Protein AF-A0A6F8XYY3-F1 (afdb_monomer_lite)

InterPro domains:
  IPR001867 OmpR/PhoB-type DNA-binding domain [PF00486] (24-93)
  IPR001867 OmpR/PhoB-type DNA-binding domain [PS51755] (1-95)
  IPR001867 OmpR/PhoB-type DNA-binding domain [SM00862] (15-93)
  IPR005158 Bacterial transcriptional activator domain [PF03704] (100-241)
  IPR005158 Bacterial transcriptional activator domain [SM01043] (100-243)
  IPR006336 Glutamate--cysteine ligase, GCS2 [PF04107] (348-759)
  IPR011990 Tetratricopeptide-like helical domain superfamily [G3DSA:1.25.40.10] (98-277)
  IPR011990 Tetratricopeptide-like helical domain superfamily [SSF48452] (96-259)
  IPR014746 Glutamine synthetase/guanido kinase, catalytic domain [SSF55931] (345-753)
  IPR016032 Signal transduction response regulator, C-terminal effector [SSF46894] (2-93)
  IPR035434 Glutamate--cysteine ligase, bacteria and plant [PTHR34378] (341-755)
  IPR036388 Winged helix-like DNA-binding domain superfamily [G3DSA:1.10.10.10] (1-95)

pLDDT: mean 85.47, std 20.53, range [20.81, 98.88]

Organism: NCBI:txid1076124

Foldseek 3Di:
DAQAQLEAGWADAPNDIGDDPDLLLSQLLVQQLVQAPHFDFLVNSQCSRPNPDGDPCSSVVSVVSVQSSLVRCVVRVHDSCQFPDDPPGGTHRHDDSCSYLLSLLVVLLVVLVVCVVVVNLVSSLVSLVVSLVSRPDQGNPSHDDDNSVVVSVVVVVVSVVSLLVSLVSCLVVLVLVVQLVSLLVVLVVPLDLSSLLSNLSSCLSQQVLVCLVVSQVVSQVVCCVPQVDGHDPVSVVSSVVSSPPDRDDGDDDDDDDDDDDDDDDDDDDDDDDDDDDDDDDDDDDDDDDDDDDDDDYDDDDDDDDDDDDDDDDDDDSPPPPLVPVDDFDDDPRLVQLLVQQDFDQDKWKKKKWWWAWAQLFQLAGAACDDCLHLQVLQVQCCVVQVWAFDDFPRGGFWTAGPQGWIWGAFQLGITMIIDDIHLALVVNLVVVLVVQQVSQQSNVVSSIFTFAFFWSFAYDLVRRNGDPHQCPVLLVVVQVVSPQLAVLQSRLRHIGIFMKMWIGARDQLLVLLLLLLLLLCLLLLQLLFQTHQHHNLDGPLWSHPNLVNQSRRHVLQEEGLQVSPDNPDGSSSVCRSLQSDWASWFDDPSHIDGTDPGGNSVQQVVNRVPPHGDHNVRSVVSLVVGYYCWGDGNIIMHTRHGGHFPLLNSQNNLLSQLCSVAVVLSVVSSVLSPPQGSVLRRVSSNQCRHQRQCGDRVNHGSLVSNVSSLVSSLVSQCVCCVVVSYPNCSSCSNVSSVCCSVVVQHNSNVLVCCCVPVQVSGSSSSSVVRGSDYD

Structure (mmCIF, N/CA/C/O backbone):
data_AF-A0A6F8XYY3-F1
#
_entry.id   AF-A0A6F8XYY3-F1
#
loop_
_atom_site.group_PDB
_atom_site.id
_atom_site.type_symbol
_atom_site.label_atom_id
_atom_site.label_alt_id
_atom_site.label_comp_id
_atom_site.label_asym_id
_atom_site.label_entity_id
_atom_site.label_seq_id
_atom_site.pdbx_PDB_ins_code
_atom_site.Cartn_x
_atom_site.Cartn_y
_atom_site.Cartn_z
_atom_site.occupancy
_atom_site.B_iso_or_equiv
_atom_site.auth_seq_id
_atom_site.auth_comp_id
_atom_site.auth_asym_id
_atom_site.auth_atom_id
_atom_site.pdbx_PDB_model_num
ATOM 1 N N . MET A 1 1 ? -15.218 -10.734 39.902 1.00 89.94 1 MET A N 1
ATOM 2 C CA . MET A 1 1 ? -14.178 -11.631 39.368 1.00 89.94 1 MET A CA 1
ATOM 3 C C . MET A 1 1 ? -13.628 -10.942 38.143 1.00 89.94 1 MET A C 1
ATOM 5 O O . MET A 1 1 ? -14.428 -10.544 37.315 1.00 89.94 1 MET A O 1
ATOM 9 N N . ASP A 1 2 ? -12.316 -10.818 38.031 1.00 93.00 2 ASP A N 1
ATOM 10 C CA . ASP A 1 2 ? -11.651 -10.040 36.997 1.00 93.00 2 ASP A CA 1
ATOM 11 C C . ASP A 1 2 ? -10.581 -10.895 36.322 1.00 93.00 2 ASP A C 1
ATOM 13 O O . ASP A 1 2 ? -9.633 -11.331 36.973 1.00 93.00 2 ASP A O 1
ATOM 17 N N . ILE A 1 3 ? -10.718 -11.120 35.017 1.00 96.31 3 ILE A N 1
ATOM 18 C CA . ILE A 1 3 ? -9.674 -11.719 34.185 1.00 96.31 3 ILE A CA 1
ATOM 19 C C . ILE A 1 3 ? -8.711 -10.604 33.789 1.00 96.31 3 ILE A C 1
ATOM 21 O O . ILE A 1 3 ? -9.086 -9.635 33.124 1.00 96.31 3 ILE A O 1
ATOM 25 N N . ARG A 1 4 ? -7.468 -10.739 34.235 1.00 96.88 4 ARG A N 1
ATOM 26 C CA . ARG A 1 4 ? -6.448 -9.700 34.178 1.00 96.88 4 ARG A CA 1
ATOM 27 C C . ARG A 1 4 ? -5.430 -10.018 33.092 1.00 96.88 4 ARG A C 1
ATOM 29 O O . ARG A 1 4 ? -4.810 -11.073 33.130 1.00 96.88 4 ARG A O 1
ATOM 36 N N . LEU A 1 5 ? -5.284 -9.118 32.123 1.00 97.31 5 LEU A N 1
ATOM 37 C CA . LEU A 1 5 ? -4.364 -9.201 30.983 1.00 97.31 5 LEU A CA 1
ATOM 38 C C . LEU A 1 5 ? -3.424 -7.986 30.910 1.00 97.31 5 LEU A C 1
ATOM 40 O O . LEU A 1 5 ? -2.368 -8.065 30.284 1.00 97.31 5 LEU A O 1
ATOM 44 N N . LEU A 1 6 ? -3.791 -6.863 31.539 1.00 96.81 6 LEU A N 1
ATOM 45 C CA . LEU A 1 6 ? -3.018 -5.612 31.570 1.00 96.81 6 LEU A CA 1
ATOM 46 C C . LEU A 1 6 ? -1.967 -5.624 32.695 1.00 96.81 6 LEU A C 1
ATOM 48 O O . LEU A 1 6 ? -1.901 -4.737 33.546 1.00 96.81 6 LEU A O 1
ATOM 52 N N . GLY A 1 7 ? -1.189 -6.696 32.730 1.00 95.81 7 GLY A N 1
ATOM 53 C CA . GLY A 1 7 ? -0.179 -7.030 33.724 1.00 95.81 7 GLY A CA 1
ATOM 54 C C . GLY A 1 7 ? 0.162 -8.510 33.575 1.00 95.81 7 GLY A C 1
ATOM 55 O O . GLY A 1 7 ? 0.076 -9.067 32.478 1.00 95.81 7 GLY A O 1
ATOM 56 N N . ASP A 1 8 ? 0.437 -9.179 34.687 1.00 96.38 8 ASP A N 1
ATOM 57 C CA . ASP A 1 8 ? 0.423 -10.640 34.719 1.00 96.38 8 ASP A CA 1
ATOM 58 C C . ASP A 1 8 ? -0.946 -11.200 34.309 1.00 96.38 8 ASP A C 1
ATOM 60 O O . ASP A 1 8 ? -1.993 -10.627 34.624 1.00 96.38 8 ASP A O 1
ATOM 64 N N . VAL A 1 9 ? -0.931 -12.335 33.600 1.00 97.19 9 VAL A N 1
ATOM 65 C CA . VAL A 1 9 ? -2.151 -13.070 33.257 1.00 97.19 9 VAL A CA 1
ATOM 66 C C . VAL A 1 9 ? -2.613 -13.877 34.460 1.00 97.19 9 VAL A C 1
ATOM 68 O O . VAL A 1 9 ? -2.010 -14.895 34.813 1.00 97.19 9 VAL A O 1
ATOM 71 N N . GLU A 1 10 ? -3.695 -13.409 35.071 1.00 96.62 10 GLU A N 1
ATOM 72 C CA . GLU A 1 10 ? -4.243 -13.914 36.329 1.00 96.62 10 GLU A CA 1
ATOM 73 C C . GLU A 1 10 ? -5.770 -13.705 36.392 1.00 96.62 10 GLU A C 1
ATOM 75 O O . GLU A 1 10 ? -6.364 -13.046 35.535 1.00 96.62 10 GLU A O 1
ATOM 80 N N . ILE A 1 11 ? -6.426 -14.276 37.403 1.00 96.69 11 ILE A N 1
ATOM 81 C CA . ILE A 1 11 ? -7.829 -13.987 37.725 1.00 96.69 11 ILE A CA 1
ATOM 82 C C . ILE A 1 11 ? -7.880 -13.493 39.163 1.00 96.69 11 ILE A C 1
ATOM 84 O O . ILE A 1 11 ? -7.338 -14.146 40.047 1.00 96.69 11 ILE A O 1
ATOM 88 N N . GLU A 1 12 ? -8.552 -12.377 39.421 1.00 94.75 12 GLU A N 1
ATOM 89 C CA . GLU A 1 12 ? -8.802 -11.905 40.782 1.00 94.75 12 GLU A CA 1
ATOM 90 C C . GLU A 1 12 ? -10.279 -12.013 41.145 1.00 94.75 12 GLU A C 1
ATOM 92 O O . GLU A 1 12 ? -11.165 -11.624 40.384 1.00 94.75 12 GLU A O 1
ATOM 97 N N . ALA A 1 13 ? -10.561 -12.559 42.321 1.00 94.25 13 ALA A N 1
ATOM 98 C CA . ALA A 1 13 ? -11.909 -12.623 42.855 1.00 94.25 13 ALA A CA 1
ATOM 99 C C . ALA A 1 13 ? -11.888 -12.461 44.372 1.00 94.25 13 ALA A C 1
ATOM 101 O O . ALA A 1 13 ? -11.218 -13.213 45.077 1.00 94.25 13 ALA A O 1
ATOM 102 N N . GLY A 1 14 ? -12.647 -11.484 44.873 1.00 88.94 14 GLY A N 1
ATOM 103 C CA . GLY A 1 14 ? -12.784 -11.248 46.309 1.00 88.94 14 GLY A CA 1
ATOM 104 C C . GLY A 1 14 ? -11.463 -10.880 46.990 1.00 88.94 14 GLY A C 1
ATOM 105 O O . GLY A 1 14 ? -11.254 -11.267 48.136 1.00 88.94 14 GLY A O 1
ATOM 106 N N . GLY A 1 15 ? -10.555 -10.188 46.290 1.00 89.38 15 GLY A N 1
ATOM 107 C CA . GLY A 1 15 ? -9.231 -9.833 46.806 1.00 89.38 15 GLY A CA 1
ATOM 108 C C . GLY A 1 15 ? -8.203 -10.970 46.776 1.00 89.38 15 GLY A C 1
ATOM 109 O O . GLY A 1 15 ? -7.076 -10.773 47.226 1.00 89.38 15 GLY A O 1
ATOM 110 N N . VAL A 1 16 ? -8.559 -12.144 46.244 1.00 93.50 16 VAL A N 1
ATOM 111 C CA . VAL A 1 16 ? -7.647 -13.279 46.055 1.00 93.50 16 VAL A CA 1
ATOM 112 C C . VAL A 1 16 ? -7.249 -13.378 44.587 1.00 93.50 16 VAL A C 1
ATOM 114 O O . VAL A 1 16 ? -8.110 -13.428 43.707 1.00 93.50 16 VAL A O 1
ATOM 117 N N . THR A 1 17 ? -5.944 -13.446 44.330 1.00 94.50 17 THR A N 1
ATOM 118 C CA . THR A 1 17 ? -5.381 -13.662 42.995 1.00 94.50 17 THR A CA 1
ATOM 119 C C . THR A 1 17 ? -5.121 -15.146 42.755 1.00 94.50 17 THR A C 1
ATOM 121 O O . THR A 1 17 ? -4.430 -15.809 43.528 1.00 94.50 17 THR A O 1
ATOM 124 N N . TYR A 1 18 ? -5.632 -15.649 41.639 1.00 95.31 18 TYR A N 1
ATOM 125 C CA . TYR A 1 18 ? -5.382 -16.977 41.102 1.00 95.31 18 TYR A CA 1
ATOM 126 C C . TYR A 1 18 ? -4.457 -16.831 39.894 1.00 95.31 18 TYR A C 1
ATOM 128 O O . TYR A 1 18 ? -4.686 -15.967 39.050 1.00 95.31 18 TYR A O 1
ATOM 136 N N . ALA A 1 19 ? -3.444 -17.688 39.770 1.00 91.69 19 ALA A N 1
ATOM 137 C CA . ALA A 1 19 ? -2.520 -17.705 38.635 1.00 91.69 19 ALA A CA 1
ATOM 138 C C . ALA A 1 19 ? -2.327 -19.139 38.119 1.00 91.69 19 ALA A C 1
ATOM 140 O O . ALA A 1 19 ? -2.390 -20.095 38.890 1.00 91.69 19 ALA A O 1
ATOM 141 N N . LEU A 1 20 ? -2.106 -19.289 36.810 1.00 92.75 20 LEU A N 1
ATOM 142 C CA . LEU A 1 20 ? -1.725 -20.572 36.207 1.00 92.75 20 LEU A CA 1
ATOM 143 C C . LEU A 1 20 ? -0.208 -20.734 36.271 1.00 92.75 20 LEU A C 1
ATOM 145 O O . LEU A 1 20 ? 0.521 -19.768 36.038 1.00 92.75 20 LEU A O 1
ATOM 149 N N . ASP A 1 21 ? 0.267 -21.954 36.514 1.00 89.12 21 ASP A N 1
ATOM 150 C CA . ASP A 1 21 ? 1.691 -22.229 36.730 1.00 89.12 21 ASP A CA 1
ATOM 151 C C . ASP A 1 21 ? 2.508 -22.080 35.439 1.00 89.12 21 ASP A C 1
ATOM 153 O O . ASP A 1 21 ? 3.606 -21.509 35.436 1.00 89.12 21 ASP A O 1
ATOM 157 N N . ARG A 1 22 ? 1.979 -22.557 34.304 1.00 92.50 22 ARG A N 1
ATOM 158 C CA . ARG A 1 22 ? 2.728 -22.593 33.038 1.00 92.50 22 ARG A CA 1
ATOM 159 C C . ARG A 1 22 ? 2.419 -21.396 32.142 1.00 92.50 22 ARG A C 1
ATOM 161 O O . ARG A 1 22 ? 1.262 -21.044 31.935 1.00 92.50 22 ARG A O 1
ATOM 168 N N . ALA A 1 23 ? 3.451 -20.853 31.489 1.00 89.62 23 ALA A N 1
ATOM 169 C CA . ALA A 1 23 ? 3.304 -19.771 30.504 1.00 89.62 23 ALA A CA 1
ATOM 170 C C . ALA A 1 23 ? 2.340 -20.136 29.361 1.00 89.62 23 ALA A C 1
ATOM 172 O O . ALA A 1 23 ? 1.536 -19.310 28.942 1.00 89.62 23 ALA A O 1
ATOM 173 N N . ALA A 1 24 ? 2.357 -21.396 28.920 1.00 89.56 24 ALA A N 1
ATOM 174 C CA . ALA A 1 24 ? 1.439 -21.911 27.907 1.00 89.56 24 ALA A CA 1
ATOM 175 C C . ALA A 1 24 ? -0.033 -21.932 28.369 1.00 89.56 24 ALA A C 1
ATOM 177 O O . ALA A 1 24 ? -0.933 -21.636 27.588 1.00 89.56 24 ALA A O 1
ATOM 178 N N . GLU A 1 25 ? -0.289 -22.230 29.646 1.00 95.81 25 GLU A N 1
ATOM 179 C CA . GLU A 1 25 ? -1.642 -22.207 30.223 1.00 95.81 25 GLU A CA 1
ATOM 180 C C . GLU A 1 25 ? -2.169 -20.769 30.293 1.00 95.81 25 GLU A C 1
ATOM 182 O O . GLU A 1 25 ? -3.303 -20.498 29.895 1.00 95.81 25 GLU A O 1
ATOM 187 N N . ARG A 1 26 ? -1.308 -19.831 30.704 1.00 96.56 26 ARG A N 1
ATOM 188 C CA . ARG A 1 26 ? -1.596 -18.391 30.694 1.00 96.56 26 ARG A CA 1
ATOM 189 C C . ARG A 1 26 ? -1.840 -17.857 29.282 1.00 96.56 26 ARG A C 1
ATOM 191 O O . ARG A 1 26 ? -2.785 -17.103 29.079 1.00 96.56 26 ARG A O 1
ATOM 198 N N . CYS A 1 27 ? -1.062 -18.298 28.294 1.00 93.44 27 CYS A N 1
ATOM 199 C CA . CYS A 1 27 ? -1.267 -17.958 26.884 1.00 93.44 27 CYS A CA 1
ATOM 200 C C . CYS A 1 27 ? -2.657 -18.391 26.382 1.00 93.44 27 CYS A C 1
ATOM 202 O O . CYS A 1 27 ? -3.356 -17.608 25.736 1.00 93.44 27 CYS A O 1
ATOM 204 N N . VAL A 1 28 ? -3.099 -19.606 26.730 1.00 94.88 28 VAL A N 1
ATOM 205 C CA . VAL A 1 28 ? -4.441 -20.106 26.385 1.00 94.88 28 VAL A CA 1
ATOM 206 C C . VAL A 1 28 ? -5.538 -19.276 27.054 1.00 94.88 28 VAL A C 1
ATOM 208 O O . VAL A 1 28 ? -6.490 -18.880 26.380 1.00 94.88 28 VAL A O 1
ATOM 211 N N . LEU A 1 29 ? -5.400 -18.963 28.348 1.00 95.62 29 LEU A N 1
ATOM 212 C CA . LEU A 1 29 ? -6.354 -18.103 29.055 1.00 95.62 29 LEU A CA 1
ATOM 213 C C . LEU A 1 29 ? -6.420 -16.700 28.436 1.00 95.62 29 LEU A C 1
ATOM 215 O O . LEU A 1 29 ? -7.511 -16.211 28.155 1.00 95.62 29 LEU A O 1
ATOM 219 N N . ALA A 1 30 ? -5.272 -16.078 28.165 1.00 95.38 30 ALA A N 1
ATOM 220 C CA . ALA A 1 30 ? -5.203 -14.764 27.534 1.00 95.38 30 ALA A CA 1
ATOM 221 C C . ALA A 1 30 ? -5.832 -14.774 26.135 1.00 95.38 30 ALA A C 1
ATOM 223 O O . ALA A 1 30 ? -6.603 -13.879 25.794 1.00 95.38 30 ALA A O 1
ATOM 224 N N . THR A 1 31 ? -5.563 -15.816 25.343 1.00 92.38 31 THR A N 1
ATOM 225 C CA . THR A 1 31 ? -6.157 -15.992 24.012 1.00 92.38 31 THR A CA 1
ATOM 226 C C . THR A 1 31 ? -7.683 -16.069 24.090 1.00 92.38 31 THR A C 1
ATOM 228 O O . THR A 1 31 ? -8.368 -15.410 23.308 1.00 92.38 31 THR A O 1
ATOM 231 N N . LEU A 1 32 ? -8.225 -16.832 25.044 1.00 93.50 32 LEU A N 1
ATOM 232 C CA . LEU A 1 32 ? -9.666 -16.907 25.296 1.00 93.50 32 LEU A CA 1
ATOM 233 C C . LEU A 1 32 ? -10.240 -15.557 25.736 1.00 93.50 32 LEU A C 1
ATOM 235 O O . LEU A 1 32 ? -11.281 -15.147 25.234 1.00 93.50 32 LEU A O 1
ATOM 239 N N . ALA A 1 33 ? -9.560 -14.863 26.646 1.00 93.94 33 ALA A N 1
ATOM 240 C CA . ALA A 1 33 ? -10.024 -13.609 27.225 1.00 93.94 33 ALA A CA 1
ATOM 241 C C . ALA A 1 33 ? -10.047 -12.451 26.212 1.00 93.94 33 ALA A C 1
ATOM 243 O O . ALA A 1 33 ? -11.028 -11.714 26.156 1.00 93.94 33 ALA A O 1
ATOM 244 N N . PHE A 1 34 ? -9.039 -12.328 25.338 1.00 87.00 34 PHE A N 1
ATOM 245 C CA . PHE A 1 34 ? -9.084 -11.359 24.229 1.00 87.00 34 PHE A CA 1
ATOM 246 C C . PHE A 1 34 ? -10.210 -11.643 23.228 1.00 87.00 34 PHE A C 1
ATOM 248 O O . PHE A 1 34 ? -10.662 -10.730 22.541 1.00 87.00 34 PHE A O 1
ATOM 255 N N . ASN A 1 35 ? -10.662 -12.896 23.151 1.00 85.31 35 ASN A N 1
ATOM 256 C CA . ASN A 1 35 ? -11.725 -13.355 22.263 1.00 85.31 35 ASN A CA 1
ATOM 257 C C . ASN A 1 35 ? -13.004 -13.719 23.035 1.00 85.31 35 ASN A C 1
ATOM 259 O O . ASN A 1 35 ? -13.764 -14.579 22.587 1.00 85.31 35 ASN A O 1
ATOM 263 N N . ALA A 1 36 ? -13.255 -13.091 24.190 1.00 87.38 36 ALA A N 1
ATOM 264 C CA . ALA A 1 36 ? -14.467 -13.333 24.970 1.00 87.38 36 ALA A CA 1
ATOM 265 C C . ALA A 1 36 ? -15.726 -13.179 24.090 1.00 87.38 36 ALA A C 1
ATOM 267 O O . ALA A 1 36 ? -15.837 -12.261 23.275 1.00 87.38 36 ALA A O 1
ATOM 268 N N . GLY A 1 37 ? -16.648 -14.137 24.196 1.00 83.88 37 GLY A N 1
ATOM 269 C CA . GLY A 1 37 ? -17.844 -14.243 23.356 1.00 83.88 37 GLY A CA 1
ATOM 270 C C . GLY A 1 37 ? -17.625 -14.847 21.959 1.00 83.88 37 GLY A C 1
ATOM 271 O O . GLY A 1 37 ? -18.605 -15.172 21.284 1.00 83.88 37 GLY A O 1
ATOM 272 N N . ARG A 1 38 ? -16.380 -15.076 21.517 1.00 82.81 38 ARG A N 1
ATOM 273 C CA . ARG A 1 38 ? -16.041 -15.638 20.194 1.00 82.81 38 ARG A CA 1
ATOM 274 C C . ARG A 1 38 ? -15.403 -17.024 20.303 1.00 82.81 38 ARG A C 1
ATOM 276 O O . ARG A 1 38 ? -14.743 -17.353 21.286 1.00 82.81 38 ARG A O 1
ATOM 283 N N . VAL A 1 39 ? -15.624 -17.863 19.290 1.00 85.12 39 VAL A N 1
ATOM 284 C CA . VAL A 1 39 ? -14.970 -19.178 19.198 1.00 85.12 39 VAL A CA 1
ATOM 285 C C . VAL A 1 39 ? -13.530 -18.979 18.735 1.00 85.12 39 VAL A C 1
ATOM 287 O O . VAL A 1 39 ? -13.293 -18.352 17.708 1.00 85.12 39 VAL A O 1
ATOM 290 N N . VAL A 1 40 ? -12.581 -19.526 19.490 1.00 83.31 40 VAL A N 1
ATOM 291 C CA . VAL A 1 40 ? -11.162 -19.585 19.144 1.00 83.31 40 VAL A CA 1
ATOM 292 C C . VAL A 1 40 ? -10.842 -20.990 18.623 1.00 83.31 40 VAL A C 1
ATOM 294 O O . VAL A 1 40 ? -10.964 -21.955 19.390 1.00 83.31 40 VAL A O 1
ATOM 297 N N . PRO A 1 41 ? -10.416 -21.135 17.355 1.00 85.00 41 PRO A N 1
ATOM 298 C CA . PRO A 1 41 ? -10.032 -22.424 16.791 1.00 85.00 41 PRO A CA 1
ATOM 299 C C . PRO A 1 41 ? -8.848 -23.063 17.519 1.00 85.00 41 PRO A C 1
ATOM 301 O O . PRO A 1 41 ? -7.957 -22.382 18.030 1.00 85.00 41 PRO A O 1
ATOM 304 N N . LEU A 1 42 ? -8.784 -24.395 17.500 1.00 83.69 42 LEU A N 1
ATOM 305 C CA . LEU A 1 42 ? -7.695 -25.140 18.138 1.00 83.69 42 LEU A CA 1
ATOM 306 C C . LEU A 1 42 ? -6.315 -24.752 17.582 1.00 83.69 42 LEU A C 1
ATOM 308 O O . LEU A 1 42 ? -5.383 -24.522 18.351 1.00 83.69 42 LEU A O 1
ATOM 312 N N . GLY A 1 43 ? -6.216 -24.586 16.259 1.00 81.38 43 GLY A N 1
ATOM 313 C CA . GLY A 1 43 ? -4.991 -24.149 15.584 1.00 81.38 43 GLY A CA 1
ATOM 314 C C . GLY A 1 43 ? -4.488 -22.774 16.039 1.00 81.38 43 GLY A C 1
ATOM 315 O O . GLY A 1 43 ? -3.283 -22.547 16.047 1.00 81.38 43 GLY A O 1
ATOM 316 N N . THR A 1 44 ? -5.376 -21.882 16.487 1.00 80.62 44 THR A N 1
ATOM 317 C CA . THR A 1 44 ? -4.995 -20.565 17.022 1.00 80.62 44 THR A CA 1
ATOM 318 C C . THR A 1 44 ? -4.274 -20.699 18.359 1.00 80.62 44 THR A C 1
ATOM 320 O O . THR A 1 44 ? -3.220 -20.100 18.546 1.00 80.62 44 THR A O 1
ATOM 323 N N . PHE A 1 45 ? -4.774 -21.543 19.269 1.00 87.94 45 PHE A N 1
ATOM 324 C CA . PHE A 1 45 ? -4.063 -21.834 20.519 1.00 87.94 45 PHE A CA 1
ATOM 325 C C . PHE A 1 45 ? -2.698 -22.461 20.256 1.00 87.94 45 PHE A C 1
ATOM 327 O O . PHE A 1 45 ? -1.723 -22.105 20.911 1.00 87.94 45 PHE A O 1
ATOM 334 N N . ILE A 1 46 ? -2.629 -23.376 19.286 1.00 84.31 46 ILE A N 1
ATOM 335 C CA . ILE A 1 46 ? -1.380 -24.041 18.920 1.00 84.31 46 ILE A CA 1
ATOM 336 C C . ILE A 1 46 ? -0.355 -23.017 18.419 1.00 84.31 46 ILE A C 1
ATOM 338 O O . ILE A 1 46 ? 0.763 -22.973 18.932 1.00 84.31 46 ILE A O 1
ATOM 342 N N . ALA A 1 47 ? -0.757 -22.156 17.485 1.00 77.81 47 ALA A N 1
ATOM 343 C CA . ALA A 1 47 ? 0.100 -21.110 16.940 1.00 77.81 47 ALA A CA 1
ATOM 344 C C . ALA A 1 47 ? 0.548 -20.104 18.013 1.00 77.81 47 ALA A C 1
ATOM 346 O O . ALA A 1 47 ? 1.717 -19.739 18.061 1.00 77.81 47 ALA A O 1
ATOM 347 N N . HIS A 1 48 ? -0.342 -19.681 18.916 1.00 83.25 48 HIS A N 1
ATOM 348 C CA . HIS A 1 48 ? 0.022 -18.720 19.964 1.00 83.25 48 HIS A CA 1
ATOM 349 C C . HIS A 1 48 ? 1.006 -19.299 20.987 1.00 83.25 48 HIS A C 1
ATOM 351 O O . HIS A 1 48 ? 1.899 -18.585 21.442 1.00 83.25 48 HIS A O 1
ATOM 357 N N . VAL A 1 49 ? 0.847 -20.577 21.351 1.00 87.00 49 VAL A N 1
ATOM 358 C CA . VAL A 1 49 ? 1.677 -21.227 22.376 1.00 87.00 49 VAL A CA 1
ATOM 359 C C . VAL A 1 49 ? 3.027 -21.685 21.819 1.00 87.00 49 VAL A C 1
ATOM 361 O O . VAL A 1 49 ? 4.038 -21.536 22.504 1.00 87.00 49 VAL A O 1
ATOM 364 N N . TRP A 1 50 ? 3.059 -22.261 20.613 1.00 86.25 50 TRP A N 1
ATOM 365 C CA . TRP A 1 50 ? 4.256 -22.921 20.068 1.00 86.25 50 TRP A CA 1
ATOM 366 C C . TRP A 1 50 ? 4.786 -22.324 18.758 1.00 86.25 50 TRP A C 1
ATOM 368 O O . TRP A 1 50 ? 5.860 -22.732 18.314 1.00 86.25 50 TRP A O 1
ATOM 378 N N . GLY A 1 51 ? 4.080 -21.377 18.137 1.00 77.38 51 GLY A N 1
ATOM 379 C CA . GLY A 1 51 ? 4.463 -20.827 16.835 1.00 77.38 51 GLY A CA 1
ATOM 380 C C . GLY A 1 51 ? 4.579 -21.917 15.765 1.00 77.38 51 GLY A C 1
ATOM 381 O O . GLY A 1 51 ? 3.706 -22.777 15.642 1.00 77.38 51 GLY A O 1
ATOM 382 N N . GLU A 1 52 ? 5.687 -21.899 15.026 1.00 64.19 52 GLU A N 1
ATOM 383 C CA . GLU A 1 52 ? 5.996 -22.830 13.929 1.00 64.19 52 GLU A CA 1
ATOM 384 C C . GLU A 1 52 ? 6.417 -24.239 14.389 1.00 64.19 52 GLU A C 1
ATOM 386 O O . GLU A 1 52 ? 6.598 -25.140 13.566 1.00 64.19 52 GLU A O 1
ATOM 391 N N . HIS A 1 53 ? 6.594 -24.466 15.695 1.00 77.88 53 HIS A N 1
ATOM 392 C CA . HIS A 1 53 ? 7.139 -25.722 16.226 1.00 77.88 53 HIS A CA 1
ATOM 393 C C . HIS A 1 53 ? 6.199 -26.415 17.227 1.00 77.88 53 HIS A C 1
ATOM 395 O O . HIS A 1 53 ? 6.578 -26.645 18.382 1.00 77.88 53 HIS A O 1
ATOM 401 N N . PRO A 1 54 ? 4.966 -26.775 16.823 1.00 85.69 54 PRO A N 1
ATOM 402 C CA . PRO A 1 54 ? 4.036 -27.453 17.711 1.00 85.69 54 PRO A CA 1
ATOM 403 C C . PRO A 1 54 ? 4.467 -28.902 18.000 1.00 85.69 54 PRO A C 1
ATOM 405 O O . PRO A 1 54 ? 4.961 -29.602 17.111 1.00 85.69 54 PRO A O 1
ATOM 408 N N . PRO A 1 55 ? 4.252 -29.412 19.226 1.00 86.25 55 PRO A N 1
ATOM 409 C CA . PRO A 1 55 ? 4.490 -30.819 19.529 1.00 86.25 55 PRO A CA 1
ATOM 410 C C . PRO A 1 55 ? 3.482 -31.720 18.797 1.00 86.25 55 PRO A C 1
ATOM 412 O O . PRO A 1 55 ? 2.343 -31.328 18.556 1.00 86.25 55 PRO A O 1
ATOM 415 N N . ALA A 1 56 ? 3.846 -32.981 18.538 1.00 82.56 56 ALA A N 1
ATOM 416 C CA . ALA A 1 56 ? 2.988 -33.946 17.828 1.00 82.56 56 ALA A CA 1
ATOM 417 C C . ALA A 1 56 ? 1.592 -34.152 18.459 1.00 82.56 56 ALA A C 1
ATOM 419 O O . ALA A 1 56 ? 0.657 -34.565 17.784 1.00 82.56 56 ALA A O 1
ATOM 420 N N . LYS A 1 57 ? 1.447 -33.855 19.758 1.00 91.00 57 LYS A N 1
ATOM 421 C CA . LYS A 1 57 ? 0.192 -33.931 20.523 1.00 91.00 57 LYS A CA 1
ATOM 422 C C . LYS A 1 57 ? -0.307 -32.553 20.974 1.00 91.00 57 LYS A C 1
ATOM 424 O O . LYS A 1 57 ? -0.848 -32.412 22.074 1.00 91.00 57 LYS A O 1
ATOM 429 N N . ALA A 1 58 ? -0.076 -31.514 20.170 1.00 87.44 58 ALA A N 1
ATOM 430 C CA . ALA A 1 58 ? -0.432 -30.136 20.512 1.00 87.44 58 ALA A CA 1
ATOM 431 C C . ALA A 1 58 ? -1.922 -29.982 20.846 1.00 87.44 58 ALA A C 1
ATOM 433 O O . ALA A 1 58 ? -2.256 -29.378 21.860 1.00 87.44 58 ALA A O 1
ATOM 434 N N . GLU A 1 59 ? -2.810 -30.612 20.077 1.00 86.31 59 GLU A N 1
ATOM 435 C CA . GLU A 1 59 ? -4.260 -30.598 20.308 1.00 86.31 59 GLU A CA 1
ATOM 436 C C . GLU A 1 59 ? -4.659 -31.140 21.694 1.00 86.31 59 GLU A C 1
ATOM 438 O O . GLU A 1 59 ? -5.340 -30.462 22.470 1.00 86.31 59 GLU A O 1
ATOM 443 N N . GLU A 1 60 ? -4.173 -32.336 22.048 1.00 89.31 60 GLU A N 1
ATOM 444 C CA . GLU A 1 60 ? -4.381 -32.954 23.370 1.00 89.31 60 GLU A CA 1
ATOM 445 C C . GLU A 1 60 ? -3.809 -32.075 24.499 1.00 89.31 60 GLU A C 1
ATOM 447 O O . GLU A 1 60 ? -4.357 -31.992 25.608 1.00 89.31 60 GLU A O 1
ATOM 452 N N . THR A 1 61 ? -2.701 -31.390 24.210 1.00 92.88 61 THR A N 1
ATOM 453 C CA . THR A 1 61 ? -2.012 -30.511 25.155 1.00 92.88 61 THR A CA 1
ATOM 454 C C . THR A 1 61 ? -2.801 -29.219 25.389 1.00 92.88 61 THR A C 1
ATOM 456 O O . THR A 1 61 ? -3.012 -28.846 26.544 1.00 92.88 61 THR A O 1
ATOM 459 N N . VAL A 1 62 ? -3.352 -28.591 24.342 1.00 92.19 62 VAL A N 1
ATOM 460 C CA . VAL A 1 62 ? -4.256 -27.433 24.479 1.00 92.19 62 VAL A CA 1
ATOM 461 C C . VAL A 1 62 ? -5.489 -27.805 25.293 1.00 92.19 62 VAL A C 1
ATOM 463 O O . VAL A 1 62 ? -5.859 -27.065 26.202 1.00 92.19 62 VAL A O 1
ATOM 466 N N . ALA A 1 63 ? -6.097 -28.970 25.051 1.00 91.06 63 ALA A N 1
ATOM 467 C CA . ALA A 1 63 ? -7.233 -29.424 25.853 1.00 91.06 63 ALA A CA 1
ATOM 468 C C . ALA A 1 63 ? -6.881 -29.532 27.351 1.00 91.06 63 ALA A C 1
ATOM 470 O O . ALA A 1 63 ? -7.720 -29.269 28.216 1.00 91.06 63 ALA A O 1
ATOM 471 N N . THR A 1 64 ? -5.630 -29.876 27.675 1.00 94.00 64 THR A N 1
ATOM 472 C CA . THR A 1 64 ? -5.116 -29.882 29.052 1.00 94.00 64 THR A CA 1
ATOM 473 C C . THR A 1 64 ? -4.982 -28.473 29.624 1.00 94.00 64 THR A C 1
ATOM 475 O O . THR A 1 64 ? -5.431 -28.240 30.745 1.00 94.00 64 THR A O 1
ATOM 478 N N . TYR A 1 65 ? -4.459 -27.522 28.853 1.00 95.00 65 TYR A N 1
ATOM 479 C CA . TYR A 1 65 ? -4.366 -26.120 29.269 1.00 95.00 65 TYR A CA 1
ATOM 480 C C . TYR A 1 65 ? -5.739 -25.467 29.445 1.00 95.00 65 TYR A C 1
ATOM 482 O O . TYR A 1 65 ? -5.967 -24.761 30.423 1.00 95.00 65 TYR A O 1
ATOM 490 N N . VAL A 1 66 ? -6.705 -25.788 28.582 1.00 94.06 66 VAL A N 1
ATOM 491 C CA . VAL A 1 66 ? -8.095 -25.346 28.746 1.00 94.06 66 VAL A CA 1
ATOM 492 C C . VAL A 1 66 ? -8.723 -25.928 30.013 1.00 94.06 66 VAL A C 1
ATOM 494 O O . VAL A 1 66 ? -9.453 -25.229 30.714 1.00 94.06 66 VAL A O 1
ATOM 497 N N . ARG A 1 67 ? -8.440 -27.192 30.359 1.00 93.88 67 ARG A N 1
ATOM 498 C CA . ARG A 1 67 ? -8.891 -27.768 31.639 1.00 93.88 67 ARG A CA 1
ATOM 499 C C . ARG A 1 67 ? -8.310 -27.015 32.838 1.00 93.88 67 ARG A C 1
ATOM 501 O O . ARG A 1 67 ? -9.039 -26.808 33.806 1.00 93.88 67 ARG A O 1
ATOM 508 N N . ALA A 1 68 ? -7.046 -26.597 32.769 1.00 94.56 68 ALA A N 1
ATOM 509 C CA . ALA A 1 68 ? -6.425 -25.778 33.807 1.00 94.56 68 ALA A CA 1
ATOM 510 C C . ALA A 1 68 ? -7.103 -24.399 33.912 1.00 94.56 68 ALA A C 1
ATOM 512 O O . ALA A 1 68 ? -7.516 -24.012 35.003 1.00 94.56 68 ALA A O 1
ATOM 513 N N . ALA A 1 69 ? -7.336 -23.722 32.781 1.00 94.12 69 ALA A N 1
ATOM 514 C CA . ALA A 1 69 ? -8.058 -22.448 32.737 1.00 94.12 69 ALA A CA 1
ATOM 515 C C . ALA A 1 69 ? -9.490 -22.559 33.301 1.00 94.12 69 ALA A C 1
ATOM 517 O O . ALA A 1 69 ? -9.903 -21.725 34.100 1.00 94.12 69 ALA A O 1
ATOM 518 N N . ARG A 1 70 ? -10.233 -23.627 32.968 1.00 94.62 70 ARG A N 1
ATOM 519 C CA . ARG A 1 70 ? -11.564 -23.898 33.550 1.00 94.62 70 ARG A CA 1
ATOM 520 C C . ARG A 1 70 ? -11.513 -24.043 35.066 1.00 94.62 70 ARG A C 1
ATOM 522 O O . ARG A 1 70 ? -12.330 -23.451 35.758 1.00 94.62 70 ARG A O 1
ATOM 529 N N . ARG A 1 71 ? -10.561 -24.834 35.573 1.00 93.62 71 ARG A N 1
ATOM 530 C CA . ARG A 1 71 ? -10.391 -25.047 37.016 1.00 93.62 71 ARG A CA 1
ATOM 531 C C . ARG A 1 71 ? -10.086 -23.734 37.733 1.00 93.62 71 ARG A C 1
ATOM 533 O O . ARG A 1 71 ? -10.617 -23.504 38.809 1.00 93.62 71 ARG A O 1
ATOM 540 N N . MET A 1 72 ? -9.252 -22.893 37.134 1.00 93.31 72 MET A N 1
ATOM 541 C CA . MET A 1 72 ? -8.907 -21.585 37.679 1.00 93.31 72 MET A CA 1
ATOM 542 C C . MET A 1 72 ? -10.123 -20.645 37.733 1.00 93.31 72 MET A C 1
ATOM 544 O O . MET A 1 72 ? -10.351 -20.019 38.762 1.00 93.31 72 MET A O 1
ATOM 548 N N . ILE A 1 73 ? -10.934 -20.589 36.668 1.00 93.44 73 ILE A N 1
ATOM 549 C CA . ILE A 1 73 ? -12.188 -19.813 36.648 1.00 93.44 73 ILE A CA 1
ATOM 550 C C . ILE A 1 73 ? -13.148 -20.306 37.738 1.00 93.44 73 ILE A C 1
ATOM 552 O O . ILE A 1 73 ? -13.697 -19.501 38.482 1.00 93.44 73 ILE A O 1
ATOM 556 N N . GLU A 1 74 ? -13.310 -21.623 37.870 1.00 93.00 74 GLU A N 1
ATOM 557 C CA . GLU A 1 74 ? -14.169 -22.244 38.886 1.00 93.00 74 GLU A CA 1
ATOM 558 C C . GLU A 1 74 ? -13.695 -21.925 40.314 1.00 93.00 74 GLU A C 1
ATOM 560 O O . GLU A 1 74 ? -14.497 -21.558 41.170 1.00 93.00 74 GLU A O 1
ATOM 565 N N . GLN A 1 75 ? -12.384 -21.981 40.570 1.00 91.94 75 GLN A N 1
ATOM 566 C CA . GLN A 1 75 ? -11.792 -21.589 41.856 1.00 91.94 75 GLN A CA 1
ATOM 567 C C . GLN A 1 75 ? -12.023 -20.110 42.186 1.00 91.94 75 GLN A C 1
ATOM 569 O O . GLN A 1 75 ? -12.213 -19.770 43.351 1.00 91.94 75 GLN A O 1
ATOM 574 N N . ALA A 1 76 ? -12.055 -19.249 41.170 1.00 92.00 76 ALA A N 1
ATOM 575 C CA . ALA A 1 76 ? -12.354 -17.829 41.309 1.00 92.00 76 ALA A CA 1
ATOM 576 C C . ALA A 1 76 ? -13.866 -17.518 41.407 1.00 92.00 76 ALA A C 1
ATOM 578 O O . ALA A 1 76 ? -14.251 -16.348 41.440 1.00 92.00 76 ALA A O 1
ATOM 579 N N . GLY A 1 77 ? -14.729 -18.541 41.465 1.00 88.88 77 GLY A N 1
ATOM 580 C CA . GLY A 1 77 ? -16.182 -18.394 41.594 1.00 88.88 77 GLY A CA 1
ATOM 581 C C . GLY A 1 77 ? -16.930 -18.173 40.274 1.00 88.88 77 GLY A C 1
ATOM 582 O O . GLY A 1 77 ? -18.105 -17.813 40.302 1.00 88.88 77 GLY A O 1
ATOM 583 N N . GLY A 1 78 ? -16.272 -18.366 39.126 1.00 88.06 78 GLY A N 1
ATOM 584 C CA . GLY A 1 78 ? -16.905 -18.361 37.806 1.00 88.06 78 GLY A CA 1
ATOM 585 C C . GLY A 1 78 ? -17.526 -19.714 37.435 1.00 88.06 78 GLY A C 1
ATOM 586 O O . GLY A 1 78 ? -17.222 -20.750 38.029 1.00 88.06 78 GLY A O 1
ATOM 587 N N . GLY A 1 79 ? -18.391 -19.719 36.421 1.00 84.88 79 GLY A N 1
ATOM 588 C CA . GLY A 1 79 ? -19.032 -20.938 35.927 1.00 84.88 79 GLY A CA 1
ATOM 589 C C . GLY A 1 79 ? -18.054 -21.836 35.170 1.00 84.88 79 GLY A C 1
ATOM 590 O O . GLY A 1 79 ? -17.361 -21.411 34.243 1.00 84.88 79 GLY A O 1
ATOM 591 N N . ARG A 1 80 ? -18.001 -23.120 35.530 1.00 73.81 80 ARG A N 1
ATOM 592 C CA . ARG A 1 80 ? -17.150 -24.115 34.851 1.00 73.81 80 ARG A CA 1
ATOM 593 C C . ARG A 1 80 ? -17.541 -24.291 33.376 1.00 73.81 80 ARG A C 1
ATOM 595 O O . ARG A 1 80 ? -16.710 -24.648 32.537 1.00 73.81 80 ARG A O 1
ATOM 602 N N . GLU A 1 81 ? -18.808 -24.040 33.070 1.00 81.75 81 GLU A N 1
ATOM 603 C CA . GLU A 1 81 ? -19.421 -24.049 31.746 1.00 81.75 81 GLU A CA 1
ATOM 604 C C . GLU A 1 81 ? -19.036 -22.851 30.870 1.00 81.75 81 GLU A C 1
ATOM 606 O O . GLU A 1 81 ? -19.255 -22.914 29.663 1.00 81.75 81 GLU A O 1
ATOM 611 N N . TRP A 1 82 ? -18.410 -21.806 31.428 1.00 89.56 82 TRP A N 1
ATOM 612 C CA . TRP A 1 82 ? -18.068 -20.597 30.672 1.00 89.56 82 TRP A CA 1
ATOM 613 C C . TRP A 1 82 ? -17.095 -20.884 29.537 1.00 89.56 82 TRP A C 1
ATOM 615 O O . TRP A 1 82 ? -17.233 -20.325 28.457 1.00 89.56 82 TRP A O 1
ATOM 625 N N . ILE A 1 83 ? -16.128 -21.790 29.713 1.00 88.81 83 ILE A N 1
ATOM 626 C CA . ILE A 1 83 ? -15.325 -22.226 28.566 1.00 88.81 83 ILE A CA 1
ATOM 627 C C . ILE A 1 83 ? -16.067 -23.354 27.859 1.00 88.81 83 ILE A C 1
ATOM 629 O O . ILE A 1 83 ? -15.940 -24.523 28.233 1.00 88.81 83 ILE A O 1
ATOM 633 N N . VAL A 1 84 ? -16.799 -23.020 26.805 1.00 85.31 84 VAL A N 1
ATOM 634 C CA . VAL A 1 84 ? -17.572 -23.971 26.006 1.00 85.31 84 VAL A CA 1
ATOM 635 C C . VAL A 1 84 ? -16.658 -24.616 24.967 1.00 85.31 84 VAL A C 1
ATOM 637 O O . VAL A 1 84 ? -15.987 -23.932 24.196 1.00 85.31 84 VAL A O 1
ATOM 640 N N . ASN A 1 85 ? -16.634 -25.950 24.938 1.00 81.75 85 ASN A N 1
ATOM 641 C CA . ASN A 1 85 ? -16.056 -26.698 23.823 1.00 81.75 85 ASN A CA 1
ATOM 642 C C . ASN A 1 85 ? -17.187 -26.994 22.837 1.00 81.75 85 ASN A C 1
ATOM 644 O O . ASN A 1 85 ? -18.139 -27.692 23.196 1.00 81.75 85 ASN A O 1
ATOM 648 N N . ARG A 1 86 ? -17.092 -26.470 21.615 1.00 70.31 86 ARG A N 1
ATOM 649 C CA . ARG A 1 86 ? -17.938 -26.942 20.520 1.00 70.31 86 ARG A CA 1
ATOM 650 C C . ARG A 1 86 ? -17.167 -28.055 19.827 1.00 70.31 86 ARG A C 1
ATOM 652 O O . ARG A 1 86 ? -16.084 -27.812 19.302 1.00 70.31 86 ARG A O 1
ATOM 659 N N . ARG A 1 87 ? -17.676 -29.288 19.939 1.00 52.41 87 ARG A N 1
ATOM 660 C CA . ARG A 1 87 ? -16.986 -30.493 19.458 1.00 52.41 87 ARG A CA 1
ATOM 661 C C . ARG A 1 87 ? -16.538 -30.269 18.005 1.00 52.41 87 ARG A C 1
ATOM 663 O O . ARG A 1 87 ? -17.395 -30.038 17.166 1.00 52.41 87 ARG A O 1
ATOM 670 N N . LEU A 1 88 ? -15.222 -30.381 17.784 1.00 50.56 88 LEU A N 1
ATOM 671 C CA . LEU A 1 88 ? -14.455 -30.250 16.528 1.00 50.56 88 LEU A CA 1
ATOM 672 C C . LEU A 1 88 ? -14.002 -28.837 16.081 1.00 50.56 88 LEU A C 1
ATOM 674 O O . LEU A 1 88 ? -13.091 -28.781 15.263 1.00 50.56 88 LEU A O 1
ATOM 678 N N . ASP A 1 89 ? -14.464 -27.731 16.688 1.00 68.44 89 ASP A N 1
ATOM 679 C CA . ASP A 1 89 ? -14.225 -26.374 16.128 1.00 68.44 89 ASP A CA 1
ATOM 680 C C . ASP A 1 89 ? -13.467 -25.382 17.045 1.00 68.44 89 ASP A C 1
ATOM 682 O O . ASP A 1 89 ? -13.176 -24.255 16.645 1.00 68.44 89 ASP A O 1
ATOM 686 N N . GLY A 1 90 ? -13.116 -25.772 18.278 1.00 85.31 90 GLY A N 1
ATOM 687 C CA . GLY A 1 90 ? -12.330 -24.945 19.210 1.00 85.31 90 GLY A CA 1
ATOM 688 C C . GLY A 1 90 ? -13.031 -24.618 20.534 1.00 85.31 90 GLY A C 1
ATOM 689 O O . GLY A 1 90 ? -13.888 -25.368 21.014 1.00 85.31 90 GLY A O 1
ATOM 690 N N . TYR A 1 91 ? -12.631 -23.510 21.164 1.00 91.38 91 TYR A N 1
ATOM 691 C CA . TYR A 1 91 ? -13.091 -23.106 22.497 1.00 91.38 91 TYR A CA 1
ATOM 692 C C . TYR A 1 91 ? -13.568 -21.656 22.519 1.00 91.38 91 TYR A C 1
ATOM 694 O O . TYR A 1 91 ? -12.933 -20.785 21.939 1.00 91.38 91 TYR A O 1
ATOM 702 N N . ARG A 1 92 ? -14.659 -21.382 23.235 1.00 90.19 92 ARG A N 1
ATOM 703 C CA . ARG A 1 92 ? -15.170 -20.026 23.479 1.00 90.19 92 ARG A CA 1
ATOM 704 C C . ARG A 1 92 ? -15.210 -19.752 24.971 1.00 90.19 92 ARG A C 1
ATOM 706 O O . ARG A 1 92 ? -15.686 -20.607 25.710 1.00 90.19 92 ARG A O 1
ATOM 713 N N . LEU A 1 93 ? -14.785 -18.562 25.387 1.00 92.00 93 LEU A N 1
ATOM 714 C CA . LEU A 1 93 ? -15.079 -18.037 26.718 1.00 92.00 93 LEU A CA 1
ATOM 715 C C . LEU A 1 93 ? -16.416 -17.288 26.677 1.00 92.00 93 LEU A C 1
ATOM 717 O O . LEU A 1 93 ? -16.508 -16.201 26.117 1.00 92.00 93 LEU A O 1
ATOM 721 N N . ASP A 1 94 ? -17.447 -17.911 27.225 1.00 90.44 94 ASP A N 1
ATOM 722 C CA . ASP A 1 94 ? -18.818 -17.424 27.359 1.00 90.44 94 ASP A CA 1
ATOM 723 C C . ASP A 1 94 ? -18.996 -16.787 28.741 1.00 90.44 94 ASP A C 1
ATOM 725 O O . ASP A 1 94 ? -19.624 -17.336 29.643 1.00 90.44 94 ASP A O 1
ATOM 729 N N . ALA A 1 95 ? -18.316 -15.661 28.924 1.00 87.94 95 ALA A N 1
ATOM 730 C CA . ALA A 1 95 ? -18.356 -14.844 30.125 1.00 87.94 95 ALA A CA 1
ATOM 731 C C . ALA A 1 95 ? -18.670 -13.403 29.716 1.00 87.94 95 ALA A C 1
ATOM 733 O O . ALA A 1 95 ? -18.436 -13.027 28.563 1.00 87.94 95 ALA A O 1
ATOM 734 N N . ASP A 1 96 ? -19.174 -12.601 30.653 1.00 86.75 96 ASP A N 1
ATOM 735 C CA . ASP A 1 96 ? -19.362 -11.170 30.423 1.00 86.75 96 ASP A CA 1
ATOM 736 C C . ASP A 1 96 ? -18.013 -10.535 30.009 1.00 86.75 96 ASP A C 1
ATOM 738 O O . ASP A 1 96 ? -17.034 -10.657 30.758 1.00 86.75 96 ASP A O 1
ATOM 742 N N . PRO A 1 97 ? -17.914 -9.909 28.816 1.00 81.94 97 PRO A N 1
ATOM 743 C CA . PRO A 1 97 ? -16.685 -9.272 28.353 1.00 81.94 97 PRO A CA 1
ATOM 744 C C . PRO A 1 97 ? -16.130 -8.229 29.327 1.00 81.94 97 PRO A C 1
ATOM 746 O O . PRO A 1 97 ? -14.912 -8.043 29.366 1.00 81.94 97 PRO A O 1
ATOM 749 N N . ASP A 1 98 ? -16.979 -7.607 30.150 1.00 86.62 98 ASP A N 1
ATOM 750 C CA . ASP A 1 98 ? -16.564 -6.627 31.158 1.00 86.62 98 ASP A CA 1
ATOM 751 C C . ASP A 1 98 ? -15.775 -7.258 32.313 1.00 86.62 98 ASP A C 1
ATOM 753 O O . ASP A 1 98 ? -15.123 -6.555 33.080 1.00 86.62 98 ASP A O 1
ATOM 757 N N . LEU A 1 99 ? -15.733 -8.587 32.428 1.00 92.38 99 LEU A N 1
ATOM 758 C CA . LEU A 1 99 ? -14.834 -9.262 33.368 1.00 92.38 99 LEU A CA 1
ATOM 759 C C . LEU A 1 99 ? -13.371 -9.194 32.903 1.00 92.38 99 LEU A C 1
ATOM 761 O O . LEU A 1 99 ? -12.468 -9.404 33.710 1.00 92.38 99 LEU A O 1
ATOM 765 N N . VAL A 1 100 ? -13.106 -8.888 31.628 1.00 95.62 100 VAL A N 1
ATOM 766 C CA . VAL A 1 100 ? -11.750 -8.776 31.073 1.00 95.62 100 VAL A CA 1
ATOM 767 C C . VAL A 1 100 ? -11.257 -7.334 31.203 1.00 95.62 100 VAL A C 1
ATOM 769 O O . VAL A 1 100 ? -11.842 -6.401 30.652 1.00 95.62 100 VAL A O 1
ATOM 772 N N . ASP A 1 101 ? -10.158 -7.118 31.926 1.00 95.81 101 ASP A N 1
ATOM 773 C CA . ASP A 1 101 ? -9.612 -5.772 32.172 1.00 95.81 101 ASP A CA 1
ATOM 774 C C . ASP A 1 101 ? -9.229 -5.008 30.893 1.00 95.81 101 ASP A C 1
ATOM 776 O O . ASP A 1 101 ? -9.481 -3.809 30.806 1.00 95.81 101 ASP A O 1
ATOM 780 N N . HIS A 1 102 ? -8.712 -5.692 29.871 1.00 93.19 102 HIS A N 1
ATOM 781 C CA . HIS A 1 102 ? -8.448 -5.105 28.559 1.00 93.19 102 HIS A CA 1
ATOM 782 C C . HIS A 1 102 ? -9.723 -4.537 27.928 1.00 93.19 102 HIS A C 1
ATOM 784 O O . HIS A 1 102 ? -9.708 -3.413 27.433 1.00 93.19 102 HIS A O 1
ATOM 790 N N . ARG A 1 103 ? -10.838 -5.280 27.982 1.00 92.06 103 ARG A N 1
ATOM 791 C CA . ARG A 1 103 ? -12.110 -4.820 27.417 1.00 92.06 103 ARG A CA 1
ATOM 792 C C . ARG A 1 103 ? -12.617 -3.580 28.149 1.00 92.06 103 ARG A C 1
ATOM 794 O O . ARG A 1 103 ? -12.913 -2.575 27.508 1.00 92.06 103 ARG A O 1
ATOM 801 N N . ARG A 1 104 ? -12.603 -3.618 29.486 1.00 95.38 104 ARG A N 1
ATOM 802 C CA . ARG A 1 104 ? -12.947 -2.462 30.327 1.00 95.38 104 ARG A CA 1
ATOM 803 C C . ARG A 1 104 ? -12.065 -1.253 30.041 1.00 95.38 104 ARG A C 1
ATOM 805 O O . ARG A 1 104 ? -12.573 -0.139 29.981 1.00 95.38 104 ARG A O 1
ATOM 812 N N . PHE A 1 105 ? -10.760 -1.445 29.850 1.00 96.50 105 PHE A N 1
ATOM 813 C CA . PHE A 1 105 ? -9.852 -0.365 29.471 1.00 96.50 105 PHE A CA 1
ATOM 814 C C . PHE A 1 105 ? -10.261 0.267 28.138 1.00 96.50 105 PHE A C 1
ATOM 816 O O . PHE A 1 105 ? -10.378 1.492 28.066 1.00 96.50 105 PHE A O 1
ATOM 823 N N . THR A 1 106 ? -10.521 -0.544 27.108 1.00 88.44 106 THR A N 1
ATOM 824 C CA . THR A 1 106 ? -10.956 -0.055 25.793 1.00 88.44 106 THR A CA 1
ATOM 825 C C . THR A 1 106 ? -12.255 0.749 25.899 1.00 88.44 106 THR A C 1
ATOM 827 O O . THR A 1 106 ? -12.333 1.860 25.366 1.00 88.44 106 THR A O 1
ATOM 830 N N . ASP A 1 107 ? -13.243 0.238 26.635 1.00 93.00 107 ASP A N 1
ATOM 831 C CA . ASP A 1 107 ? -14.558 0.870 26.779 1.00 93.00 107 ASP A CA 1
ATOM 832 C C . ASP A 1 107 ? -14.493 2.155 27.629 1.00 93.00 107 ASP A C 1
ATOM 834 O O . ASP A 1 107 ? -15.083 3.180 27.265 1.00 93.00 107 ASP A O 1
ATOM 838 N N . LEU A 1 108 ? -13.700 2.169 28.707 1.00 97.56 108 LEU A N 1
ATOM 839 C CA . LEU A 1 108 ? -13.441 3.376 29.500 1.00 97.56 108 LEU A CA 1
ATOM 840 C C . LEU A 1 108 ? -12.691 4.433 28.683 1.00 97.56 108 LEU A C 1
ATOM 842 O O . LEU A 1 108 ? -13.081 5.598 28.695 1.00 97.56 108 LEU A O 1
ATOM 846 N N . ALA A 1 109 ? -11.660 4.054 27.924 1.00 89.12 109 ALA A N 1
ATOM 847 C CA . ALA A 1 109 ? -10.925 4.990 27.077 1.00 89.12 109 ALA A CA 1
ATOM 848 C C . ALA A 1 109 ? -11.815 5.579 25.966 1.00 89.12 109 ALA A C 1
ATOM 850 O O . ALA A 1 109 ? -11.715 6.765 25.649 1.00 89.12 109 ALA A O 1
ATOM 851 N N . ALA A 1 110 ? -12.713 4.783 25.375 1.00 86.75 110 ALA A N 1
ATOM 852 C CA . ALA A 1 110 ? -13.701 5.272 24.413 1.00 86.75 110 ALA A CA 1
ATOM 853 C C . ALA A 1 110 ? -14.701 6.246 25.062 1.00 86.75 110 ALA A C 1
ATOM 855 O O . ALA A 1 110 ? -14.988 7.308 24.501 1.00 86.75 110 ALA A O 1
ATOM 856 N N . THR A 1 111 ? -15.174 5.920 26.265 1.00 95.19 111 THR A N 1
ATOM 857 C CA . THR A 1 111 ? -16.0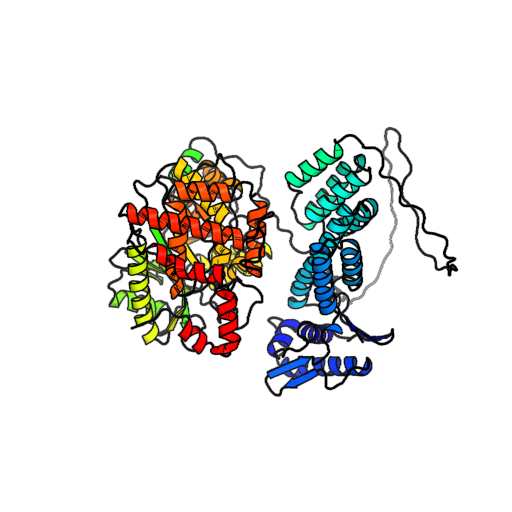88 6.760 27.051 1.00 95.19 111 THR A CA 1
ATOM 858 C C . THR A 1 111 ? -15.438 8.088 27.443 1.00 95.19 111 THR A C 1
ATOM 860 O O . THR A 1 111 ? -16.033 9.147 27.249 1.00 95.19 111 THR A O 1
ATOM 863 N N . ALA A 1 112 ? -14.184 8.062 27.897 1.00 94.00 112 ALA A N 1
ATOM 864 C CA . ALA A 1 112 ? -13.411 9.256 28.226 1.00 94.00 112 ALA A CA 1
ATOM 865 C C . ALA A 1 112 ? -13.270 10.193 27.015 1.00 94.00 112 ALA A C 1
ATOM 867 O O . ALA A 1 112 ? -13.546 11.389 27.109 1.00 94.00 112 ALA A O 1
ATOM 868 N N . ARG A 1 113 ? -12.947 9.644 25.835 1.00 90.94 113 ARG A N 1
ATOM 869 C CA . ARG A 1 113 ? -12.912 10.416 24.579 1.00 90.94 113 ARG A CA 1
ATOM 870 C C . ARG A 1 113 ? -14.280 10.986 24.206 1.00 90.94 113 ARG A C 1
ATOM 872 O O . ARG A 1 113 ? -14.355 12.079 23.649 1.00 90.94 113 ARG A O 1
ATOM 879 N N . ALA A 1 114 ? -15.366 10.271 24.494 1.00 88.12 114 ALA A N 1
ATOM 880 C CA . ALA A 1 114 ? -16.716 10.775 24.264 1.00 88.12 114 ALA A CA 1
ATOM 881 C C . ALA A 1 114 ? -17.063 11.955 25.188 1.00 88.12 114 ALA A C 1
ATOM 883 O O . ALA A 1 114 ? -17.676 12.909 24.711 1.00 88.12 114 ALA A O 1
ATOM 884 N N . PHE A 1 115 ? -16.638 11.933 26.457 1.00 95.94 115 PHE A N 1
ATOM 885 C CA . PHE A 1 115 ? -16.756 13.088 27.354 1.00 95.94 115 PHE A CA 1
ATOM 886 C C . PHE A 1 115 ? -15.922 14.277 26.864 1.00 95.94 115 PHE A C 1
ATOM 888 O O . PHE A 1 115 ? -16.462 15.374 26.736 1.00 95.94 115 PHE A O 1
ATOM 895 N N . ALA A 1 116 ? -14.669 14.040 26.462 1.00 90.69 116 ALA A N 1
ATOM 896 C CA . ALA A 1 116 ? -13.790 15.078 25.921 1.00 90.69 116 ALA A CA 1
ATOM 897 C C . ALA A 1 116 ? -14.392 15.772 24.685 1.00 90.69 116 ALA A C 1
ATOM 899 O O . ALA A 1 116 ? -14.380 16.994 24.586 1.00 90.69 116 ALA A O 1
ATOM 900 N N . ARG A 1 117 ? -14.995 15.010 23.758 1.00 91.44 117 ARG A N 1
ATOM 901 C CA . ARG A 1 117 ? -15.681 15.573 22.576 1.00 91.44 117 ARG A CA 1
ATOM 902 C C . ARG A 1 117 ? -16.897 16.433 22.923 1.00 91.44 117 ARG A C 1
ATOM 904 O O . ARG A 1 117 ? -17.260 17.302 22.140 1.00 91.44 117 ARG A O 1
ATOM 911 N N . LYS A 1 118 ? -17.535 16.185 24.068 1.00 92.81 118 LYS A N 1
ATOM 912 C CA . LYS A 1 118 ? -18.661 16.983 24.576 1.00 92.81 118 LYS A CA 1
ATOM 913 C C . LYS A 1 118 ? -18.206 18.183 25.418 1.00 92.81 118 LYS A C 1
ATOM 915 O O . LYS A 1 118 ? -19.058 18.894 25.938 1.00 92.81 118 LYS A O 1
ATOM 920 N N . GLY A 1 119 ? -16.895 18.399 25.558 1.00 91.62 119 GLY A N 1
ATOM 921 C CA . GLY A 1 119 ? -16.313 19.463 26.379 1.00 91.62 119 GLY A CA 1
ATOM 922 C C . GLY A 1 119 ? -16.324 19.181 27.885 1.00 91.62 119 GLY A C 1
ATOM 923 O O . GLY A 1 119 ? -16.006 20.073 28.665 1.00 91.62 119 GLY A O 1
ATOM 924 N N . ASP A 1 120 ? -16.681 17.965 28.313 1.00 94.44 120 ASP A N 1
ATOM 925 C CA . ASP A 1 120 ? -16.673 17.566 29.727 1.00 94.44 120 ASP A CA 1
ATOM 926 C C . ASP A 1 120 ? -15.297 16.993 30.100 1.00 94.44 120 ASP A C 1
ATOM 928 O O . ASP A 1 120 ? -15.115 15.788 30.304 1.00 94.44 120 ASP A O 1
ATOM 932 N N . ASP A 1 121 ? -14.292 17.872 30.109 1.00 93.25 121 ASP A N 1
ATOM 933 C CA . ASP A 1 121 ? -12.890 17.489 30.293 1.00 93.25 121 ASP A CA 1
ATOM 934 C C . ASP A 1 121 ? -12.636 16.873 31.682 1.00 93.25 121 ASP A C 1
ATOM 936 O O . ASP A 1 121 ? -11.845 15.939 31.804 1.00 93.25 121 ASP A O 1
ATOM 940 N N . SER A 1 122 ? -13.349 17.326 32.721 1.00 93.75 122 SER A N 1
ATOM 941 C CA . SER A 1 122 ? -13.210 16.791 34.082 1.00 93.75 122 SER A CA 1
ATOM 942 C C . SER A 1 122 ? -13.623 15.319 34.156 1.00 93.75 122 SER A C 1
ATOM 944 O O . SER A 1 122 ? -12.839 14.485 34.617 1.00 93.75 122 SER A O 1
ATOM 946 N N . ARG A 1 123 ? -14.802 14.962 33.621 1.00 95.94 123 ARG A N 1
ATOM 947 C CA . ARG A 1 123 ? -15.222 13.552 33.561 1.00 95.94 123 ARG A CA 1
ATOM 948 C C . ARG A 1 123 ? -14.367 12.730 32.611 1.00 95.94 123 ARG A C 1
ATOM 950 O O . ARG A 1 123 ? -14.158 11.540 32.857 1.00 95.94 123 ARG A O 1
ATOM 957 N N . ALA A 1 124 ? -13.872 13.333 31.531 1.00 96.25 124 ALA A N 1
ATOM 958 C CA . ALA A 1 124 ? -12.957 12.662 30.618 1.00 96.25 124 ALA A CA 1
ATOM 959 C C . ALA A 1 124 ? -11.661 12.252 31.331 1.00 96.25 124 ALA A C 1
ATOM 961 O O . ALA A 1 124 ? -11.272 11.088 31.238 1.00 96.25 124 ALA A O 1
ATOM 962 N N . VAL A 1 125 ? -11.038 13.165 32.086 1.00 97.44 125 VAL A N 1
ATOM 963 C CA . VAL A 1 125 ? -9.837 12.876 32.884 1.00 97.44 125 VAL A CA 1
ATOM 964 C C . VAL A 1 125 ? -10.124 11.780 33.905 1.00 97.44 125 VAL A C 1
ATOM 966 O O . VAL A 1 125 ? -9.443 10.759 33.878 1.00 97.44 125 VAL A O 1
ATOM 969 N N . GLU A 1 126 ? -11.172 11.914 34.725 1.00 97.38 126 GLU A N 1
ATOM 970 C CA . GLU A 1 126 ? -11.529 10.899 35.732 1.00 97.38 126 GLU A CA 1
ATOM 971 C C . GLU A 1 126 ? -11.716 9.506 35.099 1.00 97.38 126 GLU A C 1
ATOM 973 O O . GLU A 1 126 ? -11.253 8.486 35.621 1.00 97.38 126 GLU A O 1
ATOM 978 N N . THR A 1 127 ? -12.359 9.452 33.930 1.00 97.50 127 THR A N 1
ATOM 979 C CA . THR A 1 127 ? -12.595 8.198 33.206 1.00 97.50 127 THR A CA 1
ATOM 980 C C . THR A 1 127 ? -11.299 7.620 32.627 1.00 97.50 127 THR A C 1
ATOM 982 O O . THR A 1 127 ? -11.086 6.408 32.713 1.00 97.50 127 THR A O 1
ATOM 985 N N . PHE A 1 128 ? -10.403 8.453 32.086 1.00 97.81 128 PHE A N 1
ATOM 986 C CA . PHE A 1 128 ? -9.081 8.005 31.644 1.00 97.81 128 PHE A CA 1
ATOM 987 C C . PHE A 1 128 ? -8.238 7.477 32.800 1.00 97.81 128 PHE A C 1
ATOM 989 O O . PHE A 1 128 ? -7.594 6.442 32.648 1.00 97.81 128 PHE A O 1
ATOM 996 N N . GLU A 1 129 ? -8.273 8.116 33.968 1.00 97.38 129 GLU A N 1
ATOM 997 C CA . GLU A 1 129 ? -7.552 7.613 35.133 1.00 97.38 129 GLU A CA 1
ATOM 998 C C . GLU A 1 129 ? -8.069 6.247 35.578 1.00 97.38 129 GLU A C 1
ATOM 1000 O O . GLU A 1 129 ? -7.282 5.353 35.885 1.00 97.38 129 GLU A O 1
ATOM 1005 N N . ARG A 1 130 ? -9.394 6.052 35.577 1.00 97.88 130 ARG A N 1
ATOM 1006 C CA . ARG A 1 130 ? -9.996 4.738 35.842 1.00 97.88 130 ARG A CA 1
ATOM 1007 C C . ARG A 1 130 ? -9.507 3.693 34.845 1.00 97.88 130 ARG A C 1
ATOM 1009 O O . ARG A 1 130 ? -9.206 2.581 35.264 1.00 97.88 130 ARG A O 1
ATOM 1016 N N . ALA A 1 131 ? -9.400 4.051 33.565 1.00 97.62 131 ALA A N 1
ATOM 1017 C CA . ALA A 1 131 ? -8.879 3.164 32.530 1.00 97.62 131 ALA A CA 1
ATOM 1018 C C . ALA A 1 131 ? -7.399 2.823 32.777 1.00 97.62 131 ALA A C 1
ATOM 1020 O O . ALA A 1 131 ? -7.022 1.655 32.789 1.00 97.62 131 ALA A O 1
ATOM 1021 N N . LEU A 1 132 ? -6.556 3.830 33.014 1.00 96.62 132 LEU A N 1
ATOM 1022 C CA . LEU A 1 132 ? -5.113 3.658 33.194 1.00 96.62 132 LEU A CA 1
ATOM 1023 C C . LEU A 1 132 ? -4.765 2.903 34.486 1.00 96.62 132 LEU A C 1
ATOM 1025 O O . LEU A 1 132 ? -3.808 2.136 34.488 1.00 96.62 132 LEU A O 1
ATOM 1029 N N . ARG A 1 133 ? -5.581 3.013 35.544 1.00 96.50 133 ARG A N 1
ATOM 1030 C CA . ARG A 1 133 ? -5.441 2.209 36.775 1.00 96.50 133 ARG A CA 1
ATOM 1031 C C . ARG A 1 133 ? -5.646 0.705 36.569 1.00 96.50 133 ARG A C 1
ATOM 1033 O O . ARG A 1 133 ? -5.267 -0.076 37.437 1.00 96.50 133 ARG A O 1
ATOM 1040 N N . LEU A 1 134 ? -6.234 0.280 35.447 1.00 96.62 134 LEU A N 1
ATOM 1041 C CA . LEU A 1 134 ? -6.339 -1.144 35.114 1.00 96.62 134 LEU A CA 1
ATOM 1042 C C . LEU A 1 134 ? -4.986 -1.755 34.730 1.00 96.62 134 LEU A C 1
ATOM 1044 O O . LEU A 1 134 ? -4.864 -2.977 34.755 1.00 96.62 134 LEU A O 1
ATOM 1048 N N . TRP A 1 135 ? -3.984 -0.938 34.403 1.00 96.62 135 TRP A N 1
ATOM 1049 C CA . TRP A 1 135 ? -2.638 -1.394 34.081 1.00 96.62 135 TRP A CA 1
ATOM 1050 C C . TRP A 1 135 ? -1.826 -1.596 35.361 1.00 96.62 135 TRP A C 1
ATOM 1052 O O . TRP A 1 135 ? -1.712 -0.693 36.186 1.00 96.62 135 TRP A O 1
ATOM 1062 N N . ARG A 1 136 ? -1.245 -2.787 35.521 1.00 94.44 136 ARG A N 1
ATOM 1063 C CA . ARG A 1 136 ? -0.439 -3.194 36.690 1.00 94.44 136 ARG A CA 1
ATOM 1064 C C . ARG A 1 136 ? 1.021 -3.490 36.328 1.00 94.44 136 ARG A C 1
ATOM 1066 O O . ARG A 1 136 ? 1.729 -4.139 37.089 1.00 94.44 136 ARG A O 1
ATOM 1073 N N . GLY A 1 137 ? 1.452 -3.048 35.150 1.00 91.19 137 GLY A N 1
ATOM 1074 C CA . GLY A 1 137 ? 2.768 -3.314 34.582 1.00 91.19 137 GLY A CA 1
ATOM 1075 C C . GLY A 1 137 ? 2.679 -3.560 33.080 1.00 91.19 137 GLY A C 1
ATOM 1076 O O . GLY A 1 137 ? 1.721 -3.142 32.424 1.00 91.19 137 GLY A O 1
ATOM 1077 N N . GLU A 1 138 ? 3.677 -4.255 32.537 1.00 91.12 138 GLU A N 1
ATOM 1078 C CA . GLU A 1 138 ? 3.650 -4.716 31.151 1.00 91.12 138 GLU A CA 1
ATOM 1079 C C . GLU A 1 138 ? 2.480 -5.696 30.947 1.00 91.12 138 GLU A C 1
ATOM 1081 O O . GLU A 1 138 ? 2.299 -6.630 31.727 1.00 91.12 138 GLU A O 1
ATOM 1086 N N . ALA A 1 139 ? 1.661 -5.482 29.914 1.00 94.75 139 ALA A N 1
ATOM 1087 C CA . ALA A 1 139 ? 0.578 -6.412 29.593 1.00 94.75 139 ALA A CA 1
ATOM 1088 C C . ALA A 1 139 ? 1.136 -7.812 29.313 1.00 94.75 139 ALA A C 1
ATOM 1090 O O . ALA A 1 139 ? 2.203 -7.932 28.740 1.00 94.75 139 ALA A O 1
ATOM 1091 N N . LEU A 1 140 ? 0.426 -8.879 29.664 1.00 95.12 140 LEU A N 1
ATOM 1092 C CA . LEU A 1 140 ? 0.878 -10.257 29.438 1.00 95.12 140 LEU A CA 1
ATOM 1093 C C . LEU A 1 140 ? 2.302 -10.570 29.959 1.00 95.12 140 LEU A C 1
ATOM 1095 O O . LEU A 1 140 ? 2.962 -11.440 29.394 1.00 95.12 140 LEU A O 1
ATOM 1099 N N . ALA A 1 141 ? 2.782 -9.894 31.011 1.00 92.75 141 ALA A N 1
ATOM 1100 C CA . ALA A 1 141 ? 4.186 -9.946 31.451 1.00 92.75 141 ALA A CA 1
ATOM 1101 C C . ALA A 1 141 ? 4.716 -11.372 31.697 1.00 92.75 141 ALA A C 1
ATOM 1103 O O . ALA A 1 141 ? 5.874 -11.682 31.418 1.00 92.75 141 ALA A O 1
ATOM 1104 N N . ASN A 1 142 ? 3.856 -12.271 32.177 1.00 94.12 142 ASN A N 1
ATOM 1105 C CA . ASN A 1 142 ? 4.193 -13.665 32.459 1.00 94.12 142 ASN A CA 1
ATOM 1106 C C . ASN A 1 142 ? 3.863 -14.644 31.310 1.00 94.12 142 ASN A C 1
ATOM 1108 O O . ASN A 1 142 ? 3.876 -15.865 31.522 1.00 94.12 142 ASN A O 1
ATOM 1112 N N . VAL A 1 143 ? 3.578 -14.151 30.102 1.00 92.62 143 VAL A N 1
ATOM 1113 C CA . VAL A 1 143 ? 3.352 -14.957 28.895 1.00 92.62 143 VAL A CA 1
ATOM 1114 C C . VAL A 1 143 ? 4.466 -14.710 27.889 1.00 92.62 143 VAL A C 1
ATOM 1116 O O . VAL A 1 143 ? 4.731 -13.585 27.481 1.00 92.62 143 VAL A O 1
ATOM 1119 N N . THR A 1 144 ? 5.101 -15.789 27.449 1.00 83.81 144 THR A N 1
ATOM 1120 C CA . THR A 1 144 ? 6.183 -15.755 26.465 1.00 83.81 144 THR A CA 1
ATOM 1121 C C . THR A 1 144 ? 5.692 -16.211 25.091 1.00 83.81 144 THR A C 1
ATOM 1123 O O . THR A 1 144 ? 4.634 -16.829 24.971 1.00 83.81 144 THR A O 1
ATOM 1126 N N . GLY A 1 145 ? 6.473 -15.919 24.050 1.00 72.44 145 GLY A N 1
ATOM 1127 C CA . GLY A 1 145 ? 6.185 -16.323 22.672 1.00 72.44 145 GLY A CA 1
ATOM 1128 C C . GLY A 1 145 ? 5.816 -15.147 21.767 1.00 72.44 145 GLY A C 1
ATOM 1129 O O . GLY A 1 145 ? 5.379 -14.094 22.229 1.00 72.44 145 GLY A O 1
ATOM 1130 N N . GLN A 1 146 ? 5.996 -15.338 20.459 1.00 69.00 146 GLN A N 1
ATOM 1131 C CA . GLN A 1 146 ? 5.878 -14.281 19.446 1.00 69.00 146 GLN A CA 1
ATOM 1132 C C . GLN A 1 146 ? 4.511 -13.584 19.459 1.00 69.00 146 GLN A C 1
ATOM 1134 O O . GLN A 1 146 ? 4.439 -12.361 19.370 1.00 69.00 146 GLN A O 1
ATOM 1139 N N . TRP A 1 147 ? 3.424 -14.344 19.625 1.00 85.19 147 TRP A N 1
ATOM 1140 C CA . TRP A 1 147 ? 2.080 -13.776 19.737 1.00 85.19 147 TRP A CA 1
ATOM 1141 C C . TRP A 1 147 ? 1.951 -12.814 20.928 1.00 85.19 147 TRP A C 1
ATOM 1143 O O . TRP A 1 147 ? 1.406 -11.719 20.785 1.00 85.19 147 TRP A O 1
ATOM 1153 N N . ALA A 1 148 ? 2.479 -13.200 22.095 1.00 80.56 148 ALA A N 1
ATOM 1154 C CA . ALA A 1 148 ? 2.406 -12.386 23.303 1.00 80.56 148 ALA A CA 1
ATOM 1155 C C . ALA A 1 148 ? 3.262 -11.117 23.189 1.00 80.56 148 ALA A C 1
ATOM 1157 O O . ALA A 1 148 ? 2.834 -10.071 23.665 1.00 80.56 148 ALA A O 1
ATOM 1158 N N . GLU A 1 149 ? 4.427 -11.182 22.531 1.00 73.31 149 GLU A N 1
ATOM 1159 C CA . GLU A 1 149 ? 5.266 -10.008 22.228 1.00 73.31 149 GLU A CA 1
ATOM 1160 C C . GLU A 1 149 ? 4.547 -9.009 21.307 1.00 73.31 149 GLU A C 1
ATOM 1162 O O . GLU A 1 149 ? 4.446 -7.821 21.619 1.00 73.31 149 GLU A O 1
ATOM 1167 N N . LEU A 1 150 ? 3.962 -9.491 20.203 1.00 64.75 150 LEU A N 1
ATOM 1168 C CA . LEU A 1 150 ? 3.203 -8.644 19.274 1.00 64.75 150 LEU A CA 1
ATOM 1169 C C . LEU A 1 150 ? 1.992 -8.002 19.959 1.00 64.75 150 LEU A C 1
ATOM 1171 O O . LEU A 1 150 ? 1.728 -6.808 19.790 1.00 64.75 150 LEU A O 1
ATOM 1175 N N . ARG A 1 151 ? 1.263 -8.780 20.768 1.00 80.62 151 ARG A N 1
ATOM 1176 C CA . ARG A 1 151 ? 0.104 -8.272 21.504 1.00 80.62 151 ARG A CA 1
ATOM 1177 C C . ARG A 1 151 ? 0.520 -7.253 22.563 1.00 80.62 151 ARG A C 1
ATOM 1179 O O . ARG A 1 151 ? -0.138 -6.223 22.682 1.00 80.62 151 ARG A O 1
ATOM 1186 N N . ARG A 1 152 ? 1.624 -7.497 23.275 1.00 85.62 152 ARG A N 1
ATOM 1187 C CA . ARG A 1 152 ? 2.225 -6.551 24.227 1.00 85.62 152 ARG A CA 1
ATOM 1188 C C . ARG A 1 152 ? 2.523 -5.207 23.596 1.00 85.62 152 ARG A C 1
ATOM 1190 O O . ARG A 1 152 ? 2.143 -4.181 24.155 1.00 85.62 152 ARG A O 1
ATOM 1197 N N . HIS A 1 153 ? 3.163 -5.219 22.431 1.00 74.06 153 HIS A N 1
ATOM 1198 C CA . HIS A 1 153 ? 3.506 -3.997 21.720 1.00 74.06 153 HIS A CA 1
ATOM 1199 C C . HIS A 1 153 ? 2.255 -3.176 21.365 1.00 74.06 153 HIS A C 1
ATOM 1201 O O . HIS A 1 153 ? 2.176 -2.001 21.719 1.00 74.06 153 HIS A O 1
ATOM 1207 N N . GLY A 1 154 ? 1.236 -3.803 20.762 1.00 71.62 154 GLY A N 1
ATOM 1208 C CA . GLY A 1 154 ? -0.022 -3.117 20.434 1.00 71.62 154 GLY A CA 1
ATOM 1209 C C . GLY A 1 154 ? -0.722 -2.530 21.667 1.00 71.62 154 GLY A C 1
ATOM 1210 O O . GLY A 1 154 ? -1.123 -1.369 21.667 1.00 71.62 154 GLY A O 1
ATOM 1211 N N . LEU A 1 155 ? -0.786 -3.299 22.755 1.00 84.12 155 LEU A N 1
ATOM 1212 C CA . LEU A 1 155 ? -1.367 -2.864 24.026 1.00 84.12 155 LEU A CA 1
ATOM 1213 C C . LEU A 1 155 ? -0.609 -1.678 24.639 1.00 84.12 155 LEU A C 1
ATOM 1215 O O . LEU A 1 155 ? -1.230 -0.711 25.082 1.00 84.12 155 LEU A O 1
ATOM 1219 N N . ARG A 1 156 ? 0.728 -1.702 24.618 1.00 85.62 156 ARG A N 1
ATOM 1220 C CA . ARG A 1 156 ? 1.557 -0.581 25.086 1.00 85.62 156 ARG A CA 1
ATOM 1221 C C . ARG A 1 156 ? 1.205 0.713 24.349 1.00 85.62 156 ARG A C 1
ATOM 1223 O O . ARG A 1 156 ? 1.017 1.742 24.998 1.00 85.62 156 ARG A O 1
ATOM 1230 N N . LEU A 1 157 ? 1.045 0.658 23.026 1.00 81.19 157 LEU A N 1
ATOM 1231 C CA . LEU A 1 157 ? 0.644 1.819 22.224 1.00 81.19 157 LEU A CA 1
ATOM 1232 C C . LEU A 1 157 ? -0.760 2.325 22.590 1.00 81.19 157 LEU A C 1
ATOM 1234 O O . LEU A 1 157 ? -0.975 3.536 22.680 1.00 81.19 157 LEU A O 1
ATOM 1238 N N . GLU A 1 158 ? -1.713 1.427 22.855 1.00 83.12 158 GLU A N 1
ATOM 1239 C CA . GLU A 1 158 ? -3.052 1.813 23.314 1.00 83.12 158 GLU A CA 1
ATOM 1240 C C . GLU A 1 158 ? -3.019 2.533 24.674 1.00 83.12 158 GLU A C 1
ATOM 1242 O O . GLU A 1 158 ? -3.693 3.559 24.837 1.00 83.12 158 GLU A O 1
ATOM 1247 N N . ARG A 1 159 ? -2.202 2.050 25.625 1.00 94.62 159 ARG A N 1
ATOM 1248 C CA . ARG A 1 159 ? -1.982 2.703 26.929 1.00 94.62 159 ARG A CA 1
ATOM 1249 C C . ARG A 1 159 ? -1.395 4.098 26.758 1.00 94.62 159 ARG A C 1
ATOM 1251 O O . ARG A 1 159 ? -1.954 5.054 27.294 1.00 94.62 159 ARG A O 1
ATOM 1258 N N . LEU A 1 160 ? -0.305 4.217 25.994 1.00 87.56 160 LEU A N 1
ATOM 1259 C CA . LEU A 1 160 ? 0.366 5.494 25.739 1.00 87.56 160 LEU A CA 1
ATOM 1260 C C . LEU A 1 160 ? -0.594 6.501 25.111 1.00 87.56 160 LEU A C 1
ATOM 1262 O O . LEU A 1 160 ? -0.669 7.642 25.554 1.00 87.56 160 LEU A O 1
ATOM 1266 N N . LYS A 1 161 ? -1.404 6.070 24.139 1.00 86.31 161 LYS A N 1
ATOM 1267 C CA . LYS A 1 161 ? -2.415 6.931 23.525 1.00 86.31 161 LYS A CA 1
ATOM 1268 C C . LYS A 1 161 ? -3.434 7.441 24.544 1.00 86.31 161 LYS A C 1
ATOM 1270 O O . LYS A 1 161 ? -3.722 8.632 24.552 1.00 86.31 161 LYS A O 1
ATOM 1275 N N . ALA A 1 162 ? -3.983 6.568 25.390 1.00 91.19 162 ALA A N 1
ATOM 1276 C CA . ALA A 1 162 ? -4.927 6.982 26.430 1.00 91.19 162 ALA A CA 1
ATOM 1277 C C . ALA A 1 162 ? -4.281 7.945 27.441 1.00 91.19 162 ALA A C 1
ATOM 1279 O O . ALA A 1 162 ? -4.904 8.929 27.836 1.00 91.19 162 ALA A O 1
ATOM 1280 N N . ALA A 1 163 ? -3.022 7.701 27.811 1.00 96.19 163 ALA A N 1
ATOM 1281 C CA . ALA A 1 163 ? -2.272 8.574 28.704 1.00 96.19 163 ALA A CA 1
ATOM 1282 C C . ALA A 1 163 ? -2.003 9.949 28.074 1.00 96.19 163 ALA A C 1
ATOM 1284 O O . ALA A 1 163 ? -2.252 10.966 28.713 1.00 96.19 163 ALA A O 1
ATOM 1285 N N . TYR A 1 164 ? -1.587 10.009 26.807 1.00 93.94 164 TYR A N 1
ATOM 1286 C CA . TYR A 1 164 ? -1.391 11.277 26.102 1.00 93.94 164 TYR A CA 1
ATOM 1287 C C . TYR A 1 164 ? -2.699 12.047 25.898 1.00 93.94 164 TYR A C 1
ATOM 1289 O O . TYR A 1 164 ? -2.722 13.250 26.136 1.00 93.94 164 TYR A O 1
ATOM 1297 N N . ASP A 1 165 ? -3.797 11.369 25.544 1.00 93.44 165 ASP A N 1
ATOM 1298 C CA . ASP A 1 165 ? -5.119 12.000 25.423 1.00 93.44 165 ASP A CA 1
ATOM 1299 C C . ASP A 1 165 ? -5.565 12.631 26.766 1.00 93.44 165 ASP A C 1
ATOM 1301 O O . ASP A 1 165 ? -6.128 13.727 26.789 1.00 93.44 165 ASP A O 1
ATOM 1305 N N . MET A 1 166 ? -5.271 11.977 27.897 1.00 97.75 166 MET A N 1
ATOM 1306 C CA . MET A 1 166 ? -5.502 12.522 29.242 1.00 97.75 166 MET A CA 1
ATOM 1307 C C . MET A 1 166 ? -4.589 13.715 29.560 1.00 97.75 166 MET A C 1
ATOM 1309 O O . MET A 1 166 ? -5.039 14.686 30.164 1.00 97.75 166 MET A O 1
ATOM 1313 N N . LEU A 1 167 ? -3.320 13.683 29.150 1.00 97.25 167 LEU A N 1
ATOM 1314 C CA . LEU A 1 167 ? -2.396 14.802 29.363 1.00 97.25 167 LEU A CA 1
ATOM 1315 C C . LEU A 1 167 ? -2.778 16.038 28.546 1.00 97.25 167 LEU A C 1
ATOM 1317 O O . LEU A 1 167 ? -2.662 17.151 29.050 1.00 97.25 167 LEU A O 1
ATOM 1321 N N . ASP A 1 168 ? -3.297 15.861 27.331 1.00 95.44 168 ASP A N 1
ATOM 1322 C CA . ASP A 1 168 ? -3.863 16.956 26.536 1.00 95.44 168 ASP A CA 1
ATOM 1323 C C . ASP A 1 168 ? -5.062 17.614 27.243 1.00 95.44 168 ASP A C 1
ATOM 1325 O O . ASP A 1 168 ? -5.223 18.836 27.208 1.00 95.44 168 ASP A O 1
ATOM 1329 N N . LEU A 1 169 ? -5.906 16.819 27.911 1.00 96.00 169 LEU A N 1
ATOM 1330 C CA . LEU A 1 169 ? -7.014 17.322 28.734 1.00 96.00 169 LEU A CA 1
ATOM 1331 C C . LEU A 1 169 ? -6.508 18.100 29.957 1.00 96.00 169 LEU A C 1
ATOM 1333 O O . LEU A 1 169 ? -6.981 19.203 30.225 1.00 96.00 169 LEU A O 1
ATOM 1337 N N . LEU A 1 170 ? -5.516 17.563 30.670 1.00 96.25 170 LEU A N 1
ATOM 1338 C CA . LEU A 1 170 ? -4.911 18.221 31.832 1.00 96.25 170 LEU A CA 1
ATOM 1339 C C . LEU A 1 170 ? -4.203 19.531 31.452 1.00 96.25 170 LEU A C 1
ATOM 1341 O O . LEU A 1 170 ? -4.317 20.522 32.174 1.00 96.25 170 LEU A O 1
ATOM 1345 N N . LEU A 1 171 ? -3.534 19.574 30.294 1.00 94.75 171 LEU A N 1
ATOM 1346 C CA . LEU A 1 171 ? -2.961 20.805 29.744 1.00 94.75 171 LEU A CA 1
ATOM 1347 C C . LEU A 1 171 ? -4.036 21.864 29.494 1.00 94.75 171 LEU A C 1
ATOM 1349 O O . LEU A 1 171 ? -3.843 23.017 29.874 1.00 94.75 171 LEU A O 1
ATOM 1353 N N . ARG A 1 172 ? -5.171 21.486 28.890 1.00 92.31 172 ARG A N 1
ATOM 1354 C CA . ARG A 1 172 ? -6.306 22.399 28.664 1.00 92.31 172 ARG A CA 1
ATOM 1355 C C . ARG A 1 172 ? -6.913 22.913 29.966 1.00 92.31 172 ARG A C 1
ATOM 1357 O O . ARG A 1 172 ? -7.285 24.080 30.037 1.00 92.31 172 ARG A O 1
ATOM 1364 N N . ALA A 1 173 ? -6.963 22.069 30.993 1.00 91.69 173 ALA A N 1
ATOM 1365 C CA . ALA A 1 173 ? -7.444 22.430 32.323 1.00 91.69 173 ALA A CA 1
ATOM 1366 C C . ALA A 1 173 ? -6.448 23.284 33.137 1.00 91.69 173 ALA A C 1
ATOM 1368 O O . ALA A 1 173 ? -6.760 23.684 34.257 1.00 91.69 173 ALA A O 1
ATOM 1369 N N . GLY A 1 174 ? -5.247 23.558 32.611 1.00 92.62 174 GLY A N 1
ATOM 1370 C CA . GLY A 1 174 ? -4.209 24.310 33.318 1.00 92.62 174 GLY A CA 1
ATOM 1371 C C . GLY A 1 174 ? -3.510 23.528 34.435 1.00 92.62 174 GLY A C 1
ATOM 1372 O O . GLY A 1 174 ? -2.783 24.116 35.235 1.00 92.62 174 GLY A O 1
ATOM 1373 N N . ALA A 1 175 ? -3.678 22.203 34.493 1.00 95.00 175 ALA A N 1
ATOM 1374 C CA . ALA A 1 175 ? -3.054 21.318 35.479 1.00 95.00 175 ALA A CA 1
ATOM 1375 C C . ALA A 1 175 ? -1.586 21.004 35.116 1.00 95.00 175 ALA A C 1
ATOM 1377 O O . ALA A 1 175 ? -1.154 19.854 35.053 1.00 95.00 175 ALA A O 1
ATOM 1378 N N . TYR A 1 176 ? -0.794 22.044 34.842 1.00 94.38 176 TYR A N 1
ATOM 1379 C CA . TYR A 1 176 ? 0.536 21.920 34.240 1.00 94.38 176 TYR A CA 1
ATOM 1380 C C . TYR A 1 176 ? 1.525 21.112 35.086 1.00 94.38 176 TYR A C 1
ATOM 1382 O O . TYR A 1 176 ? 2.298 20.336 34.533 1.00 94.38 176 TYR A O 1
ATOM 1390 N N . GLY A 1 177 ? 1.498 21.266 36.414 1.00 90.25 177 GLY A N 1
ATOM 1391 C CA . GLY A 1 177 ? 2.385 20.516 37.312 1.00 90.25 177 GLY A CA 1
ATOM 1392 C C . GLY A 1 177 ? 2.160 19.004 37.232 1.00 90.25 177 GLY A C 1
ATOM 1393 O O . GLY A 1 177 ? 3.116 18.235 37.182 1.00 90.25 177 GLY A O 1
ATOM 1394 N N . GLU A 1 178 ? 0.900 18.582 37.129 1.00 92.94 178 GLU A N 1
ATOM 1395 C CA . GLU A 1 178 ? 0.540 17.175 36.964 1.00 92.94 178 GLU A CA 1
ATOM 1396 C C . GLU A 1 178 ? 0.943 16.639 35.587 1.00 92.94 178 GLU A C 1
ATOM 1398 O O . GLU A 1 178 ? 1.453 15.522 35.482 1.00 92.94 178 GLU A O 1
ATOM 1403 N N . VAL A 1 179 ? 0.796 17.460 34.541 1.00 96.88 179 VAL A N 1
ATOM 1404 C CA . VAL A 1 179 ? 1.281 17.118 33.199 1.00 96.88 179 VAL A CA 1
ATOM 1405 C C . VAL A 1 179 ? 2.787 16.893 33.202 1.00 96.88 179 VAL A C 1
ATOM 1407 O O . VAL A 1 179 ? 3.235 15.921 32.609 1.00 96.88 179 VAL A O 1
ATOM 1410 N N . VAL A 1 180 ? 3.572 17.748 33.869 1.00 94.81 180 VAL A N 1
ATOM 1411 C CA . VAL A 1 180 ? 5.035 17.592 33.936 1.00 94.81 180 VAL A CA 1
ATOM 1412 C C . VAL A 1 180 ? 5.415 16.247 34.544 1.00 94.81 180 VAL A C 1
ATOM 1414 O O . VAL A 1 180 ? 6.219 15.535 33.950 1.00 94.81 180 VAL A O 1
ATOM 1417 N N . ILE A 1 181 ? 4.825 15.889 35.688 1.00 92.94 181 ILE A N 1
ATOM 1418 C CA . ILE A 1 181 ? 5.138 14.639 36.396 1.00 92.94 181 ILE A CA 1
ATOM 1419 C C . ILE A 1 181 ? 4.788 13.437 35.515 1.00 92.94 181 ILE A C 1
ATOM 1421 O O . ILE A 1 181 ? 5.658 12.638 35.175 1.00 92.94 181 ILE A O 1
ATOM 1425 N N . ARG A 1 182 ? 3.531 13.353 35.069 1.00 94.69 182 ARG A N 1
ATOM 1426 C CA . ARG A 1 182 ? 3.040 12.198 34.310 1.00 94.69 182 ARG A CA 1
ATOM 1427 C C . ARG A 1 182 ? 3.685 12.094 32.924 1.00 94.69 182 ARG A C 1
ATOM 1429 O O . ARG A 1 182 ? 3.964 10.996 32.459 1.00 94.69 182 ARG A O 1
ATOM 1436 N N . ALA A 1 183 ? 3.940 13.211 32.239 1.00 93.81 183 ALA A N 1
ATOM 1437 C CA . ALA A 1 183 ? 4.618 13.184 30.942 1.00 93.81 183 ALA A CA 1
ATOM 1438 C C . ALA A 1 183 ? 6.097 12.798 31.078 1.00 93.81 183 ALA A C 1
ATOM 1440 O O . ALA A 1 183 ? 6.604 12.096 30.208 1.00 93.81 183 ALA A O 1
ATOM 1441 N N . ALA A 1 184 ? 6.779 13.216 32.151 1.00 89.00 184 ALA A N 1
ATOM 1442 C CA . ALA A 1 184 ? 8.155 12.804 32.416 1.00 89.00 184 ALA A CA 1
ATOM 1443 C C . ALA A 1 184 ? 8.253 11.292 32.664 1.00 89.00 184 ALA A C 1
ATOM 1445 O O . ALA A 1 184 ? 9.100 10.656 32.049 1.00 89.00 184 ALA A O 1
ATOM 1446 N N . GLU A 1 185 ? 7.347 10.715 33.462 1.00 90.38 185 GLU A N 1
ATOM 1447 C CA . GLU A 1 185 ? 7.269 9.260 33.678 1.00 90.38 185 GLU A CA 1
ATOM 1448 C C . GLU A 1 185 ? 7.059 8.498 32.361 1.00 90.38 185 GLU A C 1
ATOM 1450 O O . GLU A 1 185 ? 7.734 7.507 32.095 1.00 90.38 185 GLU A O 1
ATOM 1455 N N . LEU A 1 186 ? 6.160 8.981 31.495 1.00 90.81 186 LEU A N 1
ATOM 1456 C CA . LEU A 1 186 ? 5.924 8.353 30.192 1.00 90.81 186 LEU A CA 1
ATOM 1457 C C . LEU A 1 186 ? 7.118 8.479 29.246 1.00 90.81 186 LEU A C 1
ATOM 1459 O O . LEU A 1 186 ? 7.343 7.563 28.468 1.00 90.81 186 LEU A O 1
ATOM 1463 N N . VAL A 1 187 ? 7.846 9.599 29.274 1.00 91.50 187 VAL A N 1
ATOM 1464 C CA . VAL A 1 187 ? 9.054 9.802 28.455 1.00 91.50 187 VAL A CA 1
ATOM 1465 C C . VAL A 1 187 ? 10.213 8.951 28.967 1.00 91.50 187 VAL A C 1
ATOM 1467 O O . VAL A 1 187 ? 10.984 8.442 28.159 1.00 91.50 187 VAL A O 1
ATOM 1470 N N . GLU A 1 188 ? 10.319 8.773 30.284 1.00 88.25 188 GLU A N 1
ATOM 1471 C CA . GLU A 1 188 ? 11.291 7.870 30.896 1.00 88.25 188 GLU A CA 1
ATOM 1472 C C . GLU A 1 188 ? 10.973 6.403 30.573 1.00 88.25 188 GLU A C 1
ATOM 1474 O O . GLU A 1 188 ? 11.889 5.614 30.363 1.00 88.25 188 GLU A O 1
ATOM 1479 N N . GLU A 1 189 ? 9.696 6.031 30.475 1.00 84.06 189 GLU A N 1
ATOM 1480 C CA . GLU A 1 189 ? 9.305 4.697 30.013 1.00 84.06 189 GLU A CA 1
ATOM 1481 C C . GLU A 1 189 ? 9.529 4.520 28.501 1.00 84.06 189 GLU A C 1
ATOM 1483 O O . GLU A 1 189 ? 10.103 3.522 28.074 1.00 84.06 189 GLU A O 1
ATOM 1488 N N . GLU A 1 190 ? 9.075 5.481 27.694 1.00 82.12 190 GLU A N 1
ATOM 1489 C CA . GLU A 1 190 ? 9.148 5.463 26.233 1.00 82.12 190 GLU A CA 1
ATOM 1490 C C . GLU A 1 190 ? 9.291 6.903 25.686 1.00 82.12 190 GLU A C 1
ATOM 1492 O O . GLU A 1 190 ? 8.317 7.673 25.655 1.00 82.12 190 GLU A O 1
ATOM 1497 N N . PRO A 1 191 ? 10.485 7.300 25.212 1.00 85.00 191 PRO A N 1
ATOM 1498 C CA . PRO A 1 191 ? 10.775 8.677 24.819 1.00 85.00 191 PRO A CA 1
ATOM 1499 C C . PRO A 1 191 ? 10.182 9.023 23.442 1.00 85.00 191 PRO A C 1
ATOM 1501 O O . PRO A 1 191 ? 10.882 9.096 22.433 1.00 85.00 191 PRO A O 1
ATOM 1504 N N . THR A 1 192 ? 8.871 9.273 23.392 1.00 85.88 192 THR A N 1
ATOM 1505 C CA . THR A 1 192 ? 8.167 9.683 22.164 1.00 85.88 192 THR A CA 1
ATOM 1506 C C . THR A 1 192 ? 8.145 11.201 21.979 1.00 85.88 192 THR A C 1
ATOM 1508 O O . THR A 1 192 ? 8.104 11.962 22.950 1.00 85.88 192 THR A O 1
ATOM 1511 N N . GLU A 1 193 ? 8.062 11.670 20.727 1.00 88.75 193 GLU A N 1
ATOM 1512 C CA . GLU A 1 193 ? 7.916 13.107 20.449 1.00 88.75 193 GLU A CA 1
ATOM 1513 C C . GLU A 1 193 ? 6.675 13.715 21.106 1.00 88.75 193 GLU A C 1
ATOM 1515 O O . GLU A 1 193 ? 6.739 14.821 21.64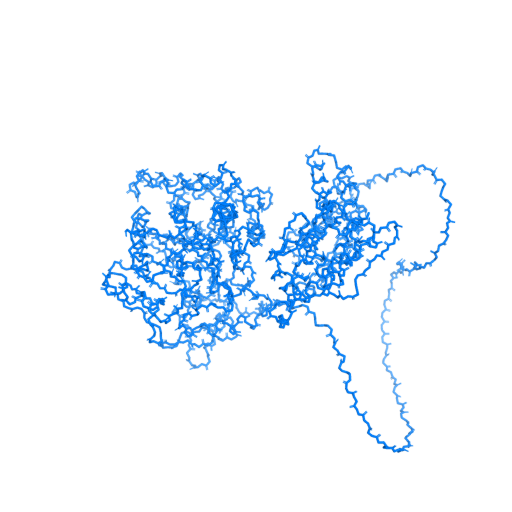2 1.00 88.75 193 GLU A O 1
ATOM 1520 N N . ARG A 1 194 ? 5.546 12.992 21.104 1.00 90.62 194 ARG A N 1
ATOM 1521 C CA . ARG A 1 194 ? 4.302 13.470 21.723 1.00 90.62 194 ARG A CA 1
ATOM 1522 C C . ARG A 1 194 ? 4.465 13.618 23.234 1.00 90.62 194 ARG A C 1
ATOM 1524 O O . ARG A 1 194 ? 4.080 14.652 23.775 1.00 90.62 194 ARG A O 1
ATOM 1531 N N . GLY A 1 195 ? 5.075 12.638 23.903 1.00 92.31 195 GLY A N 1
ATOM 1532 C CA . GLY A 1 195 ? 5.369 12.711 25.336 1.00 92.31 195 GLY A CA 1
ATOM 1533 C C . GLY A 1 195 ? 6.280 13.892 25.674 1.00 92.31 195 GLY A C 1
ATOM 1534 O O . GLY A 1 195 ? 5.967 14.687 26.560 1.00 92.31 195 GLY A O 1
ATOM 1535 N N . MET A 1 196 ? 7.356 14.075 24.904 1.00 95.00 196 MET A N 1
ATOM 1536 C CA . MET A 1 196 ? 8.261 15.212 25.076 1.00 95.00 196 MET A CA 1
ATOM 1537 C C . MET A 1 196 ? 7.562 16.552 24.836 1.00 95.00 196 MET A C 1
ATOM 1539 O O . MET A 1 196 ? 7.753 17.484 25.613 1.00 95.00 196 MET A O 1
ATOM 1543 N N . ALA A 1 197 ? 6.728 16.666 23.800 1.00 93.56 197 ALA A N 1
ATOM 1544 C CA . ALA A 1 197 ? 5.975 17.883 23.511 1.00 93.56 197 ALA A CA 1
ATOM 1545 C C . ALA A 1 197 ? 5.017 18.247 24.656 1.00 93.56 197 ALA A C 1
ATOM 1547 O O . ALA A 1 197 ? 4.933 19.417 25.038 1.00 93.56 197 ALA A O 1
ATOM 1548 N N . LEU A 1 198 ? 4.321 17.255 25.220 1.00 96.25 198 LEU A N 1
ATOM 1549 C CA . LEU A 1 198 ? 3.435 17.424 26.375 1.00 96.25 198 LEU A CA 1
ATOM 1550 C C . LEU A 1 198 ? 4.212 17.876 27.616 1.00 96.25 198 LEU A C 1
ATOM 1552 O O . LEU A 1 198 ? 3.812 18.844 28.261 1.00 96.25 198 LEU A O 1
ATOM 1556 N N . ALA A 1 199 ? 5.355 17.248 27.903 1.00 96.00 199 ALA A N 1
ATOM 1557 C CA . ALA A 1 199 ? 6.224 17.634 29.012 1.00 96.00 199 ALA A CA 1
ATOM 1558 C C . ALA A 1 199 ? 6.778 19.058 28.841 1.00 96.00 199 ALA A C 1
ATOM 1560 O O . ALA A 1 199 ? 6.727 19.856 29.773 1.00 96.00 199 ALA A O 1
ATOM 1561 N N . VAL A 1 200 ? 7.233 19.423 27.637 1.00 96.75 200 VAL A N 1
ATOM 1562 C CA . VAL A 1 200 ? 7.708 20.778 27.311 1.00 96.75 200 VAL A CA 1
ATOM 1563 C C . VAL A 1 200 ? 6.598 21.817 27.504 1.00 96.75 200 VAL A C 1
ATOM 1565 O O . VAL A 1 200 ? 6.841 22.873 28.088 1.00 96.75 200 VAL A O 1
ATOM 1568 N N . ARG A 1 201 ? 5.369 21.525 27.058 1.00 96.06 201 ARG A N 1
ATOM 1569 C CA . ARG A 1 201 ? 4.201 22.399 27.268 1.00 96.06 201 ARG A CA 1
ATOM 1570 C C . ARG A 1 201 ? 3.824 22.503 28.745 1.00 96.06 201 ARG A C 1
ATOM 1572 O O . ARG A 1 201 ? 3.526 23.601 29.203 1.00 96.06 201 ARG A O 1
ATOM 1579 N N . GLY A 1 202 ? 3.893 21.404 29.496 1.00 96.00 202 GLY A N 1
ATOM 1580 C CA . GLY A 1 202 ? 3.685 21.398 30.945 1.00 96.00 202 GLY A CA 1
ATOM 1581 C C . GLY A 1 202 ? 4.734 22.231 31.687 1.00 96.00 202 GLY A C 1
ATOM 1582 O O . GLY A 1 202 ? 4.392 23.061 32.528 1.00 96.00 202 GLY A O 1
ATOM 1583 N N . LEU A 1 203 ? 6.017 22.085 31.342 1.00 94.94 203 LEU A N 1
ATOM 1584 C CA . LEU A 1 203 ? 7.107 22.877 31.922 1.00 94.94 203 LEU A CA 1
ATOM 1585 C C . LEU A 1 203 ? 6.909 24.368 31.633 1.00 94.94 203 LEU A C 1
ATOM 1587 O O . LEU A 1 203 ? 7.037 25.188 32.537 1.00 94.94 203 LEU A O 1
ATOM 1591 N N . ALA A 1 204 ? 6.519 24.716 30.405 1.00 93.75 204 ALA A N 1
ATOM 1592 C CA . ALA A 1 204 ? 6.233 26.097 30.034 1.00 93.75 204 ALA A CA 1
ATOM 1593 C C . ALA A 1 204 ? 5.027 26.671 30.793 1.00 93.75 204 ALA A C 1
ATOM 1595 O O . ALA A 1 204 ? 5.120 27.761 31.354 1.00 93.75 204 ALA A O 1
ATOM 1596 N N . GLY A 1 205 ? 3.917 25.927 30.848 1.00 91.56 205 GLY A N 1
ATOM 1597 C CA . GLY A 1 205 ? 2.698 26.346 31.544 1.00 91.56 205 GLY A CA 1
ATOM 1598 C C . GLY A 1 205 ? 2.856 26.426 33.065 1.00 91.56 205 GLY A C 1
ATOM 1599 O O . GLY A 1 205 ? 2.233 27.271 33.699 1.00 91.56 205 GLY A O 1
ATOM 1600 N N . SER A 1 206 ? 3.735 25.612 33.658 1.00 91.81 206 SER A N 1
ATOM 1601 C CA . SER A 1 206 ? 4.046 25.661 35.096 1.00 91.81 206 SER A CA 1
ATOM 1602 C C . SER A 1 206 ? 5.093 26.718 35.477 1.00 91.81 206 SER A C 1
ATOM 1604 O O . SER A 1 206 ? 5.487 26.787 36.637 1.00 91.81 206 SER A O 1
ATOM 1606 N N . GLY A 1 207 ? 5.576 27.523 34.522 1.00 88.75 207 GLY A N 1
ATOM 1607 C CA . GLY A 1 207 ? 6.604 28.544 34.759 1.00 88.75 207 GLY A CA 1
ATOM 1608 C C . GLY A 1 207 ? 8.040 28.007 34.814 1.00 88.75 207 GLY A C 1
ATOM 1609 O O . GLY A 1 207 ? 8.983 28.778 34.910 1.00 88.75 207 GLY A O 1
ATOM 1610 N N . GLN A 1 208 ? 8.255 26.699 34.670 1.00 90.69 208 GLN A N 1
ATOM 1611 C CA . GLN A 1 208 ? 9.574 26.055 34.716 1.00 90.69 208 GLN A CA 1
ATOM 1612 C C . GLN A 1 208 ? 10.294 26.083 33.354 1.00 90.69 208 GLN A C 1
ATOM 1614 O O . GLN A 1 208 ? 10.926 25.108 32.935 1.00 90.69 208 GLN A O 1
ATOM 1619 N N . ARG A 1 209 ? 10.215 27.211 32.636 1.00 91.81 209 ARG A N 1
ATOM 1620 C CA . ARG A 1 209 ? 10.744 27.359 31.265 1.00 91.81 209 ARG A CA 1
ATOM 1621 C C . ARG A 1 209 ? 12.254 27.108 31.185 1.00 91.81 209 ARG A C 1
ATOM 1623 O O . ARG A 1 209 ? 12.725 26.522 30.211 1.00 91.81 209 ARG A O 1
ATOM 1630 N N . ALA A 1 210 ? 12.999 27.461 32.236 1.00 89.81 210 ALA A N 1
ATOM 1631 C CA . ALA A 1 210 ? 14.443 27.230 32.338 1.00 89.81 210 ALA A CA 1
ATOM 1632 C C . ALA A 1 210 ? 14.843 25.738 32.310 1.00 89.81 210 ALA A C 1
ATOM 1634 O O . ALA A 1 210 ? 15.975 25.419 31.946 1.00 89.81 210 ALA A O 1
ATOM 1635 N N . LEU A 1 211 ? 13.929 24.818 32.652 1.00 91.25 211 LEU A N 1
ATOM 1636 C CA . LEU A 1 211 ? 14.179 23.370 32.629 1.00 91.25 211 LEU A CA 1
ATOM 1637 C C . LEU A 1 211 ? 13.939 22.735 31.252 1.00 91.25 211 LEU A C 1
ATOM 1639 O O . LEU A 1 211 ? 14.373 21.609 31.018 1.00 91.25 211 LEU A O 1
ATOM 1643 N N . ILE A 1 212 ? 13.276 23.436 30.326 1.00 95.44 212 ILE A N 1
ATOM 1644 C CA . ILE A 1 212 ? 12.924 22.899 29.003 1.00 95.44 212 ILE A CA 1
ATOM 1645 C C . ILE A 1 212 ? 14.163 22.413 28.225 1.00 95.44 212 ILE A C 1
ATOM 1647 O O . ILE A 1 212 ? 14.119 21.290 27.717 1.00 95.44 212 ILE A O 1
ATOM 1651 N N . PRO A 1 213 ? 15.281 23.169 28.134 1.00 92.25 213 PRO A N 1
ATOM 1652 C CA . PRO A 1 213 ? 16.449 22.716 27.381 1.00 92.25 213 PRO A CA 1
ATOM 1653 C C . PRO A 1 213 ? 17.106 21.460 27.968 1.00 92.25 213 PRO A C 1
ATOM 1655 O O . PRO A 1 213 ? 17.471 20.562 27.213 1.00 92.25 213 PRO A O 1
ATOM 1658 N N . SER A 1 214 ? 17.244 21.374 29.296 1.00 88.88 214 SER A N 1
ATOM 1659 C CA . SER A 1 214 ? 17.882 20.229 29.962 1.00 88.88 214 SER A CA 1
ATOM 1660 C C . SER A 1 214 ? 16.980 18.994 29.987 1.00 88.88 214 SER A C 1
ATOM 1662 O O . SER A 1 214 ? 17.473 17.875 29.853 1.00 88.88 214 SER A O 1
ATOM 1664 N N . PHE A 1 215 ? 15.661 19.173 30.105 1.00 93.94 215 PHE A N 1
ATOM 1665 C CA . PHE A 1 215 ? 14.691 18.100 29.896 1.00 93.94 215 PHE A CA 1
ATOM 1666 C C . PHE A 1 215 ? 14.790 17.547 28.473 1.00 93.94 215 PHE A C 1
ATOM 1668 O O . PHE A 1 215 ? 15.005 16.349 28.308 1.00 93.94 215 PHE A O 1
ATOM 1675 N N . LEU A 1 216 ? 14.698 18.415 27.457 1.00 92.69 216 LEU A N 1
ATOM 1676 C CA . LEU A 1 216 ? 14.715 17.976 26.065 1.00 92.69 216 LEU A CA 1
ATOM 1677 C C . LEU A 1 216 ? 16.045 17.310 25.698 1.00 92.69 216 LEU A C 1
ATOM 1679 O O . LEU A 1 216 ? 16.028 16.318 24.985 1.00 92.69 216 LEU A O 1
ATOM 1683 N N . ALA A 1 217 ? 17.182 17.810 26.193 1.00 85.88 217 ALA A N 1
ATOM 1684 C CA . ALA A 1 217 ? 18.482 17.185 25.953 1.00 85.88 217 ALA A CA 1
ATOM 1685 C C . ALA A 1 217 ? 18.544 15.747 26.499 1.00 85.88 217 ALA A C 1
ATOM 1687 O O . ALA A 1 217 ? 18.933 14.845 25.763 1.00 85.88 217 ALA A O 1
ATOM 1688 N N . ARG A 1 218 ? 18.098 15.525 27.746 1.00 90.19 218 ARG A N 1
ATOM 1689 C CA . ARG A 1 218 ? 18.049 14.182 28.354 1.00 90.19 218 ARG A CA 1
ATOM 1690 C C . ARG A 1 218 ? 17.075 13.257 27.627 1.00 90.19 218 ARG A C 1
ATOM 1692 O O . ARG A 1 218 ? 17.428 12.132 27.303 1.00 90.19 218 ARG A O 1
ATOM 1699 N N . ALA A 1 219 ? 15.872 13.742 27.325 1.00 88.50 219 ALA A N 1
ATOM 1700 C CA . ALA A 1 219 ? 14.870 12.958 26.607 1.00 88.50 219 ALA A CA 1
ATOM 1701 C C . ALA A 1 219 ? 15.320 12.613 25.174 1.00 88.50 219 ALA A C 1
ATOM 1703 O O . ALA A 1 219 ? 15.050 11.520 24.689 1.00 88.50 219 ALA A O 1
ATOM 1704 N N . ALA A 1 220 ? 16.040 13.518 24.503 1.00 82.75 220 ALA A N 1
ATOM 1705 C CA . ALA A 1 220 ? 16.623 13.279 23.184 1.00 82.75 220 ALA A CA 1
ATOM 1706 C C . ALA A 1 220 ? 17.733 12.222 23.217 1.00 82.75 220 ALA A C 1
ATOM 1708 O O . ALA A 1 220 ? 17.831 11.415 22.296 1.00 82.75 220 ALA A O 1
ATOM 1709 N N . GLU A 1 221 ? 18.569 12.235 24.257 1.00 80.31 221 GLU A N 1
ATOM 1710 C CA . GLU A 1 221 ? 19.596 11.216 24.480 1.00 80.31 221 GLU A CA 1
ATOM 1711 C C . GLU A 1 221 ? 18.954 9.849 24.719 1.00 80.31 221 GLU A C 1
ATOM 1713 O O . GLU A 1 221 ? 19.296 8.885 24.043 1.00 80.31 221 GLU A O 1
ATOM 1718 N N . GLN A 1 222 ? 17.925 9.790 25.563 1.00 79.94 222 GLN A N 1
ATOM 1719 C CA . GLN A 1 222 ? 17.179 8.558 25.789 1.00 79.94 222 GLN A CA 1
ATOM 1720 C C . GLN A 1 222 ? 16.470 8.058 24.518 1.00 79.94 222 GLN A C 1
ATOM 1722 O O . GLN A 1 222 ? 16.503 6.870 24.212 1.00 79.94 222 GLN A O 1
ATOM 1727 N N . MET A 1 223 ? 15.860 8.950 23.730 1.00 80.31 223 MET A N 1
ATOM 1728 C CA . MET A 1 223 ? 15.254 8.602 22.436 1.00 80.31 223 MET A CA 1
ATOM 1729 C C . MET A 1 223 ? 16.272 8.022 21.466 1.00 80.31 223 MET A C 1
ATOM 1731 O O . MET A 1 223 ? 15.978 7.050 20.766 1.00 80.31 223 MET A O 1
ATOM 1735 N N . TRP A 1 224 ? 17.472 8.593 21.450 1.00 68.31 224 TRP A N 1
ATOM 1736 C CA . TRP A 1 224 ? 18.579 8.086 20.662 1.00 68.31 224 TRP A CA 1
ATOM 1737 C C . TRP A 1 224 ? 19.013 6.690 21.127 1.00 68.31 224 TRP A C 1
ATOM 1739 O O . TRP A 1 224 ? 19.202 5.812 20.289 1.00 68.31 224 TRP A O 1
ATOM 1749 N N . GLU A 1 225 ? 19.114 6.454 22.436 1.00 65.38 225 GLU A N 1
ATOM 1750 C CA . GLU A 1 225 ? 19.458 5.141 22.998 1.00 65.38 225 GLU A CA 1
ATOM 1751 C C . GLU A 1 225 ? 18.393 4.072 22.709 1.00 65.38 225 GLU A C 1
ATOM 1753 O O . GLU A 1 225 ? 18.735 2.958 22.310 1.00 65.38 225 GLU A O 1
ATOM 1758 N N . VAL A 1 226 ? 17.109 4.409 22.871 1.00 62.97 226 VAL A N 1
ATOM 1759 C CA . VAL A 1 226 ? 15.985 3.470 22.710 1.00 62.97 226 VAL A CA 1
ATOM 1760 C C . VAL A 1 226 ? 15.694 3.178 21.236 1.00 62.97 226 VAL A C 1
ATOM 1762 O O . VAL A 1 226 ? 15.500 2.024 20.858 1.00 62.97 226 VAL A O 1
ATOM 1765 N N . SER A 1 227 ? 15.665 4.210 20.388 1.00 59.81 227 SER A N 1
ATOM 1766 C CA . SER A 1 227 ? 15.128 4.115 19.020 1.00 59.81 227 SER A CA 1
ATOM 1767 C C . SER A 1 227 ? 16.111 4.502 17.911 1.00 59.81 227 SER A C 1
ATOM 1769 O O . SER A 1 227 ? 15.778 4.375 16.733 1.00 59.81 227 SER A O 1
ATOM 1771 N N . GLY A 1 228 ? 17.301 5.020 18.238 1.00 57.50 228 GLY A N 1
ATOM 1772 C CA . GLY A 1 228 ? 18.241 5.566 17.247 1.00 57.50 228 GLY A CA 1
ATOM 1773 C C . GLY A 1 228 ? 17.726 6.813 16.516 1.00 57.50 228 GLY A C 1
ATOM 1774 O O . GLY A 1 228 ? 18.342 7.259 15.547 1.00 57.50 228 GLY A O 1
ATOM 1775 N N . SER A 1 229 ? 16.599 7.371 16.961 1.00 61.81 229 SER A N 1
ATOM 1776 C CA . SER A 1 229 ? 15.962 8.553 16.384 1.00 61.81 229 SER A CA 1
ATOM 1777 C C . SER A 1 229 ? 16.260 9.792 17.224 1.00 61.81 229 SER A C 1
ATOM 1779 O O . SER A 1 229 ? 16.662 9.705 18.384 1.00 61.81 229 SER A O 1
ATOM 1781 N N . ARG A 1 230 ? 16.092 10.973 16.627 1.00 75.50 230 ARG A N 1
ATOM 1782 C CA . ARG A 1 230 ? 16.240 12.264 17.313 1.00 75.50 230 ARG A CA 1
ATOM 1783 C C . ARG A 1 230 ? 14.913 13.018 17.288 1.00 75.50 230 ARG A C 1
ATOM 1785 O O . ARG A 1 230 ? 14.166 12.830 16.330 1.00 75.50 230 ARG A O 1
ATOM 1792 N N . PRO A 1 231 ? 14.663 13.916 18.259 1.00 76.00 231 PRO A N 1
ATOM 1793 C CA . PRO A 1 231 ? 13.518 14.814 18.205 1.00 76.00 231 PRO A CA 1
ATOM 1794 C C . PRO A 1 231 ? 13.478 15.609 16.898 1.00 76.00 231 PRO A C 1
ATOM 1796 O O . PRO A 1 231 ? 14.499 16.159 16.468 1.00 76.00 231 PRO A O 1
ATOM 1799 N N . SER A 1 232 ? 12.293 15.708 16.305 1.00 80.88 232 SER A N 1
ATOM 1800 C CA . SER A 1 232 ? 12.019 16.493 15.109 1.00 80.88 232 SER A CA 1
ATOM 1801 C C . SER A 1 232 ? 12.400 17.958 15.285 1.00 80.88 232 SER A C 1
ATOM 1803 O O . SER A 1 232 ? 12.416 18.523 16.387 1.00 80.88 232 SER A O 1
ATOM 1805 N N . ALA A 1 233 ? 12.671 18.612 14.155 1.00 81.62 233 ALA A N 1
ATOM 1806 C CA . ALA A 1 233 ? 12.921 20.047 14.127 1.00 81.62 233 ALA A CA 1
ATOM 1807 C C . ALA A 1 233 ? 11.754 20.842 14.737 1.00 81.62 233 ALA A C 1
ATOM 1809 O O . ALA A 1 233 ? 12.002 21.851 15.397 1.00 81.62 233 ALA A O 1
ATOM 1810 N N . ASP A 1 234 ? 10.517 20.360 14.588 1.00 80.62 234 ASP A N 1
ATOM 1811 C CA . ASP A 1 234 ? 9.311 21.000 15.117 1.00 80.62 234 ASP A CA 1
ATOM 1812 C C . ASP A 1 234 ? 9.236 20.928 16.641 1.00 80.62 234 ASP A C 1
ATOM 1814 O O . ASP A 1 234 ? 8.980 21.945 17.290 1.00 80.62 234 ASP A O 1
ATOM 1818 N N . LEU A 1 235 ? 9.534 19.772 17.241 1.00 87.31 235 LEU A N 1
ATOM 1819 C CA . LEU A 1 235 ? 9.624 19.642 18.696 1.00 87.31 235 LEU A CA 1
ATOM 1820 C C . LEU A 1 235 ? 10.762 20.505 19.261 1.00 87.31 235 LEU A C 1
ATOM 1822 O O . LEU A 1 235 ? 10.584 21.213 20.256 1.00 87.31 235 LEU A O 1
ATOM 1826 N N . VAL A 1 236 ? 11.919 20.516 18.593 1.00 86.81 236 VAL A N 1
ATOM 1827 C CA . VAL A 1 236 ? 13.049 21.375 18.976 1.00 86.81 236 VAL A CA 1
ATOM 1828 C C . VAL A 1 236 ? 12.679 22.859 18.857 1.00 86.81 236 VAL A C 1
ATOM 1830 O O . VAL A 1 236 ? 13.024 23.653 19.736 1.00 86.81 236 VAL A O 1
ATOM 1833 N N . ALA A 1 237 ? 11.964 23.256 17.804 1.00 87.56 237 ALA A N 1
ATOM 1834 C CA . ALA A 1 237 ? 11.495 24.623 17.606 1.00 87.56 237 ALA A CA 1
ATOM 1835 C C . ALA A 1 237 ? 10.446 25.024 18.654 1.00 87.56 237 ALA A C 1
ATOM 1837 O O . ALA A 1 237 ? 10.550 26.111 19.227 1.00 87.56 237 ALA A O 1
ATOM 1838 N N . LEU A 1 238 ? 9.491 24.140 18.964 1.00 90.31 238 LEU A N 1
ATOM 1839 C CA . LEU A 1 238 ? 8.504 24.314 20.031 1.00 90.31 238 LEU A CA 1
ATOM 1840 C C . LEU A 1 238 ? 9.195 24.554 21.375 1.00 90.31 238 LEU A C 1
ATOM 1842 O O . LEU A 1 238 ? 8.893 25.536 22.052 1.00 90.31 238 LEU A O 1
ATOM 1846 N N . ALA A 1 239 ? 10.150 23.698 21.734 1.00 92.81 239 ALA A N 1
ATOM 1847 C CA . ALA A 1 239 ? 10.894 23.814 22.980 1.00 92.81 239 ALA A CA 1
ATOM 1848 C C . ALA A 1 239 ? 11.717 25.103 23.046 1.00 92.81 239 ALA A C 1
ATOM 1850 O O . ALA A 1 239 ? 11.679 25.803 24.054 1.00 92.81 239 ALA A O 1
ATOM 1851 N N . ARG A 1 240 ? 12.411 25.475 21.961 1.00 91.81 240 ARG A N 1
ATOM 1852 C CA . ARG A 1 240 ? 13.161 26.742 21.895 1.00 91.81 240 ARG A CA 1
ATOM 1853 C C . ARG A 1 240 ? 12.255 27.960 22.025 1.00 91.81 240 ARG A C 1
ATOM 1855 O O . ARG A 1 240 ? 12.640 28.912 22.697 1.00 91.81 240 ARG A O 1
ATOM 1862 N N . ARG A 1 241 ? 11.083 27.947 21.384 1.00 94.38 241 ARG A N 1
ATOM 1863 C CA . ARG A 1 241 ? 10.099 29.034 21.475 1.00 94.38 241 ARG A CA 1
ATOM 1864 C C . ARG A 1 241 ? 9.586 29.169 22.907 1.00 94.38 241 ARG A C 1
ATOM 1866 O O . ARG A 1 241 ? 9.725 30.235 23.497 1.00 94.38 241 ARG A O 1
ATOM 1873 N N . LEU A 1 242 ? 9.097 28.075 23.489 1.00 93.25 242 LEU A N 1
ATOM 1874 C CA . LEU A 1 242 ? 8.549 28.065 24.846 1.00 93.25 242 LEU A CA 1
ATOM 1875 C C . LEU A 1 242 ? 9.605 28.349 25.928 1.00 93.25 242 LEU A C 1
ATOM 1877 O O . LEU A 1 242 ? 9.270 28.909 26.966 1.00 93.25 242 LEU A O 1
ATOM 1881 N N . ALA A 1 243 ? 10.878 28.036 25.691 1.00 91.69 243 ALA A N 1
ATOM 1882 C CA . ALA A 1 243 ? 11.962 28.403 26.602 1.00 91.69 243 ALA A CA 1
ATOM 1883 C C . ALA A 1 243 ? 12.319 29.904 26.572 1.00 91.69 243 ALA A C 1
ATOM 1885 O O . ALA A 1 243 ? 12.931 30.392 27.516 1.00 91.69 243 ALA A O 1
ATOM 1886 N N . ARG A 1 244 ? 11.990 30.629 25.490 1.00 87.06 244 ARG A N 1
ATOM 1887 C CA . ARG A 1 244 ? 12.387 32.037 25.267 1.00 87.06 244 ARG A CA 1
ATOM 1888 C C . ARG A 1 244 ? 11.280 33.056 25.511 1.00 87.06 244 ARG A C 1
ATOM 1890 O O . ARG A 1 244 ? 11.575 34.242 25.626 1.00 87.06 244 ARG A O 1
ATOM 1897 N N . GLU A 1 245 ? 10.026 32.627 25.519 1.00 81.38 245 GLU A N 1
ATOM 1898 C CA . GLU A 1 245 ? 8.910 33.505 25.868 1.00 81.38 245 GLU A CA 1
ATOM 1899 C C . GLU A 1 245 ? 9.086 34.038 27.304 1.00 81.38 245 GLU A C 1
ATOM 1901 O O . GLU A 1 245 ? 9.426 33.255 28.198 1.00 81.38 245 GLU A O 1
ATOM 1906 N N . PRO A 1 246 ? 8.864 35.346 27.536 1.00 64.69 246 PRO A N 1
ATOM 1907 C CA . PRO A 1 246 ? 9.001 35.940 28.860 1.00 64.69 246 PRO A CA 1
ATOM 1908 C C . PRO A 1 246 ? 8.058 35.257 29.856 1.00 64.69 246 PRO A C 1
ATOM 1910 O O . PRO A 1 246 ? 6.923 34.913 29.514 1.00 64.69 246 PRO A O 1
ATOM 1913 N N . GLU A 1 247 ? 8.530 35.052 31.088 1.00 57.91 247 GLU A N 1
ATOM 1914 C CA . GLU A 1 247 ? 7.699 34.528 32.172 1.00 57.91 247 GLU A CA 1
ATOM 1915 C C . GLU A 1 247 ? 6.500 35.462 32.380 1.00 57.91 247 GLU A C 1
ATOM 1917 O O . GLU A 1 247 ? 6.640 36.620 32.774 1.00 57.91 247 GLU A O 1
ATOM 1922 N N . GLY A 1 248 ? 5.303 34.965 32.061 1.00 56.59 248 GLY A N 1
ATOM 1923 C CA . GLY A 1 248 ? 4.066 35.588 32.513 1.00 56.59 248 GLY A CA 1
ATOM 1924 C C . GLY A 1 248 ? 3.926 35.428 34.032 1.00 56.59 248 GLY A C 1
ATOM 1925 O O . GLY A 1 248 ? 4.582 34.561 34.614 1.00 56.59 248 GLY A O 1
ATOM 1926 N N . PRO A 1 249 ? 3.075 36.232 34.691 1.00 50.09 249 PRO A N 1
ATOM 1927 C CA . PRO A 1 249 ? 2.828 36.080 36.121 1.00 50.09 249 PRO A CA 1
ATOM 1928 C C . PRO A 1 249 ? 2.382 34.638 36.431 1.00 50.09 249 PRO A C 1
ATOM 1930 O O . PRO A 1 249 ? 1.615 34.066 35.649 1.00 50.09 249 PRO A O 1
ATOM 1933 N N . PRO A 1 250 ? 2.854 34.033 37.537 1.00 50.81 250 PRO A N 1
ATOM 1934 C CA . PRO A 1 250 ? 2.514 32.658 37.882 1.00 50.81 250 PRO A CA 1
ATOM 1935 C C . PRO A 1 250 ? 0.995 32.501 37.980 1.00 50.81 250 PRO A C 1
ATOM 1937 O O . PRO A 1 250 ? 0.314 33.320 38.602 1.00 50.81 250 PRO A O 1
ATOM 1940 N N . ALA A 1 251 ? 0.459 31.447 37.361 1.00 53.22 251 ALA A N 1
ATOM 1941 C CA . ALA A 1 251 ? -0.937 31.073 37.545 1.00 53.22 251 ALA A CA 1
ATOM 1942 C C . ALA A 1 251 ? -1.189 30.826 39.042 1.00 53.22 251 ALA A C 1
ATOM 1944 O O . ALA A 1 251 ? -0.404 30.143 39.703 1.00 53.22 251 ALA A O 1
ATOM 1945 N N . ALA A 1 252 ? -2.254 31.424 39.583 1.00 43.25 252 ALA A N 1
ATOM 1946 C CA . ALA A 1 252 ? -2.598 31.313 40.995 1.00 43.25 252 ALA A CA 1
ATOM 1947 C C . ALA A 1 252 ? -2.727 29.836 41.402 1.00 43.25 252 ALA A C 1
ATOM 1949 O O . ALA A 1 252 ? -3.413 29.060 40.735 1.00 43.25 252 ALA A O 1
ATOM 1950 N N . ALA A 1 253 ? -2.059 29.458 42.494 1.00 40.69 253 ALA A N 1
ATOM 1951 C CA . ALA A 1 253 ? -2.161 28.119 43.057 1.00 40.69 253 ALA A CA 1
ATOM 1952 C C . ALA A 1 253 ? -3.634 27.788 43.382 1.00 40.69 253 ALA A C 1
ATOM 1954 O O . ALA A 1 253 ? -4.358 28.666 43.865 1.00 40.69 253 ALA A O 1
ATOM 1955 N N . PRO A 1 254 ? -4.095 26.547 43.142 1.00 43.66 254 PRO A N 1
ATOM 1956 C CA . PRO A 1 254 ? -5.428 26.134 43.561 1.00 43.66 254 PRO A CA 1
ATOM 1957 C C . PRO A 1 254 ? -5.567 26.253 45.091 1.00 43.66 254 PRO A C 1
ATOM 1959 O O . PRO A 1 254 ? -4.585 26.050 45.814 1.00 43.66 254 PRO A O 1
ATOM 1962 N N . PRO A 1 255 ? -6.764 26.592 45.608 1.00 35.81 255 PRO A N 1
ATOM 1963 C CA . PRO A 1 255 ? -6.988 26.700 47.044 1.00 35.81 255 PRO A CA 1
ATOM 1964 C C . PRO A 1 255 ? -6.734 25.345 47.729 1.00 35.81 255 PRO A C 1
ATOM 1966 O O . PRO A 1 255 ? -7.051 24.301 47.150 1.00 35.81 255 PRO A O 1
ATOM 1969 N N . PRO A 1 256 ? -6.171 25.330 48.952 1.00 34.09 256 PRO A N 1
ATOM 1970 C CA . PRO A 1 256 ? -5.922 24.088 49.669 1.00 34.09 256 PRO A CA 1
ATOM 1971 C C . PRO A 1 256 ? -7.246 23.348 49.937 1.00 34.09 256 PRO A C 1
ATOM 1973 O O . PRO A 1 256 ? -8.246 23.991 50.273 1.00 34.09 256 PRO A O 1
ATOM 1976 N N . PRO A 1 257 ? -7.284 22.010 49.801 1.00 36.19 257 PRO A N 1
ATOM 1977 C CA . PRO A 1 257 ? -8.468 21.229 50.132 1.00 36.19 257 PRO A CA 1
ATOM 1978 C C . PRO A 1 257 ? -8.786 21.351 51.628 1.00 36.19 257 PRO A C 1
ATOM 1980 O O . PRO A 1 257 ? -7.893 21.299 52.475 1.00 36.19 257 PRO A O 1
ATOM 1983 N N . ALA A 1 258 ? -10.072 21.522 51.943 1.00 35.09 258 ALA A N 1
ATOM 1984 C CA . ALA A 1 258 ? -10.570 21.591 53.310 1.00 35.09 258 ALA A CA 1
ATOM 1985 C C . ALA A 1 258 ? -10.231 20.305 54.084 1.00 35.09 258 ALA A C 1
ATOM 1987 O O . ALA A 1 258 ? -10.401 19.196 53.576 1.00 35.09 258 ALA A O 1
ATOM 1988 N N . GLU A 1 259 ? -9.749 20.476 55.315 1.00 33.62 259 GLU A N 1
ATOM 1989 C CA . GLU A 1 259 ? -9.312 19.414 56.220 1.00 33.62 259 GLU A CA 1
ATOM 1990 C C . GLU A 1 259 ? -10.365 18.303 56.383 1.00 33.62 259 GLU A C 1
ATOM 1992 O O . GLU A 1 259 ? -11.382 18.472 57.056 1.00 33.62 259 GLU A O 1
ATOM 1997 N N . ALA A 1 260 ? -10.075 17.119 55.846 1.00 32.16 260 ALA A N 1
ATOM 1998 C CA . ALA A 1 260 ? -10.668 15.869 56.299 1.00 32.16 260 ALA A CA 1
ATOM 1999 C C . ALA A 1 260 ? -9.568 15.046 56.978 1.00 32.16 260 ALA A C 1
ATOM 2001 O O . ALA A 1 260 ? -8.600 14.620 56.351 1.00 32.16 260 ALA A O 1
ATOM 2002 N N . ARG A 1 261 ? -9.706 14.872 58.297 1.00 31.05 261 ARG A N 1
ATOM 2003 C CA . ARG A 1 261 ? -8.798 14.112 59.163 1.00 31.05 261 ARG A CA 1
ATOM 2004 C C . ARG A 1 261 ? -8.579 12.696 58.617 1.00 31.05 261 ARG A C 1
ATOM 2006 O O . ARG A 1 261 ? -9.485 11.870 58.684 1.00 31.05 261 ARG A O 1
ATOM 2013 N N . ALA A 1 262 ? -7.366 12.407 58.151 1.00 28.45 262 ALA A N 1
ATOM 2014 C CA . ALA A 1 262 ? -6.916 11.054 57.851 1.00 28.45 262 ALA A CA 1
ATOM 2015 C C . ALA A 1 262 ? -5.978 10.560 58.961 1.00 28.45 262 ALA A C 1
ATOM 2017 O O . ALA A 1 262 ? -4.915 11.127 59.212 1.00 28.45 262 ALA A O 1
ATOM 2018 N N . THR A 1 263 ? -6.398 9.496 59.638 1.00 26.33 263 THR A N 1
ATOM 2019 C CA . THR A 1 263 ? -5.593 8.712 60.576 1.00 26.33 263 THR A CA 1
ATOM 2020 C C . THR A 1 263 ? -4.426 8.072 59.821 1.00 26.33 263 THR A C 1
ATOM 2022 O O . THR A 1 263 ? -4.637 7.269 58.915 1.00 26.33 263 THR A O 1
ATOM 2025 N N . VAL A 1 264 ? -3.192 8.419 60.188 1.00 25.83 264 VAL A N 1
ATOM 2026 C CA . VAL A 1 264 ? -1.972 7.824 59.624 1.00 25.83 264 VAL A CA 1
ATOM 2027 C C . VAL A 1 264 ? -1.750 6.442 60.240 1.00 25.83 264 VAL A C 1
ATOM 2029 O O . VAL A 1 264 ? -1.473 6.327 61.432 1.00 25.83 264 VAL A O 1
ATOM 2032 N N . VAL A 1 265 ? -1.815 5.398 59.414 1.00 26.08 265 VAL A N 1
ATOM 2033 C CA . VAL A 1 265 ? -1.144 4.118 59.678 1.00 26.08 265 VAL A CA 1
ATOM 2034 C C . VAL A 1 265 ? 0.175 4.154 58.910 1.00 26.08 265 VAL A C 1
ATOM 2036 O O . VAL A 1 265 ? 0.186 4.216 57.683 1.00 26.08 265 VAL A O 1
ATOM 2039 N N . MET A 1 266 ? 1.291 4.180 59.640 1.00 23.36 266 MET A N 1
ATOM 2040 C CA . MET A 1 266 ? 2.635 4.116 59.067 1.00 23.36 266 MET A CA 1
ATOM 2041 C C . MET A 1 266 ? 2.859 2.788 58.339 1.00 23.36 266 MET A C 1
ATOM 2043 O O . MET A 1 266 ? 2.574 1.729 58.892 1.00 23.36 266 MET A O 1
ATOM 2047 N N . ASN A 1 267 ? 3.518 2.837 57.181 1.00 24.47 267 ASN A N 1
ATOM 2048 C CA . ASN A 1 267 ? 4.585 1.884 56.896 1.00 24.47 267 ASN A CA 1
ATOM 2049 C C . ASN A 1 267 ? 5.652 2.511 55.996 1.00 24.47 267 ASN A C 1
ATOM 2051 O O . ASN A 1 267 ? 5.370 3.092 54.952 1.00 24.47 267 ASN A O 1
ATOM 2055 N N . ALA A 1 268 ? 6.888 2.419 56.475 1.00 26.95 268 ALA A N 1
ATOM 2056 C CA . ALA A 1 268 ? 8.074 3.037 55.917 1.00 26.95 268 ALA A CA 1
ATOM 2057 C C . ALA A 1 268 ? 8.640 2.227 54.745 1.00 26.95 268 ALA A C 1
ATOM 2059 O O . ALA A 1 268 ? 8.791 1.011 54.867 1.00 26.95 268 ALA A O 1
ATOM 2060 N N . ARG A 1 269 ? 9.058 2.920 53.677 1.00 25.56 269 ARG A N 1
ATOM 2061 C CA . ARG A 1 269 ? 10.383 2.771 53.043 1.00 25.56 269 ARG A CA 1
ATOM 2062 C C . ARG A 1 269 ? 10.556 3.754 51.876 1.00 25.56 269 ARG A C 1
ATOM 2064 O O . ARG A 1 269 ? 9.773 3.755 50.939 1.00 25.56 269 ARG A O 1
ATOM 2071 N N . ASN A 1 270 ? 11.665 4.490 51.963 1.00 25.47 270 ASN A N 1
ATOM 2072 C CA . ASN A 1 270 ? 12.415 5.179 50.907 1.00 25.47 270 ASN A CA 1
ATOM 2073 C C . ASN A 1 270 ? 11.905 6.539 50.399 1.00 25.47 270 ASN A C 1
ATOM 2075 O O . ASN A 1 270 ? 11.258 6.641 49.366 1.00 25.47 270 ASN A O 1
ATOM 2079 N N . ALA A 1 271 ? 12.375 7.598 51.064 1.00 23.67 271 ALA A N 1
ATOM 2080 C CA . ALA A 1 271 ? 12.559 8.922 50.476 1.00 23.67 271 ALA A CA 1
ATOM 2081 C C . ALA A 1 271 ? 13.876 9.521 50.988 1.00 23.67 271 ALA A C 1
ATOM 2083 O O . ALA A 1 271 ? 13.963 9.843 52.170 1.00 23.67 271 ALA A O 1
ATOM 2084 N N . THR A 1 272 ? 14.894 9.663 50.129 1.00 25.62 272 THR A N 1
ATOM 2085 C CA . THR A 1 272 ? 15.855 10.790 50.165 1.00 25.62 272 THR A CA 1
ATOM 2086 C C . THR A 1 272 ? 16.750 10.782 48.921 1.00 25.62 272 THR A C 1
ATOM 2088 O O . THR A 1 272 ? 17.561 9.877 48.756 1.00 25.62 272 THR A O 1
ATOM 2091 N N . ASN A 1 273 ? 16.607 11.784 48.046 1.00 25.36 273 ASN A N 1
ATOM 2092 C CA . ASN A 1 273 ? 17.611 12.839 47.813 1.00 25.36 273 ASN A CA 1
ATOM 2093 C C . ASN A 1 273 ? 17.448 13.492 46.437 1.00 25.36 273 ASN A C 1
ATOM 2095 O O . ASN A 1 273 ? 17.762 12.889 45.415 1.00 25.36 273 ASN A O 1
ATOM 2099 N N . ILE A 1 274 ? 17.056 14.769 46.444 1.00 24.97 274 ILE A N 1
ATOM 2100 C CA . ILE A 1 274 ? 17.190 15.697 45.323 1.00 24.97 274 ILE A CA 1
ATOM 2101 C C . ILE A 1 274 ? 17.585 17.095 45.877 1.00 24.97 274 ILE A C 1
ATOM 2103 O O . ILE A 1 274 ? 16.906 17.627 46.748 1.00 24.97 274 ILE A O 1
ATOM 2107 N N . TYR A 1 275 ? 18.676 17.637 45.309 1.00 23.94 275 TYR A N 1
ATOM 2108 C CA . TYR A 1 275 ? 19.236 19.012 45.261 1.00 23.94 275 TYR A CA 1
ATOM 2109 C C . TYR A 1 275 ? 19.785 19.755 46.502 1.00 23.94 275 TYR A C 1
ATOM 2111 O O . TYR A 1 275 ? 19.035 20.243 47.337 1.00 23.94 275 TYR A O 1
ATOM 2119 N N . GLN A 1 276 ? 21.109 19.996 46.472 1.00 24.06 276 GLN A N 1
ATOM 2120 C CA . GLN A 1 276 ? 21.890 21.215 46.821 1.00 24.06 276 GLN A CA 1
ATOM 2121 C C . GLN A 1 276 ? 23.379 20.879 46.525 1.00 24.06 276 GLN A C 1
ATOM 2123 O O . GLN A 1 276 ? 23.770 19.744 46.761 1.00 24.06 276 GLN A O 1
ATOM 2128 N N . ALA A 1 277 ? 24.302 21.698 46.013 1.00 23.30 277 ALA A N 1
ATOM 2129 C CA . ALA A 1 277 ? 24.379 23.092 45.584 1.00 23.30 277 ALA A CA 1
ATOM 2130 C C . ALA A 1 277 ? 25.639 23.254 44.679 1.00 23.30 277 ALA A C 1
ATOM 2132 O O . ALA A 1 277 ? 26.460 22.344 44.574 1.00 23.30 277 ALA A O 1
ATOM 2133 N N . ALA A 1 278 ? 25.761 24.403 44.012 1.00 24.33 278 ALA A N 1
ATOM 2134 C CA . ALA A 1 278 ? 26.818 24.793 43.074 1.00 24.33 278 ALA A CA 1
ATOM 2135 C C . ALA A 1 278 ? 28.202 25.088 43.708 1.00 24.33 278 ALA A C 1
ATOM 2137 O O . ALA A 1 278 ? 28.266 25.429 44.885 1.00 24.33 278 ALA A O 1
ATOM 2138 N N . GLY A 1 279 ? 29.265 25.098 42.882 1.00 21.61 279 GLY A N 1
ATOM 2139 C CA . GLY A 1 279 ? 30.457 25.949 43.085 1.00 21.61 279 GLY A CA 1
ATOM 2140 C C . GLY A 1 279 ? 31.840 25.269 43.082 1.00 21.61 279 GLY A C 1
ATOM 2141 O O . GLY A 1 279 ? 32.135 24.466 43.953 1.00 21.61 279 GLY A O 1
ATOM 2142 N N . ASP A 1 280 ? 32.681 25.711 42.138 1.00 24.97 280 ASP A N 1
ATOM 2143 C CA . ASP A 1 280 ? 34.149 25.883 42.195 1.00 24.97 280 ASP A CA 1
ATOM 2144 C C . ASP A 1 280 ? 35.179 24.730 42.011 1.00 24.97 280 ASP A C 1
ATOM 2146 O O . ASP A 1 280 ? 35.399 23.868 42.851 1.00 24.97 280 ASP A O 1
ATOM 2150 N N . GLN A 1 281 ? 35.888 24.846 40.872 1.00 22.84 281 GLN A N 1
ATOM 2151 C CA . GLN A 1 281 ? 37.353 24.934 40.672 1.00 22.84 281 GLN A CA 1
ATOM 2152 C C . GLN A 1 281 ? 38.333 23.815 41.134 1.00 22.84 281 GLN A C 1
ATOM 2154 O O . GLN A 1 281 ? 38.709 23.708 42.291 1.00 22.84 281 GLN A O 1
ATOM 2159 N N . TYR A 1 282 ? 38.928 23.174 40.110 1.00 23.03 282 TYR A N 1
ATOM 2160 C CA . TYR A 1 282 ? 40.377 23.005 39.844 1.00 23.03 282 TYR A CA 1
ATOM 2161 C C . TYR A 1 282 ? 41.315 22.026 40.621 1.00 23.03 282 TYR A C 1
ATOM 2163 O O . TYR A 1 282 ? 41.558 22.143 41.812 1.00 23.03 282 TYR A O 1
ATOM 2171 N N . PHE A 1 283 ? 42.014 21.223 39.789 1.00 22.39 283 PHE A N 1
ATOM 2172 C CA . PHE A 1 283 ? 43.415 20.723 39.823 1.00 22.39 283 PHE A CA 1
ATOM 2173 C C . PHE A 1 283 ? 43.866 19.491 40.675 1.00 22.39 283 PHE A C 1
ATOM 2175 O O . PHE A 1 283 ? 43.974 19.554 41.889 1.00 22.39 283 PHE A O 1
ATOM 2182 N N . PHE A 1 284 ? 44.295 18.439 39.932 1.00 20.81 284 PHE A N 1
ATOM 2183 C CA . PHE A 1 284 ? 45.512 17.577 40.037 1.00 20.81 284 PHE A CA 1
ATOM 2184 C C . PHE A 1 284 ? 45.799 16.792 41.350 1.00 20.81 284 PHE A C 1
ATOM 2186 O O . PHE A 1 284 ? 45.935 17.359 42.421 1.00 20.81 284 PHE A O 1
ATOM 2193 N N . THR A 1 285 ? 46.026 15.468 41.355 1.00 21.89 285 THR A N 1
ATOM 2194 C CA . THR A 1 285 ? 47.252 14.769 40.888 1.00 21.89 285 THR A CA 1
ATOM 2195 C C . THR A 1 285 ? 47.138 13.235 41.083 1.00 21.89 285 THR A C 1
ATOM 2197 O O . THR A 1 285 ? 46.344 12.745 41.879 1.00 21.89 285 THR A O 1
ATOM 2200 N N . THR A 1 286 ? 47.954 12.488 40.330 1.00 22.34 286 THR A N 1
ATOM 2201 C CA . THR A 1 286 ? 48.072 11.015 40.196 1.00 22.34 286 THR A CA 1
ATOM 2202 C C . THR A 1 286 ? 48.993 10.350 41.279 1.00 22.34 286 THR A C 1
ATOM 2204 O O . THR A 1 286 ? 49.433 11.056 42.179 1.00 22.34 286 THR A O 1
ATOM 2207 N N . PRO A 1 287 ? 49.294 9.017 41.273 1.00 42.50 287 PRO A N 1
ATOM 2208 C CA . PRO A 1 287 ? 49.271 8.092 42.428 1.00 42.50 287 PRO A CA 1
ATOM 2209 C C . PRO A 1 287 ? 50.682 7.616 42.891 1.00 42.50 287 PRO A C 1
ATOM 2211 O O . PRO A 1 287 ? 51.685 8.147 42.416 1.00 42.50 287 PRO A O 1
ATOM 2214 N N . PRO A 1 288 ? 50.819 6.603 43.784 1.00 28.77 288 PRO A N 1
ATOM 2215 C CA . PRO A 1 288 ? 51.391 5.289 43.367 1.00 28.77 288 PRO A CA 1
ATOM 2216 C C . PRO A 1 288 ? 50.847 4.068 44.181 1.00 28.77 288 PRO A C 1
ATOM 2218 O O . PRO A 1 288 ? 50.399 4.224 45.306 1.00 28.77 288 PRO A O 1
ATOM 2221 N N . ARG A 1 289 ? 50.620 2.857 43.630 1.00 23.98 289 ARG A N 1
ATOM 2222 C CA . ARG A 1 289 ? 51.486 1.713 43.204 1.00 23.98 289 ARG A CA 1
ATOM 2223 C C . ARG A 1 289 ? 52.137 0.838 44.322 1.00 23.98 289 ARG A C 1
ATOM 2225 O O . ARG A 1 289 ? 52.911 1.364 45.106 1.00 23.98 289 ARG A O 1
ATOM 2232 N N . VAL A 1 290 ? 51.958 -0.507 44.170 1.00 23.56 290 VAL A N 1
ATOM 2233 C CA . VAL A 1 290 ? 52.889 -1.669 44.442 1.00 23.56 290 VAL A CA 1
ATOM 2234 C C . VAL A 1 290 ? 52.787 -2.352 45.837 1.00 23.56 290 VAL A C 1
ATOM 2236 O O . VAL A 1 290 ? 52.692 -1.639 46.818 1.00 23.56 290 VAL A O 1
ATOM 2239 N N . ARG A 1 291 ? 52.820 -3.691 46.076 1.00 22.64 291 ARG A N 1
ATOM 2240 C CA . ARG A 1 291 ? 53.003 -4.971 45.318 1.00 22.64 291 ARG A CA 1
ATOM 2241 C C . ARG A 1 291 ? 52.511 -6.193 46.162 1.00 22.64 291 ARG A C 1
ATOM 2243 O O . ARG A 1 291 ? 52.538 -6.117 47.380 1.00 22.64 291 ARG A O 1
ATOM 2250 N N . GLN A 1 292 ? 52.119 -7.278 45.464 1.00 25.23 292 GLN A N 1
ATOM 2251 C CA . GLN A 1 292 ? 52.357 -8.757 45.628 1.00 25.23 292 GLN A CA 1
ATOM 2252 C C . GLN A 1 292 ? 53.027 -9.291 46.924 1.00 25.23 292 GLN A C 1
ATOM 2254 O O . GLN A 1 292 ? 53.899 -8.607 47.436 1.00 25.23 292 GLN A O 1
ATOM 2259 N N . ALA A 1 293 ? 52.881 -10.519 47.468 1.00 26.25 293 ALA A N 1
ATOM 2260 C CA . ALA A 1 293 ? 52.321 -11.888 47.224 1.00 26.25 293 ALA A CA 1
ATOM 2261 C C . ALA A 1 293 ? 52.944 -12.789 48.375 1.00 26.25 293 ALA A C 1
ATOM 2263 O O . ALA A 1 293 ? 53.820 -12.233 49.046 1.00 26.25 293 ALA A O 1
ATOM 2264 N N . PRO A 1 294 ? 52.636 -14.094 48.675 1.00 32.00 294 PRO A N 1
ATOM 2265 C CA . PRO A 1 294 ? 52.785 -15.251 47.761 1.00 32.00 294 PRO A CA 1
ATOM 2266 C C . PRO A 1 294 ? 51.872 -16.502 47.985 1.00 32.00 294 PRO A C 1
ATOM 2268 O O . PRO A 1 294 ? 51.079 -16.595 48.916 1.00 32.00 294 PRO A O 1
ATOM 2271 N N . ASP A 1 295 ? 52.042 -17.460 47.062 1.00 28.25 295 ASP A N 1
ATOM 2272 C CA . ASP A 1 295 ? 51.409 -18.778 46.836 1.00 28.25 295 ASP A CA 1
ATOM 2273 C C . ASP A 1 295 ? 51.842 -19.937 47.770 1.00 28.25 295 ASP A C 1
ATOM 2275 O O . ASP A 1 295 ? 52.997 -19.960 48.192 1.00 28.25 295 ASP A O 1
ATOM 2279 N N . ALA A 1 296 ? 51.004 -20.996 47.890 1.00 27.47 296 ALA A N 1
ATOM 2280 C CA . ALA A 1 296 ? 51.413 -22.413 47.688 1.00 27.47 296 ALA A CA 1
ATOM 2281 C C . ALA A 1 296 ? 50.274 -23.489 47.729 1.00 27.47 296 ALA A C 1
ATOM 2283 O O . ALA A 1 296 ? 49.803 -23.879 48.788 1.00 27.47 296 ALA A O 1
ATOM 2284 N N . ARG A 1 297 ? 49.991 -24.072 46.543 1.00 27.12 297 ARG A N 1
ATOM 2285 C CA . ARG A 1 297 ? 49.952 -25.519 46.134 1.00 27.12 297 ARG A CA 1
ATOM 2286 C C . ARG A 1 297 ? 48.893 -26.570 46.609 1.00 27.12 297 ARG A C 1
ATOM 2288 O O . ARG A 1 297 ? 48.983 -27.089 47.708 1.00 27.12 297 ARG A O 1
ATOM 2295 N N . ARG A 1 298 ? 48.196 -27.111 45.568 1.00 26.89 298 ARG A N 1
ATOM 2296 C CA . ARG A 1 298 ? 47.853 -28.534 45.176 1.00 26.89 298 ARG A CA 1
ATOM 2297 C C . ARG A 1 298 ? 46.776 -29.296 46.006 1.00 26.89 298 ARG A C 1
ATOM 2299 O O . ARG A 1 298 ? 46.787 -29.190 47.213 1.00 26.89 298 ARG A O 1
ATOM 2306 N N . ALA A 1 299 ? 45.838 -30.117 45.479 1.00 24.89 299 ALA A N 1
ATOM 2307 C CA . ALA A 1 299 ? 45.748 -30.929 44.246 1.00 24.89 299 ALA A CA 1
ATOM 2308 C C . ALA A 1 299 ? 44.290 -31.336 43.817 1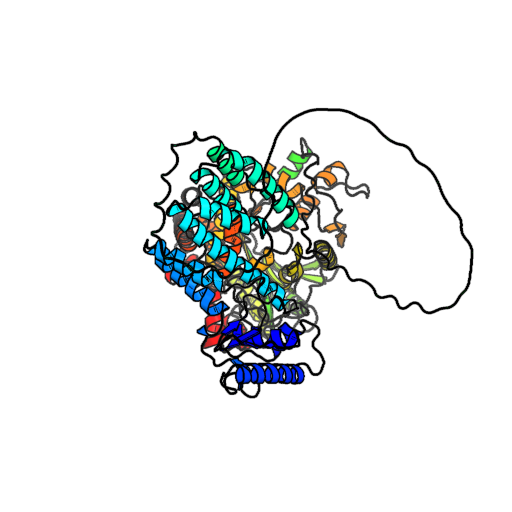.00 24.89 299 ALA A C 1
ATOM 2310 O O . ALA A 1 299 ? 43.417 -31.484 44.659 1.00 24.89 299 ALA A O 1
ATOM 2311 N N . ARG A 1 300 ? 44.111 -31.548 42.490 1.00 23.98 300 ARG A N 1
ATOM 2312 C CA . ARG A 1 300 ? 43.189 -32.393 41.649 1.00 23.98 300 ARG A CA 1
ATOM 2313 C C . ARG A 1 300 ? 42.001 -33.162 42.313 1.00 23.98 300 ARG A C 1
ATOM 2315 O O . ARG A 1 300 ? 42.219 -33.854 43.290 1.00 23.98 300 ARG A O 1
ATOM 2322 N N . THR A 1 301 ? 40.766 -33.245 41.771 1.00 25.47 301 THR A N 1
ATOM 2323 C CA . THR A 1 301 ? 40.331 -33.773 40.442 1.00 25.47 301 THR A CA 1
ATOM 2324 C C . THR A 1 301 ? 38.844 -33.445 40.087 1.00 25.47 301 THR A C 1
ATOM 2326 O O . THR A 1 301 ? 37.968 -33.481 40.938 1.00 25.47 301 THR A O 1
ATOM 2329 N N . SER A 1 302 ? 38.597 -33.158 38.794 1.00 23.73 302 SER A N 1
ATOM 2330 C CA . SER A 1 302 ? 37.410 -33.371 37.914 1.00 23.73 302 SER A CA 1
ATOM 2331 C C . SER A 1 302 ? 35.942 -33.353 38.413 1.00 23.73 302 SER A C 1
ATOM 2333 O O . SER A 1 302 ? 35.470 -34.335 38.980 1.00 23.73 302 SER A O 1
ATOM 2335 N N . LYS A 1 303 ? 35.157 -32.362 37.942 1.00 23.42 303 LYS A N 1
ATOM 2336 C CA . LYS A 1 303 ? 33.998 -32.507 37.012 1.00 23.42 303 LYS A CA 1
ATOM 2337 C C . LYS A 1 303 ? 33.363 -31.126 36.755 1.00 23.42 303 LYS A C 1
ATOM 2339 O O . LYS A 1 303 ? 32.756 -30.536 37.639 1.00 23.42 303 LYS A O 1
ATOM 2344 N N . THR A 1 304 ? 33.520 -30.601 35.544 1.00 24.41 304 THR A N 1
ATOM 2345 C CA . THR A 1 304 ? 32.937 -29.332 35.083 1.00 24.41 304 THR A CA 1
ATOM 2346 C C . THR A 1 304 ? 31.552 -29.557 34.471 1.00 24.41 304 THR A C 1
ATOM 2348 O O . THR A 1 304 ? 31.436 -30.144 33.400 1.00 24.41 304 THR A O 1
ATOM 2351 N N . ALA A 1 305 ? 30.509 -29.036 35.121 1.00 25.22 305 ALA A N 1
ATOM 2352 C CA . ALA A 1 305 ? 29.220 -28.740 34.499 1.00 25.22 305 ALA A CA 1
ATOM 2353 C C . ALA A 1 305 ? 29.191 -27.240 34.161 1.00 25.22 305 ALA A C 1
ATOM 2355 O O . ALA A 1 305 ? 29.289 -26.390 35.043 1.00 25.22 305 ALA A O 1
ATOM 2356 N N . ARG A 1 306 ? 29.122 -26.920 32.864 1.00 23.19 306 ARG A N 1
ATOM 2357 C CA . ARG A 1 306 ? 28.928 -25.561 32.343 1.00 23.19 306 ARG A CA 1
ATOM 2358 C C . ARG A 1 306 ? 27.456 -25.180 32.514 1.00 23.19 306 ARG A C 1
ATOM 2360 O O . ARG A 1 306 ? 26.612 -25.686 31.787 1.00 23.19 306 ARG A O 1
ATOM 2367 N N . THR A 1 307 ? 27.161 -24.253 33.417 1.00 25.83 307 THR A N 1
ATOM 2368 C CA . THR A 1 307 ? 25.939 -23.441 33.369 1.00 25.83 307 THR A CA 1
ATOM 2369 C C . THR A 1 307 ? 26.241 -22.189 32.548 1.00 25.83 307 THR A C 1
ATOM 2371 O O . THR A 1 307 ? 26.937 -21.285 33.016 1.00 25.83 307 THR A O 1
ATOM 2374 N N . SER A 1 308 ? 25.767 -22.149 31.304 1.00 24.80 308 SER A N 1
ATOM 2375 C CA . SER A 1 308 ? 25.756 -20.939 30.483 1.00 24.80 308 SER A CA 1
ATOM 2376 C C . SER A 1 308 ? 24.739 -19.956 31.059 1.00 24.80 308 SER A C 1
ATOM 2378 O O . SER A 1 308 ? 23.537 -20.210 31.024 1.00 24.80 308 SER A O 1
ATOM 2380 N N . LYS A 1 309 ? 25.219 -18.830 31.589 1.00 25.78 309 LYS A N 1
ATOM 2381 C CA . LYS A 1 309 ? 24.393 -17.643 31.817 1.00 25.78 309 LYS A CA 1
ATOM 2382 C C . LYS A 1 309 ? 23.991 -17.091 30.447 1.00 25.78 309 LYS A C 1
ATOM 2384 O O . LYS A 1 309 ? 24.822 -16.517 29.754 1.00 25.78 309 LYS A O 1
ATOM 2389 N N . THR A 1 310 ? 22.743 -17.299 30.049 1.00 25.45 310 THR A N 1
ATOM 2390 C CA . THR A 1 310 ? 22.111 -16.592 28.933 1.00 25.45 310 THR A CA 1
ATOM 2391 C C . THR A 1 310 ? 21.687 -15.211 29.424 1.00 25.45 310 THR A C 1
ATOM 2393 O O . THR A 1 310 ? 20.731 -15.081 30.186 1.00 25.45 310 THR A O 1
ATOM 2396 N N . GLN A 1 311 ? 22.448 -14.190 29.032 1.00 26.23 311 GLN A N 1
ATOM 2397 C CA . GLN A 1 311 ? 22.012 -12.794 29.044 1.00 26.23 311 GLN A CA 1
ATOM 2398 C C . GLN A 1 311 ? 20.847 -12.626 28.050 1.00 26.23 311 GLN A C 1
ATOM 2400 O O . GLN A 1 311 ? 20.947 -13.148 26.938 1.00 26.23 311 GLN A O 1
ATOM 2405 N N . PRO A 1 312 ? 19.761 -11.919 28.406 1.00 25.03 312 PRO A N 1
ATOM 2406 C CA . PRO A 1 312 ? 18.743 -11.523 27.442 1.00 25.03 312 PRO A CA 1
ATOM 2407 C C . PRO A 1 312 ? 19.333 -10.503 26.457 1.00 25.03 312 PRO A C 1
ATOM 2409 O O . PRO A 1 312 ? 19.956 -9.517 26.850 1.00 25.03 312 PRO A O 1
ATOM 2412 N N . CYS A 1 313 ? 19.179 -10.806 25.170 1.00 21.36 313 CYS A N 1
ATOM 2413 C CA . CYS A 1 313 ? 19.612 -9.987 24.046 1.00 21.36 313 CYS A CA 1
ATOM 2414 C C . CYS A 1 313 ? 18.612 -8.824 23.862 1.00 21.36 313 CYS A C 1
ATOM 2416 O O . CYS A 1 313 ? 17.408 -9.088 23.848 1.00 21.36 313 CYS A O 1
ATOM 2418 N N . PRO A 1 314 ? 19.062 -7.562 23.764 1.00 26.72 314 PRO A N 1
ATOM 2419 C CA . PRO A 1 314 ? 18.184 -6.420 23.510 1.00 26.72 314 PRO A CA 1
ATOM 2420 C C . PRO A 1 314 ? 17.621 -6.457 22.073 1.00 26.72 314 PRO A C 1
ATOM 2422 O O . PRO A 1 314 ? 18.236 -7.068 21.194 1.00 26.72 314 PRO A O 1
ATOM 2425 N N . PRO A 1 315 ? 16.466 -5.817 21.806 1.00 27.12 315 PRO A N 1
ATOM 2426 C CA . PRO A 1 315 ? 15.911 -5.725 20.458 1.00 27.12 315 PRO A CA 1
ATOM 2427 C C . PRO A 1 315 ? 16.842 -4.901 19.543 1.00 27.12 315 PRO A C 1
ATOM 2429 O O . PRO A 1 315 ? 17.436 -3.926 20.006 1.00 27.12 315 PRO A O 1
ATOM 2432 N N . PRO A 1 316 ? 16.990 -5.241 18.249 1.00 25.89 316 PRO A N 1
ATOM 2433 C CA . PRO A 1 316 ? 17.856 -4.495 17.344 1.00 25.89 316 PRO A CA 1
ATOM 2434 C C . PRO A 1 316 ? 17.199 -3.168 16.949 1.00 25.89 316 PRO A C 1
ATOM 2436 O O . PRO A 1 316 ? 16.328 -3.130 16.083 1.00 25.89 316 PRO A O 1
ATOM 2439 N N . SER A 1 317 ? 17.662 -2.064 17.531 1.00 28.78 317 SER A N 1
ATOM 2440 C CA . SER A 1 317 ? 17.603 -0.745 16.904 1.00 28.78 317 SER A CA 1
ATOM 2441 C C . SER A 1 317 ? 18.668 -0.690 15.801 1.00 28.78 317 SER A C 1
ATOM 2443 O O . SER A 1 317 ? 19.761 -0.154 15.969 1.00 28.78 317 SER A O 1
ATOM 2445 N N . MET A 1 318 ? 18.384 -1.291 14.641 1.00 27.86 318 MET A N 1
ATOM 2446 C CA . MET A 1 318 ? 19.199 -1.052 13.448 1.00 27.86 318 MET A CA 1
ATOM 2447 C C . MET A 1 318 ? 18.762 0.257 12.798 1.00 27.86 318 MET A C 1
ATOM 2449 O O . MET A 1 318 ? 18.036 0.295 11.811 1.00 27.86 318 MET A O 1
ATOM 2453 N N . CYS A 1 319 ? 19.299 1.349 13.335 1.00 23.50 319 CYS A N 1
ATOM 2454 C CA . CYS A 1 319 ? 19.730 2.425 12.467 1.00 23.50 319 CYS A CA 1
ATOM 2455 C C . CYS A 1 319 ? 20.839 1.810 11.599 1.00 23.50 319 CYS A C 1
ATOM 2457 O O . CYS A 1 319 ? 21.964 1.611 12.067 1.00 23.50 319 CYS A O 1
ATOM 2459 N N . VAL A 1 320 ? 20.530 1.442 10.349 1.00 25.00 320 VAL A N 1
ATOM 2460 C CA . VAL A 1 320 ? 21.588 1.399 9.336 1.00 25.00 320 VAL A CA 1
ATOM 2461 C C . VAL A 1 320 ? 22.242 2.764 9.456 1.00 25.00 320 VAL A C 1
ATOM 2463 O O . VAL A 1 320 ? 21.564 3.780 9.304 1.00 25.00 320 VAL A O 1
ATOM 2466 N N . ARG A 1 321 ? 23.530 2.801 9.816 1.00 24.45 321 ARG A N 1
ATOM 2467 C CA . ARG A 1 321 ? 24.327 4.013 9.658 1.00 24.45 321 ARG A CA 1
ATOM 2468 C C . ARG A 1 321 ? 24.164 4.415 8.197 1.00 24.45 321 ARG A C 1
ATOM 2470 O O . ARG A 1 321 ? 24.897 3.930 7.342 1.00 24.45 321 ARG A O 1
ATOM 2477 N N . VAL A 1 322 ? 23.243 5.329 7.903 1.00 31.48 322 VAL A N 1
ATOM 2478 C CA . VAL A 1 322 ? 23.491 6.267 6.826 1.00 31.48 322 VAL A CA 1
ATOM 2479 C C . VAL A 1 322 ? 24.733 6.973 7.320 1.00 31.48 322 VAL A C 1
ATOM 2481 O O . VAL A 1 322 ? 24.702 7.710 8.307 1.00 31.48 322 VAL A O 1
ATOM 2484 N N . VAL A 1 323 ? 25.867 6.624 6.730 1.00 29.95 323 VAL A N 1
ATOM 2485 C CA . VAL A 1 323 ? 27.097 7.373 6.899 1.00 29.95 323 VAL A CA 1
ATOM 2486 C C . VAL A 1 323 ? 26.781 8.762 6.347 1.00 29.95 323 VAL A C 1
ATOM 2488 O O . VAL A 1 323 ? 26.980 9.051 5.179 1.00 29.95 323 VAL A O 1
ATOM 2491 N N . THR A 1 324 ? 26.229 9.646 7.181 1.00 31.89 324 THR A N 1
ATOM 2492 C CA . THR A 1 324 ? 25.997 11.055 6.836 1.00 31.89 324 THR A CA 1
ATOM 2493 C C . THR A 1 324 ? 27.299 11.860 6.895 1.00 31.89 324 THR A C 1
ATOM 2495 O O . THR A 1 324 ? 27.277 13.087 6.901 1.00 31.89 324 THR A O 1
ATOM 2498 N N . GLY A 1 325 ? 28.443 11.175 6.952 1.00 35.78 325 GLY A N 1
ATOM 2499 C CA . GLY A 1 325 ? 29.771 11.718 6.709 1.00 35.78 325 GLY A CA 1
ATOM 2500 C C . GLY A 1 325 ? 30.348 11.095 5.443 1.00 35.78 325 GLY A C 1
ATOM 2501 O O . GLY A 1 325 ? 31.231 10.254 5.534 1.00 35.78 325 GLY A O 1
ATOM 2502 N N . GLY A 1 326 ? 29.820 11.466 4.279 1.00 41.59 326 GLY A N 1
ATOM 2503 C CA . GLY A 1 326 ? 30.273 10.970 2.981 1.00 41.59 326 GLY A CA 1
ATOM 2504 C C . GLY A 1 326 ? 30.014 12.012 1.898 1.00 41.59 326 GLY A C 1
ATOM 2505 O O . GLY A 1 326 ? 29.061 12.786 1.998 1.00 41.59 326 GLY A O 1
ATOM 2506 N N . HIS A 1 327 ? 30.905 12.079 0.914 1.00 55.19 327 HIS A N 1
ATOM 2507 C CA . HIS A 1 327 ? 30.903 13.027 -0.199 1.00 55.19 327 HIS A CA 1
ATOM 2508 C C . HIS A 1 327 ? 29.492 13.255 -0.795 1.00 55.19 327 HIS A C 1
ATOM 2510 O O . HIS A 1 327 ? 28.727 12.317 -1.029 1.00 55.19 327 HIS A O 1
ATOM 2516 N N . ARG A 1 328 ? 29.114 14.524 -1.026 1.00 66.88 328 ARG A N 1
ATOM 2517 C CA . ARG A 1 328 ? 27.966 14.838 -1.897 1.00 66.88 328 ARG A CA 1
ATOM 2518 C C . ARG A 1 328 ? 28.406 14.660 -3.339 1.00 66.88 328 ARG A C 1
ATOM 2520 O O . ARG A 1 328 ? 29.491 15.134 -3.680 1.00 66.88 328 ARG A O 1
ATOM 2527 N N . LEU A 1 329 ? 27.548 14.070 -4.168 1.00 76.00 329 LEU A N 1
ATOM 2528 C CA . LEU A 1 329 ? 27.762 14.074 -5.612 1.00 76.00 329 LEU A CA 1
ATOM 2529 C C . LEU A 1 329 ? 27.816 15.529 -6.092 1.00 76.00 329 LEU A C 1
ATOM 2531 O O . LEU A 1 329 ? 26.981 16.356 -5.724 1.00 76.00 329 LEU A O 1
ATOM 2535 N N . ARG A 1 330 ? 28.845 15.875 -6.863 1.00 72.94 330 ARG A N 1
ATOM 2536 C CA . ARG A 1 330 ? 29.035 17.214 -7.434 1.00 72.94 330 ARG A CA 1
ATOM 2537 C C . ARG A 1 330 ? 29.608 17.096 -8.839 1.00 72.94 330 ARG A C 1
ATOM 2539 O O . ARG A 1 330 ? 30.261 16.110 -9.163 1.00 72.94 330 ARG A O 1
ATOM 2546 N N . GLY A 1 331 ? 29.418 18.143 -9.639 1.00 82.56 331 GLY A N 1
ATOM 2547 C CA . GLY A 1 331 ? 30.015 18.236 -10.971 1.00 82.56 331 GLY A CA 1
ATOM 2548 C C . GLY A 1 331 ? 29.420 17.229 -11.955 1.00 82.56 331 GLY A C 1
ATOM 2549 O O . GLY A 1 331 ? 28.215 16.995 -11.950 1.00 82.56 331 GLY A O 1
ATOM 2550 N N . GLU A 1 332 ? 30.269 16.654 -12.804 1.00 83.75 332 GLU A N 1
ATOM 2551 C CA . GLU A 1 332 ? 29.874 15.832 -13.957 1.00 83.75 332 GLU A CA 1
ATOM 2552 C C . GLU A 1 332 ? 29.059 14.590 -13.572 1.00 83.75 332 GLU A C 1
ATOM 2554 O O . GLU A 1 332 ? 28.039 14.323 -14.198 1.00 83.75 332 GLU A O 1
ATOM 2559 N N . ALA A 1 333 ? 29.428 13.901 -12.488 1.00 85.44 333 ALA A N 1
ATOM 2560 C CA . ALA A 1 333 ? 28.713 12.718 -12.002 1.00 85.44 333 ALA A CA 1
ATOM 2561 C C . ALA A 1 333 ? 27.240 13.003 -11.656 1.00 85.44 333 ALA A C 1
ATOM 2563 O O . ALA A 1 333 ? 26.361 12.181 -11.902 1.00 85.44 333 ALA A O 1
ATOM 2564 N N . MET A 1 334 ? 26.958 14.180 -11.091 1.00 89.56 334 MET A N 1
ATOM 2565 C CA . MET A 1 334 ? 25.590 14.589 -10.776 1.00 89.56 334 MET A CA 1
ATOM 2566 C C . MET A 1 334 ? 24.774 14.803 -12.054 1.00 89.56 334 MET A C 1
ATOM 2568 O O . MET A 1 334 ? 23.667 14.287 -12.179 1.00 89.56 334 MET A O 1
ATOM 2572 N N . VAL A 1 335 ? 25.358 15.523 -13.018 1.00 88.00 335 VAL A N 1
ATOM 2573 C CA . VAL A 1 335 ? 24.737 15.816 -14.318 1.00 88.00 335 VAL A CA 1
ATOM 2574 C C . VAL A 1 335 ? 24.466 14.532 -15.100 1.00 88.00 335 VAL A C 1
ATOM 2576 O O . VAL A 1 335 ? 23.406 14.395 -15.707 1.00 88.00 335 VAL A O 1
ATOM 2579 N N . GLU A 1 336 ? 25.389 13.570 -15.060 1.00 90.50 336 GLU A N 1
ATOM 2580 C CA . GLU A 1 336 ? 25.219 12.281 -15.726 1.00 90.50 336 GLU A CA 1
ATOM 2581 C C . GLU A 1 336 ? 24.020 11.513 -15.157 1.00 90.50 336 GLU A C 1
ATOM 2583 O O . GLU A 1 336 ? 23.131 11.128 -15.916 1.00 90.50 336 GLU A O 1
ATOM 2588 N N . LEU A 1 337 ? 23.928 11.352 -13.830 1.00 92.50 337 LEU A N 1
ATOM 2589 C CA . LEU A 1 337 ? 22.809 10.635 -13.201 1.00 92.50 337 LEU A CA 1
ATOM 2590 C C . LEU A 1 337 ? 21.464 11.360 -13.360 1.00 92.50 337 LEU A C 1
ATOM 2592 O O . LEU A 1 337 ? 20.428 10.701 -13.506 1.00 92.50 337 LEU A O 1
ATOM 2596 N N . GLU A 1 338 ? 21.467 12.697 -13.365 1.00 92.62 338 GLU A N 1
ATOM 2597 C CA . GLU A 1 338 ? 20.288 13.507 -13.696 1.00 92.62 338 GLU A CA 1
ATOM 2598 C C . GLU A 1 338 ? 19.802 13.269 -15.132 1.00 92.62 338 GLU A C 1
ATOM 2600 O O . GLU A 1 338 ? 18.601 13.354 -15.388 1.00 92.62 338 GLU A O 1
ATOM 2605 N N . GLY A 1 339 ? 20.692 12.887 -16.052 1.00 89.88 339 GLY A N 1
ATOM 2606 C CA . GLY A 1 339 ? 20.358 12.571 -17.443 1.00 89.88 339 GLY A CA 1
ATOM 2607 C C . GLY A 1 339 ? 19.318 11.454 -17.608 1.00 89.88 339 GLY A C 1
ATOM 2608 O O . GLY A 1 339 ? 18.651 11.380 -18.640 1.00 89.88 339 GLY A O 1
ATOM 2609 N N . LEU A 1 340 ? 19.101 10.615 -16.584 1.00 90.88 340 LEU A N 1
ATOM 2610 C CA . LEU A 1 340 ? 18.014 9.630 -16.586 1.00 90.88 340 LEU A CA 1
ATOM 2611 C C . LEU A 1 340 ? 16.619 10.279 -16.495 1.00 90.88 340 LEU A C 1
ATOM 2613 O O . LEU A 1 340 ? 15.640 9.674 -16.925 1.00 90.88 340 LEU A O 1
ATOM 2617 N N . PHE A 1 341 ? 16.506 11.493 -15.957 1.00 92.94 341 PHE A N 1
ATOM 2618 C CA . PHE A 1 341 ? 15.240 12.186 -15.710 1.00 92.94 341 PHE A CA 1
ATOM 2619 C C . PHE A 1 341 ? 14.884 13.127 -16.866 1.00 92.94 341 PHE A C 1
ATOM 2621 O O . PHE A 1 341 ? 14.766 14.339 -16.706 1.00 92.94 341 PHE A O 1
ATOM 2628 N N . THR A 1 342 ? 14.690 12.559 -18.054 1.00 91.56 342 THR A N 1
ATOM 2629 C CA . THR A 1 342 ? 14.354 13.331 -19.258 1.00 91.56 342 THR A CA 1
ATOM 2630 C C . THR A 1 342 ? 12.837 13.525 -19.383 1.00 91.56 342 THR A C 1
ATOM 2632 O O . THR A 1 342 ? 12.122 12.524 -19.410 1.00 91.56 342 THR A O 1
ATOM 2635 N N . PRO A 1 343 ? 12.323 14.770 -19.479 1.00 95.44 343 PRO A N 1
ATOM 2636 C CA . PRO A 1 343 ? 10.902 15.010 -19.715 1.00 95.44 343 PRO A CA 1
ATOM 2637 C C . PRO A 1 343 ? 10.406 14.404 -21.032 1.00 95.44 343 PRO A C 1
ATOM 2639 O O . PRO A 1 343 ? 11.099 14.439 -22.051 1.00 95.44 343 PRO A O 1
ATOM 2642 N N . ALA A 1 344 ? 9.184 13.880 -21.018 1.00 95.44 344 ALA A N 1
ATOM 2643 C CA . ALA A 1 344 ? 8.540 13.312 -22.191 1.00 95.44 344 ALA A CA 1
ATOM 2644 C C . ALA A 1 344 ? 8.084 14.403 -23.172 1.00 95.44 344 ALA A C 1
ATOM 2646 O O . ALA A 1 344 ? 7.730 15.516 -22.781 1.00 95.44 344 ALA A O 1
ATOM 2647 N N . ALA A 1 345 ? 8.034 14.061 -24.461 1.00 94.19 345 ALA A N 1
ATOM 2648 C CA . ALA A 1 345 ? 7.480 14.948 -25.487 1.00 94.19 345 ALA A CA 1
ATOM 2649 C C . ALA A 1 345 ? 5.953 15.108 -25.368 1.00 94.19 345 ALA A C 1
ATOM 2651 O O . ALA A 1 345 ? 5.397 16.124 -25.778 1.00 94.19 345 ALA A O 1
ATOM 2652 N N . GLU A 1 346 ? 5.275 14.097 -24.824 1.00 94.50 346 GLU A N 1
ATOM 2653 C CA . GLU A 1 346 ? 3.832 14.070 -24.606 1.00 94.50 346 GLU A CA 1
ATOM 2654 C C . GLU A 1 346 ? 3.494 13.197 -23.395 1.00 94.50 346 GLU A C 1
ATOM 2656 O O . GLU A 1 346 ? 4.262 12.308 -23.036 1.00 94.50 346 GLU A O 1
ATOM 2661 N N . GLU A 1 347 ? 2.332 13.434 -22.791 1.00 97.19 347 GLU A N 1
ATOM 2662 C CA . GLU A 1 347 ? 1.836 12.641 -21.669 1.00 97.19 347 GLU A CA 1
ATOM 2663 C C . GLU A 1 347 ? 1.248 11.301 -22.138 1.00 97.19 347 GLU A C 1
ATOM 2665 O O . GLU A 1 347 ? 0.342 11.267 -22.977 1.00 97.19 347 GLU A O 1
ATOM 2670 N N . ARG A 1 348 ? 1.711 10.194 -21.553 1.00 98.06 348 ARG A N 1
ATOM 2671 C CA . ARG A 1 348 ? 1.140 8.852 -21.717 1.00 98.06 348 ARG A CA 1
ATOM 2672 C C . ARG A 1 348 ? 0.876 8.192 -20.371 1.00 98.06 348 ARG A C 1
ATOM 2674 O O . ARG A 1 348 ? 1.229 8.710 -19.321 1.00 98.06 348 ARG A O 1
ATOM 2681 N N . ILE A 1 349 ? 0.172 7.073 -20.384 1.00 98.50 349 ILE A N 1
ATOM 2682 C CA . ILE A 1 349 ? -0.334 6.405 -19.189 1.00 98.50 349 ILE A CA 1
ATOM 2683 C C . ILE A 1 349 ? 0.059 4.936 -19.273 1.00 98.50 349 ILE A C 1
ATOM 2685 O O . ILE A 1 349 ? -0.182 4.294 -20.297 1.00 98.50 349 ILE A O 1
ATOM 2689 N N . GLY A 1 350 ? 0.642 4.416 -18.199 1.00 98.50 350 GLY A N 1
ATOM 2690 C CA . GLY A 1 350 ? 0.878 2.989 -18.008 1.00 98.50 350 GLY A CA 1
ATOM 2691 C C . GLY A 1 350 ? 0.121 2.463 -16.792 1.00 98.50 350 GLY A C 1
ATOM 2692 O O . GLY A 1 350 ? -0.113 3.201 -15.831 1.00 98.50 350 GLY A O 1
ATOM 2693 N N . ILE A 1 351 ? -0.245 1.185 -16.829 1.00 98.56 351 ILE A N 1
ATOM 2694 C CA . ILE A 1 351 ? -0.767 0.440 -15.685 1.00 98.56 351 ILE A CA 1
ATOM 2695 C C . ILE A 1 351 ? 0.026 -0.854 -15.514 1.00 98.56 351 ILE A C 1
ATOM 2697 O O . ILE A 1 351 ? 0.332 -1.537 -16.493 1.00 98.56 351 ILE A O 1
ATOM 2701 N N . GLU A 1 352 ? 0.305 -1.195 -14.262 1.00 98.75 352 GLU A N 1
ATOM 2702 C CA . GLU A 1 352 ? 0.785 -2.518 -13.874 1.00 98.75 352 GLU A CA 1
ATOM 2703 C C . GLU A 1 352 ? -0.238 -3.150 -12.934 1.00 98.75 352 GLU A C 1
ATOM 2705 O O . GLU A 1 352 ? -0.742 -2.491 -12.020 1.00 98.75 352 GLU A O 1
ATOM 2710 N N . VAL A 1 353 ? -0.589 -4.410 -13.183 1.00 98.75 353 VAL A N 1
ATOM 2711 C CA . VAL A 1 353 ? -1.602 -5.150 -12.425 1.00 98.75 353 VAL A CA 1
ATOM 2712 C C . VAL A 1 353 ? -1.021 -6.479 -11.983 1.00 98.75 353 VAL A C 1
ATOM 2714 O O . VAL A 1 353 ? -0.801 -7.370 -12.802 1.00 98.75 353 VAL A O 1
ATOM 2717 N N . GLU A 1 354 ? -0.840 -6.636 -10.679 1.00 98.69 354 GLU A N 1
ATOM 2718 C CA . GLU A 1 354 ? -0.423 -7.894 -10.075 1.00 98.69 354 GLU A CA 1
ATOM 2719 C C . GLU A 1 354 ? -1.664 -8.712 -9.684 1.00 98.69 354 GLU A C 1
ATOM 2721 O O . GLU A 1 354 ? -2.572 -8.245 -8.990 1.00 98.69 354 GLU A O 1
ATOM 2726 N N . CYS A 1 355 ? -1.711 -9.959 -10.140 1.00 98.56 355 CYS A N 1
ATOM 2727 C CA . CYS A 1 355 ? -2.763 -10.919 -9.847 1.00 98.56 355 CYS A CA 1
ATOM 2728 C C . CYS A 1 355 ? -2.148 -12.177 -9.242 1.00 98.56 355 CYS A C 1
ATOM 2730 O O . CYS A 1 355 ? -1.249 -12.787 -9.826 1.00 98.56 355 CYS A O 1
ATOM 2732 N N . GLY A 1 356 ? -2.690 -12.643 -8.119 1.00 98.38 356 GLY A N 1
ATOM 2733 C CA . GLY A 1 356 ? -2.368 -13.973 -7.621 1.00 98.38 356 GLY A CA 1
ATOM 2734 C C . GLY A 1 356 ? -2.768 -15.016 -8.662 1.00 98.38 356 GLY A C 1
ATOM 2735 O O . GLY A 1 356 ? -3.930 -15.064 -9.064 1.00 98.38 356 GLY A O 1
ATOM 2736 N N . LEU A 1 357 ? -1.824 -15.850 -9.100 1.00 98.38 357 LEU A N 1
ATOM 2737 C CA . LEU A 1 357 ? -2.137 -17.044 -9.876 1.00 98.38 357 LEU A CA 1
ATOM 2738 C C . LEU A 1 357 ? -2.381 -18.181 -8.893 1.00 98.38 357 LEU A C 1
ATOM 2740 O O . LEU A 1 357 ? -1.433 -18.694 -8.301 1.00 98.38 357 LEU A O 1
ATOM 2744 N N . VAL A 1 358 ? -3.644 -18.537 -8.685 1.00 98.31 358 VAL A N 1
ATOM 2745 C CA . VAL A 1 358 ? -4.049 -19.438 -7.600 1.00 98.31 358 VAL A CA 1
ATOM 2746 C C . VAL A 1 358 ? -4.846 -20.631 -8.106 1.00 98.31 358 VAL A C 1
ATOM 2748 O O . VAL A 1 358 ? -5.512 -20.546 -9.134 1.00 98.31 358 VAL A O 1
ATOM 2751 N N . ASP A 1 359 ? -4.806 -21.732 -7.362 1.00 97.44 359 ASP A N 1
ATOM 2752 C CA . ASP A 1 359 ? -5.725 -22.860 -7.525 1.00 97.44 359 ASP A CA 1
ATOM 2753 C C . ASP A 1 359 ? -7.177 -22.395 -7.320 1.00 97.44 359 ASP A C 1
ATOM 2755 O O . ASP A 1 359 ? -7.489 -21.690 -6.355 1.00 97.44 359 ASP A O 1
ATOM 2759 N N . ASP A 1 360 ? -8.075 -22.780 -8.225 1.00 95.38 360 ASP A N 1
ATOM 2760 C CA . ASP A 1 360 ? -9.453 -22.285 -8.253 1.00 95.38 360 ASP A CA 1
ATOM 2761 C C . ASP A 1 360 ? -10.325 -22.762 -7.076 1.00 95.38 360 ASP A C 1
ATOM 2763 O O . ASP A 1 360 ? -11.365 -22.161 -6.790 1.00 95.38 360 ASP A O 1
ATOM 2767 N N . ARG A 1 361 ? -9.900 -23.812 -6.362 1.00 94.94 361 ARG A N 1
ATOM 2768 C CA . ARG A 1 361 ? -10.609 -24.392 -5.213 1.00 94.94 361 ARG A CA 1
ATOM 2769 C C . ARG A 1 361 ? -9.958 -24.032 -3.890 1.00 94.94 361 ARG A C 1
ATOM 2771 O O . ARG A 1 361 ? -10.661 -23.733 -2.924 1.00 94.94 361 ARG A O 1
ATOM 2778 N N . LEU A 1 362 ? -8.634 -24.118 -3.828 1.00 94.25 362 LEU A N 1
ATOM 2779 C CA . LEU A 1 362 ? -7.848 -23.931 -2.611 1.00 94.25 362 LEU A CA 1
ATOM 2780 C C . LEU A 1 362 ? -7.424 -22.475 -2.416 1.00 94.25 362 LEU A C 1
ATOM 2782 O O . LEU A 1 362 ? -7.157 -22.075 -1.286 1.00 94.25 362 LEU A O 1
ATOM 2786 N N . GLY A 1 363 ? -7.340 -21.694 -3.497 1.00 94.75 363 GLY A N 1
ATOM 2787 C CA . GLY A 1 363 ? -6.877 -20.308 -3.474 1.00 94.75 363 GLY A CA 1
ATOM 2788 C C . GLY A 1 363 ? -5.396 -20.140 -3.113 1.00 94.75 363 GLY A C 1
ATOM 2789 O O . GLY A 1 363 ? -4.947 -19.023 -2.857 1.00 94.75 363 GLY A O 1
ATOM 2790 N N . GLN A 1 364 ? -4.638 -21.238 -3.084 1.00 95.88 364 GLN A N 1
ATOM 2791 C CA . GLN A 1 364 ? -3.190 -21.239 -2.880 1.00 95.88 364 GLN A CA 1
ATOM 2792 C C . GLN A 1 364 ? -2.470 -20.951 -4.196 1.00 95.88 364 GLN A C 1
ATOM 2794 O O . GLN A 1 364 ? -2.948 -21.335 -5.261 1.00 95.88 364 GLN A O 1
ATOM 2799 N N . SER A 1 365 ? -1.315 -20.299 -4.115 1.00 97.62 365 SER A N 1
ATOM 2800 C CA . SER A 1 365 ? -0.501 -19.923 -5.269 1.00 97.62 365 SER A CA 1
ATOM 2801 C C . SER A 1 365 ? -0.087 -21.150 -6.077 1.00 97.62 365 SER A C 1
ATOM 2803 O O . SER A 1 365 ? 0.325 -22.170 -5.518 1.00 97.62 365 SER A O 1
ATOM 2805 N N . ALA A 1 366 ? -0.155 -21.032 -7.399 1.00 97.38 366 ALA A N 1
ATOM 2806 C CA . ALA A 1 366 ? 0.319 -22.055 -8.311 1.00 97.38 366 ALA A CA 1
ATOM 2807 C C . ALA A 1 366 ? 1.851 -22.200 -8.210 1.00 97.38 366 ALA A C 1
ATOM 2809 O O . ALA A 1 366 ? 2.556 -21.189 -8.139 1.00 97.38 366 ALA A O 1
ATOM 2810 N N . PRO A 1 367 ? 2.394 -23.430 -8.238 1.00 96.81 367 PRO A N 1
ATOM 2811 C CA . PRO A 1 367 ? 3.834 -23.638 -8.336 1.00 96.81 367 PRO A CA 1
ATOM 2812 C C . PRO A 1 367 ? 4.377 -23.110 -9.672 1.00 96.81 367 PRO A C 1
ATOM 2814 O O . PRO A 1 367 ? 3.625 -22.877 -10.618 1.00 96.81 367 PRO A O 1
ATOM 2817 N N . TYR A 1 368 ? 5.698 -22.964 -9.784 1.00 97.12 368 TYR A N 1
ATOM 2818 C CA . TYR A 1 368 ? 6.316 -22.621 -11.068 1.00 97.12 368 TYR A CA 1
ATOM 2819 C C . TYR A 1 368 ? 6.201 -23.769 -12.086 1.00 97.12 368 TYR A C 1
ATOM 2821 O O . TYR A 1 368 ? 5.682 -23.580 -13.189 1.00 97.12 368 TYR A O 1
ATOM 2829 N N . ASP A 1 369 ? 6.647 -24.967 -11.699 1.00 95.06 369 ASP A N 1
ATOM 2830 C CA . ASP A 1 369 ? 6.634 -26.162 -12.544 1.00 95.06 369 ASP A CA 1
ATOM 2831 C C . ASP A 1 369 ? 5.310 -26.940 -12.469 1.00 95.06 369 ASP A C 1
ATOM 2833 O O . ASP A 1 369 ? 4.504 -26.786 -11.552 1.00 95.06 369 ASP A O 1
ATOM 2837 N N . GLY A 1 370 ? 5.119 -27.848 -13.429 1.00 93.50 370 GLY A N 1
ATOM 2838 C CA . GLY A 1 370 ? 3.960 -28.737 -13.507 1.00 93.50 370 GLY A CA 1
ATOM 2839 C C . GLY A 1 370 ? 2.873 -28.244 -14.465 1.00 93.50 370 GLY A C 1
ATOM 2840 O O . GLY A 1 370 ? 2.889 -27.115 -14.947 1.00 93.50 370 GLY A O 1
ATOM 2841 N N . GLN A 1 371 ? 1.908 -29.118 -14.766 1.00 87.50 371 GLN A N 1
ATOM 2842 C CA . GLN A 1 371 ? 0.847 -28.836 -15.751 1.00 87.50 371 GLN A CA 1
ATOM 2843 C C . GLN A 1 371 ? -0.087 -27.692 -15.313 1.00 87.50 371 GLN A C 1
ATOM 2845 O O . GLN A 1 371 ? -0.554 -26.912 -16.151 1.00 87.50 371 GLN A O 1
ATOM 2850 N N . CYS A 1 372 ? -0.288 -27.571 -13.998 1.00 92.00 372 CYS A N 1
ATOM 2851 C CA . CYS A 1 372 ? -1.018 -26.498 -13.321 1.00 92.00 372 CYS A CA 1
ATOM 2852 C C . CYS A 1 372 ? -0.061 -25.456 -12.708 1.00 92.00 372 CYS A C 1
ATOM 2854 O O . CYS A 1 372 ? -0.380 -24.860 -11.684 1.00 92.00 372 CYS A O 1
ATOM 2856 N N . GLY A 1 373 ? 1.128 -25.278 -13.293 1.00 95.81 373 GLY A N 1
ATOM 2857 C CA . GLY A 1 373 ? 2.120 -24.297 -12.855 1.00 95.81 373 GLY A CA 1
ATOM 2858 C C . GLY A 1 373 ? 2.139 -23.023 -13.704 1.00 95.81 373 GLY A C 1
ATOM 2859 O O . GLY A 1 373 ? 1.599 -22.980 -14.817 1.00 95.81 373 GLY A O 1
ATOM 2860 N N . SER A 1 374 ? 2.794 -21.982 -13.191 1.00 97.31 374 SER A N 1
ATOM 2861 C CA . SER A 1 374 ? 2.899 -20.679 -13.854 1.00 97.31 374 SER A CA 1
ATOM 2862 C C . SER A 1 374 ? 3.711 -20.736 -15.153 1.00 97.31 374 SER A C 1
ATOM 2864 O O . SER A 1 374 ? 3.327 -20.098 -16.134 1.00 97.31 374 SER A O 1
ATOM 2866 N N . ARG A 1 375 ? 4.745 -21.586 -15.236 1.00 97.94 375 ARG A N 1
ATOM 2867 C CA . ARG A 1 375 ? 5.485 -21.831 -16.485 1.00 97.94 375 ARG A CA 1
ATOM 2868 C C . ARG A 1 375 ? 4.578 -22.364 -17.590 1.00 97.94 375 ARG A C 1
ATOM 2870 O O . ARG A 1 375 ? 4.600 -21.857 -18.707 1.00 97.94 375 ARG A O 1
ATOM 2877 N N . ALA A 1 376 ? 3.765 -23.373 -17.276 1.00 97.75 376 ALA A N 1
ATOM 2878 C CA . ALA A 1 376 ? 2.859 -23.980 -18.246 1.00 97.75 376 ALA A CA 1
ATOM 2879 C C . ALA A 1 376 ? 1.779 -22.988 -18.708 1.00 97.75 376 ALA A C 1
ATOM 2881 O O . ALA A 1 376 ? 1.378 -23.012 -19.872 1.00 97.75 376 ALA A O 1
ATOM 2882 N N . LEU A 1 377 ? 1.323 -22.090 -17.823 1.00 98.12 377 LEU A N 1
ATOM 2883 C CA . LEU A 1 377 ? 0.453 -20.981 -18.214 1.00 98.12 377 LEU A CA 1
ATOM 2884 C C . LEU A 1 377 ? 1.156 -20.056 -19.212 1.00 98.12 377 LEU A C 1
ATOM 2886 O O . LEU A 1 377 ? 0.595 -19.807 -20.275 1.00 98.12 377 LEU A O 1
ATOM 2890 N N . LEU A 1 378 ? 2.369 -19.590 -18.904 1.00 98.44 378 LEU A N 1
ATOM 2891 C CA . LEU A 1 378 ? 3.127 -18.708 -19.795 1.00 98.44 378 LEU A CA 1
ATOM 2892 C C . LEU A 1 378 ? 3.396 -19.357 -21.156 1.00 98.44 378 LEU A C 1
ATOM 2894 O O . LEU A 1 378 ? 3.232 -18.700 -22.177 1.00 98.44 378 LEU A O 1
ATOM 2898 N N . GLU A 1 379 ? 3.733 -20.648 -21.197 1.00 98.31 379 GLU A N 1
ATOM 2899 C CA . GLU A 1 379 ? 3.895 -21.389 -22.453 1.00 98.31 379 GLU A CA 1
ATOM 2900 C C . GLU A 1 379 ? 2.595 -21.394 -23.274 1.00 98.31 379 GLU A C 1
ATOM 2902 O O . GLU A 1 379 ? 2.630 -21.129 -24.476 1.00 98.31 379 GLU A O 1
ATOM 2907 N N . ARG A 1 380 ? 1.434 -21.616 -22.645 1.00 98.00 380 ARG A N 1
ATOM 2908 C CA . ARG A 1 380 ? 0.134 -21.545 -23.336 1.00 98.00 380 ARG A CA 1
ATOM 2909 C C . ARG A 1 380 ? -0.188 -20.138 -23.829 1.00 98.00 380 ARG A C 1
ATOM 2911 O O . ARG A 1 380 ? -0.582 -19.994 -24.980 1.00 98.00 380 ARG A O 1
ATOM 2918 N N . VAL A 1 381 ? 0.026 -19.109 -23.006 1.00 97.75 381 VAL A N 1
ATOM 2919 C CA . VAL A 1 381 ? -0.150 -17.702 -23.413 1.00 97.75 381 VAL A CA 1
ATOM 2920 C C . VAL A 1 381 ? 0.739 -17.387 -24.617 1.00 97.75 381 VAL A C 1
ATOM 2922 O O . VAL A 1 381 ? 0.255 -16.845 -25.606 1.00 97.75 381 VAL A O 1
ATOM 2925 N N . ARG A 1 382 ? 2.007 -17.811 -24.583 1.00 97.75 382 ARG A N 1
ATOM 292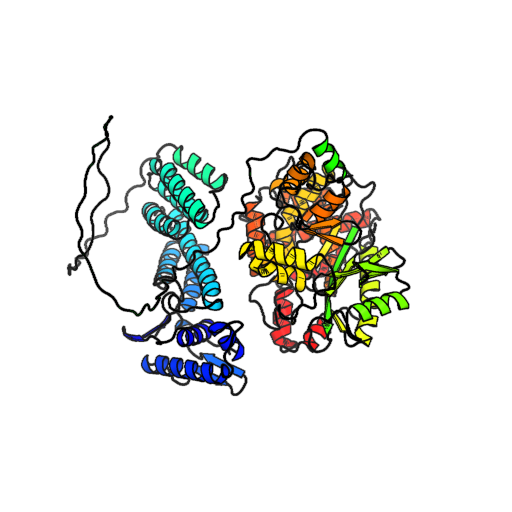6 C CA . ARG A 1 382 ? 2.960 -17.683 -25.693 1.00 97.75 382 ARG A CA 1
ATOM 2927 C C . ARG A 1 382 ? 2.421 -18.279 -26.990 1.00 97.75 382 ARG A C 1
ATOM 2929 O O . ARG A 1 382 ? 2.444 -17.628 -28.028 1.00 97.75 382 ARG A O 1
ATOM 2936 N N . HIS A 1 383 ? 1.937 -19.516 -26.928 1.00 97.12 383 HIS A N 1
ATOM 2937 C CA . HIS A 1 383 ? 1.452 -20.243 -28.097 1.00 97.12 383 HIS A CA 1
ATOM 2938 C C . HIS A 1 383 ? 0.127 -19.705 -28.640 1.00 97.12 383 HIS A C 1
ATOM 2940 O O . HIS A 1 383 ? -0.031 -19.600 -29.853 1.00 97.12 383 HIS A O 1
ATOM 2946 N N . GLU A 1 384 ? -0.822 -19.387 -27.763 1.00 97.06 384 GLU A N 1
ATOM 2947 C CA . GLU A 1 384 ? -2.184 -19.024 -28.161 1.00 97.06 384 GLU A CA 1
ATOM 2948 C C . GLU A 1 384 ? -2.332 -17.544 -28.512 1.00 97.06 384 GLU A C 1
ATOM 2950 O O . GLU A 1 384 ? -3.125 -17.211 -29.389 1.00 97.06 384 GLU A O 1
ATOM 2955 N N . LEU A 1 385 ? -1.566 -16.662 -27.862 1.00 96.25 385 LEU A N 1
ATOM 2956 C CA . LEU A 1 385 ? -1.593 -15.220 -28.130 1.00 96.25 385 LEU A CA 1
ATOM 2957 C C . LEU A 1 385 ? -0.435 -14.755 -29.026 1.00 96.25 385 LEU A C 1
ATOM 2959 O O . LEU A 1 385 ? -0.302 -13.559 -29.270 1.00 96.25 385 LEU A O 1
ATOM 2963 N N . GLY A 1 386 ? 0.404 -15.680 -29.510 1.00 94.31 386 GLY A N 1
ATOM 2964 C CA . GLY A 1 386 ? 1.556 -15.356 -30.357 1.00 94.31 386 GLY A CA 1
ATOM 2965 C C . GLY A 1 386 ? 2.556 -14.426 -29.668 1.00 94.31 386 GLY A C 1
ATOM 2966 O O . GLY A 1 386 ? 3.072 -13.509 -30.299 1.00 94.31 386 GLY A O 1
ATOM 2967 N N . ALA A 1 387 ? 2.766 -14.620 -28.365 1.00 97.19 387 ALA A N 1
ATOM 2968 C CA . ALA A 1 387 ? 3.638 -13.778 -27.557 1.00 97.19 387 ALA A CA 1
ATOM 2969 C C . ALA A 1 387 ? 5.100 -14.251 -27.631 1.00 97.19 387 ALA A C 1
ATOM 2971 O O . ALA A 1 387 ? 5.372 -15.442 -27.797 1.00 97.19 387 ALA A O 1
ATOM 2972 N N . GLU A 1 388 ? 6.047 -13.336 -27.457 1.00 98.25 388 GLU A N 1
ATOM 2973 C CA . GLU A 1 388 ? 7.478 -13.646 -27.422 1.00 98.25 388 GLU A CA 1
ATOM 2974 C C . GLU A 1 388 ? 7.934 -13.991 -25.996 1.00 98.25 388 GLU A C 1
ATOM 2976 O O . GLU A 1 388 ? 7.439 -13.405 -25.035 1.00 98.25 388 GLU A O 1
ATOM 2981 N N . PRO A 1 389 ? 8.848 -14.958 -25.797 1.00 98.12 389 PRO A N 1
ATOM 2982 C CA . PRO A 1 389 ? 9.251 -15.383 -24.463 1.00 98.12 389 PRO A CA 1
ATOM 2983 C C . PRO A 1 389 ? 10.217 -14.392 -23.803 1.00 98.12 389 PRO A C 1
ATOM 2985 O O . PRO A 1 389 ? 11.234 -14.011 -24.380 1.00 98.12 389 PRO A O 1
ATOM 2988 N N . ILE A 1 390 ? 9.974 -14.088 -22.530 1.00 95.88 390 ILE A N 1
ATOM 2989 C CA . ILE A 1 390 ? 10.906 -13.362 -21.665 1.00 95.88 390 ILE A CA 1
ATOM 2990 C C . ILE A 1 390 ? 11.594 -14.383 -20.758 1.00 95.88 390 ILE A C 1
ATOM 2992 O O . ILE A 1 390 ? 10.972 -14.980 -19.874 1.00 95.88 390 ILE A O 1
ATOM 2996 N N . ASN A 1 391 ? 12.893 -14.587 -20.986 1.00 94.00 391 ASN A N 1
ATOM 2997 C CA . ASN A 1 391 ? 13.696 -15.545 -20.232 1.00 94.00 391 ASN A CA 1
ATOM 2998 C C . ASN A 1 391 ? 14.689 -14.849 -19.298 1.00 94.00 391 ASN A C 1
ATOM 3000 O O . ASN A 1 391 ? 15.375 -13.905 -19.690 1.00 94.00 391 ASN A O 1
ATOM 3004 N N . GLU A 1 392 ? 14.844 -15.387 -18.093 1.00 88.81 392 GLU A N 1
ATOM 3005 C CA . GLU A 1 392 ? 15.871 -14.985 -17.131 1.00 88.81 392 GLU A CA 1
ATOM 3006 C C . GLU A 1 392 ? 16.660 -16.231 -16.722 1.00 88.81 392 GLU A C 1
ATOM 3008 O O . GLU A 1 392 ? 16.078 -17.233 -16.319 1.00 88.81 392 GLU A O 1
ATOM 3013 N N . ALA A 1 393 ? 17.987 -16.207 -16.900 1.00 85.94 393 ALA A N 1
ATOM 3014 C CA . ALA A 1 393 ? 18.867 -17.359 -16.654 1.00 85.94 393 ALA A CA 1
ATOM 3015 C C . ALA A 1 393 ? 18.385 -18.691 -17.285 1.00 85.94 393 ALA A C 1
ATOM 3017 O O . ALA A 1 393 ? 18.591 -19.766 -16.729 1.00 85.94 393 ALA A O 1
ATOM 3018 N N . GLY A 1 394 ? 17.753 -18.619 -18.464 1.00 88.81 394 GLY A N 1
ATOM 3019 C CA . GLY A 1 394 ? 17.245 -19.783 -19.200 1.00 88.81 394 GLY A CA 1
ATOM 3020 C C . GLY A 1 394 ? 15.863 -20.284 -18.762 1.00 88.81 394 GLY A C 1
ATOM 3021 O O . GLY A 1 394 ? 15.357 -21.228 -19.365 1.00 88.81 394 GLY A O 1
ATOM 3022 N N . ALA A 1 395 ? 15.238 -19.661 -17.760 1.00 94.25 395 ALA A N 1
ATOM 3023 C CA . ALA A 1 395 ? 13.874 -19.959 -17.336 1.00 94.25 395 ALA A CA 1
ATOM 3024 C C . ALA A 1 395 ? 12.870 -18.965 -17.939 1.00 94.25 395 ALA A C 1
ATOM 3026 O O . ALA A 1 395 ? 13.140 -17.763 -17.975 1.00 94.25 395 ALA A O 1
ATOM 3027 N N . LEU A 1 396 ? 11.704 -19.461 -18.370 1.00 97.19 396 LEU A N 1
ATOM 3028 C CA . LEU A 1 396 ? 10.605 -18.632 -18.867 1.00 97.19 396 LEU A CA 1
ATOM 3029 C C . LEU A 1 396 ? 9.926 -17.935 -17.687 1.00 97.19 396 LEU A C 1
ATOM 3031 O O . LEU A 1 396 ? 9.244 -18.575 -16.891 1.00 97.19 396 LEU A O 1
ATOM 3035 N N . VAL A 1 397 ? 10.106 -16.623 -17.585 1.00 96.62 397 VAL A N 1
ATOM 3036 C CA . VAL A 1 397 ? 9.584 -15.813 -16.472 1.00 96.62 397 VAL A CA 1
ATOM 3037 C C . VAL A 1 397 ? 8.562 -14.777 -16.920 1.00 96.62 397 VAL A C 1
ATOM 3039 O O . VAL A 1 397 ? 8.036 -14.043 -16.089 1.00 96.62 397 VAL A O 1
ATOM 3042 N N . GLY A 1 398 ? 8.274 -14.711 -18.215 1.00 98.25 398 GLY A N 1
ATOM 3043 C CA . GLY A 1 398 ? 7.213 -13.889 -18.768 1.00 98.25 398 GLY A CA 1
ATOM 3044 C C . GLY A 1 398 ? 7.080 -14.056 -20.272 1.00 98.25 398 GLY A C 1
ATOM 3045 O O . GLY A 1 398 ? 7.804 -14.836 -20.892 1.00 98.25 398 GLY A O 1
ATOM 3046 N N . VAL A 1 399 ? 6.159 -13.303 -20.855 1.00 98.56 399 VAL A N 1
ATOM 3047 C CA . VAL A 1 399 ? 5.952 -13.184 -22.295 1.00 98.56 399 VAL A CA 1
ATOM 3048 C C . VAL A 1 399 ? 5.615 -11.741 -22.665 1.00 98.56 399 VAL A C 1
ATOM 3050 O O . VAL A 1 399 ? 5.040 -11.013 -21.859 1.00 98.56 399 VAL A O 1
ATOM 3053 N N . GLU A 1 400 ? 5.948 -11.337 -23.885 1.00 98.50 400 GLU A N 1
ATOM 3054 C CA . GLU A 1 400 ? 5.593 -10.041 -24.465 1.00 98.50 400 GLU A CA 1
ATOM 3055 C C . GLU A 1 400 ? 4.570 -10.244 -25.586 1.00 98.50 400 GLU A C 1
ATOM 3057 O O . GLU A 1 400 ? 4.825 -10.948 -26.563 1.00 98.50 400 GLU A O 1
ATOM 3062 N N . LEU A 1 401 ? 3.383 -9.662 -25.428 1.00 97.81 401 LEU A N 1
ATOM 3063 C CA . LEU A 1 401 ? 2.319 -9.693 -26.424 1.00 97.81 401 LEU A CA 1
ATOM 3064 C C . LEU A 1 401 ? 2.704 -8.832 -27.633 1.00 97.81 401 LEU A C 1
ATOM 3066 O O . LEU A 1 401 ? 3.425 -7.847 -27.505 1.00 97.81 401 LEU A O 1
ATOM 3070 N N . ALA A 1 402 ? 2.144 -9.137 -28.806 1.00 95.69 402 ALA A N 1
ATOM 3071 C CA . ALA A 1 402 ? 2.494 -8.466 -30.064 1.00 95.69 402 ALA A CA 1
ATOM 3072 C C . ALA A 1 402 ? 2.327 -6.930 -30.053 1.00 95.69 402 ALA A C 1
ATOM 3074 O O . ALA A 1 402 ? 2.963 -6.232 -30.838 1.00 95.69 402 ALA A O 1
ATOM 3075 N N . HIS A 1 403 ? 1.464 -6.399 -29.184 1.00 92.88 403 HIS A N 1
ATOM 3076 C CA . HIS A 1 403 ? 1.227 -4.962 -29.042 1.00 92.88 403 HIS A CA 1
ATOM 3077 C C . HIS A 1 403 ? 2.079 -4.302 -27.935 1.00 92.88 403 HIS A C 1
ATOM 3079 O O . HIS A 1 403 ? 1.870 -3.130 -27.626 1.00 92.88 403 HIS A O 1
ATOM 3085 N N . GLY A 1 404 ? 3.034 -5.033 -27.348 1.00 95.94 404 GLY A N 1
ATOM 3086 C CA . GLY A 1 404 ? 4.022 -4.534 -26.387 1.00 95.94 404 GLY A CA 1
ATOM 3087 C C . GLY A 1 404 ? 3.648 -4.682 -24.909 1.00 95.94 404 GLY A C 1
ATOM 3088 O O . GLY A 1 404 ? 4.421 -4.256 -24.055 1.00 95.94 404 GLY A O 1
ATOM 3089 N N . ALA A 1 405 ? 2.489 -5.261 -24.578 1.00 98.06 405 ALA A N 1
ATOM 3090 C CA . ALA A 1 405 ? 2.169 -5.590 -23.188 1.00 98.06 405 ALA A CA 1
ATOM 3091 C C . ALA A 1 405 ? 3.004 -6.775 -22.704 1.00 98.06 405 ALA A C 1
ATOM 3093 O O . ALA A 1 405 ? 3.209 -7.741 -23.438 1.00 98.06 405 ALA A O 1
ATOM 3094 N N . GLN A 1 406 ? 3.445 -6.734 -21.453 1.00 98.62 406 GLN A N 1
ATOM 3095 C CA . GLN A 1 406 ? 4.223 -7.804 -20.840 1.00 98.62 406 GLN A CA 1
ATOM 3096 C C . GLN A 1 406 ? 3.390 -8.529 -19.789 1.00 98.62 406 GLN A C 1
ATOM 3098 O O . GLN A 1 406 ? 2.707 -7.907 -18.982 1.00 98.62 406 GLN A O 1
ATOM 3103 N N . VAL A 1 407 ? 3.466 -9.858 -19.793 1.00 98.50 407 VAL A N 1
ATOM 3104 C CA . VAL A 1 407 ? 2.876 -10.734 -18.778 1.00 98.50 407 VAL A CA 1
ATOM 3105 C C . VAL A 1 407 ? 4.022 -11.485 -18.125 1.00 98.50 407 VAL A C 1
ATOM 3107 O O . VAL A 1 407 ? 4.608 -12.372 -18.743 1.00 98.50 407 VAL A O 1
ATOM 3110 N N . SER A 1 408 ? 4.385 -11.124 -16.901 1.00 97.88 408 SER A N 1
ATOM 3111 C CA . SER A 1 408 ? 5.571 -11.645 -16.223 1.00 97.88 408 SER A CA 1
ATOM 3112 C C . SER A 1 408 ? 5.244 -12.230 -14.851 1.00 97.88 408 SER A C 1
ATOM 3114 O O . SER A 1 408 ? 4.135 -12.081 -14.347 1.00 97.88 408 SER A O 1
ATOM 3116 N N . LEU A 1 409 ? 6.181 -12.975 -14.267 1.00 98.06 409 LEU A N 1
ATOM 3117 C CA . LEU A 1 409 ? 6.060 -13.470 -12.900 1.00 98.06 409 LEU A CA 1
ATOM 3118 C C . LEU A 1 409 ? 6.648 -12.466 -11.919 1.00 98.06 409 LEU A C 1
ATOM 3120 O O . LEU A 1 409 ? 7.817 -12.110 -12.050 1.00 98.06 409 LEU A O 1
ATOM 3124 N N . GLU A 1 410 ? 5.916 -12.131 -10.868 1.00 96.56 410 GLU A N 1
ATOM 3125 C CA . GLU A 1 410 ? 6.501 -11.561 -9.659 1.00 96.56 410 GLU A CA 1
ATOM 3126 C C . GLU A 1 410 ? 7.409 -12.572 -8.948 1.00 96.56 410 GLU A C 1
ATOM 3128 O O . GLU A 1 410 ? 7.424 -13.768 -9.260 1.00 96.56 410 GLU A O 1
ATOM 3133 N N . LEU A 1 411 ? 8.203 -12.106 -7.978 1.00 96.12 411 LEU A N 1
ATOM 3134 C CA . LEU A 1 411 ? 9.175 -12.965 -7.282 1.00 96.12 411 LEU A CA 1
ATOM 3135 C C . LEU A 1 411 ? 8.498 -14.183 -6.622 1.00 96.12 411 LEU A C 1
ATOM 3137 O O . LEU A 1 411 ? 9.051 -15.282 -6.666 1.00 96.12 411 LEU A O 1
ATOM 3141 N N . GLY A 1 412 ? 7.294 -14.000 -6.071 1.00 95.25 412 GLY A N 1
ATOM 3142 C CA . GLY A 1 412 ? 6.451 -15.052 -5.491 1.00 95.25 412 GLY A CA 1
ATOM 3143 C C . GLY A 1 412 ? 5.554 -15.824 -6.459 1.00 95.25 412 GLY A C 1
ATOM 3144 O O . GLY A 1 412 ? 4.682 -16.559 -6.002 1.00 95.25 412 GLY A O 1
ATOM 3145 N N . GLY A 1 413 ? 5.712 -15.638 -7.773 1.00 95.75 413 GLY A N 1
ATOM 3146 C CA . GLY A 1 413 ? 4.966 -16.382 -8.793 1.00 95.75 413 GLY A CA 1
ATOM 3147 C C . GLY A 1 413 ? 3.583 -15.823 -9.151 1.00 95.75 413 GLY A C 1
ATOM 3148 O O . GLY A 1 413 ? 2.894 -16.425 -9.975 1.00 95.75 413 GLY A O 1
ATOM 3149 N N . ALA A 1 414 ? 3.176 -14.683 -8.579 1.00 97.75 414 ALA A N 1
ATOM 3150 C CA . ALA A 1 414 ? 2.013 -13.934 -9.062 1.00 97.75 414 ALA A CA 1
ATOM 3151 C C . ALA A 1 414 ? 2.233 -13.463 -10.512 1.00 97.75 414 ALA A C 1
ATOM 3153 O O . ALA A 1 414 ? 3.371 -13.300 -10.946 1.00 97.75 414 ALA A O 1
ATOM 3154 N N . ILE A 1 415 ? 1.152 -13.270 -11.266 1.00 98.38 415 ILE A N 1
ATOM 3155 C CA . ILE A 1 415 ? 1.209 -12.747 -12.633 1.00 98.38 415 ILE A CA 1
ATOM 3156 C C . ILE A 1 415 ? 1.142 -11.225 -12.570 1.00 98.38 415 ILE A C 1
ATOM 3158 O O . ILE A 1 415 ? 0.167 -10.678 -12.063 1.00 98.38 415 ILE A O 1
ATOM 3162 N N . GLU A 1 416 ? 2.141 -10.555 -13.123 1.00 98.56 416 GLU A N 1
ATOM 3163 C CA . GLU A 1 416 ? 2.130 -9.123 -13.393 1.00 98.56 416 GLU A CA 1
ATOM 3164 C C . GLU A 1 416 ? 1.786 -8.889 -14.865 1.00 98.56 416 GLU A C 1
ATOM 3166 O O . GLU A 1 416 ? 2.424 -9.445 -15.759 1.00 98.56 416 GLU A O 1
ATOM 3171 N N . TYR A 1 417 ? 0.779 -8.060 -15.119 1.00 98.69 417 TYR A N 1
ATOM 3172 C CA . TYR A 1 417 ? 0.525 -7.476 -16.431 1.00 98.69 417 TYR A CA 1
ATOM 3173 C C . TYR A 1 417 ? 1.045 -6.038 -16.442 1.00 98.69 417 TYR A C 1
ATOM 3175 O O . TYR A 1 417 ? 0.610 -5.243 -15.613 1.00 98.69 417 TYR A O 1
ATOM 3183 N N . SER A 1 418 ? 1.910 -5.693 -17.394 1.00 98.44 418 SER A N 1
ATOM 3184 C CA . SER A 1 418 ? 2.402 -4.331 -17.626 1.00 98.44 418 SER A CA 1
ATOM 3185 C C . SER A 1 418 ? 2.000 -3.873 -19.026 1.00 98.44 418 SER A C 1
ATOM 3187 O O . SER A 1 418 ? 2.333 -4.511 -20.028 1.00 98.44 418 SER A O 1
ATOM 3189 N N . SER A 1 419 ? 1.230 -2.788 -19.110 1.00 98.44 419 SER A N 1
ATOM 3190 C CA . SER A 1 419 ? 0.754 -2.251 -20.388 1.00 98.44 419 SER A CA 1
ATOM 3191 C C . SER A 1 419 ? 1.860 -1.523 -21.162 1.00 98.44 419 SER A C 1
ATOM 3193 O O . SER A 1 419 ? 2.672 -0.840 -20.532 1.00 98.44 419 SER A O 1
ATOM 3195 N N . PRO A 1 420 ? 1.810 -1.470 -22.508 1.00 96.81 420 PRO A N 1
ATOM 3196 C CA . PRO A 1 420 ? 2.523 -0.419 -23.227 1.00 96.81 420 PRO A CA 1
ATOM 3197 C C . PRO A 1 420 ? 1.946 0.962 -22.849 1.00 96.81 420 PRO A C 1
ATOM 3199 O O . PRO A 1 420 ? 0.844 1.042 -22.307 1.00 96.81 420 PRO A O 1
ATOM 3202 N N . PRO A 1 421 ? 2.644 2.073 -23.129 1.00 96.62 421 PRO A N 1
ATOM 3203 C CA . PRO A 1 421 ? 2.149 3.405 -22.788 1.00 96.62 421 PRO A CA 1
ATOM 3204 C C . PRO A 1 421 ? 1.021 3.864 -23.733 1.00 96.62 421 PRO A C 1
ATOM 3206 O O . PRO A 1 421 ? 1.190 3.872 -24.954 1.00 96.62 421 PRO A O 1
ATOM 3209 N N . PHE A 1 422 ? -0.101 4.335 -23.178 1.00 98.06 422 PHE A N 1
ATOM 3210 C CA . PHE A 1 422 ? -1.279 4.813 -23.923 1.00 98.06 422 PHE A CA 1
ATOM 3211 C C . PHE A 1 422 ? -1.488 6.322 -23.802 1.00 98.06 422 PHE A C 1
ATOM 3213 O O . PHE A 1 422 ? -1.172 6.926 -22.785 1.00 98.06 422 PHE A O 1
ATOM 3220 N N . ARG A 1 423 ? -2.108 6.936 -24.814 1.00 96.06 423 ARG A N 1
ATOM 3221 C CA . ARG A 1 423 ? -2.536 8.347 -24.751 1.00 96.06 423 ARG A CA 1
ATOM 3222 C C . ARG A 1 423 ? -3.894 8.541 -24.069 1.00 96.06 423 ARG A C 1
ATOM 3224 O O . ARG A 1 423 ? -4.108 9.565 -23.424 1.00 96.06 423 ARG A O 1
ATOM 3231 N N . SER A 1 424 ? -4.790 7.563 -24.221 1.00 95.25 424 SER A N 1
ATOM 3232 C CA . SER A 1 424 ? -6.117 7.548 -23.600 1.00 95.25 424 SER A CA 1
ATOM 3233 C C . SER A 1 424 ? -6.183 6.505 -22.491 1.00 95.25 424 SER A C 1
ATOM 3235 O O . SER A 1 424 ? -5.884 5.327 -22.700 1.00 95.25 424 SER A O 1
ATOM 3237 N N . LEU A 1 425 ? -6.657 6.937 -21.325 1.00 97.81 425 LEU A N 1
ATOM 3238 C CA . LEU A 1 425 ? -7.006 6.091 -20.191 1.00 97.81 425 LEU A CA 1
ATOM 3239 C C . LEU A 1 425 ? -8.068 5.050 -20.565 1.00 97.81 425 LEU A C 1
ATOM 3241 O O . LEU A 1 425 ? -8.021 3.912 -20.103 1.00 97.81 425 LEU A O 1
ATOM 3245 N N . SER A 1 426 ? -9.031 5.428 -21.405 1.00 96.50 426 SER A N 1
ATOM 3246 C CA . SER A 1 426 ? -10.114 4.526 -21.809 1.00 96.50 426 SER A CA 1
ATOM 3247 C C . SER A 1 426 ? -9.599 3.348 -22.638 1.00 96.50 426 SER A C 1
ATOM 3249 O O . SER A 1 426 ? -10.027 2.212 -22.426 1.00 96.50 426 SER A O 1
ATOM 3251 N N . ASP A 1 427 ? -8.659 3.603 -23.551 1.00 97.19 427 ASP A N 1
ATOM 3252 C CA . ASP A 1 427 ? -8.050 2.561 -24.385 1.00 97.19 427 ASP A CA 1
ATOM 3253 C C . ASP A 1 427 ? -7.077 1.690 -23.581 1.00 97.19 427 ASP A C 1
ATOM 3255 O O . ASP A 1 427 ? -7.085 0.466 -23.735 1.00 97.19 427 ASP A O 1
ATOM 3259 N N . LEU A 1 428 ? -6.322 2.296 -22.654 1.00 98.38 428 LEU A N 1
ATOM 3260 C CA . LEU A 1 428 ? -5.498 1.579 -21.676 1.00 98.38 428 LEU A CA 1
ATOM 3261 C C . LEU A 1 428 ? -6.331 0.561 -20.889 1.00 98.38 428 LEU A C 1
ATOM 3263 O O . LEU A 1 428 ? -5.993 -0.622 -20.828 1.00 98.38 428 LEU A O 1
ATOM 3267 N N . VAL A 1 429 ? -7.436 1.015 -20.290 1.00 98.25 429 VAL A N 1
ATOM 3268 C CA . VAL A 1 429 ? -8.310 0.178 -19.459 1.00 98.25 429 VAL A CA 1
ATOM 3269 C C . VAL A 1 429 ? -8.998 -0.899 -20.294 1.00 98.25 429 VAL A C 1
ATOM 3271 O O . VAL A 1 429 ? -9.097 -2.044 -19.848 1.00 98.25 429 VAL A O 1
ATOM 3274 N N . ALA A 1 430 ? -9.468 -0.562 -21.498 1.00 97.62 430 ALA A N 1
ATOM 3275 C CA . ALA A 1 430 ? -10.106 -1.526 -22.389 1.00 97.62 430 ALA A CA 1
ATOM 3276 C C . ALA A 1 430 ? -9.140 -2.646 -22.801 1.00 97.62 430 ALA A C 1
ATOM 3278 O O . ALA A 1 430 ? -9.506 -3.818 -22.704 1.00 97.62 430 ALA A O 1
ATOM 3279 N N . THR A 1 431 ? -7.911 -2.292 -23.189 1.00 98.25 431 THR A N 1
ATOM 3280 C CA . THR A 1 431 ? -6.870 -3.253 -23.594 1.00 98.25 431 THR A CA 1
ATOM 3281 C C . THR A 1 431 ? -6.446 -4.125 -22.417 1.00 98.25 431 THR A C 1
ATOM 3283 O O . THR A 1 431 ? -6.539 -5.344 -22.489 1.00 98.25 431 THR A O 1
ATOM 3286 N N . THR A 1 432 ? -6.143 -3.511 -21.270 1.00 98.50 432 THR A N 1
ATOM 3287 C CA . THR A 1 432 ? -5.775 -4.233 -20.038 1.00 98.50 432 THR A CA 1
ATOM 3288 C C . THR A 1 432 ? -6.848 -5.243 -19.629 1.00 98.50 432 THR A C 1
ATOM 3290 O O . THR A 1 432 ? -6.551 -6.391 -19.298 1.00 98.50 432 THR A O 1
ATOM 3293 N N . ARG A 1 433 ? -8.129 -4.849 -19.682 1.00 98.00 433 ARG A N 1
ATOM 3294 C CA . ARG A 1 433 ? -9.232 -5.763 -19.365 1.00 98.00 433 ARG A CA 1
ATOM 3295 C C . ARG A 1 433 ? -9.379 -6.881 -20.392 1.00 98.00 433 ARG A C 1
ATOM 3297 O O . ARG A 1 433 ? -9.771 -7.984 -20.020 1.00 98.00 433 ARG A O 1
ATOM 3304 N N . HIS A 1 434 ? -9.137 -6.596 -21.667 1.00 97.81 434 HIS A N 1
ATOM 3305 C CA . HIS A 1 434 ? -9.174 -7.601 -22.723 1.00 97.81 434 HIS A CA 1
ATOM 3306 C C . HIS A 1 434 ? -8.101 -8.672 -22.492 1.00 97.81 434 HIS A C 1
ATOM 3308 O O . HIS A 1 434 ? -8.435 -9.856 -22.408 1.00 97.81 434 HIS A O 1
ATOM 3314 N N . ASP A 1 435 ? -6.854 -8.256 -22.283 1.00 98.19 435 ASP A N 1
ATOM 3315 C CA . ASP A 1 435 ? -5.722 -9.169 -22.124 1.00 98.19 435 ASP A CA 1
ATOM 3316 C C . ASP A 1 435 ? -5.833 -10.007 -20.852 1.00 98.19 435 ASP A C 1
ATOM 3318 O O . ASP A 1 435 ? -5.705 -11.231 -20.901 1.00 98.19 435 ASP A O 1
ATOM 3322 N N . LEU A 1 436 ? -6.170 -9.390 -19.713 1.00 98.50 436 LEU A N 1
ATOM 3323 C CA . LEU A 1 436 ? -6.355 -10.125 -18.459 1.00 98.50 436 LEU A CA 1
ATOM 3324 C C . LEU A 1 436 ? -7.473 -11.173 -18.562 1.00 98.50 436 LEU A C 1
ATOM 3326 O O . LEU A 1 436 ? -7.322 -12.272 -18.030 1.00 98.50 436 LEU A O 1
ATOM 3330 N N . ARG A 1 437 ? -8.569 -10.891 -19.284 1.00 98.50 437 ARG A N 1
ATOM 3331 C CA . ARG A 1 437 ? -9.633 -11.881 -19.547 1.00 98.50 437 ARG A CA 1
ATOM 3332 C C . ARG A 1 437 ? -9.159 -13.018 -20.450 1.00 98.50 437 ARG A C 1
ATOM 3334 O O . ARG A 1 437 ? -9.530 -14.172 -20.216 1.00 98.50 437 ARG A O 1
ATOM 3341 N N . ALA A 1 438 ? -8.347 -12.721 -21.463 1.00 98.31 438 ALA A N 1
ATOM 3342 C CA . ALA A 1 438 ? -7.759 -13.742 -22.326 1.00 98.31 438 ALA A CA 1
ATOM 3343 C C . ALA A 1 438 ? -6.846 -14.677 -21.515 1.00 98.31 438 ALA A C 1
ATOM 3345 O O . ALA A 1 438 ? -7.016 -15.896 -21.550 1.00 98.31 438 ALA A O 1
ATOM 3346 N N . ILE A 1 439 ? -5.961 -14.113 -20.690 1.00 98.25 439 ILE A N 1
ATOM 3347 C CA . ILE A 1 439 ? -5.065 -14.872 -19.806 1.00 98.25 439 ILE A CA 1
ATOM 3348 C C . ILE A 1 439 ? -5.873 -15.678 -18.775 1.00 98.25 439 ILE A C 1
ATOM 3350 O O . ILE A 1 439 ? -5.581 -16.855 -18.555 1.00 98.25 439 ILE A O 1
ATOM 3354 N N . ALA A 1 440 ? -6.937 -15.105 -18.200 1.00 98.50 440 ALA A N 1
ATOM 3355 C CA . ALA A 1 440 ? -7.837 -15.805 -17.279 1.00 98.50 440 ALA A CA 1
ATOM 3356 C C . ALA A 1 440 ? -8.538 -16.998 -17.930 1.00 98.50 440 ALA A C 1
ATOM 3358 O O . ALA A 1 440 ? -8.640 -18.060 -17.315 1.00 98.50 440 ALA A O 1
ATOM 3359 N N . SER A 1 441 ? -8.943 -16.863 -19.193 1.00 98.44 441 SER A N 1
ATOM 3360 C CA . SER A 1 441 ? -9.549 -17.954 -19.963 1.00 98.44 441 SER A CA 1
ATOM 3361 C C . SER A 1 441 ? -8.559 -19.097 -20.210 1.00 98.44 441 SER A C 1
ATOM 3363 O O . SER A 1 441 ? -8.940 -20.267 -20.170 1.00 98.44 441 SER A O 1
ATOM 3365 N N . ILE A 1 442 ? -7.275 -18.784 -20.412 1.00 98.06 442 ILE A N 1
ATOM 3366 C CA . ILE A 1 442 ? -6.207 -19.788 -20.546 1.00 98.06 442 ILE A CA 1
ATOM 3367 C C . ILE A 1 442 ? -5.916 -20.462 -19.195 1.00 98.06 442 ILE A C 1
ATOM 3369 O O . ILE A 1 442 ? -5.781 -21.687 -19.133 1.00 98.06 442 ILE A O 1
ATOM 3373 N N . ALA A 1 443 ? -5.854 -19.691 -18.106 1.00 97.88 443 ALA A N 1
ATOM 3374 C CA . ALA A 1 443 ? -5.604 -20.199 -16.756 1.00 97.88 443 ALA A CA 1
ATOM 3375 C C . ALA A 1 443 ? -6.713 -21.148 -16.269 1.00 97.88 443 ALA A C 1
ATOM 3377 O O . ALA A 1 443 ? -6.416 -22.239 -15.770 1.00 97.88 443 ALA A O 1
ATOM 3378 N N . ALA A 1 444 ? -7.980 -20.793 -16.506 1.00 97.31 444 ALA A N 1
ATOM 3379 C CA . ALA A 1 444 ? -9.146 -21.561 -16.068 1.00 97.31 444 ALA A CA 1
ATOM 3380 C C . ALA A 1 444 ? -9.156 -23.005 -16.593 1.00 97.31 444 ALA A C 1
ATOM 3382 O O . ALA A 1 444 ? -9.564 -23.925 -15.883 1.00 97.31 444 ALA A O 1
ATOM 3383 N N . ARG A 1 445 ? -8.626 -23.245 -17.802 1.00 95.12 445 ARG A N 1
ATOM 3384 C CA . ARG A 1 445 ? -8.527 -24.596 -18.388 1.00 95.12 445 ARG A CA 1
ATOM 3385 C C . ARG A 1 445 ? -7.591 -25.538 -17.627 1.00 95.12 445 ARG A C 1
ATOM 3387 O O . ARG A 1 445 ? -7.618 -26.739 -17.872 1.00 95.12 445 ARG A O 1
ATOM 3394 N N . SER A 1 446 ? -6.769 -25.005 -16.724 1.00 93.94 446 SER A N 1
ATOM 3395 C CA . SER A 1 446 ? -5.848 -25.774 -15.877 1.00 93.94 446 SER A CA 1
ATOM 3396 C C . SER A 1 446 ? -6.236 -25.752 -14.394 1.00 93.94 446 SER A C 1
ATOM 3398 O O . SER A 1 446 ? -5.403 -26.088 -13.558 1.00 93.94 446 SER A O 1
ATOM 3400 N N . GLY A 1 447 ? -7.469 -25.346 -14.060 1.00 95.94 447 GLY A N 1
ATOM 3401 C CA . GLY A 1 447 ? -7.921 -25.214 -12.668 1.00 95.94 447 GLY A CA 1
ATOM 3402 C C . GLY A 1 447 ? -7.272 -24.047 -11.921 1.00 95.94 447 GLY A C 1
ATOM 3403 O O . GLY A 1 447 ? -7.191 -24.069 -10.697 1.00 95.94 447 GLY A O 1
ATOM 3404 N N . LEU A 1 448 ? -6.775 -23.041 -12.648 1.00 97.88 448 LEU A N 1
ATOM 3405 C CA . LEU A 1 448 ? -6.160 -21.848 -12.072 1.00 97.88 448 LEU A CA 1
ATOM 3406 C C . LEU A 1 448 ? -7.049 -20.619 -12.273 1.00 97.88 448 LEU A C 1
ATOM 3408 O O . LEU A 1 448 ? -7.809 -20.529 -13.236 1.00 97.88 448 LEU A O 1
ATOM 3412 N N . ALA A 1 449 ? -6.902 -19.638 -11.393 1.00 98.25 449 ALA A N 1
ATOM 3413 C CA . ALA A 1 449 ? -7.567 -18.348 -11.470 1.00 98.25 449 ALA A CA 1
ATOM 3414 C C . ALA A 1 449 ? -6.554 -17.206 -11.322 1.00 98.25 449 ALA A C 1
ATOM 3416 O O . ALA A 1 449 ? -5.603 -17.312 -10.547 1.00 98.25 449 ALA A O 1
ATOM 3417 N N . LEU A 1 450 ? -6.787 -16.103 -12.042 1.00 98.38 450 LEU A N 1
ATOM 3418 C CA . LEU A 1 450 ? -6.129 -14.826 -11.767 1.00 98.38 450 LEU A CA 1
ATOM 3419 C C . LEU A 1 450 ? -6.970 -14.054 -10.759 1.00 98.38 450 LEU A C 1
ATOM 3421 O O . LEU A 1 450 ? -8.135 -13.762 -11.028 1.00 98.38 450 LEU A O 1
ATOM 3425 N N . LEU A 1 451 ? -6.378 -13.724 -9.619 1.00 98.06 451 LEU A N 1
ATOM 3426 C CA . LEU A 1 451 ? -7.037 -13.045 -8.513 1.00 98.06 451 LEU A CA 1
ATOM 3427 C C . LEU A 1 451 ? -6.363 -11.686 -8.249 1.00 98.06 451 LEU A C 1
ATOM 3429 O O . LEU A 1 451 ? -5.313 -11.659 -7.603 1.00 98.06 451 LEU A O 1
ATOM 3433 N N . PRO A 1 452 ? -6.921 -10.565 -8.744 1.00 97.50 452 PRO A N 1
ATOM 3434 C CA . PRO A 1 452 ? -6.450 -9.237 -8.367 1.00 97.50 452 PRO A CA 1
ATOM 3435 C C . PRO A 1 452 ? -6.787 -8.955 -6.896 1.00 97.50 452 PRO A C 1
ATOM 3437 O O . PRO A 1 452 ? -7.808 -9.415 -6.379 1.00 97.50 452 PRO A O 1
ATOM 3440 N N . GLY A 1 453 ? -5.938 -8.194 -6.213 1.00 95.88 453 GLY A N 1
ATOM 3441 C CA . GLY A 1 453 ? -6.123 -7.867 -4.800 1.00 95.88 453 GLY A CA 1
ATOM 3442 C C . GLY A 1 453 ? -4.917 -7.142 -4.212 1.00 95.88 453 GLY A C 1
ATOM 3443 O O . GLY A 1 453 ? -4.005 -6.774 -4.944 1.00 95.88 453 GLY A O 1
ATOM 3444 N N . GLY A 1 454 ? -4.899 -6.948 -2.891 1.00 97.31 454 GLY A N 1
ATOM 3445 C CA . GLY A 1 454 ? -3.728 -6.423 -2.177 1.00 97.31 454 GLY A CA 1
ATOM 3446 C C . GLY A 1 454 ? -2.767 -7.501 -1.653 1.00 97.31 454 GLY A C 1
ATOM 3447 O O . GLY A 1 454 ? -1.617 -7.209 -1.329 1.00 97.31 454 GLY A O 1
ATOM 3448 N N . LEU A 1 455 ? -3.231 -8.747 -1.528 1.00 97.62 455 LEU A N 1
ATOM 3449 C CA . LEU A 1 455 ? -2.476 -9.876 -0.977 1.00 97.62 455 LEU A CA 1
ATOM 3450 C C . LEU A 1 455 ? -3.037 -11.195 -1.523 1.00 97.62 455 LEU A C 1
ATOM 3452 O O . LEU A 1 455 ? -4.250 -11.318 -1.696 1.00 97.62 455 LEU A O 1
ATOM 3456 N N . VAL A 1 456 ? -2.179 -12.192 -1.739 1.00 97.50 456 VAL A N 1
ATOM 3457 C CA . VAL A 1 456 ? -2.610 -13.572 -1.990 1.00 97.50 456 VAL A CA 1
ATOM 3458 C C . VAL A 1 456 ? -3.191 -14.167 -0.694 1.00 97.50 456 VAL A C 1
ATOM 3460 O O . VAL A 1 456 ? -2.460 -14.330 0.282 1.00 97.50 456 VAL A O 1
ATOM 3463 N N . PRO A 1 457 ? -4.488 -14.522 -0.651 1.00 92.38 457 PRO A N 1
ATOM 3464 C CA . PRO A 1 457 ? -5.197 -14.678 0.620 1.00 92.38 457 PRO A CA 1
ATOM 3465 C C . PRO A 1 457 ? -4.973 -16.005 1.357 1.00 92.38 457 PRO A C 1
ATOM 3467 O O . PRO A 1 457 ? -5.257 -16.061 2.549 1.00 92.38 457 PRO A O 1
ATOM 3470 N N . PHE A 1 458 ? -4.509 -17.076 0.700 1.00 95.12 458 PHE A N 1
ATOM 3471 C CA . PHE A 1 458 ? -4.474 -18.426 1.304 1.00 95.12 458 PHE A CA 1
ATOM 3472 C C . PHE A 1 458 ? -3.105 -19.113 1.294 1.00 95.12 458 PHE A C 1
ATOM 3474 O O . PHE A 1 458 ? -2.967 -20.195 1.867 1.00 95.12 458 PHE A O 1
ATOM 3481 N N . THR A 1 459 ? -2.102 -18.524 0.645 1.00 95.00 459 THR A N 1
ATOM 3482 C CA . THR A 1 459 ? -0.753 -19.096 0.581 1.00 95.00 459 THR A CA 1
ATOM 3483 C C . THR A 1 459 ? 0.010 -18.743 1.853 1.00 95.00 459 THR A C 1
ATOM 3485 O O . THR A 1 459 ? 0.235 -17.557 2.089 1.00 95.00 459 THR A O 1
ATOM 3488 N N . PRO A 1 460 ? 0.434 -19.730 2.661 1.00 88.75 460 PRO A N 1
ATOM 3489 C CA . PRO A 1 460 ? 1.292 -19.452 3.799 1.00 88.75 460 PRO A CA 1
ATOM 3490 C C . PRO A 1 460 ? 2.696 -19.083 3.328 1.00 88.75 460 PRO A C 1
ATOM 3492 O O . PRO A 1 460 ? 3.164 -19.567 2.289 1.00 88.75 460 PRO A O 1
ATOM 3495 N N . ARG A 1 461 ? 3.381 -18.243 4.105 1.00 88.69 461 ARG A N 1
ATOM 3496 C CA . ARG A 1 461 ? 4.713 -17.717 3.765 1.00 88.69 461 ARG A CA 1
ATOM 3497 C C . ARG A 1 461 ? 5.711 -18.827 3.420 1.00 88.69 461 ARG A C 1
ATOM 3499 O O . ARG A 1 461 ? 6.489 -18.696 2.478 1.00 88.69 461 ARG A O 1
ATOM 3506 N N . GLU A 1 462 ? 5.678 -19.951 4.127 1.00 89.81 462 GLU A N 1
ATOM 3507 C CA . GLU A 1 462 ? 6.632 -21.054 3.942 1.00 89.81 462 GLU A CA 1
ATOM 3508 C C . GLU A 1 462 ? 6.412 -21.807 2.622 1.00 89.81 462 GLU A C 1
ATOM 3510 O O . GLU A 1 462 ? 7.251 -22.614 2.219 1.00 89.81 462 GLU A O 1
ATOM 3515 N N . ARG A 1 463 ? 5.283 -21.561 1.944 1.00 92.06 463 ARG A N 1
ATOM 3516 C CA . ARG A 1 463 ? 4.899 -22.199 0.677 1.00 92.06 463 ARG A CA 1
ATOM 3517 C C . ARG A 1 463 ? 4.857 -21.229 -0.500 1.00 92.06 463 ARG A C 1
ATOM 3519 O O . ARG A 1 463 ? 4.270 -21.570 -1.524 1.00 92.06 463 ARG A O 1
ATOM 3526 N N . ILE A 1 464 ? 5.466 -20.047 -0.379 1.00 94.69 464 ILE A N 1
ATOM 3527 C CA . ILE A 1 464 ? 5.613 -19.124 -1.510 1.00 94.69 464 ILE A CA 1
ATOM 3528 C C . ILE A 1 464 ? 6.303 -19.864 -2.674 1.00 94.69 464 ILE A C 1
ATOM 3530 O O . ILE A 1 464 ? 7.421 -20.366 -2.499 1.00 94.69 464 ILE A O 1
ATOM 3534 N N . PRO A 1 465 ? 5.677 -19.940 -3.863 1.00 94.50 465 PRO A N 1
ATOM 3535 C CA . PRO A 1 465 ? 6.268 -20.589 -5.024 1.00 94.50 465 PRO A CA 1
ATOM 3536 C C . PRO A 1 465 ? 7.224 -19.621 -5.721 1.00 94.50 465 PRO A C 1
ATOM 3538 O O . PRO A 1 465 ? 6.892 -19.007 -6.733 1.00 94.50 465 PRO A O 1
ATOM 3541 N N . TRP A 1 466 ? 8.420 -19.469 -5.151 1.00 96.38 466 TRP A N 1
ATOM 3542 C CA . TRP A 1 466 ? 9.455 -18.588 -5.687 1.00 96.38 466 TRP A CA 1
ATOM 3543 C C . TRP A 1 466 ? 9.704 -18.861 -7.176 1.00 96.38 466 TRP A C 1
ATOM 3545 O O . TRP A 1 466 ? 10.042 -19.982 -7.566 1.00 96.38 466 TRP A O 1
ATOM 3555 N N . ALA A 1 467 ? 9.555 -17.826 -8.005 1.00 95.50 467 ALA A N 1
ATOM 3556 C CA . ALA A 1 467 ? 9.906 -17.892 -9.418 1.00 95.50 467 ALA A CA 1
ATOM 3557 C C . ALA A 1 467 ? 11.416 -18.172 -9.566 1.00 95.50 467 ALA A C 1
ATOM 3559 O O . ALA A 1 467 ? 12.199 -17.770 -8.705 1.00 95.50 467 ALA A O 1
ATOM 3560 N N . PRO A 1 468 ? 11.886 -18.811 -10.649 1.00 94.25 468 PRO A N 1
ATOM 3561 C CA . PRO A 1 468 ? 13.303 -19.138 -10.839 1.00 94.25 468 PRO A CA 1
ATOM 3562 C C . PRO A 1 468 ? 14.129 -17.911 -11.269 1.00 94.25 468 PRO A C 1
ATOM 3564 O O . PRO A 1 468 ? 14.755 -17.896 -12.327 1.00 94.25 468 PRO A O 1
ATOM 3567 N N . LYS A 1 469 ? 14.120 -16.852 -10.454 1.00 91.81 469 LYS A N 1
ATOM 3568 C CA . LYS A 1 469 ? 14.826 -15.591 -10.703 1.00 91.81 469 LYS A CA 1
ATOM 3569 C C . LYS A 1 469 ? 16.081 -15.516 -9.823 1.00 91.81 469 LYS A C 1
ATOM 3571 O O . LYS A 1 469 ? 15.943 -15.410 -8.602 1.00 91.81 469 LYS A O 1
ATOM 3576 N N . PRO A 1 470 ? 17.306 -15.501 -10.393 1.00 89.12 470 PRO A N 1
ATOM 3577 C CA . PRO A 1 470 ? 18.556 -15.568 -9.622 1.00 89.12 470 PRO A CA 1
ATOM 3578 C C . PRO A 1 470 ? 18.715 -14.496 -8.537 1.00 89.12 470 PRO A C 1
ATOM 3580 O O . PRO A 1 470 ? 19.404 -14.704 -7.540 1.00 89.12 470 PRO A O 1
ATOM 3583 N N . ARG A 1 471 ? 18.076 -13.333 -8.710 1.00 92.06 471 ARG A N 1
ATOM 3584 C CA . ARG A 1 471 ? 18.137 -12.233 -7.739 1.00 92.06 471 ARG A CA 1
ATOM 3585 C C . ARG A 1 471 ? 17.411 -12.513 -6.419 1.00 92.06 471 ARG A C 1
ATOM 3587 O O . ARG A 1 471 ? 17.723 -11.847 -5.435 1.00 92.06 471 ARG A O 1
ATOM 3594 N N . ILE A 1 472 ? 16.488 -13.480 -6.361 1.00 94.38 472 ILE A N 1
ATOM 3595 C CA . ILE A 1 472 ? 15.702 -13.774 -5.148 1.00 94.38 472 ILE A CA 1
ATOM 3596 C C . ILE A 1 472 ? 16.618 -14.146 -3.985 1.00 94.38 472 ILE A C 1
ATOM 3598 O O . ILE A 1 472 ? 16.515 -13.545 -2.920 1.00 94.38 472 ILE A O 1
ATOM 3602 N N . ASP A 1 473 ? 17.572 -15.053 -4.191 1.00 92.88 473 ASP A N 1
ATOM 3603 C CA . ASP A 1 473 ? 18.485 -15.482 -3.123 1.00 92.88 473 ASP A CA 1
ATOM 3604 C C . ASP A 1 473 ? 19.414 -14.361 -2.649 1.00 92.88 473 ASP A C 1
ATOM 3606 O O . ASP A 1 473 ? 19.871 -14.364 -1.504 1.00 92.88 473 ASP A O 1
ATOM 3610 N N . ILE A 1 474 ? 19.724 -13.399 -3.520 1.00 95.50 474 ILE A N 1
ATOM 3611 C CA . ILE A 1 474 ? 20.502 -12.211 -3.154 1.00 95.50 474 ILE A CA 1
ATOM 3612 C C . ILE A 1 474 ? 19.646 -11.293 -2.278 1.00 95.50 474 ILE A C 1
ATOM 3614 O O . ILE A 1 474 ? 20.079 -10.910 -1.194 1.00 95.50 474 ILE A O 1
ATOM 3618 N N . MET A 1 475 ? 18.415 -10.999 -2.708 1.00 95.81 475 MET A N 1
ATOM 3619 C CA . MET A 1 475 ? 17.475 -10.159 -1.961 1.00 95.81 475 MET A CA 1
ATOM 3620 C C . MET A 1 475 ? 17.133 -10.763 -0.596 1.00 95.81 475 MET A C 1
ATOM 3622 O O . MET A 1 475 ? 17.188 -10.065 0.409 1.00 95.81 475 MET A O 1
ATOM 3626 N N . ARG A 1 476 ? 16.856 -12.071 -0.527 1.00 93.94 476 ARG A N 1
ATOM 3627 C CA . ARG A 1 476 ? 16.558 -12.762 0.737 1.00 93.94 476 ARG A CA 1
ATOM 3628 C C . ARG A 1 476 ? 17.721 -12.668 1.721 1.00 93.94 476 ARG A C 1
ATOM 3630 O O . ARG A 1 476 ? 17.498 -12.325 2.876 1.00 93.94 476 ARG A O 1
ATOM 3637 N N . ARG A 1 477 ? 18.960 -12.896 1.268 1.00 94.06 477 ARG A N 1
ATOM 3638 C CA . ARG A 1 477 ? 20.160 -12.728 2.110 1.00 94.06 477 ARG A CA 1
ATOM 3639 C C . ARG A 1 477 ? 20.359 -11.281 2.556 1.00 94.06 477 ARG A C 1
ATOM 3641 O O . ARG A 1 477 ? 20.685 -11.054 3.716 1.00 94.06 477 ARG A O 1
ATOM 3648 N N . TYR A 1 478 ? 20.134 -10.320 1.660 1.00 93.88 478 TYR A N 1
ATOM 3649 C CA . TYR A 1 478 ? 20.198 -8.897 1.989 1.00 93.88 478 TYR A CA 1
ATOM 3650 C C . TYR A 1 478 ? 19.211 -8.537 3.106 1.00 93.88 478 TYR A C 1
ATOM 3652 O O . TYR A 1 478 ? 19.615 -8.002 4.135 1.00 93.88 478 TYR A O 1
ATOM 3660 N N . PHE A 1 479 ? 17.938 -8.908 2.952 1.00 91.44 479 PHE A N 1
ATOM 3661 C CA . PHE A 1 479 ? 16.901 -8.622 3.943 1.00 91.44 479 PHE A CA 1
ATOM 3662 C C . PHE A 1 479 ? 17.116 -9.370 5.261 1.00 91.44 479 PHE A C 1
ATOM 3664 O O . PHE A 1 479 ? 16.938 -8.786 6.325 1.00 91.44 479 PHE A O 1
ATOM 3671 N N . GLN A 1 480 ? 17.586 -10.619 5.224 1.00 88.56 480 GLN A N 1
ATOM 3672 C CA . GLN A 1 480 ? 18.003 -11.336 6.437 1.00 88.56 480 GLN A CA 1
ATOM 3673 C C . GLN A 1 480 ? 19.093 -10.570 7.205 1.00 88.56 480 GLN A C 1
ATOM 3675 O O . GLN A 1 480 ? 19.061 -10.533 8.434 1.00 88.56 480 GLN A O 1
ATOM 3680 N N . GLY A 1 481 ? 20.017 -9.914 6.493 1.00 85.62 481 GLY A N 1
ATOM 3681 C CA . GLY A 1 481 ? 21.056 -9.066 7.082 1.00 85.62 481 GLY A CA 1
ATOM 3682 C C . GLY A 1 481 ? 20.531 -7.817 7.803 1.00 85.62 481 GLY A C 1
ATOM 3683 O O . GLY A 1 481 ? 21.187 -7.344 8.728 1.00 85.62 481 GLY A O 1
ATOM 3684 N N . LEU A 1 482 ? 19.343 -7.316 7.441 1.00 80.69 482 LEU A N 1
ATOM 3685 C CA . LEU A 1 482 ? 18.690 -6.177 8.108 1.00 80.69 482 LEU A CA 1
ATOM 3686 C C . LEU A 1 482 ? 17.958 -6.573 9.406 1.00 80.69 482 LEU A C 1
ATOM 3688 O O . LEU A 1 482 ? 17.510 -5.707 10.162 1.00 80.69 482 LEU A O 1
ATOM 3692 N N . GLY A 1 483 ? 17.821 -7.874 9.683 1.00 81.31 483 GLY A N 1
ATOM 3693 C CA . GLY A 1 483 ? 17.175 -8.372 10.893 1.00 81.31 483 GLY A CA 1
ATOM 3694 C C . GLY A 1 483 ? 15.698 -7.947 10.997 1.00 81.31 483 GLY A C 1
ATOM 3695 O O . GLY A 1 483 ? 14.970 -8.001 10.005 1.00 81.31 483 GLY A O 1
ATOM 3696 N N . PRO A 1 484 ? 15.214 -7.526 12.182 1.00 72.19 484 PRO A N 1
ATOM 3697 C CA . PRO A 1 484 ? 13.798 -7.203 12.395 1.00 72.19 484 PRO A CA 1
ATOM 3698 C C . PRO A 1 484 ? 13.244 -6.061 11.539 1.00 72.19 484 PRO A C 1
ATOM 3700 O O . PRO A 1 484 ? 12.035 -6.010 11.328 1.00 72.19 484 PRO A O 1
ATOM 3703 N N . ALA A 1 485 ? 14.100 -5.177 11.011 1.00 62.88 485 ALA A N 1
ATOM 3704 C CA . ALA A 1 485 ? 13.679 -4.116 10.094 1.00 62.88 485 ALA A CA 1
ATOM 3705 C C . ALA A 1 485 ? 13.089 -4.662 8.778 1.00 62.88 485 ALA A C 1
ATOM 3707 O O . ALA A 1 485 ? 12.344 -3.951 8.108 1.00 62.88 485 ALA A O 1
ATOM 3708 N N . ALA A 1 486 ? 13.389 -5.923 8.447 1.00 80.12 486 ALA A N 1
ATOM 3709 C CA . ALA A 1 486 ? 12.939 -6.623 7.250 1.00 80.12 486 ALA A CA 1
ATOM 3710 C C . ALA A 1 486 ? 12.039 -7.834 7.560 1.00 80.12 486 ALA A C 1
ATOM 3712 O O . ALA A 1 486 ? 11.983 -8.791 6.782 1.00 80.12 486 ALA A O 1
ATOM 3713 N N . ALA A 1 487 ? 11.343 -7.823 8.705 1.00 76.19 487 ALA A N 1
ATOM 3714 C CA . ALA A 1 487 ? 10.552 -8.958 9.192 1.00 76.19 487 ALA A CA 1
ATOM 3715 C C . ALA A 1 487 ? 9.526 -9.496 8.171 1.00 76.19 487 ALA A C 1
ATOM 3717 O O . ALA A 1 487 ? 9.255 -10.703 8.161 1.00 76.19 487 ALA A O 1
ATOM 3718 N N . TYR A 1 488 ? 8.999 -8.623 7.301 1.00 88.00 488 TYR A N 1
ATOM 3719 C CA . TYR A 1 488 ? 8.005 -8.960 6.276 1.00 88.00 488 TYR A CA 1
ATOM 3720 C C . TYR A 1 488 ? 8.549 -8.927 4.840 1.00 88.00 488 TYR A C 1
ATOM 3722 O O . TYR A 1 488 ? 7.767 -9.039 3.899 1.00 88.00 488 TYR A O 1
ATOM 3730 N N . ALA A 1 489 ? 9.865 -8.815 4.633 1.00 90.75 489 ALA A N 1
ATOM 3731 C CA . ALA A 1 489 ? 10.434 -8.700 3.288 1.00 90.75 489 ALA A CA 1
ATOM 3732 C C . ALA A 1 489 ? 10.055 -9.872 2.368 1.00 90.75 489 ALA A C 1
ATOM 3734 O O . ALA A 1 489 ? 9.662 -9.656 1.226 1.00 90.75 489 ALA A O 1
ATOM 3735 N N . GLU A 1 490 ? 10.091 -11.109 2.869 1.00 93.19 490 GLU A N 1
ATOM 3736 C CA . GLU A 1 490 ? 9.673 -12.273 2.078 1.00 93.19 490 GLU A CA 1
ATOM 3737 C C . GLU A 1 490 ? 8.164 -12.287 1.799 1.00 93.19 490 GLU A C 1
ATOM 3739 O O . GLU A 1 490 ? 7.763 -12.699 0.714 1.00 93.19 490 GLU A O 1
ATOM 3744 N N . ASN A 1 491 ? 7.327 -11.802 2.725 1.00 94.69 491 ASN A N 1
ATOM 3745 C CA . ASN A 1 491 ? 5.889 -11.657 2.487 1.00 94.69 491 ASN A CA 1
ATOM 3746 C C . ASN A 1 491 ? 5.622 -10.627 1.380 1.00 94.69 491 ASN A C 1
ATOM 3748 O O . ASN A 1 491 ? 4.822 -10.890 0.488 1.00 94.69 491 ASN A O 1
ATOM 3752 N N . VAL A 1 492 ? 6.321 -9.489 1.396 1.00 96.06 492 VAL A N 1
ATOM 3753 C CA . VAL A 1 492 ? 6.213 -8.467 0.343 1.00 96.06 492 VAL A CA 1
ATOM 3754 C C . VAL A 1 492 ? 6.678 -9.012 -1.003 1.00 96.06 492 VAL A C 1
ATOM 3756 O O . VAL A 1 492 ? 5.962 -8.908 -1.990 1.00 96.06 492 VAL A O 1
ATOM 3759 N N . MET A 1 493 ? 7.838 -9.667 -1.047 1.00 95.50 493 MET A N 1
ATOM 3760 C CA . MET A 1 493 ? 8.339 -10.275 -2.283 1.00 95.50 493 MET A CA 1
ATOM 3761 C C . MET A 1 493 ? 7.426 -11.397 -2.804 1.00 95.50 493 MET A C 1
ATOM 3763 O O . MET A 1 493 ? 7.396 -11.662 -4.003 1.00 95.50 493 MET A O 1
ATOM 3767 N N . GLY A 1 494 ? 6.750 -12.112 -1.904 1.00 96.44 494 GLY A N 1
ATOM 3768 C CA . GLY A 1 494 ? 6.089 -13.370 -2.223 1.00 96.44 494 GLY A CA 1
ATOM 3769 C C . GLY A 1 494 ? 4.575 -13.312 -2.404 1.00 96.44 494 GLY A C 1
ATOM 3770 O O . GLY A 1 494 ? 4.023 -14.135 -3.130 1.00 96.44 494 GLY A O 1
ATOM 3771 N N . LEU A 1 495 ? 3.896 -12.410 -1.694 1.00 97.69 495 LEU A N 1
ATOM 3772 C CA . LEU A 1 495 ? 2.452 -12.506 -1.457 1.00 97.69 495 LEU A CA 1
ATOM 3773 C C . LEU A 1 495 ? 1.696 -11.202 -1.702 1.00 97.69 495 LEU A C 1
ATOM 3775 O O . LEU A 1 495 ? 0.484 -11.261 -1.905 1.00 97.69 495 LEU A O 1
ATOM 3779 N N . THR A 1 496 ? 2.347 -10.037 -1.638 1.00 98.12 496 THR A N 1
ATOM 3780 C CA . THR A 1 496 ? 1.641 -8.766 -1.854 1.00 98.12 496 THR A CA 1
ATOM 3781 C C . THR A 1 496 ? 1.332 -8.545 -3.323 1.00 98.12 496 THR A C 1
ATOM 3783 O O . THR A 1 496 ? 2.085 -8.987 -4.182 1.00 98.12 496 THR A O 1
ATOM 3786 N N . LEU A 1 497 ? 0.217 -7.863 -3.574 1.00 98.44 497 LEU A N 1
ATOM 3787 C CA . LEU A 1 497 ? -0.286 -7.561 -4.906 1.00 98.44 497 LEU A CA 1
ATOM 3788 C C . LEU A 1 497 ? -0.629 -6.068 -4.999 1.00 98.44 497 LEU A C 1
ATOM 3790 O O . LEU A 1 497 ? -1.138 -5.467 -4.049 1.00 98.44 497 LEU A O 1
ATOM 3794 N N . SER A 1 498 ? -0.346 -5.451 -6.137 1.00 98.00 498 SER A N 1
ATOM 3795 C CA . SER A 1 498 ? -0.528 -4.024 -6.379 1.00 98.00 498 SER A CA 1
ATOM 3796 C C . SER A 1 498 ? -1.236 -3.755 -7.704 1.00 98.00 498 SER A C 1
ATOM 3798 O O . SER A 1 498 ? -1.151 -4.521 -8.662 1.00 98.00 498 SER A O 1
ATOM 3800 N N . THR A 1 499 ? -1.891 -2.599 -7.796 1.00 98.50 499 THR A N 1
ATOM 3801 C CA . THR A 1 499 ? -2.135 -1.951 -9.090 1.00 98.50 499 THR A CA 1
ATOM 3802 C C . THR A 1 499 ? -1.410 -0.622 -9.096 1.00 98.50 499 THR A C 1
ATOM 3804 O O . THR A 1 499 ? -1.665 0.233 -8.248 1.00 98.50 499 THR A O 1
ATOM 3807 N N . GLN A 1 500 ? -0.466 -0.477 -10.015 1.00 98.56 500 GLN A N 1
ATOM 3808 C CA . GLN A 1 500 ? 0.428 0.669 -10.089 1.00 98.56 500 GLN A CA 1
ATOM 3809 C C . GLN A 1 500 ? 0.075 1.494 -11.325 1.00 98.56 500 GLN A C 1
ATOM 3811 O O . GLN A 1 500 ? -0.385 0.962 -12.336 1.00 98.56 500 GLN A O 1
ATOM 3816 N N . THR A 1 501 ? 0.230 2.812 -11.238 1.00 98.69 501 THR A N 1
ATOM 3817 C CA . THR A 1 501 ? -0.025 3.712 -12.372 1.00 98.69 501 THR A CA 1
ATOM 3818 C C . THR A 1 501 ? 1.197 4.550 -12.656 1.00 98.69 501 THR A C 1
ATOM 3820 O O . THR A 1 501 ? 1.695 5.241 -11.768 1.00 98.69 501 THR A O 1
ATOM 3823 N N . THR A 1 502 ? 1.611 4.548 -13.915 1.00 98.62 502 THR A N 1
ATOM 3824 C CA . THR A 1 502 ? 2.733 5.341 -14.402 1.00 98.62 502 THR A CA 1
ATOM 3825 C C . THR A 1 502 ? 2.223 6.521 -15.215 1.00 98.62 502 THR A C 1
ATOM 3827 O O . THR A 1 502 ? 1.393 6.359 -16.112 1.00 98.62 502 THR A O 1
ATOM 3830 N N . VAL A 1 503 ? 2.725 7.710 -14.888 1.00 98.62 503 VAL A N 1
ATOM 3831 C CA . VAL A 1 503 ? 2.446 8.971 -15.574 1.00 98.62 503 VAL A CA 1
ATOM 3832 C C . VAL A 1 503 ? 3.751 9.674 -15.950 1.00 98.62 503 VAL A C 1
ATOM 3834 O O . VAL A 1 503 ? 4.740 9.640 -15.219 1.00 98.62 503 VAL A O 1
ATOM 3837 N N . ASP A 1 504 ? 3.743 10.344 -17.088 1.00 98.50 504 ASP A N 1
ATOM 3838 C CA . ASP A 1 504 ? 4.819 11.167 -17.612 1.00 98.50 504 ASP A CA 1
ATOM 3839 C C . ASP A 1 504 ? 4.770 12.601 -17.072 1.00 98.50 504 ASP A C 1
ATOM 3841 O O . ASP A 1 504 ? 3.752 13.110 -16.583 1.00 98.50 504 ASP A O 1
ATOM 3845 N N . TYR A 1 505 ? 5.891 13.292 -17.233 1.00 98.19 505 TYR A N 1
ATOM 3846 C CA . TYR A 1 505 ? 6.027 14.727 -17.032 1.00 98.19 505 TYR A CA 1
ATOM 3847 C C . TYR A 1 505 ? 6.703 15.352 -18.251 1.00 98.19 505 TYR A C 1
ATOM 3849 O O . TYR A 1 505 ? 7.599 14.755 -18.842 1.00 98.19 505 TYR A O 1
ATOM 3857 N N . VAL A 1 506 ? 6.280 16.558 -18.629 1.00 97.56 506 VAL A N 1
ATOM 3858 C CA . VAL A 1 506 ? 6.700 17.195 -19.899 1.00 97.56 506 VAL A CA 1
ATOM 3859 C C . VAL A 1 506 ? 7.690 18.346 -19.715 1.00 97.56 506 VAL A C 1
ATOM 3861 O O . VAL A 1 506 ? 8.220 18.892 -20.679 1.00 97.56 506 VAL A O 1
ATOM 3864 N N . SER A 1 507 ? 7.974 18.724 -18.469 1.00 97.00 507 SER A N 1
ATOM 3865 C CA . SER A 1 507 ? 8.995 19.716 -18.124 1.00 97.00 507 SER A CA 1
ATOM 3866 C C . SER A 1 507 ? 9.508 19.503 -16.692 1.00 97.00 507 SER A C 1
ATOM 3868 O O . SER A 1 507 ? 8.867 18.791 -15.916 1.00 97.00 507 SER A O 1
ATOM 3870 N N . PRO A 1 508 ? 10.630 20.131 -16.290 1.00 95.94 508 PRO A N 1
ATOM 3871 C CA . PRO A 1 508 ? 11.086 20.104 -14.896 1.00 95.94 508 PRO A CA 1
ATOM 3872 C C . PRO A 1 508 ? 10.087 20.719 -13.899 1.00 95.94 508 PRO A C 1
ATOM 3874 O O . PRO A 1 508 ? 9.994 20.274 -12.757 1.00 95.94 508 PRO A O 1
ATOM 3877 N N . GLU A 1 509 ? 9.322 21.732 -14.317 1.00 95.62 509 GLU A N 1
ATOM 3878 C CA . GLU A 1 509 ? 8.261 22.328 -13.491 1.00 95.62 509 GLU A CA 1
ATOM 3879 C C . GLU A 1 509 ? 7.089 21.356 -13.313 1.00 95.62 509 GLU A C 1
ATOM 3881 O O . GLU A 1 509 ? 6.607 21.150 -12.201 1.00 95.62 509 GLU A O 1
ATOM 3886 N N . ASP A 1 510 ? 6.685 20.696 -14.397 1.00 97.44 510 ASP A N 1
ATOM 3887 C CA . ASP A 1 510 ? 5.622 19.697 -14.379 1.00 97.44 510 ASP A CA 1
ATOM 3888 C C . ASP A 1 510 ? 6.024 18.454 -13.566 1.00 97.44 510 ASP A C 1
ATOM 3890 O O . ASP A 1 510 ? 5.222 17.946 -12.782 1.00 97.44 510 ASP A O 1
ATOM 3894 N N . PHE A 1 511 ? 7.291 18.025 -13.655 1.00 97.69 511 PHE A N 1
ATOM 3895 C CA . PHE A 1 511 ? 7.874 17.001 -12.783 1.00 97.69 511 PHE A CA 1
ATOM 3896 C C . PHE A 1 511 ? 7.728 17.373 -11.309 1.00 97.69 511 PHE A C 1
ATOM 3898 O O . PHE A 1 511 ? 7.232 16.570 -10.520 1.00 97.69 511 PHE A O 1
ATOM 3905 N N . ARG A 1 512 ? 8.136 18.594 -10.939 1.00 96.44 512 ARG A N 1
ATOM 3906 C CA . ARG A 1 512 ? 8.071 19.077 -9.558 1.00 96.44 512 ARG A CA 1
ATOM 3907 C C . ARG A 1 512 ? 6.641 19.035 -9.032 1.00 96.44 512 ARG A C 1
ATOM 3909 O O . ARG A 1 512 ? 6.406 18.474 -7.964 1.00 96.44 512 ARG A O 1
ATOM 3916 N N . GLU A 1 513 ? 5.693 19.608 -9.772 1.00 96.88 513 GLU A N 1
ATOM 3917 C CA . GLU A 1 513 ? 4.290 19.643 -9.355 1.00 96.88 513 GLU A CA 1
ATOM 3918 C C . GLU A 1 513 ? 3.692 18.237 -9.242 1.00 96.88 513 GLU A C 1
ATOM 3920 O O . GLU A 1 513 ? 3.041 17.929 -8.244 1.00 96.88 513 GLU A O 1
ATOM 3925 N N . LYS A 1 514 ? 3.910 17.372 -10.243 1.00 98.31 514 LYS A N 1
ATOM 3926 C CA . LYS A 1 514 ? 3.353 16.013 -10.257 1.00 98.31 514 LYS A CA 1
ATOM 3927 C C . LYS A 1 514 ? 3.977 15.131 -9.181 1.00 98.31 514 LYS A C 1
ATOM 3929 O O . LYS A 1 514 ? 3.239 14.442 -8.484 1.00 98.31 514 LYS A O 1
ATOM 3934 N N . LEU A 1 515 ? 5.296 15.171 -8.990 1.00 98.25 515 LEU A N 1
ATOM 3935 C CA . LEU A 1 515 ? 5.953 14.381 -7.948 1.00 98.25 515 LEU A CA 1
ATOM 3936 C C . LEU A 1 515 ? 5.512 14.842 -6.553 1.00 98.25 515 LEU A C 1
ATOM 3938 O O . LEU A 1 515 ? 5.134 14.004 -5.735 1.00 98.25 515 LEU A O 1
ATOM 3942 N N . ALA A 1 516 ? 5.472 16.154 -6.298 1.00 97.69 516 ALA A N 1
ATOM 3943 C CA . ALA A 1 516 ? 4.978 16.690 -5.030 1.00 97.69 516 ALA A CA 1
ATOM 3944 C C . ALA A 1 516 ? 3.511 16.305 -4.777 1.00 97.69 516 ALA A C 1
ATOM 3946 O O . ALA A 1 516 ? 3.170 15.867 -3.677 1.00 97.69 516 ALA A O 1
ATOM 3947 N N . LEU A 1 517 ? 2.648 16.418 -5.795 1.00 98.31 517 LEU A N 1
ATOM 3948 C CA . LEU A 1 517 ? 1.243 16.018 -5.710 1.00 98.31 517 LEU A CA 1
ATOM 3949 C C . LEU A 1 517 ? 1.122 14.536 -5.357 1.00 98.31 517 LEU A C 1
ATOM 3951 O O . LEU A 1 517 ? 0.452 14.196 -4.386 1.00 98.31 517 LEU A O 1
ATOM 3955 N N . LEU A 1 518 ? 1.743 13.661 -6.150 1.00 98.44 518 LEU A N 1
ATOM 3956 C CA . LEU A 1 518 ? 1.593 12.218 -5.998 1.00 98.44 518 LEU A CA 1
ATOM 3957 C C . LEU A 1 518 ? 2.139 11.756 -4.644 1.00 98.44 518 LEU A C 1
ATOM 3959 O O . LEU A 1 518 ? 1.480 10.966 -3.976 1.00 98.44 518 LEU A O 1
ATOM 3963 N N . VAL A 1 519 ? 3.290 12.276 -4.195 1.00 98.19 519 VAL A N 1
ATOM 3964 C CA . VAL A 1 519 ? 3.863 11.927 -2.883 1.00 98.19 519 VAL A CA 1
ATOM 3965 C C . VAL A 1 519 ? 2.952 12.371 -1.738 1.00 98.19 519 VAL A C 1
ATOM 3967 O O . VAL A 1 519 ? 2.718 11.591 -0.817 1.00 98.19 519 VAL A O 1
ATOM 3970 N N . LYS A 1 520 ? 2.408 13.594 -1.789 1.00 98.06 520 LYS A N 1
ATOM 3971 C CA . LYS A 1 520 ? 1.488 14.090 -0.752 1.00 98.06 520 LYS A CA 1
ATOM 3972 C C . LYS A 1 520 ? 0.147 13.353 -0.765 1.00 98.06 520 LYS A C 1
ATOM 3974 O O . LYS A 1 520 ? -0.431 13.112 0.289 1.00 98.06 520 LYS A O 1
ATOM 3979 N N . ALA A 1 521 ? -0.353 12.994 -1.945 1.00 98.38 521 ALA A N 1
ATOM 3980 C CA . ALA A 1 521 ? -1.630 12.307 -2.093 1.00 98.38 521 ALA A CA 1
ATOM 3981 C C . ALA A 1 521 ? -1.544 10.812 -1.754 1.00 98.38 521 ALA A C 1
ATOM 3983 O O . ALA A 1 521 ? -2.542 10.253 -1.313 1.00 98.38 521 ALA A O 1
ATOM 3984 N N . ALA A 1 522 ? -0.391 10.161 -1.939 1.00 98.31 522 ALA A N 1
ATOM 3985 C CA . ALA A 1 522 ? -0.247 8.705 -1.868 1.00 98.31 522 ALA A CA 1
ATOM 3986 C C . ALA A 1 522 ? -0.810 8.055 -0.583 1.00 98.31 522 ALA A C 1
ATOM 3988 O O . ALA A 1 522 ? -1.674 7.184 -0.723 1.00 98.31 522 ALA A O 1
ATOM 3989 N N . PRO A 1 523 ? -0.432 8.469 0.647 1.00 96.62 523 PRO A N 1
ATOM 3990 C CA . PRO A 1 523 ? -0.973 7.863 1.868 1.00 96.62 523 PRO A CA 1
ATOM 3991 C C . PRO A 1 523 ? -2.487 8.044 2.009 1.00 96.62 523 PRO A C 1
ATOM 3993 O O . PRO A 1 523 ? -3.188 7.149 2.466 1.00 96.62 523 PRO A O 1
ATOM 3996 N N . ILE A 1 524 ? -2.990 9.212 1.603 1.00 98.38 524 ILE A N 1
ATOM 3997 C CA . ILE A 1 524 ? -4.393 9.613 1.747 1.00 98.38 524 ILE A CA 1
ATOM 3998 C C . ILE A 1 524 ? -5.253 8.862 0.731 1.00 98.38 524 ILE A C 1
ATOM 4000 O O . ILE A 1 524 ? -6.274 8.277 1.079 1.00 98.38 524 ILE A O 1
ATOM 4004 N N . ALA A 1 525 ? -4.815 8.840 -0.526 1.00 98.25 525 ALA A N 1
ATOM 4005 C CA . ALA A 1 525 ? -5.489 8.149 -1.611 1.00 98.25 525 ALA A CA 1
ATOM 4006 C C . ALA A 1 525 ? -5.494 6.631 -1.397 1.00 98.25 525 ALA A C 1
ATOM 4008 O O . ALA A 1 525 ? -6.495 5.994 -1.706 1.00 98.25 525 ALA A O 1
ATOM 4009 N N . ALA A 1 526 ? -4.444 6.052 -0.800 1.00 98.50 526 ALA A N 1
ATOM 4010 C CA . ALA A 1 526 ? -4.404 4.625 -0.476 1.00 98.50 526 ALA A CA 1
ATOM 4011 C C . ALA A 1 526 ? -5.581 4.170 0.408 1.00 98.50 526 ALA A C 1
ATOM 4013 O O . ALA A 1 526 ? -6.015 3.026 0.283 1.00 98.50 526 ALA A O 1
ATOM 4014 N N . ALA A 1 527 ? -6.170 5.059 1.219 1.00 98.50 527 ALA A N 1
ATOM 4015 C CA . ALA A 1 527 ? -7.361 4.757 2.016 1.00 98.50 527 ALA A CA 1
ATOM 4016 C C . ALA A 1 527 ? -8.587 4.375 1.170 1.00 98.50 527 ALA A C 1
ATOM 4018 O O . ALA A 1 527 ? -9.414 3.586 1.623 1.00 98.50 527 ALA A O 1
ATOM 4019 N N . LEU A 1 528 ? -8.681 4.882 -0.065 1.00 98.69 528 LEU A N 1
ATOM 4020 C CA . LEU A 1 528 ? -9.728 4.510 -1.021 1.00 98.69 528 LEU A CA 1
ATOM 4021 C C . LEU A 1 528 ? -9.527 3.092 -1.582 1.00 98.69 528 LEU A C 1
ATOM 4023 O O . LEU A 1 528 ? -10.473 2.506 -2.102 1.00 98.69 528 LEU A O 1
ATOM 4027 N N . PHE A 1 529 ? -8.311 2.546 -1.480 1.00 98.75 529 PHE A N 1
ATOM 4028 C CA . PHE A 1 529 ? -7.895 1.307 -2.140 1.00 98.75 529 PHE A CA 1
ATOM 4029 C C . PHE A 1 529 ? -7.539 0.164 -1.186 1.00 98.75 529 PHE A C 1
ATOM 4031 O O . PHE A 1 529 ? -7.272 -0.926 -1.678 1.00 98.75 529 PHE A O 1
ATOM 4038 N N . VAL A 1 530 ? -7.537 0.357 0.141 1.00 98.69 530 VAL A N 1
ATOM 4039 C CA . VAL A 1 530 ? -7.174 -0.709 1.101 1.00 98.69 530 VAL A CA 1
ATOM 4040 C C . VAL A 1 530 ? -7.958 -2.001 0.826 1.00 98.69 530 VAL A C 1
ATOM 4042 O O . VAL A 1 530 ? -9.193 -1.998 0.804 1.00 98.69 530 VAL A O 1
ATOM 4045 N N . ASN A 1 531 ? -7.236 -3.098 0.556 1.00 98.38 531 ASN A N 1
ATOM 4046 C CA . ASN A 1 531 ? -7.816 -4.332 0.015 1.00 98.38 531 ASN A CA 1
ATOM 4047 C C . ASN A 1 531 ? -6.954 -5.582 0.298 1.00 98.38 531 ASN A C 1
ATOM 4049 O O . ASN A 1 531 ? -6.814 -6.473 -0.544 1.00 98.38 531 ASN A O 1
ATOM 4053 N N . SER A 1 532 ? -6.347 -5.664 1.483 1.00 97.88 532 SER A N 1
ATOM 4054 C CA . SER A 1 532 ? -5.597 -6.857 1.911 1.00 97.88 532 SER A CA 1
ATOM 4055 C C . SER A 1 532 ? -5.915 -7.293 3.348 1.00 97.88 532 SER A C 1
ATOM 4057 O O . SER A 1 532 ? -5.015 -7.379 4.183 1.00 97.88 532 SER A O 1
ATOM 4059 N N . PRO A 1 533 ? -7.186 -7.589 3.678 1.00 95.56 533 PRO A N 1
ATOM 4060 C CA . PRO A 1 533 ? -7.575 -7.910 5.047 1.00 95.56 533 PRO A CA 1
ATOM 4061 C C . PRO A 1 533 ? -7.524 -9.406 5.389 1.00 95.56 533 PRO A C 1
ATOM 4063 O O . PRO A 1 533 ? -7.827 -9.757 6.524 1.00 95.56 533 PRO A O 1
ATOM 4066 N N . ILE A 1 534 ? -7.214 -10.298 4.441 1.00 92.88 534 ILE A N 1
ATOM 4067 C CA . ILE A 1 534 ? -7.215 -11.758 4.641 1.00 92.88 534 ILE A CA 1
ATOM 4068 C C . ILE A 1 534 ? -5.821 -12.307 4.344 1.00 92.88 534 ILE A C 1
ATOM 4070 O O . ILE A 1 534 ? -5.324 -12.131 3.237 1.00 92.88 534 ILE A O 1
ATOM 4074 N N . GLU A 1 535 ? -5.225 -12.993 5.317 1.00 92.00 535 GLU A N 1
ATOM 4075 C CA . GLU A 1 535 ? -3.933 -13.683 5.221 1.00 92.00 535 GLU A CA 1
ATOM 4076 C C . GLU A 1 535 ? -4.121 -15.119 5.723 1.00 92.00 535 GLU A C 1
ATOM 4078 O O . GLU A 1 535 ? -4.737 -15.343 6.767 1.00 92.00 535 GLU A O 1
ATOM 4083 N N . GLU A 1 536 ? -3.647 -16.102 4.957 1.00 90.50 536 GLU A N 1
ATOM 4084 C CA . GLU A 1 536 ? -3.806 -17.535 5.254 1.00 90.50 536 GLU A CA 1
ATOM 4085 C C . GLU A 1 536 ? -5.258 -17.949 5.580 1.00 90.50 536 GLU A C 1
ATOM 4087 O O . GLU A 1 536 ? -5.534 -18.761 6.467 1.00 90.50 536 GLU A O 1
ATOM 4092 N N . GLY A 1 537 ? -6.216 -17.361 4.861 1.00 86.44 537 GLY A N 1
ATOM 4093 C CA . GLY A 1 537 ? -7.649 -17.604 5.020 1.00 86.44 537 GLY A CA 1
ATOM 4094 C C . GLY A 1 537 ? -8.272 -17.000 6.277 1.00 86.44 537 GLY A C 1
ATOM 4095 O O . GLY A 1 537 ? -9.413 -17.329 6.609 1.00 86.44 537 GLY A O 1
ATOM 4096 N N . ARG A 1 538 ? -7.562 -16.115 6.983 1.00 83.81 538 ARG A N 1
ATOM 4097 C CA . ARG A 1 538 ? -8.049 -15.468 8.205 1.00 83.81 538 ARG A CA 1
ATOM 4098 C C . ARG A 1 538 ? -8.027 -13.947 8.082 1.00 83.81 538 ARG A C 1
ATOM 4100 O O . ARG A 1 538 ? -7.066 -13.400 7.546 1.00 83.81 538 ARG A O 1
ATOM 4107 N N . PRO A 1 539 ? -9.039 -13.245 8.623 1.00 84.31 539 PRO A N 1
ATOM 4108 C CA . PRO A 1 539 ? -8.965 -11.801 8.775 1.00 84.31 539 PRO A CA 1
ATOM 4109 C C . PRO A 1 539 ? -7.744 -11.390 9.607 1.00 84.31 539 PRO A C 1
ATOM 4111 O O . PRO A 1 539 ? -7.536 -11.900 10.708 1.00 84.31 539 PRO A O 1
ATOM 4114 N N . THR A 1 540 ? -6.959 -10.446 9.100 1.00 80.44 540 THR A N 1
ATOM 4115 C CA . THR A 1 540 ? -5.719 -9.955 9.725 1.00 80.44 540 THR A CA 1
ATOM 4116 C C . THR A 1 540 ? -5.981 -8.963 10.859 1.00 80.44 540 THR A C 1
ATOM 4118 O O . THR A 1 540 ? -5.104 -8.710 11.682 1.00 80.44 540 THR A O 1
ATOM 4121 N N . GLY A 1 541 ? -7.187 -8.385 10.907 1.00 75.12 541 GLY A N 1
ATOM 4122 C CA . GLY A 1 541 ? -7.545 -7.305 11.830 1.00 75.12 541 GLY A CA 1
ATOM 4123 C C . GLY A 1 541 ? -7.076 -5.916 11.381 1.00 75.12 541 GLY A C 1
ATOM 4124 O O . GLY A 1 541 ? -7.271 -4.953 12.119 1.00 75.12 541 GLY A O 1
ATOM 4125 N N . VAL A 1 542 ? -6.489 -5.805 10.186 1.00 86.19 542 VAL A N 1
ATOM 4126 C CA . VAL A 1 542 ? -6.150 -4.539 9.520 1.00 86.19 542 VAL A CA 1
ATOM 4127 C C . VAL A 1 542 ? -6.799 -4.494 8.135 1.00 86.19 542 VAL A C 1
ATOM 4129 O O . VAL A 1 542 ? -7.178 -5.530 7.591 1.00 86.19 542 VAL A O 1
ATOM 4132 N N . LEU A 1 543 ? -6.942 -3.301 7.557 1.00 90.38 543 LEU A N 1
ATOM 4133 C CA . LEU A 1 543 ? -7.571 -3.128 6.244 1.00 90.38 543 LEU A CA 1
ATOM 4134 C C . LEU A 1 543 ? -6.583 -3.368 5.097 1.00 90.38 543 LEU A C 1
ATOM 4136 O O . LEU A 1 543 ? -6.933 -3.984 4.090 1.00 90.38 543 LEU A O 1
ATOM 4140 N N . SER A 1 544 ? -5.335 -2.925 5.268 1.00 98.00 544 SER A N 1
ATOM 4141 C CA . SER A 1 544 ? -4.245 -3.229 4.342 1.00 98.00 544 SER A CA 1
ATOM 4142 C C . SER A 1 544 ? -3.067 -3.879 5.059 1.00 98.00 544 SER A C 1
ATOM 4144 O O . SER A 1 544 ? -2.202 -3.215 5.641 1.00 98.00 544 SER A O 1
ATOM 4146 N N . ARG A 1 545 ? -3.008 -5.210 4.991 1.00 95.88 545 ARG A N 1
ATOM 4147 C CA . ARG A 1 545 ? -1.844 -5.980 5.433 1.00 95.88 545 ARG A CA 1
ATOM 4148 C C . ARG A 1 545 ? -0.619 -5.675 4.573 1.00 95.88 545 ARG A C 1
ATOM 4150 O O . ARG A 1 545 ? 0.482 -5.595 5.109 1.00 95.88 545 ARG A O 1
ATOM 4157 N N . ARG A 1 546 ? -0.808 -5.430 3.273 1.00 97.00 546 ARG A N 1
ATOM 4158 C CA . ARG A 1 546 ? 0.261 -5.042 2.343 1.00 97.00 546 ARG A CA 1
ATOM 4159 C C . ARG A 1 546 ? 0.952 -3.753 2.780 1.00 97.00 546 ARG A C 1
ATOM 4161 O O . ARG A 1 546 ? 2.174 -3.744 2.908 1.00 97.00 546 ARG A O 1
ATOM 4168 N N . MET A 1 547 ? 0.200 -2.682 3.046 1.00 94.44 547 MET A N 1
ATOM 4169 C CA . MET A 1 547 ? 0.782 -1.416 3.511 1.00 94.44 547 MET A CA 1
ATOM 4170 C C . MET A 1 547 ? 1.543 -1.596 4.828 1.00 94.44 547 MET A C 1
ATOM 4172 O O . MET A 1 547 ? 2.647 -1.075 4.971 1.00 94.44 547 MET A O 1
ATOM 4176 N N . GLN A 1 548 ? 0.991 -2.378 5.762 1.00 88.81 548 GLN A N 1
ATOM 4177 C CA . GLN A 1 548 ? 1.673 -2.694 7.016 1.00 88.81 548 GLN A CA 1
ATOM 4178 C C . GLN A 1 548 ? 3.005 -3.421 6.774 1.00 88.81 548 GLN A C 1
ATOM 4180 O O . GLN A 1 548 ? 4.011 -3.051 7.370 1.00 88.81 548 GLN A O 1
ATOM 4185 N N . MET A 1 549 ? 3.031 -4.427 5.894 1.00 92.00 549 MET A N 1
ATOM 4186 C CA . MET A 1 549 ? 4.241 -5.193 5.577 1.00 92.00 549 MET A CA 1
ATOM 4187 C C . MET A 1 549 ? 5.335 -4.322 4.949 1.00 92.00 549 MET A C 1
ATOM 4189 O O . MET A 1 549 ? 6.492 -4.440 5.345 1.00 92.00 549 MET A O 1
ATOM 4193 N N . TRP A 1 550 ? 4.979 -3.405 4.040 1.00 92.50 550 TRP A N 1
ATOM 4194 C CA . TRP A 1 550 ? 5.923 -2.462 3.420 1.00 92.50 550 TRP A CA 1
ATOM 4195 C C . TRP A 1 550 ? 6.635 -1.544 4.428 1.00 92.50 550 TRP A C 1
ATOM 4197 O O . TRP A 1 550 ? 7.740 -1.081 4.146 1.00 92.50 550 TRP A O 1
ATOM 4207 N N . GLY A 1 551 ? 6.053 -1.324 5.613 1.00 82.75 551 GLY A N 1
ATOM 4208 C CA . GLY A 1 551 ? 6.704 -0.612 6.718 1.00 82.75 551 GLY A CA 1
ATOM 4209 C C . GLY A 1 551 ? 7.877 -1.367 7.364 1.00 82.75 551 GLY A C 1
ATOM 4210 O O . GLY A 1 551 ? 8.695 -0.745 8.035 1.00 82.75 551 GLY A O 1
ATOM 4211 N N . TYR A 1 552 ? 8.001 -2.681 7.135 1.00 83.25 552 TYR A N 1
ATOM 4212 C CA . TYR A 1 552 ? 9.035 -3.547 7.726 1.00 83.25 552 TYR A CA 1
ATOM 4213 C C . TYR A 1 552 ? 9.738 -4.412 6.662 1.00 83.25 552 TYR A C 1
ATOM 4215 O O . TYR A 1 552 ? 9.844 -5.640 6.792 1.00 83.25 552 TYR A O 1
ATOM 4223 N N . VAL A 1 553 ? 10.190 -3.764 5.585 1.00 86.69 553 VAL A N 1
ATOM 4224 C CA . VAL A 1 553 ? 11.062 -4.359 4.556 1.00 86.69 553 VAL A CA 1
ATOM 4225 C C . VAL A 1 553 ? 12.454 -3.740 4.631 1.00 86.69 553 VAL A C 1
ATOM 4227 O O . VAL A 1 553 ? 13.423 -4.407 4.969 1.00 86.69 553 VAL A O 1
ATOM 4230 N N . ASP A 1 554 ? 12.552 -2.453 4.309 1.00 88.50 554 ASP A N 1
ATOM 4231 C CA . ASP A 1 554 ? 13.758 -1.642 4.456 1.00 88.50 554 ASP A CA 1
ATOM 4232 C C . ASP A 1 554 ? 13.327 -0.166 4.492 1.00 88.50 554 ASP A C 1
ATOM 4234 O O . ASP A 1 554 ? 13.039 0.417 3.437 1.00 88.50 554 ASP A O 1
ATOM 4238 N N . PRO A 1 555 ? 13.263 0.454 5.685 1.00 79.06 555 PRO A N 1
ATOM 4239 C CA . PRO A 1 555 ? 12.813 1.836 5.840 1.00 79.06 555 PRO A CA 1
ATOM 4240 C C . PRO A 1 555 ? 13.648 2.865 5.066 1.00 79.06 555 PRO A C 1
ATOM 4242 O O . PRO A 1 555 ? 13.169 3.966 4.817 1.00 79.06 555 PRO A O 1
ATOM 4245 N N . SER A 1 556 ? 14.885 2.538 4.667 1.00 83.94 556 SER A N 1
ATOM 4246 C CA . SER A 1 556 ? 15.754 3.478 3.945 1.00 83.94 556 SER A CA 1
ATOM 4247 C C . SER A 1 556 ? 15.342 3.686 2.484 1.00 83.94 556 SER A C 1
ATOM 4249 O O . SER A 1 556 ? 15.601 4.745 1.912 1.00 83.94 556 SER A O 1
ATOM 4251 N N . ARG A 1 557 ? 14.678 2.690 1.883 1.00 92.06 557 ARG A N 1
ATOM 4252 C CA . ARG A 1 557 ? 14.300 2.664 0.458 1.00 92.06 557 ARG A CA 1
ATOM 4253 C C . ARG A 1 557 ? 12.796 2.506 0.219 1.00 92.06 557 ARG A C 1
ATOM 4255 O O . ARG A 1 557 ? 12.387 2.377 -0.934 1.00 92.06 557 ARG A O 1
ATOM 4262 N N . CYS A 1 558 ? 11.994 2.493 1.283 1.00 91.94 558 CYS A N 1
ATOM 4263 C CA . CYS A 1 558 ? 10.534 2.371 1.247 1.00 91.94 558 CYS A CA 1
ATOM 4264 C C . CYS A 1 558 ? 9.863 3.618 1.849 1.00 91.94 558 CYS A C 1
ATOM 4266 O O . CYS A 1 558 ? 10.509 4.441 2.491 1.00 91.94 558 CYS A O 1
ATOM 4268 N N . GLY A 1 559 ? 8.546 3.746 1.666 1.00 90.38 559 GLY A N 1
ATOM 4269 C CA . GLY A 1 559 ? 7.748 4.797 2.307 1.00 90.38 559 GLY A CA 1
ATOM 4270 C C . GLY A 1 559 ? 7.676 6.115 1.527 1.00 90.38 559 GLY A C 1
ATOM 4271 O O . GLY A 1 559 ? 7.717 6.136 0.296 1.00 90.38 559 GLY A O 1
ATOM 4272 N N . VAL A 1 560 ? 7.477 7.219 2.248 1.00 91.31 560 VAL A N 1
ATOM 4273 C CA . VAL A 1 560 ? 7.244 8.553 1.672 1.00 91.31 560 VAL A CA 1
ATOM 4274 C C . VAL A 1 560 ? 8.573 9.223 1.317 1.00 91.31 560 VAL A C 1
ATOM 4276 O O . VAL A 1 560 ? 9.484 9.293 2.141 1.00 91.31 560 VAL A O 1
ATOM 4279 N N . LEU A 1 561 ? 8.670 9.796 0.113 1.00 92.12 561 LEU A N 1
ATOM 4280 C CA . LEU A 1 561 ? 9.812 10.625 -0.285 1.00 92.12 561 LEU A CA 1
ATOM 4281 C C . LEU A 1 561 ? 9.759 11.979 0.430 1.00 92.12 561 LEU A C 1
ATOM 4283 O O . LEU A 1 561 ? 9.239 12.960 -0.098 1.00 92.12 561 LEU A O 1
ATOM 4287 N N . GLY A 1 562 ? 10.305 12.042 1.645 1.00 88.75 562 GLY A N 1
ATOM 4288 C CA . GLY A 1 562 ? 10.178 13.218 2.508 1.00 88.75 562 GLY A CA 1
ATOM 4289 C C . GLY A 1 562 ? 10.689 14.524 1.889 1.00 88.75 562 GLY A C 1
ATOM 4290 O O . GLY A 1 562 ? 10.134 15.582 2.159 1.00 88.75 562 GLY A O 1
ATOM 4291 N N . PHE A 1 563 ? 11.689 14.478 1.004 1.00 90.25 563 PHE A N 1
ATOM 4292 C CA . PHE A 1 563 ? 12.196 15.678 0.330 1.00 90.25 563 PHE A CA 1
ATOM 4293 C C . PHE A 1 563 ? 11.207 16.279 -0.682 1.00 90.25 563 PHE A C 1
ATOM 4295 O O . PHE A 1 563 ? 11.328 17.467 -0.984 1.00 90.25 563 PHE A O 1
ATOM 4302 N N . ALA A 1 564 ? 10.240 15.499 -1.181 1.00 90.25 564 ALA A N 1
ATOM 4303 C CA . ALA A 1 564 ? 9.280 15.921 -2.201 1.00 90.25 564 ALA A CA 1
ATOM 4304 C C . ALA A 1 564 ? 8.126 16.777 -1.648 1.00 90.25 564 ALA A C 1
ATOM 4306 O O . ALA A 1 564 ? 7.323 17.295 -2.420 1.00 90.25 564 ALA A O 1
ATOM 4307 N N . VAL A 1 565 ? 8.049 16.978 -0.325 1.00 88.69 565 VAL A N 1
ATOM 4308 C CA . VAL A 1 565 ? 7.099 17.933 0.277 1.00 88.69 565 VAL A CA 1
ATOM 4309 C C . VAL A 1 565 ? 7.571 19.387 0.162 1.00 88.69 565 VAL A C 1
ATOM 4311 O O . VAL A 1 565 ? 6.778 20.301 0.390 1.00 88.69 565 VAL A O 1
ATOM 4314 N N . ARG A 1 566 ? 8.850 19.605 -0.183 1.00 87.62 566 ARG A N 1
ATOM 4315 C CA . ARG A 1 566 ? 9.451 20.935 -0.313 1.00 87.62 566 ARG A CA 1
ATOM 4316 C C . ARG A 1 566 ? 9.067 21.608 -1.638 1.00 87.62 566 ARG A C 1
ATOM 4318 O O . ARG A 1 566 ? 8.989 20.931 -2.663 1.00 87.62 566 ARG A O 1
ATOM 4325 N N . PRO A 1 567 ? 8.890 22.940 -1.650 1.00 81.31 567 PRO A N 1
ATOM 4326 C CA . PRO A 1 567 ? 8.502 23.675 -2.853 1.00 81.31 567 PRO A CA 1
ATOM 4327 C C . PRO A 1 567 ? 9.617 23.783 -3.907 1.00 81.31 567 PRO A C 1
ATOM 4329 O O . PRO A 1 567 ? 9.321 24.048 -5.066 1.00 81.31 567 PRO A O 1
ATOM 4332 N N . ASP A 1 568 ? 10.884 23.591 -3.534 1.00 87.50 568 ASP A N 1
ATOM 4333 C CA . ASP A 1 568 ? 12.063 23.740 -4.399 1.00 87.50 568 ASP A CA 1
ATOM 4334 C C . ASP A 1 568 ? 12.584 22.414 -4.986 1.00 87.50 568 ASP A C 1
ATOM 4336 O O . ASP A 1 568 ? 13.686 22.373 -5.528 1.00 87.50 568 ASP A O 1
ATOM 4340 N N . LEU A 1 569 ? 11.781 21.345 -4.921 1.00 93.31 569 LEU A N 1
ATOM 4341 C CA . LEU A 1 569 ? 12.097 20.011 -5.442 1.00 93.31 569 LEU A CA 1
ATOM 4342 C C . LEU A 1 569 ? 12.627 20.035 -6.892 1.00 93.31 569 LEU A C 1
ATOM 4344 O O . LEU A 1 569 ? 12.099 20.728 -7.773 1.00 93.31 569 LEU A O 1
ATOM 4348 N N . SER A 1 570 ? 13.644 19.210 -7.135 1.00 93.62 570 SER A N 1
ATOM 4349 C CA . SER A 1 570 ? 14.347 19.046 -8.409 1.00 93.62 570 SER A CA 1
ATOM 4350 C C . SER A 1 570 ? 14.778 17.588 -8.651 1.00 93.62 570 SER A C 1
ATOM 4352 O O . SER A 1 570 ? 14.673 16.741 -7.762 1.00 93.62 570 SER A O 1
ATOM 4354 N N . PHE A 1 571 ? 15.296 17.284 -9.849 1.00 94.69 571 PHE A N 1
ATOM 4355 C CA . PHE A 1 571 ? 15.903 15.976 -10.141 1.00 94.69 571 PHE A CA 1
ATOM 4356 C C . PHE A 1 571 ? 17.086 15.672 -9.215 1.00 94.69 571 PHE A C 1
ATOM 4358 O O . PHE A 1 571 ? 17.256 14.529 -8.786 1.00 94.69 571 PHE A O 1
ATOM 4365 N N . ALA A 1 572 ? 17.839 16.709 -8.836 1.00 93.56 572 ALA A N 1
ATOM 4366 C CA . ALA A 1 572 ? 18.984 16.595 -7.950 1.00 93.56 572 ALA A CA 1
ATOM 4367 C C . ALA A 1 572 ? 18.628 15.958 -6.602 1.00 93.56 572 ALA A C 1
ATOM 4369 O O . ALA A 1 572 ? 19.394 15.164 -6.062 1.00 93.56 572 ALA A O 1
ATOM 4370 N N . ASP A 1 573 ? 17.443 16.255 -6.068 1.00 93.94 573 ASP A N 1
ATOM 4371 C CA . ASP A 1 573 ? 17.000 15.698 -4.792 1.00 93.94 573 ASP A CA 1
ATOM 4372 C C . ASP A 1 573 ? 16.739 14.188 -4.884 1.00 93.94 573 ASP A C 1
ATOM 4374 O O . ASP A 1 573 ? 17.052 13.448 -3.949 1.00 93.94 573 ASP A O 1
ATOM 4378 N N . VAL A 1 574 ? 16.227 13.717 -6.029 1.00 94.19 574 VAL A N 1
ATOM 4379 C CA . VAL A 1 574 ? 16.038 12.283 -6.296 1.00 94.19 574 VAL A CA 1
ATOM 4380 C C . VAL A 1 574 ? 17.387 11.583 -6.439 1.00 94.19 574 VAL A C 1
ATOM 4382 O O . VAL A 1 574 ? 17.570 10.504 -5.875 1.00 94.19 574 VAL A O 1
ATOM 4385 N N . VAL A 1 575 ? 18.338 12.193 -7.155 1.00 95.06 575 VAL A N 1
ATOM 4386 C CA . VAL A 1 575 ? 19.693 11.645 -7.329 1.00 95.06 575 VAL A CA 1
ATOM 4387 C C . VAL A 1 575 ? 20.439 11.594 -6.000 1.00 95.06 575 VAL A C 1
ATOM 4389 O O . VAL A 1 575 ? 20.994 10.552 -5.657 1.00 95.06 575 VAL A O 1
ATOM 4392 N N . GLU A 1 576 ? 20.424 12.669 -5.212 1.00 93.00 576 GLU A N 1
ATOM 4393 C CA . GLU A 1 576 ? 21.033 12.691 -3.880 1.00 93.00 576 GLU A CA 1
ATOM 4394 C C . GLU A 1 576 ? 20.419 11.607 -2.994 1.00 93.00 576 GLU A C 1
ATOM 4396 O O . GLU A 1 576 ? 21.138 10.754 -2.478 1.00 93.00 576 GLU A O 1
ATOM 4401 N N . TRP A 1 577 ? 19.094 11.555 -2.866 1.00 93.62 577 TRP A N 1
ATOM 4402 C CA . TRP A 1 577 ? 18.462 10.534 -2.036 1.00 93.62 577 TRP A CA 1
ATOM 4403 C C . TRP A 1 577 ? 18.761 9.107 -2.525 1.00 93.62 577 TRP A C 1
ATOM 4405 O O . TRP A 1 577 ? 19.254 8.284 -1.755 1.00 93.62 577 TRP A O 1
ATOM 4415 N N . GLY A 1 578 ? 18.534 8.817 -3.809 1.00 93.56 578 GLY A N 1
ATOM 4416 C CA . GLY A 1 578 ? 18.705 7.474 -4.362 1.00 93.56 578 GLY A CA 1
ATOM 4417 C C . GLY A 1 578 ? 20.158 7.001 -4.325 1.00 93.56 578 GLY A C 1
ATOM 4418 O O . GLY A 1 578 ? 20.425 5.839 -4.023 1.00 93.56 578 GLY A O 1
ATOM 4419 N N . SER A 1 579 ? 21.118 7.898 -4.563 1.00 94.88 579 SER A N 1
ATOM 4420 C CA . SER A 1 579 ? 22.544 7.559 -4.559 1.00 94.88 579 SER A CA 1
ATOM 4421 C C . SER A 1 579 ? 23.126 7.366 -3.155 1.00 94.88 579 SER A C 1
ATOM 4423 O O . SER A 1 579 ? 24.215 6.810 -3.015 1.00 94.88 579 SER A O 1
ATOM 4425 N N . ALA A 1 580 ? 22.425 7.810 -2.103 1.00 93.06 580 ALA A N 1
ATOM 4426 C CA . ALA A 1 580 ? 22.781 7.521 -0.710 1.00 93.06 580 ALA A CA 1
ATOM 4427 C C . ALA A 1 580 ? 22.589 6.045 -0.340 1.00 93.06 580 ALA A C 1
ATOM 4429 O O . ALA A 1 580 ? 23.134 5.586 0.663 1.00 93.06 580 ALA A O 1
ATOM 4430 N N . LEU A 1 581 ? 21.803 5.312 -1.127 1.00 94.31 581 LEU A N 1
ATOM 4431 C CA . LEU A 1 581 ? 21.428 3.937 -0.838 1.00 94.31 581 LEU A CA 1
ATOM 4432 C C . LEU A 1 581 ? 22.422 2.958 -1.480 1.00 94.31 581 LEU A C 1
ATOM 4434 O O . LEU A 1 581 ? 22.881 3.199 -2.602 1.00 94.31 581 LEU A O 1
ATOM 4438 N N . PRO A 1 582 ? 22.750 1.840 -0.810 1.00 94.75 582 PRO A N 1
ATOM 4439 C CA . PRO A 1 582 ? 23.519 0.766 -1.420 1.00 94.75 582 PRO A CA 1
ATOM 4440 C C . PRO A 1 582 ? 22.662 -0.039 -2.406 1.00 94.75 582 PRO A C 1
ATOM 4442 O O . PRO A 1 582 ? 21.445 -0.195 -2.226 1.00 94.75 582 PRO A O 1
ATOM 4445 N N . MET A 1 583 ? 23.310 -0.599 -3.428 1.00 95.31 583 MET A N 1
ATOM 4446 C CA . MET A 1 583 ? 22.689 -1.592 -4.311 1.00 95.31 583 MET A CA 1
ATOM 4447 C C . MET A 1 583 ? 22.447 -2.894 -3.534 1.00 95.31 583 MET A C 1
ATOM 4449 O O . MET A 1 583 ? 23.295 -3.311 -2.751 1.00 95.31 583 MET A O 1
ATOM 4453 N N . ILE A 1 584 ? 21.325 -3.574 -3.778 1.00 96.06 584 ILE A N 1
ATOM 4454 C CA . ILE A 1 584 ? 21.084 -4.940 -3.273 1.00 96.06 584 ILE A CA 1
ATOM 4455 C C . ILE A 1 584 ? 21.780 -5.949 -4.190 1.00 96.06 584 ILE A C 1
ATOM 4457 O O . ILE A 1 584 ? 22.432 -6.890 -3.737 1.00 96.06 584 ILE A O 1
ATOM 4461 N N . TYR A 1 585 ? 21.662 -5.739 -5.498 1.00 95.12 585 TYR A N 1
ATOM 4462 C CA . TYR A 1 585 ? 22.283 -6.547 -6.535 1.00 95.12 585 TYR A CA 1
ATOM 4463 C C . TYR A 1 585 ? 22.729 -5.690 -7.719 1.00 95.12 585 TYR A C 1
ATOM 4465 O O . TYR A 1 585 ? 22.185 -4.619 -7.992 1.00 95.12 585 TYR A O 1
ATOM 4473 N N . ARG A 1 586 ? 23.693 -6.216 -8.469 1.00 93.56 586 ARG A N 1
ATOM 4474 C CA . ARG A 1 586 ? 24.168 -5.682 -9.745 1.00 93.56 586 ARG A CA 1
ATOM 4475 C C . ARG A 1 586 ? 23.964 -6.730 -10.832 1.00 93.56 586 ARG A C 1
ATOM 4477 O O . ARG A 1 586 ? 24.195 -7.918 -10.603 1.00 93.56 586 ARG A O 1
ATOM 4484 N N . ARG A 1 587 ? 23.539 -6.300 -12.020 1.00 90.06 587 ARG A N 1
ATOM 4485 C CA . ARG A 1 587 ? 23.445 -7.173 -13.195 1.00 90.06 587 ARG A CA 1
ATOM 4486 C C . ARG A 1 587 ? 24.828 -7.324 -13.831 1.00 90.06 587 ARG A C 1
ATOM 4488 O O . ARG A 1 587 ? 25.480 -6.326 -14.111 1.00 90.06 587 ARG A O 1
ATOM 4495 N N . VAL A 1 588 ? 25.263 -8.558 -14.075 1.00 87.88 588 VAL A N 1
ATOM 4496 C CA . VAL A 1 588 ? 26.540 -8.866 -14.740 1.00 87.88 588 VAL A CA 1
ATOM 4497 C C . VAL A 1 588 ? 26.273 -9.905 -15.826 1.00 87.88 588 VAL A C 1
ATOM 4499 O O . VAL A 1 588 ? 25.893 -11.041 -15.538 1.00 87.88 588 VAL A O 1
ATOM 4502 N N . GLY A 1 589 ? 26.416 -9.498 -17.091 1.00 84.19 589 GLY A N 1
ATOM 4503 C CA . GLY A 1 589 ? 26.003 -10.307 -18.240 1.00 84.19 589 GLY A CA 1
ATOM 4504 C C . GLY A 1 589 ? 24.513 -10.667 -18.174 1.00 84.19 589 GLY A C 1
ATOM 4505 O O . GLY A 1 589 ? 23.644 -9.795 -18.089 1.00 84.19 589 GLY A O 1
ATOM 4506 N N . THR A 1 590 ? 24.209 -11.965 -18.192 1.00 78.56 590 THR A N 1
ATOM 4507 C CA . THR A 1 590 ? 22.838 -12.495 -18.071 1.00 78.56 590 THR A CA 1
ATOM 4508 C C . THR A 1 590 ? 22.418 -12.797 -16.628 1.00 78.56 590 THR A C 1
ATOM 4510 O O . THR A 1 590 ? 21.301 -13.264 -16.420 1.00 78.56 590 THR A O 1
ATOM 4513 N N . GLY A 1 591 ? 23.298 -12.580 -15.644 1.00 85.62 591 GLY A N 1
ATOM 4514 C CA . GLY A 1 591 ? 23.075 -12.929 -14.241 1.00 85.62 591 GLY A CA 1
ATOM 4515 C C . GLY A 1 591 ? 23.114 -11.734 -13.290 1.00 85.62 591 GLY A C 1
ATOM 4516 O O . GLY A 1 591 ? 23.176 -10.573 -13.702 1.00 85.62 591 GLY A O 1
ATOM 4517 N N . TYR A 1 592 ? 23.097 -12.044 -11.993 1.00 92.25 592 TYR A N 1
ATOM 4518 C CA . TYR A 1 592 ? 23.120 -11.070 -10.906 1.00 92.25 592 TYR A CA 1
ATOM 4519 C C . TYR A 1 592 ? 24.164 -11.454 -9.861 1.00 92.25 592 TYR A C 1
ATOM 4521 O O . TYR A 1 592 ? 24.319 -12.629 -9.531 1.00 92.25 592 TYR A O 1
ATOM 4529 N N . VAL A 1 593 ? 24.846 -10.450 -9.318 1.00 93.19 593 VAL A N 1
ATOM 4530 C CA . VAL A 1 593 ? 25.758 -10.581 -8.174 1.00 93.19 593 VAL A CA 1
ATOM 4531 C C . VAL A 1 593 ? 25.297 -9.657 -7.043 1.00 93.19 593 VAL A C 1
ATOM 4533 O O . VAL A 1 593 ? 24.622 -8.662 -7.325 1.00 93.19 593 VAL A O 1
ATOM 4536 N N . PRO A 1 594 ? 25.617 -9.955 -5.770 1.00 95.38 594 PRO A N 1
ATOM 4537 C CA . PRO A 1 594 ? 25.356 -9.033 -4.667 1.00 95.38 594 PRO A CA 1
ATOM 4538 C C . PRO A 1 594 ? 25.951 -7.647 -4.927 1.00 95.38 594 PRO A C 1
ATOM 4540 O O . PRO A 1 594 ? 27.055 -7.527 -5.461 1.00 95.38 594 PRO A O 1
ATOM 4543 N N . GLY A 1 595 ? 25.202 -6.606 -4.567 1.00 92.88 595 GLY A N 1
ATOM 4544 C CA . GLY A 1 595 ? 25.683 -5.231 -4.624 1.00 92.88 595 GLY A CA 1
ATOM 4545 C C . GLY A 1 595 ? 26.781 -4.993 -3.579 1.00 92.88 595 GLY A C 1
ATOM 4546 O O . GLY A 1 595 ? 26.770 -5.640 -2.530 1.00 92.88 595 GLY A O 1
ATOM 4547 N N . PRO A 1 596 ? 27.740 -4.085 -3.829 1.00 90.38 596 PRO A N 1
ATOM 4548 C CA . PRO A 1 596 ? 28.722 -3.716 -2.815 1.00 90.38 596 PRO A CA 1
ATOM 4549 C C . PRO A 1 596 ? 28.059 -3.082 -1.584 1.00 90.38 596 PRO A C 1
ATOM 4551 O O . PRO A 1 596 ? 27.109 -2.312 -1.715 1.00 90.38 596 PRO A O 1
ATOM 4554 N N . GLU A 1 597 ? 28.610 -3.330 -0.393 1.00 88.81 597 GLU A N 1
ATOM 4555 C CA . GLU A 1 597 ? 28.142 -2.753 0.881 1.00 88.81 597 GLU A CA 1
ATOM 4556 C C . GLU A 1 597 ? 28.550 -1.274 1.045 1.00 88.81 597 GLU A C 1
ATOM 4558 O O . GLU A 1 597 ? 29.172 -0.880 2.030 1.00 88.81 597 GLU A O 1
ATOM 4563 N N . ARG A 1 598 ? 28.247 -0.438 0.048 1.00 90.25 598 ARG A N 1
ATOM 4564 C CA . ARG A 1 598 ? 28.444 1.014 0.096 1.00 90.25 598 ARG A CA 1
ATOM 4565 C C . ARG A 1 598 ? 27.415 1.752 -0.767 1.00 90.25 598 ARG A C 1
ATOM 4567 O O . ARG A 1 598 ? 26.881 1.155 -1.704 1.00 90.25 598 ARG A O 1
ATOM 4574 N N . PRO A 1 599 ? 27.126 3.030 -0.471 1.00 94.00 599 PRO A N 1
ATOM 4575 C CA . PRO A 1 599 ? 26.216 3.853 -1.262 1.00 94.00 599 PRO A CA 1
ATOM 4576 C C . PRO A 1 599 ? 26.582 3.910 -2.749 1.00 94.00 599 PRO A C 1
ATOM 4578 O O . PRO A 1 599 ? 27.763 3.961 -3.097 1.00 94.00 599 PRO A O 1
ATOM 4581 N N . PHE A 1 600 ? 25.580 4.000 -3.628 1.00 94.88 600 PHE A N 1
ATOM 4582 C CA . PHE A 1 600 ? 25.807 4.133 -5.073 1.00 94.88 600 PHE A CA 1
ATOM 4583 C C . PHE A 1 600 ? 26.700 5.337 -5.418 1.00 94.88 600 PHE A C 1
ATOM 4585 O O . PHE A 1 600 ? 27.556 5.232 -6.290 1.00 94.88 600 PHE A O 1
ATOM 4592 N N . ARG A 1 601 ? 26.577 6.456 -4.689 1.00 93.56 601 ARG A N 1
ATOM 4593 C CA . ARG A 1 601 ? 27.444 7.638 -4.862 1.00 93.56 601 ARG A CA 1
ATOM 4594 C C . ARG A 1 601 ? 28.939 7.332 -4.713 1.00 93.56 601 ARG A C 1
ATOM 4596 O O . ARG A 1 601 ? 29.741 7.893 -5.444 1.00 93.56 601 ARG A O 1
ATOM 4603 N N . GLU A 1 602 ? 29.314 6.417 -3.818 1.00 92.44 602 GLU A N 1
ATOM 4604 C CA . GLU A 1 602 ? 30.714 6.008 -3.642 1.00 92.44 602 GLU A CA 1
ATOM 4605 C C . GLU A 1 602 ? 31.169 5.067 -4.762 1.00 92.44 602 GLU A C 1
ATOM 4607 O O . GLU A 1 602 ? 32.352 5.019 -5.092 1.00 92.44 602 GLU A O 1
ATOM 4612 N N . LEU A 1 603 ? 30.240 4.321 -5.370 1.00 92.88 603 LEU A N 1
ATOM 4613 C CA . LEU A 1 603 ? 30.534 3.469 -6.523 1.00 92.88 603 LEU A CA 1
ATOM 4614 C C . LEU A 1 603 ? 30.864 4.296 -7.761 1.00 92.88 603 LEU A C 1
ATOM 4616 O O . LEU A 1 603 ? 31.706 3.877 -8.546 1.00 92.88 603 LEU A O 1
ATOM 4620 N N . VAL A 1 604 ? 30.250 5.470 -7.921 1.00 91.38 604 VAL A N 1
ATOM 4621 C CA . VAL A 1 604 ? 30.581 6.389 -9.020 1.00 91.38 604 VAL A CA 1
ATOM 4622 C C . VAL A 1 604 ? 32.037 6.855 -8.925 1.00 91.38 604 VAL A C 1
ATOM 4624 O O . VAL A 1 604 ? 32.724 6.931 -9.938 1.00 91.38 604 VAL A O 1
ATOM 4627 N N . GLU A 1 605 ? 32.538 7.100 -7.712 1.00 87.38 605 GLU A N 1
ATOM 4628 C CA . GLU A 1 605 ? 33.911 7.573 -7.493 1.00 87.38 605 GLU A CA 1
ATOM 4629 C C . GLU A 1 605 ? 34.952 6.442 -7.488 1.00 87.38 605 GLU A C 1
ATOM 4631 O O . GLU A 1 605 ? 36.084 6.627 -7.937 1.00 87.38 605 GLU A O 1
ATOM 4636 N N . HIS A 1 606 ? 34.602 5.271 -6.953 1.00 89.50 606 HIS A N 1
ATOM 4637 C CA . HIS A 1 606 ? 35.564 4.197 -6.671 1.00 89.50 606 HIS A CA 1
ATOM 4638 C C . HIS A 1 606 ? 35.395 2.948 -7.542 1.00 89.50 606 HIS A C 1
ATOM 4640 O O . HIS A 1 606 ? 36.218 2.032 -7.472 1.00 89.50 606 HIS A O 1
ATOM 4646 N N . GLY A 1 607 ? 34.342 2.896 -8.356 1.00 91.44 607 GLY A N 1
ATOM 4647 C CA . GLY A 1 607 ? 33.965 1.724 -9.132 1.00 91.44 607 GLY A CA 1
ATOM 4648 C C . GLY A 1 607 ? 33.505 0.543 -8.272 1.00 91.44 607 GLY A C 1
ATOM 4649 O O . GLY A 1 607 ? 33.385 0.615 -7.047 1.00 91.44 607 GLY A O 1
ATOM 4650 N N . PHE A 1 608 ? 33.252 -0.586 -8.930 1.00 92.19 608 PHE A N 1
ATOM 4651 C CA . PHE A 1 608 ? 32.784 -1.821 -8.294 1.00 92.19 608 PHE A CA 1
ATOM 4652 C C . PHE A 1 608 ? 33.910 -2.674 -7.683 1.00 92.19 608 PHE A C 1
ATOM 4654 O O . PHE A 1 608 ? 33.635 -3.712 -7.083 1.00 92.19 608 PHE A O 1
ATOM 4661 N N . GLY A 1 609 ? 35.175 -2.263 -7.827 1.00 87.56 609 GLY A N 1
ATOM 4662 C CA . GLY A 1 609 ? 36.349 -3.007 -7.349 1.00 87.56 609 GLY A CA 1
ATOM 4663 C C . GLY A 1 609 ? 36.850 -4.113 -8.291 1.00 87.56 609 GLY A C 1
ATOM 4664 O O . GLY A 1 609 ? 37.898 -4.696 -8.033 1.00 87.56 609 GLY A O 1
ATOM 4665 N N . ASP A 1 610 ? 36.155 -4.366 -9.401 1.00 89.25 610 ASP A N 1
ATOM 4666 C CA . ASP A 1 610 ? 36.533 -5.301 -10.476 1.00 89.25 610 ASP A CA 1
ATOM 4667 C C . ASP A 1 610 ? 37.156 -4.592 -11.700 1.00 89.25 610 ASP A C 1
ATOM 4669 O O . ASP A 1 610 ? 37.321 -5.188 -12.762 1.00 89.25 610 ASP A O 1
ATOM 4673 N N . GLY A 1 611 ? 37.487 -3.305 -11.556 1.00 88.38 611 GLY A N 1
ATOM 4674 C CA . GLY A 1 611 ? 37.978 -2.448 -12.638 1.00 88.38 611 GLY A CA 1
ATOM 4675 C C . GLY A 1 611 ? 36.879 -1.781 -13.472 1.00 88.38 611 GLY A C 1
ATOM 4676 O O . GLY A 1 611 ? 37.204 -0.994 -14.357 1.00 88.38 611 GLY A O 1
ATOM 4677 N N . THR A 1 612 ? 35.598 -2.045 -13.191 1.00 91.00 612 THR A N 1
ATOM 4678 C CA . THR A 1 612 ? 34.458 -1.367 -13.831 1.00 91.00 612 THR A CA 1
ATOM 4679 C C . THR A 1 612 ? 33.831 -0.314 -12.913 1.00 91.00 612 THR A C 1
ATOM 4681 O O . THR A 1 612 ? 33.939 -0.396 -11.687 1.00 91.00 612 THR A O 1
ATOM 4684 N N . ALA A 1 613 ? 33.167 0.681 -13.503 1.00 90.19 613 ALA A N 1
ATOM 4685 C CA . ALA A 1 613 ? 32.453 1.752 -12.806 1.00 90.19 613 ALA A CA 1
ATOM 4686 C C . ALA A 1 613 ? 30.961 1.744 -13.190 1.00 90.19 613 ALA A C 1
ATOM 4688 O O . ALA A 1 613 ? 30.635 1.257 -14.277 1.00 90.19 613 ALA A O 1
ATOM 4689 N N . PRO A 1 614 ? 30.056 2.227 -12.316 1.00 92.81 614 PRO A N 1
ATOM 4690 C CA . PRO A 1 614 ? 28.627 2.261 -12.607 1.00 92.81 614 PRO A CA 1
ATOM 4691 C C . PRO A 1 614 ? 28.311 3.228 -13.747 1.00 92.81 614 PRO A C 1
ATOM 4693 O O . PRO A 1 614 ? 28.755 4.372 -13.731 1.00 92.81 614 PRO A O 1
ATOM 4696 N N . GLY A 1 615 ? 27.499 2.771 -14.699 1.00 91.06 615 GLY A N 1
ATOM 4697 C CA . GLY A 1 615 ? 26.910 3.618 -15.739 1.00 91.06 615 GLY A CA 1
ATOM 4698 C C . GLY A 1 615 ? 25.423 3.904 -15.510 1.00 91.06 615 GLY A C 1
ATOM 4699 O O . GLY A 1 615 ? 24.822 3.492 -14.514 1.00 91.06 615 GLY A O 1
ATOM 4700 N N . LEU A 1 616 ? 24.783 4.551 -16.489 1.00 90.69 616 LEU A N 1
ATOM 4701 C CA . LEU A 1 616 ? 23.338 4.831 -16.462 1.00 90.69 616 LEU A CA 1
ATOM 4702 C C . LEU A 1 616 ? 22.463 3.572 -16.373 1.00 90.69 616 LEU A C 1
ATOM 4704 O O . LEU A 1 616 ? 21.385 3.612 -15.777 1.00 90.69 616 LEU A O 1
ATOM 4708 N N . ASP A 1 617 ? 22.914 2.449 -16.932 1.00 90.19 617 ASP A N 1
ATOM 4709 C CA . ASP A 1 617 ? 22.202 1.174 -16.822 1.00 90.19 617 ASP A CA 1
ATOM 4710 C C . ASP A 1 617 ? 22.257 0.613 -15.395 1.00 90.19 617 ASP A C 1
ATOM 4712 O O . ASP A 1 617 ? 21.237 0.134 -14.889 1.00 90.19 617 ASP A O 1
ATOM 4716 N N . ASP A 1 618 ? 23.400 0.741 -14.710 1.00 93.81 618 ASP A N 1
ATOM 4717 C CA . ASP A 1 618 ? 23.527 0.392 -13.292 1.00 93.81 618 ASP A CA 1
ATOM 4718 C C . ASP A 1 618 ? 22.671 1.317 -12.424 1.00 93.81 618 ASP A C 1
ATOM 4720 O O . ASP A 1 618 ? 22.007 0.846 -11.503 1.00 93.81 618 ASP A O 1
ATOM 4724 N N . TRP A 1 619 ? 22.614 2.614 -12.747 1.00 94.25 619 TRP A N 1
ATOM 4725 C CA . TRP A 1 619 ? 21.755 3.577 -12.054 1.00 94.25 619 TRP A CA 1
ATOM 4726 C C . TRP A 1 619 ? 20.266 3.251 -12.223 1.00 94.25 619 TRP A C 1
ATOM 4728 O O . TRP A 1 619 ? 19.522 3.185 -11.243 1.00 94.25 619 TRP A O 1
ATOM 4738 N N . ARG A 1 620 ? 19.823 2.944 -13.449 1.00 93.06 620 ARG A N 1
ATOM 4739 C CA . ARG A 1 620 ? 18.448 2.490 -13.720 1.00 93.06 620 ARG A CA 1
ATOM 4740 C C . ARG A 1 620 ? 18.136 1.178 -12.990 1.00 93.06 620 ARG A C 1
ATOM 4742 O O . ARG A 1 620 ? 17.036 1.006 -12.453 1.00 93.06 620 ARG A O 1
ATOM 4749 N N . GLY A 1 621 ? 19.101 0.260 -12.949 1.00 92.50 621 GLY A N 1
ATOM 4750 C CA . GLY A 1 621 ? 19.019 -0.985 -12.188 1.00 92.50 621 GLY A CA 1
ATOM 4751 C C . GLY A 1 621 ? 18.929 -0.752 -10.678 1.00 92.50 621 GLY A C 1
ATOM 4752 O O . GLY A 1 621 ? 18.142 -1.416 -10.006 1.00 92.50 621 GLY A O 1
ATOM 4753 N N . HIS A 1 622 ? 19.673 0.215 -10.144 1.00 95.38 622 HIS A N 1
ATOM 4754 C CA . HIS A 1 622 ? 19.651 0.605 -8.733 1.00 95.38 622 HIS A CA 1
ATOM 4755 C C . HIS A 1 622 ? 18.319 1.239 -8.331 1.00 95.38 622 HIS A C 1
ATOM 4757 O O . HIS A 1 622 ? 17.701 0.793 -7.369 1.00 95.38 622 HIS A O 1
ATOM 4763 N N . LEU A 1 623 ? 17.794 2.189 -9.112 1.00 93.62 623 LEU A N 1
ATOM 4764 C CA . LEU A 1 623 ? 16.473 2.787 -8.855 1.00 93.62 623 LEU A CA 1
ATOM 4765 C C . LEU A 1 623 ? 15.324 1.766 -8.922 1.00 93.62 623 LEU A C 1
ATOM 4767 O O . LEU A 1 623 ? 14.262 1.981 -8.342 1.00 93.62 623 LEU A O 1
ATOM 4771 N N . SER A 1 624 ? 15.531 0.628 -9.592 1.00 91.69 624 SER A N 1
ATOM 4772 C CA . SER A 1 624 ? 14.570 -0.485 -9.597 1.00 91.69 624 SER A CA 1
ATOM 4773 C C . SER A 1 624 ? 14.552 -1.296 -8.300 1.00 91.69 624 SER A C 1
ATOM 4775 O O . SER A 1 624 ? 13.618 -2.060 -8.073 1.00 91.69 624 SER A O 1
ATOM 4777 N N . GLN A 1 625 ? 15.549 -1.099 -7.440 1.00 94.50 625 GLN A N 1
ATOM 4778 C CA . GLN A 1 625 ? 15.691 -1.728 -6.127 1.00 94.50 625 GLN A CA 1
ATOM 4779 C C . GLN A 1 625 ? 15.240 -0.790 -5.003 1.00 94.50 625 GLN A C 1
ATOM 4781 O O . GLN A 1 625 ? 15.605 -0.987 -3.849 1.00 94.50 625 GLN A O 1
ATOM 4786 N N . VAL A 1 626 ? 14.506 0.266 -5.346 1.00 93.88 626 VAL A N 1
ATOM 4787 C CA . VAL A 1 626 ? 14.035 1.307 -4.441 1.00 93.88 626 VAL A CA 1
ATOM 4788 C C . VAL A 1 626 ? 12.520 1.421 -4.624 1.00 93.88 626 VAL A C 1
ATOM 4790 O O . VAL A 1 626 ? 12.033 1.499 -5.757 1.00 93.88 626 VAL A O 1
ATOM 4793 N N . TRP A 1 627 ? 11.768 1.367 -3.522 1.00 95.69 627 TRP A N 1
ATOM 4794 C CA . TRP A 1 627 ? 10.313 1.157 -3.523 1.00 95.69 627 TRP A CA 1
ATOM 4795 C C . TRP A 1 627 ? 9.559 2.145 -2.613 1.00 95.69 627 TRP A C 1
ATOM 4797 O O . TRP A 1 627 ? 8.806 1.731 -1.728 1.00 95.69 627 TRP A O 1
ATOM 4807 N N . PRO A 1 628 ? 9.723 3.465 -2.808 1.00 96.19 628 PRO A N 1
ATOM 4808 C CA . PRO A 1 628 ? 8.860 4.450 -2.167 1.00 96.19 628 PRO A CA 1
ATOM 4809 C C . PRO A 1 628 ? 7.408 4.285 -2.639 1.00 96.19 628 PRO A C 1
ATOM 4811 O O . PRO A 1 628 ? 7.136 3.627 -3.638 1.00 96.19 628 PRO A O 1
ATOM 4814 N N . GLN A 1 629 ? 6.459 4.935 -1.970 1.00 97.00 629 GLN A N 1
ATOM 4815 C CA . GLN A 1 629 ? 5.051 4.943 -2.394 1.00 97.00 629 GLN A CA 1
ATOM 4816 C C . GLN A 1 629 ? 4.829 5.600 -3.763 1.00 97.00 629 GLN A C 1
ATOM 4818 O O . GLN A 1 629 ? 3.868 5.270 -4.458 1.00 97.00 629 GLN A O 1
ATOM 4823 N N . VAL A 1 630 ? 5.717 6.520 -4.144 1.00 98.00 630 VAL A N 1
ATOM 4824 C CA . VAL A 1 630 ? 5.787 7.106 -5.483 1.00 98.00 630 VAL A CA 1
ATOM 4825 C C . VAL A 1 630 ? 7.229 7.066 -5.936 1.00 98.00 630 VAL A C 1
ATOM 4827 O O . VAL A 1 630 ? 8.101 7.620 -5.266 1.00 98.00 630 VAL A O 1
ATOM 4830 N N . ARG A 1 631 ? 7.489 6.407 -7.061 1.00 96.62 631 ARG A N 1
ATOM 4831 C CA . ARG A 1 631 ? 8.839 6.239 -7.594 1.00 96.62 631 ARG A CA 1
ATOM 4832 C C . ARG A 1 631 ? 9.069 7.194 -8.755 1.00 96.62 631 ARG A C 1
ATOM 4834 O O . ARG A 1 631 ? 8.259 7.267 -9.672 1.00 96.62 631 ARG A O 1
ATOM 4841 N N . ALA A 1 632 ? 10.191 7.907 -8.705 1.00 95.00 632 ALA A N 1
ATOM 4842 C CA . ALA A 1 632 ? 10.637 8.789 -9.772 1.00 95.00 632 ALA A CA 1
ATOM 4843 C C . ALA A 1 632 ? 11.720 8.103 -10.615 1.00 95.00 632 ALA A C 1
ATOM 4845 O O . ALA A 1 632 ? 12.712 7.591 -10.093 1.00 95.00 632 ALA A O 1
ATOM 4846 N N . ARG A 1 633 ? 11.514 8.112 -11.927 1.00 91.12 633 ARG A N 1
ATOM 4847 C CA . ARG A 1 633 ? 12.450 7.727 -12.990 1.00 91.12 633 ARG A CA 1
ATOM 4848 C C . ARG A 1 633 ? 12.324 8.789 -14.092 1.00 91.12 633 ARG A C 1
ATOM 4850 O O . ARG A 1 633 ? 11.959 9.917 -13.793 1.00 91.12 633 ARG A O 1
ATOM 4857 N N . HIS A 1 634 ? 12.516 8.416 -15.357 1.00 91.62 634 HIS A N 1
ATOM 4858 C CA . HIS A 1 634 ? 12.033 9.212 -16.496 1.00 91.62 634 HIS A CA 1
ATOM 4859 C C . HIS A 1 634 ? 10.492 9.347 -16.536 1.00 91.62 634 HIS A C 1
ATOM 4861 O O . HIS A 1 634 ? 9.960 10.115 -17.327 1.00 91.62 634 HIS A O 1
ATOM 4867 N N . THR A 1 635 ? 9.787 8.609 -15.673 1.00 96.56 635 THR A N 1
ATOM 4868 C CA . THR A 1 635 ? 8.346 8.684 -15.408 1.00 96.56 635 THR A CA 1
ATOM 4869 C C . THR A 1 635 ? 8.093 8.741 -13.897 1.00 96.56 635 THR A C 1
ATOM 4871 O O . THR A 1 635 ? 9.014 8.562 -13.093 1.00 96.56 635 THR A O 1
ATOM 4874 N N . LEU A 1 636 ? 6.848 8.986 -13.489 1.00 98.38 636 LEU A N 1
ATOM 4875 C CA . LEU A 1 636 ? 6.400 8.913 -12.099 1.00 98.38 636 LEU A CA 1
ATOM 4876 C C . LEU A 1 636 ? 5.429 7.748 -11.932 1.00 98.38 636 LEU A C 1
ATOM 4878 O O . LEU A 1 636 ? 4.433 7.659 -12.640 1.00 98.38 636 LEU A O 1
ATOM 4882 N N . GLU A 1 637 ? 5.692 6.879 -10.967 1.00 98.50 637 GLU A N 1
ATOM 4883 C CA . GLU A 1 637 ? 4.911 5.665 -10.734 1.00 98.50 637 GLU A CA 1
ATOM 4884 C C . GLU A 1 637 ? 4.266 5.716 -9.345 1.00 98.50 637 GLU A C 1
ATOM 4886 O O . GLU A 1 637 ? 4.963 5.765 -8.329 1.00 98.50 637 GLU A O 1
ATOM 4891 N N . MET A 1 638 ? 2.933 5.709 -9.295 1.00 98.56 638 MET A N 1
ATOM 4892 C CA . MET A 1 638 ? 2.141 5.558 -8.074 1.00 98.56 638 MET A CA 1
ATOM 4893 C C . MET A 1 638 ? 2.079 4.081 -7.682 1.00 98.56 638 MET A C 1
ATOM 4895 O O . MET A 1 638 ? 1.514 3.270 -8.412 1.00 98.56 638 MET A O 1
ATOM 4899 N N . ARG A 1 639 ? 2.615 3.752 -6.503 1.00 98.12 639 ARG A N 1
ATOM 4900 C CA . ARG A 1 639 ? 2.760 2.379 -5.983 1.00 98.12 639 ARG A CA 1
ATOM 4901 C C . ARG A 1 639 ? 1.986 2.139 -4.686 1.00 98.12 639 ARG A C 1
ATOM 4903 O O . ARG A 1 639 ? 2.002 1.036 -4.143 1.00 98.12 639 ARG A O 1
ATOM 4910 N N . ALA A 1 640 ? 1.363 3.177 -4.131 1.00 97.19 640 ALA A N 1
ATOM 4911 C CA . ALA A 1 640 ? 0.776 3.125 -2.796 1.00 97.19 640 ALA A CA 1
ATOM 4912 C C . ALA A 1 640 ? -0.426 2.170 -2.697 1.00 97.19 640 ALA A C 1
ATOM 4914 O O . ALA A 1 640 ? -0.666 1.603 -1.633 1.00 97.19 640 ALA A O 1
ATOM 4915 N N . PHE A 1 641 ? -1.162 1.971 -3.790 1.00 98.31 641 PHE A N 1
ATOM 4916 C CA . PHE A 1 641 ? -2.451 1.288 -3.770 1.00 98.31 641 PHE A CA 1
ATOM 4917 C C . PHE A 1 641 ? -2.297 -0.230 -3.675 1.00 98.31 641 PHE A C 1
ATOM 4919 O O . PHE A 1 641 ? -1.540 -0.840 -4.432 1.00 98.31 641 PHE A O 1
ATOM 4926 N N . ASP A 1 642 ? -3.054 -0.846 -2.768 1.00 98.69 642 ASP A N 1
ATOM 4927 C CA . ASP A 1 642 ? -3.377 -2.266 -2.899 1.00 98.69 642 ASP A CA 1
ATOM 4928 C C . ASP A 1 642 ? -4.086 -2.478 -4.244 1.00 98.69 642 ASP A C 1
ATOM 4930 O O . ASP A 1 642 ? -4.821 -1.599 -4.705 1.00 98.69 642 ASP A O 1
ATOM 4934 N N . GLY A 1 643 ? -3.885 -3.635 -4.882 1.00 97.88 643 GLY A N 1
ATOM 4935 C CA . GLY A 1 643 ? -4.668 -3.963 -6.069 1.00 97.88 643 GLY A CA 1
ATOM 4936 C C . GLY A 1 643 ? -6.161 -4.003 -5.709 1.00 97.88 643 GLY A C 1
ATOM 4937 O O . GLY A 1 643 ? -6.552 -4.743 -4.798 1.00 97.88 643 GLY A O 1
ATOM 4938 N N . PRO A 1 644 ? -7.020 -3.200 -6.357 1.00 97.88 644 PRO A N 1
ATOM 4939 C CA . PRO A 1 644 ? -8.448 -3.229 -6.084 1.00 97.88 644 PRO A CA 1
ATOM 4940 C C . PRO A 1 644 ? -9.085 -4.493 -6.687 1.00 97.88 644 PRO A C 1
ATOM 4942 O O . PRO A 1 644 ? -8.477 -5.170 -7.522 1.00 97.88 644 PRO A O 1
ATOM 4945 N N . PRO A 1 645 ? -10.336 -4.818 -6.317 1.00 97.12 645 PRO A N 1
ATOM 4946 C CA . PRO A 1 645 ? -11.093 -5.859 -7.001 1.00 97.12 645 PRO A CA 1
ATOM 4947 C C . PRO A 1 645 ? -11.224 -5.562 -8.499 1.00 97.12 645 PRO A C 1
ATOM 4949 O O . PRO A 1 645 ? -11.219 -4.401 -8.914 1.00 97.12 645 PRO A O 1
ATOM 4952 N N . TRP A 1 646 ? -11.423 -6.608 -9.305 1.00 97.06 646 TRP A N 1
ATOM 4953 C CA . TRP A 1 646 ? -11.515 -6.523 -10.769 1.00 97.06 646 TRP A CA 1
ATOM 4954 C C . TRP A 1 646 ? -12.414 -5.380 -11.286 1.00 97.06 646 TRP A C 1
ATOM 4956 O O . TRP A 1 646 ? -12.033 -4.634 -12.195 1.00 97.06 646 TRP A O 1
ATOM 4966 N N . GLU A 1 647 ? -13.586 -5.186 -10.677 1.00 95.62 647 GLU A N 1
ATOM 4967 C CA . GLU A 1 647 ? -14.535 -4.157 -11.124 1.00 95.62 647 GLU A CA 1
ATOM 4968 C C . GLU A 1 647 ? -14.045 -2.727 -10.889 1.00 95.62 647 GLU A C 1
ATOM 4970 O O . GLU A 1 647 ? -14.390 -1.819 -11.648 1.00 95.62 647 GLU A O 1
ATOM 4975 N N . ALA A 1 648 ? -13.166 -2.543 -9.904 1.00 97.88 648 ALA A N 1
ATOM 4976 C CA . ALA A 1 648 ? -12.558 -1.271 -9.544 1.00 97.88 648 ALA A CA 1
ATOM 4977 C C . ALA A 1 648 ? -11.136 -1.086 -10.104 1.00 97.88 648 ALA A C 1
ATOM 4979 O O . ALA A 1 648 ? -10.522 -0.052 -9.853 1.00 97.88 648 ALA A O 1
ATOM 4980 N N . LEU A 1 649 ? -10.623 -2.029 -10.907 1.00 97.12 649 LEU A N 1
ATOM 4981 C CA . LEU A 1 649 ? -9.270 -1.982 -11.486 1.00 97.12 649 LEU A CA 1
ATOM 4982 C C . LEU A 1 649 ? -8.940 -0.641 -12.154 1.00 97.12 649 LEU A C 1
ATOM 4984 O O . LEU A 1 649 ? -7.867 -0.077 -11.957 1.00 97.12 649 LEU A O 1
ATOM 4988 N N . ALA A 1 650 ? -9.888 -0.109 -12.924 1.00 98.25 650 ALA A N 1
ATOM 4989 C CA . ALA A 1 650 ? -9.706 1.122 -13.683 1.00 98.25 650 ALA A CA 1
ATOM 4990 C C . ALA A 1 650 ? -9.601 2.382 -12.809 1.00 98.25 650 ALA A C 1
ATOM 4992 O O . ALA A 1 650 ? -9.126 3.413 -13.283 1.00 98.25 650 ALA A O 1
ATOM 4993 N N . ALA A 1 651 ? -10.033 2.312 -11.548 1.00 98.62 651 ALA A N 1
ATOM 4994 C CA . ALA A 1 651 ? -10.081 3.469 -10.669 1.00 98.62 651 ALA A CA 1
ATOM 4995 C C . ALA A 1 651 ? -8.682 3.959 -10.269 1.00 98.62 651 ALA A C 1
ATOM 4997 O O . ALA A 1 651 ? -8.486 5.163 -10.118 1.00 98.62 651 ALA A O 1
ATOM 4998 N N . ALA A 1 652 ? -7.704 3.053 -10.152 1.00 98.44 652 ALA A N 1
ATOM 4999 C CA . ALA A 1 652 ? -6.320 3.399 -9.829 1.00 98.44 652 ALA A CA 1
ATOM 5000 C C . ALA A 1 652 ? -5.696 4.343 -10.879 1.00 98.44 652 ALA A C 1
ATOM 5002 O O . ALA A 1 652 ? -5.358 5.478 -10.520 1.00 98.44 652 ALA A O 1
ATOM 5003 N N . PRO A 1 653 ? -5.624 3.974 -12.178 1.00 98.62 653 PRO A N 1
ATOM 5004 C CA . PRO A 1 653 ? -5.084 4.882 -13.182 1.00 98.62 653 PRO A CA 1
ATOM 5005 C C . PRO A 1 653 ? -5.977 6.098 -13.425 1.00 98.62 653 PRO A C 1
ATOM 5007 O O . PRO A 1 653 ? -5.459 7.190 -13.654 1.00 98.62 653 PRO A O 1
ATOM 5010 N N . ALA A 1 654 ? -7.303 5.961 -13.308 1.00 98.81 654 ALA A N 1
ATOM 5011 C CA . ALA A 1 654 ? -8.221 7.088 -13.447 1.00 98.81 654 ALA A CA 1
ATOM 5012 C C . ALA A 1 654 ? -7.971 8.181 -12.400 1.00 98.81 654 ALA A C 1
ATOM 5014 O O . ALA A 1 654 ? -7.939 9.366 -12.741 1.00 98.81 654 ALA A O 1
ATOM 5015 N N . PHE A 1 655 ? -7.743 7.790 -11.145 1.00 98.81 655 PHE A N 1
ATOM 5016 C CA . PHE A 1 655 ? -7.474 8.719 -10.052 1.00 98.81 655 PHE A CA 1
ATOM 5017 C C . PHE A 1 655 ? -6.170 9.488 -10.289 1.00 98.81 655 PHE A C 1
ATOM 5019 O O . PHE A 1 655 ? -6.148 10.721 -10.240 1.00 98.81 655 PHE A O 1
ATOM 5026 N N . CYS A 1 656 ? -5.092 8.771 -10.618 1.00 98.81 656 CYS A N 1
ATOM 5027 C CA . CYS A 1 656 ? -3.788 9.371 -10.889 1.00 98.81 656 CYS A CA 1
ATOM 5028 C C . CYS A 1 656 ? -3.819 10.308 -12.102 1.00 98.81 656 CYS A C 1
ATOM 5030 O O . CYS A 1 656 ? -3.346 11.438 -12.004 1.00 98.81 656 CYS A O 1
ATOM 5032 N N . VAL A 1 657 ? -4.407 9.880 -13.224 1.00 98.69 657 VAL A N 1
ATOM 5033 C CA . VAL A 1 657 ? -4.494 10.684 -14.456 1.00 98.69 657 VAL A CA 1
ATOM 5034 C C . VAL A 1 657 ? -5.350 11.929 -14.250 1.00 98.69 657 VAL A C 1
ATOM 5036 O O . VAL A 1 657 ? -4.957 13.021 -14.665 1.00 98.69 657 VAL A O 1
ATOM 5039 N N . GLY A 1 658 ? -6.494 11.786 -13.575 1.00 98.44 658 GLY A N 1
ATOM 5040 C CA . GLY A 1 658 ? -7.385 12.899 -13.265 1.00 98.44 658 GLY A CA 1
ATOM 5041 C C . GLY A 1 658 ? -6.698 13.999 -12.456 1.00 98.44 658 GLY A C 1
ATOM 5042 O O . GLY A 1 658 ? -6.857 15.180 -12.759 1.00 98.44 658 GLY A O 1
ATOM 5043 N N . LEU A 1 659 ? -5.884 13.627 -11.465 1.00 98.31 659 LEU A N 1
ATOM 5044 C CA . LEU A 1 659 ? -5.126 14.598 -10.675 1.00 98.31 659 LEU A CA 1
ATOM 5045 C C . LEU A 1 659 ? -3.895 15.136 -11.409 1.00 98.31 659 LEU A C 1
ATOM 5047 O O . LEU A 1 659 ? -3.603 16.326 -11.312 1.00 98.31 659 LEU A O 1
ATOM 5051 N N . ALA A 1 660 ? -3.155 14.283 -12.117 1.00 98.25 660 ALA A N 1
ATOM 5052 C CA . ALA A 1 660 ? -1.845 14.639 -12.648 1.00 98.25 660 ALA A CA 1
ATOM 5053 C C . ALA A 1 660 ? -1.911 15.442 -13.953 1.00 98.25 660 ALA A C 1
ATOM 5055 O O . ALA A 1 660 ? -1.103 16.352 -14.119 1.00 98.25 660 ALA A O 1
ATOM 5056 N N . TYR A 1 661 ? -2.832 15.138 -14.876 1.00 98.31 661 TYR A N 1
ATOM 5057 C CA . TYR A 1 661 ? -2.792 15.641 -16.267 1.00 98.31 661 TYR A CA 1
ATOM 5058 C C . TYR A 1 661 ? -3.709 16.830 -16.553 1.00 98.31 661 TYR A C 1
ATOM 5060 O O . TYR A 1 661 ? -3.808 17.303 -17.682 1.00 98.31 661 TYR A O 1
ATOM 5068 N N . HIS A 1 662 ? -4.370 17.360 -15.528 1.00 97.62 662 HIS A N 1
ATOM 5069 C CA . HIS A 1 662 ? -5.114 18.607 -15.631 1.00 97.62 662 HIS A CA 1
ATOM 5070 C C . HIS A 1 662 ? -4.534 19.627 -14.650 1.00 97.62 662 HIS A C 1
ATOM 5072 O O . HIS A 1 662 ? -4.815 19.580 -13.453 1.00 97.62 662 HIS A O 1
ATOM 5078 N N . ALA A 1 663 ? -3.722 20.563 -15.154 1.00 97.75 663 ALA A N 1
ATOM 5079 C CA . ALA A 1 663 ? -2.965 21.500 -14.319 1.00 97.75 663 ALA A CA 1
ATOM 5080 C C . ALA A 1 663 ? -3.820 22.278 -13.289 1.00 97.75 663 ALA A C 1
ATOM 5082 O O . ALA A 1 663 ? -3.397 22.369 -12.135 1.00 97.75 663 ALA A O 1
ATOM 5083 N N . PRO A 1 664 ? -5.031 22.787 -13.609 1.00 98.44 664 PRO A N 1
ATOM 5084 C CA . PRO A 1 664 ? -5.894 23.404 -12.601 1.00 98.44 664 PRO A CA 1
ATOM 5085 C C . PRO A 1 664 ? -6.304 22.451 -11.467 1.00 98.44 664 PRO A C 1
ATOM 5087 O O . PRO A 1 664 ? -6.252 22.845 -10.304 1.00 98.44 664 PRO A O 1
ATOM 5090 N N . ALA A 1 665 ? -6.661 21.197 -11.779 1.00 98.25 665 ALA A N 1
ATOM 5091 C CA . ALA A 1 665 ? -7.000 20.200 -10.756 1.00 98.25 665 ALA A CA 1
ATOM 5092 C C . ALA A 1 665 ? -5.770 19.826 -9.917 1.00 98.25 665 ALA A C 1
ATOM 5094 O O . ALA A 1 665 ? -5.854 19.785 -8.691 1.00 98.25 665 ALA A O 1
ATOM 5095 N N . ARG A 1 666 ? -4.610 19.652 -10.562 1.00 98.25 666 ARG A N 1
ATOM 5096 C CA . ARG A 1 666 ? -3.327 19.394 -9.898 1.00 98.25 666 ARG A CA 1
ATOM 5097 C C . ARG A 1 666 ? -2.975 20.473 -8.879 1.00 98.25 666 ARG A C 1
ATOM 5099 O O . ARG A 1 666 ? -2.659 20.160 -7.735 1.00 98.25 666 ARG A O 1
ATOM 5106 N N . ARG A 1 667 ? -3.049 21.749 -9.268 1.00 98.19 667 ARG A N 1
ATOM 5107 C CA . ARG A 1 667 ? -2.740 22.873 -8.368 1.00 98.19 667 ARG A CA 1
ATOM 5108 C C . ARG A 1 667 ? -3.755 23.006 -7.237 1.00 98.19 667 ARG A C 1
ATOM 5110 O O . ARG A 1 667 ? -3.357 23.279 -6.109 1.00 98.19 667 ARG A O 1
ATOM 5117 N N . ALA A 1 668 ? -5.040 22.775 -7.509 1.00 98.69 668 ALA A N 1
ATOM 5118 C CA . ALA A 1 668 ? -6.064 22.742 -6.466 1.00 98.69 668 ALA A CA 1
ATOM 5119 C C . ALA A 1 668 ? -5.808 21.612 -5.454 1.00 98.69 668 ALA A C 1
ATOM 5121 O O . ALA A 1 668 ? -5.933 21.826 -4.251 1.00 98.69 668 ALA A O 1
ATOM 5122 N N . ALA A 1 669 ? -5.375 20.439 -5.923 1.00 98.50 669 ALA A N 1
ATOM 5123 C CA . ALA A 1 669 ? -5.009 19.319 -5.060 1.00 98.50 669 ALA A CA 1
ATOM 5124 C C . ALA A 1 669 ? -3.747 19.620 -4.236 1.00 98.50 669 ALA A C 1
ATOM 5126 O O . ALA A 1 669 ? -3.709 19.335 -3.044 1.00 98.50 669 ALA A O 1
ATOM 5127 N N . LEU A 1 670 ? -2.734 20.259 -4.827 1.00 97.94 670 LEU A N 1
ATOM 5128 C CA . LEU A 1 670 ? -1.553 20.719 -4.089 1.00 97.94 670 LEU A CA 1
ATOM 5129 C C . LEU A 1 670 ? -1.911 21.736 -2.999 1.00 97.94 670 LEU A C 1
ATOM 5131 O O . LEU A 1 670 ? -1.389 21.628 -1.893 1.00 97.94 670 LEU A O 1
ATOM 5135 N N . ALA A 1 671 ? -2.817 22.675 -3.284 1.00 98.00 671 ALA A N 1
ATOM 5136 C CA . ALA A 1 671 ? -3.312 23.634 -2.297 1.00 98.00 671 ALA A CA 1
ATOM 5137 C C . ALA A 1 671 ? -4.104 22.946 -1.172 1.00 98.00 671 ALA A C 1
ATOM 5139 O O . ALA A 1 671 ? -3.923 23.267 -0.001 1.00 98.00 671 ALA A O 1
ATOM 5140 N N . LEU A 1 672 ? -4.932 21.950 -1.509 1.00 98.00 672 LE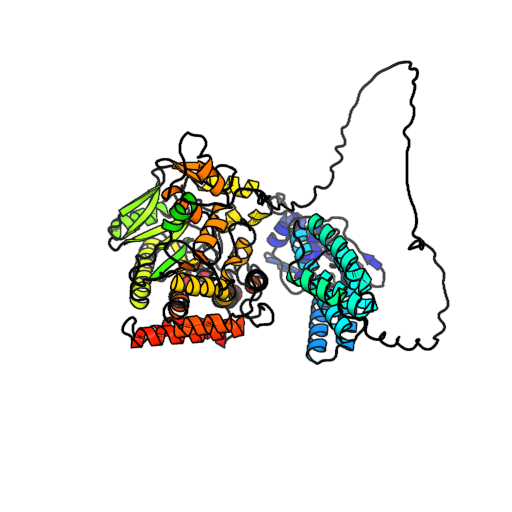U A N 1
ATOM 5141 C CA . LEU A 1 672 ? -5.643 21.123 -0.530 1.00 98.00 672 LEU A CA 1
ATOM 5142 C C . LEU A 1 672 ? -4.682 20.365 0.398 1.00 98.00 672 LEU A C 1
ATOM 5144 O O . LEU A 1 672 ? -5.004 20.140 1.560 1.00 98.00 672 LEU A O 1
ATOM 5148 N N . LEU A 1 673 ? -3.510 19.974 -0.103 1.00 97.31 673 LEU A N 1
ATOM 5149 C CA . LEU A 1 673 ? -2.482 19.227 0.628 1.00 97.31 673 LEU A CA 1
ATOM 5150 C C . LEU A 1 673 ? -1.382 20.130 1.208 1.00 97.31 673 LEU A C 1
ATOM 5152 O O . LEU A 1 673 ? -0.348 19.640 1.674 1.00 97.31 673 LEU A O 1
ATOM 5156 N N . ASP A 1 674 ? -1.573 21.449 1.171 1.00 95.12 674 ASP A N 1
ATOM 5157 C CA . ASP A 1 674 ? -0.590 22.391 1.686 1.00 95.12 674 ASP A CA 1
ATOM 5158 C C . ASP A 1 674 ? -0.474 22.304 3.214 1.00 95.12 674 ASP A C 1
ATOM 5160 O O . ASP A 1 674 ? -1.445 22.005 3.917 1.00 95.12 674 ASP A O 1
ATOM 5164 N N . GLY A 1 675 ? 0.736 22.527 3.725 1.00 93.00 675 GLY A N 1
ATOM 5165 C CA . GLY A 1 675 ? 1.064 22.412 5.149 1.00 93.00 675 GLY A CA 1
ATOM 5166 C C . GLY A 1 675 ? 1.284 20.988 5.681 1.00 93.00 675 GLY A C 1
ATOM 5167 O O . GLY A 1 675 ? 1.782 20.857 6.793 1.00 93.00 675 GLY A O 1
ATOM 5168 N N . LEU A 1 676 ? 0.979 19.932 4.914 1.00 93.56 676 LEU A N 1
ATOM 5169 C CA . LEU A 1 676 ? 1.289 18.556 5.321 1.00 93.56 676 LEU A CA 1
ATOM 5170 C C . LEU A 1 676 ? 2.797 18.289 5.264 1.00 93.56 676 LEU A C 1
ATOM 5172 O O . LEU A 1 676 ? 3.443 18.493 4.230 1.00 93.56 676 LEU A O 1
ATOM 5176 N N . THR A 1 677 ? 3.349 17.801 6.372 1.00 93.12 677 THR A N 1
ATOM 5177 C CA . THR A 1 677 ? 4.771 17.472 6.495 1.00 93.12 677 THR A CA 1
ATOM 5178 C C . THR A 1 677 ? 5.059 16.032 6.068 1.00 93.12 677 THR A C 1
ATOM 5180 O O . THR A 1 677 ? 4.169 15.186 5.984 1.00 93.12 677 THR A O 1
ATOM 5183 N N . ALA A 1 678 ? 6.335 15.706 5.840 1.00 88.75 678 ALA A N 1
ATOM 5184 C CA . ALA A 1 678 ? 6.746 14.322 5.592 1.00 88.75 678 ALA A CA 1
ATOM 5185 C C . ALA A 1 678 ? 6.384 13.382 6.761 1.00 88.75 678 ALA A C 1
ATOM 5187 O O . ALA A 1 678 ? 6.045 12.223 6.527 1.00 88.75 678 ALA A O 1
ATOM 5188 N N . ALA A 1 679 ? 6.420 13.887 8.000 1.00 84.69 679 ALA A N 1
ATOM 5189 C CA . ALA A 1 679 ? 6.047 13.129 9.192 1.00 84.69 679 ALA A CA 1
ATOM 5190 C C . ALA A 1 679 ? 4.540 12.830 9.228 1.00 84.69 679 ALA A C 1
ATOM 5192 O O . ALA A 1 679 ? 4.157 11.696 9.511 1.00 84.69 679 ALA A O 1
ATOM 5193 N N . ASP A 1 680 ? 3.696 13.802 8.861 1.00 90.69 680 ASP A N 1
ATOM 5194 C CA . ASP A 1 680 ? 2.244 13.596 8.758 1.00 90.69 680 ASP A CA 1
ATOM 5195 C C . ASP A 1 680 ? 1.909 12.503 7.739 1.00 90.69 680 ASP A C 1
ATOM 5197 O O . ASP A 1 680 ? 1.081 11.633 8.000 1.00 90.69 680 ASP A O 1
ATOM 5201 N N . LEU A 1 681 ? 2.579 12.518 6.583 1.00 93.19 681 LEU A N 1
ATOM 5202 C CA . LEU A 1 681 ? 2.376 11.546 5.506 1.00 93.19 681 LEU A CA 1
ATOM 5203 C C . LEU A 1 681 ? 2.866 10.138 5.882 1.00 93.19 681 LEU A C 1
ATOM 5205 O O . LEU A 1 681 ? 2.194 9.143 5.587 1.00 93.19 681 LEU A O 1
ATOM 5209 N N . ALA A 1 682 ? 4.020 10.040 6.546 1.00 86.56 682 ALA A N 1
ATOM 5210 C CA . ALA A 1 682 ? 4.537 8.773 7.056 1.00 86.56 682 ALA A CA 1
ATOM 5211 C C . ALA A 1 682 ? 3.584 8.171 8.101 1.00 86.56 682 ALA A C 1
ATOM 5213 O O . ALA A 1 682 ? 3.175 7.019 7.968 1.00 86.56 682 ALA A O 1
ATOM 5214 N N . GLN A 1 683 ? 3.131 8.977 9.067 1.00 85.31 683 GLN A N 1
ATOM 5215 C CA . GLN A 1 683 ? 2.152 8.548 10.067 1.00 85.31 683 GLN A CA 1
ATOM 5216 C C . GLN A 1 683 ? 0.815 8.141 9.430 1.00 85.31 683 GLN A C 1
ATOM 5218 O O . GLN A 1 683 ? 0.233 7.119 9.801 1.00 85.31 683 GLN A O 1
ATOM 5223 N N . ALA A 1 684 ? 0.324 8.913 8.457 1.00 88.88 684 ALA A N 1
ATOM 5224 C CA . ALA A 1 684 ? -0.904 8.583 7.746 1.00 88.88 684 ALA A CA 1
ATOM 5225 C C . ALA A 1 684 ? -0.801 7.216 7.057 1.00 88.88 684 ALA A C 1
ATOM 5227 O O . ALA A 1 684 ? -1.756 6.449 7.102 1.00 88.88 684 ALA A O 1
ATOM 5228 N N . SER A 1 685 ? 0.361 6.870 6.495 1.00 89.12 685 SER A N 1
ATOM 5229 C CA . SER A 1 685 ? 0.585 5.564 5.859 1.00 89.12 685 SER A CA 1
ATOM 5230 C C . SER A 1 685 ? 0.365 4.397 6.829 1.00 89.12 685 SER A C 1
ATOM 5232 O O . SER A 1 685 ? -0.284 3.413 6.475 1.00 89.12 685 SER A O 1
ATOM 5234 N N . GLU A 1 686 ? 0.840 4.522 8.070 1.00 82.31 686 GLU A N 1
ATOM 5235 C CA . GLU A 1 686 ? 0.631 3.514 9.116 1.00 82.31 686 GLU A CA 1
ATOM 5236 C C . GLU A 1 686 ? -0.832 3.460 9.576 1.00 82.31 686 GLU A C 1
ATOM 5238 O O . GLU A 1 686 ? -1.412 2.384 9.739 1.00 82.31 686 GLU A O 1
ATOM 5243 N N . TYR A 1 687 ? -1.462 4.620 9.775 1.00 84.38 687 TYR A N 1
ATOM 5244 C CA . TYR A 1 687 ? -2.838 4.686 10.266 1.00 84.38 687 TYR A CA 1
ATOM 5245 C C . TYR A 1 687 ? -3.866 4.240 9.235 1.00 84.38 687 TYR A C 1
ATOM 5247 O O . TYR A 1 687 ? -4.845 3.596 9.613 1.00 84.38 687 TYR A O 1
ATOM 5255 N N . VAL A 1 688 ? -3.648 4.539 7.956 1.00 94.81 688 VAL A N 1
ATOM 5256 C CA . VAL A 1 688 ? -4.527 4.121 6.859 1.00 94.81 688 VAL A CA 1
ATOM 5257 C C . VAL A 1 688 ? -4.553 2.604 6.725 1.00 94.81 688 VAL A C 1
ATOM 5259 O O . VAL A 1 688 ? -5.630 2.043 6.535 1.00 94.81 688 VAL A O 1
ATOM 5262 N N . ALA A 1 689 ? -3.424 1.921 6.934 1.00 90.31 689 ALA A N 1
ATOM 5263 C CA . ALA A 1 689 ? -3.385 0.460 6.911 1.00 90.31 689 ALA A CA 1
ATOM 5264 C C . ALA A 1 689 ? -4.376 -0.175 7.907 1.00 90.31 689 ALA A C 1
ATOM 5266 O O . ALA A 1 689 ? -4.946 -1.230 7.632 1.00 90.31 689 ALA A O 1
ATOM 5267 N N . VAL A 1 690 ? -4.614 0.478 9.051 1.00 83.06 690 VAL A N 1
ATOM 5268 C CA . VAL A 1 690 ? -5.492 -0.022 10.121 1.00 83.06 690 VAL A CA 1
ATOM 5269 C C . VAL A 1 690 ? -6.908 0.552 10.044 1.00 83.06 690 VAL A C 1
ATOM 5271 O O . VAL A 1 690 ? -7.861 -0.162 10.333 1.00 83.06 690 VAL A O 1
ATOM 5274 N N . LYS A 1 691 ? -7.054 1.836 9.701 1.00 80.00 691 LYS A N 1
ATOM 5275 C CA . LYS A 1 691 ? -8.315 2.589 9.833 1.00 80.00 691 LYS A CA 1
ATOM 5276 C C . LYS A 1 691 ? -8.918 3.056 8.513 1.00 80.00 691 LYS A C 1
ATOM 5278 O O . LYS A 1 691 ? -10.030 3.568 8.521 1.00 80.00 691 LYS A O 1
ATOM 5283 N N . GLY A 1 692 ? -8.196 2.946 7.400 1.00 92.12 692 GLY A N 1
ATOM 5284 C CA . GLY A 1 692 ? -8.685 3.397 6.099 1.00 92.12 692 GLY A CA 1
ATOM 5285 C C . GLY A 1 692 ? -9.101 4.867 6.139 1.00 92.12 692 GLY A C 1
ATOM 5286 O O . GLY A 1 692 ? -8.308 5.730 6.520 1.00 92.12 692 GLY A O 1
ATOM 5287 N N . LEU A 1 693 ? -10.352 5.145 5.770 1.00 90.75 693 LEU A N 1
ATOM 5288 C CA . LEU A 1 693 ? -10.916 6.499 5.713 1.00 90.75 693 LEU A CA 1
ATOM 5289 C C . LEU A 1 693 ? -11.020 7.184 7.088 1.00 90.75 693 LEU A C 1
ATOM 5291 O O . LEU A 1 693 ? -10.945 8.412 7.157 1.00 90.75 693 LEU A O 1
ATOM 5295 N N . ASP A 1 694 ? -11.106 6.414 8.177 1.00 84.69 694 ASP A N 1
ATOM 5296 C CA . ASP A 1 694 ? -11.187 6.928 9.555 1.00 84.69 694 ASP A CA 1
ATOM 5297 C C . ASP A 1 694 ? -9.820 7.366 10.121 1.00 84.69 694 ASP A C 1
ATOM 5299 O O . ASP A 1 694 ? -9.695 7.762 11.288 1.00 84.69 694 ASP A O 1
ATOM 5303 N N . ALA A 1 695 ? -8.754 7.262 9.325 1.00 89.94 695 ALA A N 1
ATOM 5304 C CA . ALA A 1 695 ? -7.437 7.759 9.691 1.00 89.94 695 ALA A CA 1
ATOM 5305 C C . ALA A 1 695 ? -7.373 9.301 9.705 1.00 89.94 695 ALA A C 1
ATOM 5307 O O . ALA A 1 695 ? -8.230 10.010 9.174 1.00 89.94 695 ALA A O 1
ATOM 5308 N N . MET A 1 696 ? -6.302 9.816 10.311 1.00 89.94 696 MET A N 1
ATOM 5309 C CA . MET A 1 696 ? -5.964 11.240 10.330 1.00 89.94 696 MET A CA 1
ATOM 5310 C C . MET A 1 696 ? -4.616 11.455 9.642 1.00 89.94 696 MET A C 1
ATOM 5312 O O . MET A 1 696 ? -3.743 10.588 9.718 1.00 89.94 696 MET A O 1
ATOM 5316 N N . VAL A 1 697 ? -4.455 12.615 9.012 1.00 90.06 697 VAL A N 1
ATOM 5317 C CA . VAL A 1 697 ? -3.199 13.111 8.440 1.00 90.06 697 VAL A CA 1
ATOM 5318 C C . VAL A 1 697 ? -2.987 14.539 8.940 1.00 90.06 697 VAL A C 1
ATOM 5320 O O . VAL A 1 697 ? -3.775 15.436 8.637 1.00 90.06 697 VAL A O 1
ATOM 5323 N N . GLY A 1 698 ? -1.979 14.737 9.792 1.00 89.25 698 GLY A N 1
ATOM 5324 C CA . GLY A 1 698 ? -1.877 15.954 10.598 1.00 89.25 698 GLY A CA 1
ATOM 5325 C C . GLY A 1 698 ? -3.143 16.161 11.442 1.00 89.25 698 GLY A C 1
ATOM 5326 O O . GLY A 1 698 ? -3.552 15.285 12.206 1.00 89.25 698 GLY A O 1
ATOM 5327 N N . ASP A 1 699 ? -3.798 17.305 11.268 1.00 83.12 699 ASP A N 1
ATOM 5328 C CA . ASP A 1 699 ? -5.069 17.662 11.908 1.00 83.12 699 ASP A CA 1
ATOM 5329 C C . ASP A 1 699 ? -6.312 17.359 11.046 1.00 83.12 699 ASP A C 1
ATOM 5331 O O . ASP A 1 699 ? -7.439 17.659 11.448 1.00 83.12 699 ASP A O 1
ATOM 5335 N N . ARG A 1 700 ? -6.135 16.736 9.874 1.00 92.31 700 ARG A N 1
ATOM 5336 C CA . ARG A 1 700 ? -7.191 16.527 8.873 1.00 92.31 700 ARG A CA 1
ATOM 5337 C C . ARG A 1 700 ? -7.670 15.083 8.840 1.00 92.31 700 ARG A C 1
ATOM 5339 O O . ARG A 1 700 ? -6.897 14.149 9.045 1.00 92.31 700 ARG A O 1
ATOM 5346 N N . SER A 1 701 ? -8.949 14.894 8.521 1.00 94.81 701 SER A N 1
ATOM 5347 C CA . SER A 1 701 ? -9.499 13.569 8.215 1.00 94.81 701 SER A CA 1
ATOM 5348 C C . SER A 1 701 ? -8.938 13.062 6.888 1.00 94.81 701 SER A C 1
ATOM 5350 O O . SER A 1 701 ? -8.978 13.779 5.882 1.00 94.81 701 SER A O 1
ATOM 5352 N N . VAL A 1 702 ? -8.459 11.815 6.868 1.00 97.44 702 VAL A N 1
ATOM 5353 C CA . VAL A 1 702 ? -8.053 11.151 5.625 1.00 97.44 702 VAL A CA 1
ATOM 5354 C C . VAL A 1 702 ? -9.252 10.977 4.702 1.00 97.44 702 VAL A C 1
ATOM 5356 O O . VAL A 1 702 ? -9.155 11.378 3.549 1.00 97.44 702 VAL A O 1
ATOM 5359 N N . GLY A 1 703 ? -10.386 10.470 5.195 1.00 97.12 703 GLY A N 1
ATOM 5360 C CA . GLY A 1 703 ? -11.596 10.277 4.392 1.00 97.12 703 GLY A CA 1
ATOM 5361 C C . GLY A 1 703 ? -12.082 11.559 3.713 1.00 97.12 703 GLY A C 1
ATOM 5362 O O . GLY A 1 703 ? -12.245 11.578 2.496 1.00 97.12 703 GLY A O 1
ATOM 5363 N N . GLY A 1 704 ? -12.208 12.658 4.468 1.00 97.12 704 GLY A N 1
ATOM 5364 C CA . GLY A 1 704 ? -12.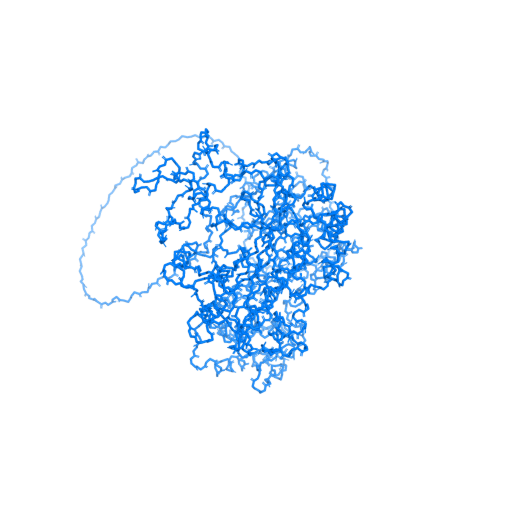626 13.947 3.899 1.00 97.12 704 GLY A CA 1
ATOM 5365 C C . GLY A 1 704 ? -11.619 14.524 2.896 1.00 97.12 704 GLY A C 1
ATOM 5366 O O . GLY A 1 704 ? -12.001 15.102 1.880 1.00 97.12 704 GLY A O 1
ATOM 5367 N N . THR A 1 705 ? -10.318 14.330 3.136 1.00 98.50 705 THR A N 1
ATOM 5368 C CA . THR A 1 705 ? -9.280 14.780 2.193 1.00 98.50 705 THR A CA 1
ATOM 5369 C C . THR A 1 705 ? -9.258 13.912 0.930 1.00 98.50 705 THR A C 1
ATOM 5371 O O . THR A 1 705 ? -9.122 14.436 -0.175 1.00 98.50 705 THR A O 1
ATOM 5374 N N . ALA A 1 706 ? -9.432 12.595 1.068 1.00 98.56 706 ALA A N 1
ATOM 5375 C CA . ALA A 1 706 ? -9.494 11.645 -0.039 1.00 98.56 706 ALA A CA 1
ATOM 5376 C C . ALA A 1 706 ? -10.716 11.891 -0.937 1.00 98.56 706 ALA A C 1
ATOM 5378 O O . ALA A 1 706 ? -10.580 11.876 -2.158 1.00 98.56 706 ALA A O 1
ATOM 5379 N N . GLU A 1 707 ? -11.880 12.189 -0.352 1.00 98.56 707 GLU A N 1
ATOM 5380 C CA . GLU A 1 707 ? -13.089 12.597 -1.078 1.00 98.56 707 GLU A CA 1
ATOM 5381 C C . GLU A 1 707 ? -12.856 13.865 -1.911 1.00 98.56 707 GLU A C 1
ATOM 5383 O O . GLU A 1 707 ? -13.178 13.909 -3.100 1.00 98.56 707 GLU A O 1
ATOM 5388 N N . ALA A 1 708 ? -12.239 14.890 -1.320 1.00 98.69 708 ALA A N 1
ATOM 5389 C CA . ALA A 1 708 ? -11.937 16.125 -2.036 1.00 98.69 708 ALA A CA 1
ATOM 5390 C C . ALA A 1 708 ? -10.940 15.897 -3.191 1.00 98.69 708 ALA A C 1
ATOM 5392 O O . ALA A 1 708 ? -11.135 16.423 -4.291 1.00 98.69 708 ALA A O 1
ATOM 5393 N N . LEU A 1 709 ? -9.909 15.068 -2.984 1.00 98.81 709 LEU A N 1
ATOM 5394 C CA . LEU A 1 709 ? -8.994 14.653 -4.054 1.00 98.81 709 LEU A CA 1
ATOM 5395 C C . LEU A 1 709 ? -9.720 13.874 -5.158 1.00 98.81 709 LEU A C 1
ATOM 5397 O O . LEU A 1 709 ? -9.476 14.123 -6.337 1.00 98.81 709 LEU A O 1
ATOM 5401 N N . LEU A 1 710 ? -10.640 12.976 -4.802 1.00 98.81 710 LEU A N 1
ATOM 5402 C CA . LEU A 1 710 ? -11.445 12.220 -5.761 1.00 98.81 710 LEU A CA 1
ATOM 5403 C C . LEU A 1 710 ? -12.306 13.149 -6.633 1.00 98.81 710 LEU A C 1
ATOM 5405 O O . LEU A 1 710 ? -12.350 12.989 -7.855 1.00 98.81 710 LEU A O 1
ATOM 5409 N N . GLY A 1 711 ? -12.909 14.181 -6.036 1.00 98.75 711 GLY A N 1
ATOM 5410 C CA . GLY A 1 711 ? -13.639 15.221 -6.766 1.00 98.75 711 GLY A CA 1
ATOM 5411 C C . GLY A 1 711 ? -12.762 15.992 -7.763 1.00 98.75 711 GLY A C 1
ATOM 5412 O O . GLY A 1 711 ? -13.178 16.242 -8.898 1.00 98.75 711 GLY A O 1
ATOM 5413 N N . LEU A 1 712 ? -11.523 16.316 -7.382 1.00 98.88 712 LEU A N 1
ATOM 5414 C CA . LEU A 1 712 ? -10.552 16.970 -8.269 1.00 98.88 712 LEU A CA 1
ATOM 5415 C C . LEU A 1 712 ? -10.072 16.041 -9.391 1.00 98.88 712 LEU A C 1
ATOM 5417 O O . LEU A 1 712 ? -9.948 16.481 -10.536 1.00 98.88 712 LEU A O 1
ATOM 5421 N N . ALA A 1 713 ? -9.866 14.754 -9.099 1.00 98.81 713 ALA A N 1
ATOM 5422 C CA . ALA A 1 713 ? -9.532 13.750 -10.106 1.00 98.81 713 ALA A CA 1
ATOM 5423 C C . ALA A 1 713 ? -10.633 13.670 -11.174 1.00 98.81 713 ALA A C 1
ATOM 5425 O O . ALA A 1 713 ? -10.367 13.736 -12.377 1.00 98.81 713 ALA A O 1
ATOM 5426 N N . ARG A 1 714 ? -11.893 13.628 -10.730 1.00 98.44 714 ARG A N 1
ATOM 5427 C CA . ARG A 1 714 ? -13.080 13.630 -11.589 1.00 98.44 714 ARG A CA 1
ATOM 5428 C C . ARG A 1 714 ? -13.155 14.881 -12.465 1.00 98.44 714 ARG A C 1
ATOM 5430 O O . ARG A 1 714 ? -13.385 14.780 -13.670 1.00 98.44 714 ARG A O 1
ATOM 5437 N N . GLN A 1 715 ? -12.902 16.058 -11.890 1.00 98.38 715 GLN A N 1
ATOM 5438 C CA . GLN A 1 715 ? -12.819 17.309 -12.647 1.00 98.38 715 GLN A CA 1
ATOM 5439 C C . GLN A 1 715 ? -11.743 17.242 -13.740 1.00 98.38 715 GLN A C 1
ATOM 5441 O O . GLN A 1 715 ? -11.993 17.670 -14.868 1.00 98.38 715 GLN A O 1
ATOM 5446 N N . GLY A 1 716 ? -10.564 16.699 -13.430 1.00 98.56 716 GLY A N 1
ATOM 5447 C CA . GLY A 1 716 ? -9.491 16.550 -14.408 1.00 98.56 716 GLY A CA 1
ATOM 5448 C C . GLY A 1 716 ? -9.840 15.601 -15.552 1.00 98.56 716 GLY A C 1
ATOM 5449 O O . GLY A 1 716 ? -9.585 15.931 -16.710 1.00 98.56 716 GLY A O 1
ATOM 5450 N N . LEU A 1 717 ? -10.502 14.475 -15.269 1.00 98.56 717 LEU A N 1
ATOM 5451 C CA . LEU A 1 717 ? -10.975 13.557 -16.313 1.00 98.56 717 LEU A CA 1
ATOM 5452 C C . LEU A 1 717 ? -12.039 14.199 -17.213 1.00 98.56 717 LEU A C 1
ATOM 5454 O O . LEU A 1 717 ? -11.950 14.079 -18.435 1.00 98.56 717 LEU A O 1
ATOM 5458 N N . ARG A 1 718 ? -12.993 14.950 -16.645 1.00 98.38 718 ARG A N 1
ATOM 5459 C CA . ARG A 1 718 ? -13.972 15.724 -17.433 1.00 98.38 718 ARG A CA 1
ATOM 5460 C C . ARG A 1 718 ? -13.290 16.737 -18.348 1.00 98.38 718 ARG A C 1
ATOM 5462 O O . ARG A 1 718 ? -13.651 16.847 -19.516 1.00 98.38 718 ARG A O 1
ATOM 5469 N N . ALA A 1 719 ? -12.293 17.459 -17.838 1.00 98.00 719 ALA A N 1
ATOM 5470 C CA . ALA A 1 719 ? -11.546 18.431 -18.631 1.00 98.00 719 ALA A CA 1
ATOM 5471 C C . ALA A 1 719 ? -10.793 17.763 -19.794 1.00 98.00 719 ALA A C 1
ATOM 5473 O O . ALA A 1 719 ? -10.824 18.267 -20.916 1.00 98.00 719 ALA A O 1
ATOM 5474 N N . ARG A 1 720 ? -10.181 16.596 -19.557 1.00 97.25 720 ARG A N 1
ATOM 5475 C CA . ARG A 1 720 ? -9.535 15.799 -20.612 1.00 97.25 720 ARG A CA 1
ATOM 5476 C C . ARG A 1 720 ? -10.530 15.305 -21.665 1.00 97.25 720 ARG A C 1
ATOM 5478 O O . ARG A 1 720 ? -10.212 15.345 -22.851 1.00 97.25 720 ARG A O 1
ATOM 5485 N N . ALA A 1 721 ? -11.730 14.896 -21.257 1.00 97.31 721 ALA A N 1
ATOM 5486 C CA . ALA A 1 721 ? -12.790 14.500 -22.182 1.00 97.31 721 ALA A CA 1
ATOM 5487 C C . ALA A 1 721 ? -13.264 15.674 -23.057 1.00 97.31 721 ALA A C 1
ATOM 5489 O O . ALA A 1 721 ? -13.372 15.531 -24.272 1.00 97.31 721 ALA A O 1
ATOM 5490 N N . VAL A 1 722 ? -13.463 16.863 -22.472 1.00 97.50 722 VAL A N 1
ATOM 5491 C CA . VAL A 1 722 ? -13.786 18.095 -23.223 1.00 97.50 722 VAL A CA 1
ATOM 5492 C C . VAL A 1 722 ? -12.673 18.460 -24.211 1.00 97.50 722 VAL A C 1
ATOM 5494 O O . VAL A 1 722 ? -12.958 18.912 -25.317 1.00 97.50 722 VAL A O 1
ATOM 5497 N N . ALA A 1 723 ? -11.413 18.223 -23.842 1.00 96.12 723 ALA A N 1
ATOM 5498 C CA . ALA A 1 723 ? -10.258 18.426 -24.713 1.00 96.12 723 ALA A CA 1
ATOM 5499 C C . ALA A 1 723 ? -10.090 17.339 -25.799 1.00 96.12 723 ALA A C 1
ATOM 5501 O O . ALA A 1 723 ? -9.149 17.416 -26.585 1.00 96.12 723 ALA A O 1
ATOM 5502 N N . GLY A 1 724 ? -10.962 16.324 -25.848 1.00 96.06 724 GLY A N 1
ATOM 5503 C CA . GLY A 1 724 ? -10.884 15.226 -26.816 1.00 96.06 724 GLY A CA 1
ATOM 5504 C C . GLY A 1 724 ? -9.748 14.230 -26.560 1.00 96.06 724 GLY A C 1
ATOM 5505 O O . GLY A 1 724 ? -9.418 13.446 -27.445 1.00 96.06 724 GLY A O 1
ATOM 5506 N N . LEU A 1 725 ? -9.144 14.255 -25.367 1.00 95.19 725 LEU A N 1
ATOM 5507 C CA . LEU A 1 725 ? -8.069 13.338 -24.963 1.00 95.19 725 LEU A CA 1
ATOM 5508 C C . LEU A 1 725 ? -8.606 12.044 -24.333 1.00 95.19 725 LEU A C 1
ATOM 5510 O O . LEU A 1 725 ? -7.866 11.077 -24.183 1.00 95.19 725 LEU A O 1
ATOM 5514 N N . GLU A 1 726 ? -9.882 12.032 -23.942 1.00 95.75 726 GLU A N 1
ATOM 5515 C CA . GLU A 1 726 ? -10.559 10.892 -23.323 1.00 95.75 726 GLU A CA 1
ATOM 5516 C C . GLU A 1 726 ? -11.999 10.755 -23.821 1.00 95.75 726 GLU A C 1
ATOM 5518 O O . GLU A 1 726 ? -12.578 11.690 -24.379 1.00 95.75 726 GLU A O 1
ATOM 5523 N N . ARG A 1 727 ? -12.605 9.590 -23.571 1.00 94.25 727 ARG A N 1
ATOM 5524 C CA . ARG A 1 727 ? -14.039 9.378 -23.805 1.00 94.25 727 ARG A CA 1
ATOM 5525 C C . ARG A 1 727 ? -14.873 10.228 -22.843 1.00 94.25 727 ARG A C 1
ATOM 5527 O O . ARG A 1 727 ? -14.459 10.496 -21.715 1.00 94.25 727 ARG A O 1
ATOM 5534 N N . ALA A 1 728 ? -16.071 10.619 -23.280 1.00 92.12 728 ALA A N 1
ATOM 5535 C CA . ALA A 1 728 ? -16.975 11.491 -22.521 1.00 92.12 728 ALA A CA 1
ATOM 5536 C C . ALA A 1 728 ? -17.342 10.942 -21.130 1.00 92.12 728 ALA A C 1
ATOM 5538 O O . ALA A 1 728 ? -17.614 11.707 -20.210 1.00 92.12 728 ALA A O 1
ATOM 5539 N N . ASP A 1 729 ? -17.331 9.622 -20.974 1.00 92.00 729 ASP A N 1
ATOM 5540 C CA . ASP A 1 729 ? -17.670 8.898 -19.756 1.00 92.00 729 ASP A CA 1
ATOM 5541 C C . ASP A 1 729 ? -16.443 8.414 -18.966 1.00 92.00 729 ASP A C 1
ATOM 5543 O O . ASP A 1 729 ? -16.608 7.686 -17.991 1.00 92.00 729 ASP A O 1
ATOM 5547 N N . ALA A 1 730 ? -15.220 8.830 -19.321 1.00 95.56 730 ALA A N 1
ATOM 5548 C CA . ALA A 1 730 ? -13.993 8.380 -18.652 1.00 95.56 730 ALA A CA 1
ATOM 5549 C C . ALA A 1 730 ? -13.988 8.662 -17.140 1.00 95.56 730 ALA A C 1
ATOM 5551 O O . ALA A 1 730 ? -13.390 7.921 -16.363 1.00 95.56 730 ALA A O 1
ATOM 5552 N N . GLU A 1 731 ? -14.699 9.698 -16.694 1.00 96.50 731 GLU A N 1
ATOM 5553 C CA . GLU A 1 731 ? -14.854 9.984 -15.270 1.00 96.50 731 GLU A CA 1
ATOM 5554 C C . GLU A 1 731 ? -15.589 8.883 -14.488 1.00 96.50 731 GLU A C 1
ATOM 5556 O O . GLU A 1 731 ? -15.402 8.755 -13.281 1.00 96.50 731 GLU A O 1
ATOM 5561 N N . ARG A 1 732 ? -16.401 8.057 -15.159 1.00 97.19 732 ARG A N 1
ATOM 5562 C CA . ARG A 1 732 ? -17.142 6.952 -14.536 1.00 97.19 732 ARG A CA 1
ATOM 5563 C C . ARG A 1 732 ? -16.242 5.818 -14.063 1.00 97.19 732 ARG A C 1
ATOM 5565 O O . ARG A 1 732 ? -16.650 4.991 -13.256 1.00 97.19 732 ARG A O 1
ATOM 5572 N N . LEU A 1 733 ? -14.992 5.794 -14.524 1.00 98.25 733 LEU A N 1
ATOM 5573 C CA . LEU A 1 733 ? -13.979 4.864 -14.031 1.00 98.25 733 LEU A CA 1
ATOM 5574 C C . LEU A 1 733 ? -13.673 5.076 -12.535 1.00 98.25 733 LEU A C 1
ATOM 5576 O O . LEU A 1 733 ? -13.111 4.184 -11.906 1.00 98.25 733 LEU A O 1
ATOM 5580 N N . LEU A 1 734 ? -14.069 6.220 -11.962 1.00 98.69 734 LEU A N 1
ATOM 5581 C CA . LEU A 1 734 ? -13.952 6.541 -10.537 1.00 98.69 734 LEU A CA 1
ATOM 5582 C C . LEU A 1 734 ? -15.179 6.145 -9.696 1.00 98.69 734 LEU A C 1
ATOM 5584 O O . LEU A 1 734 ? -15.093 6.193 -8.471 1.00 98.69 734 LEU A O 1
ATOM 5588 N N . ASP A 1 735 ? -16.293 5.729 -10.309 1.00 98.38 735 ASP A N 1
ATOM 5589 C CA . ASP A 1 735 ? -17.547 5.406 -9.603 1.00 98.38 735 ASP A CA 1
ATOM 5590 C C . ASP A 1 735 ? -17.365 4.391 -8.444 1.00 98.38 735 ASP A C 1
ATOM 5592 O O . ASP A 1 735 ? -17.975 4.584 -7.389 1.00 98.38 735 ASP A O 1
ATOM 5596 N N . PRO A 1 736 ? -16.493 3.360 -8.542 1.00 98.31 736 PRO A N 1
ATOM 5597 C CA . PRO A 1 736 ? -16.240 2.458 -7.415 1.00 98.31 736 PRO A CA 1
ATOM 5598 C C . PRO A 1 736 ? -15.645 3.143 -6.173 1.00 98.31 736 PRO A C 1
ATOM 5600 O O . PRO A 1 736 ? -15.865 2.679 -5.055 1.00 98.31 736 PRO A O 1
ATOM 5603 N N . LEU A 1 737 ? -14.894 4.237 -6.342 1.00 98.50 737 LEU A N 1
ATOM 5604 C CA . LEU A 1 737 ? -14.328 4.994 -5.219 1.00 98.50 737 LEU A CA 1
ATOM 5605 C C . LEU A 1 737 ? -15.361 5.938 -4.603 1.00 98.50 737 LEU A C 1
ATOM 5607 O O . LEU A 1 737 ? -15.359 6.121 -3.388 1.00 98.50 737 LEU A O 1
ATOM 5611 N N . ASP A 1 738 ? -16.281 6.481 -5.407 1.00 94.69 738 ASP A N 1
ATOM 5612 C CA . ASP A 1 738 ? -17.411 7.257 -4.883 1.00 94.69 738 ASP A CA 1
ATOM 5613 C C . ASP A 1 738 ? -18.271 6.395 -3.958 1.00 94.69 738 ASP A C 1
ATOM 5615 O O . ASP A 1 738 ? -18.756 6.869 -2.933 1.00 94.69 738 ASP A O 1
ATOM 5619 N N . GLU A 1 739 ? -18.455 5.113 -4.285 1.00 91.75 739 GLU A N 1
ATOM 5620 C CA . GLU A 1 739 ? -19.159 4.187 -3.404 1.00 91.75 739 GLU A CA 1
ATOM 5621 C C . GLU A 1 739 ? -18.424 3.989 -2.073 1.00 91.75 739 GLU A C 1
ATOM 5623 O O . GLU A 1 739 ? -19.064 4.021 -1.018 1.00 91.75 739 GLU A O 1
ATOM 5628 N N . VAL A 1 740 ? -17.096 3.837 -2.104 1.00 96.75 740 VAL A N 1
ATOM 5629 C CA . VAL A 1 740 ? -16.262 3.736 -0.896 1.00 96.75 740 VAL A CA 1
ATOM 5630 C C . VAL A 1 740 ? -16.426 4.980 -0.021 1.00 96.75 740 VAL A C 1
ATOM 5632 O O . VAL A 1 740 ? -16.736 4.852 1.160 1.00 96.75 740 VAL A O 1
ATOM 5635 N N . VAL A 1 741 ? -16.315 6.177 -0.601 1.00 92.44 741 VAL A N 1
ATOM 5636 C CA . VAL A 1 741 ? -16.488 7.445 0.125 1.00 92.44 741 VAL A CA 1
ATOM 5637 C C . VAL A 1 741 ? -17.906 7.591 0.677 1.00 92.44 741 VAL A C 1
ATOM 5639 O O . VAL A 1 741 ? -18.092 7.835 1.866 1.00 92.44 741 VAL A O 1
ATOM 5642 N N . ARG A 1 742 ? -18.925 7.393 -0.167 1.00 91.38 742 ARG A N 1
ATOM 5643 C CA . ARG A 1 742 ? -20.338 7.577 0.193 1.00 91.38 742 ARG A CA 1
ATOM 5644 C C . ARG A 1 742 ? -20.786 6.631 1.304 1.00 91.38 742 ARG A C 1
ATOM 5646 O O . ARG A 1 742 ? -21.646 6.991 2.103 1.00 91.38 742 ARG A O 1
ATOM 5653 N N . THR A 1 743 ? -20.286 5.397 1.302 1.00 85.31 743 THR A N 1
ATOM 5654 C CA . THR A 1 743 ? -20.675 4.380 2.292 1.00 85.31 743 THR A CA 1
ATOM 5655 C C . THR A 1 743 ? -19.774 4.369 3.519 1.00 85.31 743 THR A C 1
ATOM 5657 O O . THR A 1 743 ? -20.191 3.857 4.554 1.00 85.31 743 THR A O 1
ATOM 5660 N N . GLY A 1 744 ? -18.550 4.888 3.404 1.00 84.44 744 GLY A N 1
ATOM 5661 C CA . GLY A 1 744 ? -17.488 4.686 4.385 1.00 84.44 744 GLY A CA 1
ATOM 5662 C C . GLY A 1 744 ? -16.947 3.253 4.419 1.00 84.44 744 GLY A C 1
ATOM 5663 O O . GLY A 1 744 ? -16.070 2.972 5.223 1.00 84.44 744 GLY A O 1
ATOM 5664 N N . VAL A 1 745 ? -17.447 2.348 3.566 1.00 89.00 745 VAL A N 1
ATOM 5665 C CA . VAL A 1 745 ? -17.046 0.938 3.544 1.00 89.00 745 VAL A CA 1
ATOM 5666 C C . VAL A 1 745 ? -15.975 0.738 2.476 1.00 89.00 745 VAL A C 1
ATOM 5668 O O . VAL A 1 745 ? -16.213 0.912 1.277 1.00 89.00 745 VAL A O 1
ATOM 5671 N N . THR A 1 746 ? -14.790 0.333 2.906 1.00 96.56 746 THR A N 1
ATOM 5672 C CA . THR A 1 746 ? -13.632 0.047 2.051 1.00 96.56 746 THR A CA 1
ATOM 5673 C C . THR A 1 746 ? -13.756 -1.299 1.322 1.00 96.56 746 THR A C 1
ATOM 5675 O O . THR A 1 746 ? -14.607 -2.135 1.645 1.00 96.56 746 THR A O 1
ATOM 5678 N N . PHE A 1 747 ? -12.890 -1.548 0.329 1.00 98.25 747 PHE A N 1
ATOM 5679 C CA . PHE A 1 747 ? -12.810 -2.868 -0.315 1.00 98.25 747 PHE A CA 1
ATOM 5680 C C . PHE A 1 747 ? -12.434 -3.961 0.691 1.00 98.25 747 PHE A C 1
ATOM 5682 O O . PHE A 1 747 ? -13.030 -5.036 0.673 1.00 98.25 747 PHE A O 1
ATOM 5689 N N . ALA A 1 748 ? -11.524 -3.656 1.616 1.00 97.50 748 ALA A N 1
ATOM 5690 C CA . ALA A 1 748 ? -11.144 -4.549 2.698 1.00 97.50 748 ALA A CA 1
ATOM 5691 C C . ALA A 1 748 ? -12.328 -4.935 3.604 1.00 97.50 748 ALA A C 1
ATOM 5693 O O . ALA A 1 748 ? -12.550 -6.115 3.875 1.00 97.50 748 ALA A O 1
ATOM 5694 N N . GLU A 1 749 ? -13.129 -3.969 4.053 1.00 91.75 749 GLU A N 1
ATOM 5695 C CA . GLU A 1 749 ? -14.286 -4.258 4.913 1.00 91.75 749 GLU A CA 1
ATOM 5696 C C . GLU A 1 749 ? -15.347 -5.087 4.189 1.00 91.75 749 GLU A C 1
ATOM 5698 O O . GLU A 1 749 ? -15.879 -6.037 4.771 1.00 91.75 749 GLU A O 1
ATOM 5703 N N . ARG A 1 750 ? -15.600 -4.795 2.903 1.00 93.06 750 ARG A N 1
ATOM 5704 C CA . ARG A 1 750 ? -16.453 -5.645 2.059 1.00 93.06 750 ARG A CA 1
ATOM 5705 C C . ARG A 1 750 ? -15.903 -7.064 1.966 1.00 93.06 750 ARG A C 1
ATOM 5707 O O . ARG A 1 750 ? -16.638 -8.005 2.244 1.00 93.06 750 ARG A O 1
ATOM 5714 N N . ALA A 1 751 ? -14.612 -7.223 1.675 1.00 94.12 751 ALA A N 1
ATOM 5715 C CA . ALA A 1 751 ? -13.982 -8.535 1.557 1.00 94.12 751 ALA A CA 1
ATOM 5716 C C . ALA A 1 751 ? -14.093 -9.361 2.852 1.00 94.12 751 ALA A C 1
ATOM 5718 O O . ALA A 1 751 ? -14.394 -10.552 2.792 1.00 94.12 751 ALA A O 1
ATOM 5719 N N . VAL A 1 752 ? -13.915 -8.749 4.031 1.00 89.25 752 VAL A N 1
ATOM 5720 C CA . VAL A 1 752 ? -14.103 -9.434 5.328 1.00 89.25 752 VAL A CA 1
ATOM 5721 C C . VAL A 1 752 ? -15.568 -9.798 5.569 1.00 89.25 752 VAL A C 1
ATOM 5723 O O . VAL A 1 752 ? -15.864 -10.901 6.044 1.00 89.25 752 VAL A O 1
ATOM 5726 N N . SER A 1 753 ? -16.489 -8.884 5.253 1.00 84.50 753 SER A N 1
ATOM 5727 C CA . SER A 1 753 ? -17.927 -9.116 5.402 1.00 84.50 753 SER A CA 1
ATOM 5728 C C . SER A 1 753 ? -18.404 -10.262 4.509 1.00 84.50 753 SER A C 1
ATOM 5730 O O . SER A 1 753 ? -19.084 -11.166 4.993 1.00 84.50 753 SER A O 1
ATOM 5732 N N . ASP A 1 754 ? -17.981 -10.291 3.246 1.00 83.38 754 ASP A N 1
ATOM 5733 C CA . ASP A 1 754 ? -18.293 -11.374 2.317 1.00 83.38 754 ASP A CA 1
ATOM 5734 C C . ASP A 1 754 ? -17.647 -12.691 2.747 1.00 83.38 754 ASP A C 1
ATOM 5736 O O . ASP A 1 754 ? -18.317 -13.726 2.770 1.00 83.38 754 ASP A O 1
ATOM 5740 N N . TRP A 1 755 ? -16.373 -12.659 3.156 1.00 91.69 755 TRP A N 1
ATOM 5741 C CA . TRP A 1 755 ? -15.641 -13.845 3.600 1.00 91.69 755 TRP A CA 1
ATOM 5742 C C . TRP A 1 755 ? -16.337 -14.561 4.757 1.00 91.69 755 TRP A C 1
ATOM 5744 O O . TRP A 1 755 ? -16.598 -15.761 4.676 1.00 91.69 755 TRP A O 1
ATOM 5754 N N . THR A 1 756 ? -16.692 -13.817 5.805 1.00 76.94 756 THR A N 1
ATOM 5755 C CA . THR A 1 756 ? -17.379 -14.358 6.990 1.00 76.94 756 THR A CA 1
ATOM 5756 C C . THR A 1 756 ? -18.874 -14.603 6.755 1.00 76.94 756 THR A C 1
ATOM 5758 O O . THR A 1 756 ? -19.479 -15.450 7.412 1.00 76.94 756 THR A O 1
ATOM 5761 N N . GLY A 1 757 ? -19.476 -13.879 5.810 1.00 81.50 757 GLY A N 1
ATOM 5762 C CA . GLY A 1 757 ? -20.896 -13.927 5.488 1.00 81.50 757 GLY A CA 1
ATOM 5763 C C . GLY A 1 757 ? -21.216 -14.843 4.311 1.00 81.50 757 GLY A C 1
ATOM 5764 O O . GLY A 1 757 ? -21.362 -16.058 4.460 1.00 81.50 757 GLY A O 1
ATOM 5765 N N . SER A 1 758 ? -21.411 -14.247 3.135 1.00 82.81 758 SER A N 1
ATOM 5766 C CA . SER A 1 758 ? -21.942 -14.914 1.937 1.00 82.81 758 SER A CA 1
ATOM 5767 C C . SER A 1 758 ? -21.046 -16.060 1.438 1.00 82.81 758 SER A C 1
ATOM 5769 O O . SER A 1 758 ? -21.548 -17.104 1.007 1.00 82.81 758 SER A O 1
ATOM 5771 N N . LEU A 1 759 ? -19.726 -15.911 1.561 1.00 89.06 759 LEU A N 1
ATOM 5772 C CA . LEU A 1 759 ? -18.732 -16.881 1.098 1.00 89.06 759 LEU A CA 1
ATOM 5773 C C . LEU A 1 759 ? -18.489 -18.006 2.116 1.00 89.06 759 LEU A C 1
ATOM 5775 O O . LEU A 1 759 ? -18.103 -19.113 1.719 1.00 89.06 759 LEU A O 1
ATOM 5779 N N . ARG A 1 760 ? -18.818 -17.763 3.394 1.00 82.69 760 ARG A N 1
ATOM 5780 C CA . ARG A 1 760 ? -18.747 -18.720 4.515 1.00 82.69 760 ARG A CA 1
ATOM 5781 C C . ARG A 1 760 ? -17.377 -19.371 4.670 1.00 82.69 760 ARG A C 1
ATOM 5783 O O . ARG A 1 760 ? -17.285 -20.586 4.821 1.00 82.69 760 ARG A O 1
ATOM 5790 N N . GLU A 1 761 ? -16.330 -18.568 4.560 1.00 88.94 761 GLU A N 1
ATOM 5791 C CA . GLU A 1 761 ? -14.947 -18.996 4.755 1.00 88.94 761 GLU A CA 1
ATOM 5792 C C . GLU A 1 761 ? -14.515 -20.144 3.822 1.00 88.94 761 GLU A C 1
ATOM 5794 O O . GLU A 1 761 ? -13.684 -20.985 4.163 1.00 88.94 761 GLU A O 1
ATOM 5799 N N . ARG A 1 762 ? -15.080 -20.193 2.607 1.00 90.69 762 ARG A N 1
ATOM 5800 C CA . ARG A 1 762 ? -14.717 -21.185 1.585 1.00 90.69 762 ARG A CA 1
ATOM 5801 C C . ARG A 1 762 ? -13.784 -20.568 0.544 1.00 90.69 762 ARG A C 1
ATOM 5803 O O . ARG A 1 762 ? -14.264 -19.746 -0.241 1.00 90.69 762 ARG A O 1
ATOM 5810 N N . PRO A 1 763 ? -12.505 -20.987 0.456 1.00 93.88 763 PRO A N 1
ATOM 5811 C CA . PRO A 1 763 ? -11.545 -20.401 -0.481 1.00 93.88 763 PRO A CA 1
ATOM 5812 C C . PRO A 1 763 ? -12.045 -20.374 -1.928 1.00 93.88 763 PRO A C 1
ATOM 5814 O O . PRO A 1 763 ? -12.050 -19.316 -2.548 1.00 93.88 763 PRO A O 1
ATOM 5817 N N . ALA A 1 764 ? -12.607 -21.486 -2.413 1.00 96.06 764 ALA A N 1
ATOM 5818 C CA . ALA A 1 764 ? -13.223 -21.576 -3.738 1.00 96.06 764 ALA A CA 1
ATOM 5819 C C . ALA A 1 764 ? -14.283 -20.491 -4.004 1.00 96.06 764 ALA A C 1
ATOM 5821 O O . ALA A 1 764 ? -14.400 -19.995 -5.120 1.00 96.06 764 ALA A O 1
ATOM 5822 N N . ALA A 1 765 ? -15.068 -20.111 -2.989 1.00 96.31 765 ALA A N 1
ATOM 5823 C CA . ALA A 1 765 ? -16.093 -19.082 -3.132 1.00 96.31 765 ALA A CA 1
ATOM 5824 C C . ALA A 1 765 ? -15.471 -17.681 -3.240 1.00 96.31 765 ALA A C 1
ATOM 5826 O O . ALA A 1 765 ? -15.910 -16.896 -4.076 1.00 96.31 765 ALA A O 1
ATOM 5827 N N . LEU A 1 766 ? -14.429 -17.387 -2.451 1.00 95.19 766 LEU A N 1
ATOM 5828 C CA . LEU A 1 766 ? -13.689 -16.123 -2.549 1.00 95.19 766 LEU A CA 1
ATOM 5829 C C . LEU A 1 766 ? -12.978 -15.998 -3.892 1.00 95.19 766 LEU A C 1
ATOM 5831 O O . LEU A 1 766 ? -13.091 -14.965 -4.547 1.00 95.19 766 LEU A O 1
ATOM 5835 N N . VAL A 1 767 ? -12.305 -17.061 -4.337 1.00 97.38 767 VAL A N 1
ATOM 5836 C CA . VAL A 1 767 ? -11.655 -17.083 -5.651 1.00 97.38 767 VAL A CA 1
ATOM 5837 C C . VAL A 1 767 ? -12.692 -16.891 -6.757 1.00 97.38 767 VAL A C 1
ATOM 5839 O O . VAL A 1 767 ? -12.490 -16.063 -7.637 1.00 97.38 767 VAL A O 1
ATOM 5842 N N . ALA A 1 768 ? -13.831 -17.586 -6.706 1.00 96.44 768 ALA A N 1
ATOM 5843 C CA . ALA A 1 768 ? -14.887 -17.430 -7.706 1.00 96.44 768 ALA A CA 1
ATOM 5844 C C . ALA A 1 768 ? -15.484 -16.012 -7.746 1.00 96.44 768 ALA A C 1
ATOM 5846 O O . ALA A 1 768 ? -15.804 -15.537 -8.833 1.00 96.44 768 ALA A O 1
ATOM 5847 N N . ALA A 1 769 ? -15.623 -15.352 -6.592 1.00 95.25 769 ALA A N 1
ATOM 5848 C CA . ALA A 1 769 ? -16.165 -13.998 -6.491 1.00 95.25 769 ALA A CA 1
ATOM 5849 C C . ALA A 1 769 ? -15.162 -12.906 -6.904 1.00 95.25 769 ALA A C 1
ATOM 5851 O O . ALA A 1 769 ? -15.571 -11.879 -7.435 1.00 95.25 769 ALA A O 1
ATOM 5852 N N . GLY A 1 770 ? -13.865 -13.114 -6.648 1.00 94.94 770 GLY A N 1
ATOM 5853 C CA . GLY A 1 770 ? -12.827 -12.098 -6.851 1.00 94.94 770 GLY A CA 1
ATOM 5854 C C . GLY A 1 770 ? -11.986 -12.250 -8.119 1.00 94.94 770 GLY A C 1
ATOM 5855 O O . GLY A 1 770 ? -11.299 -11.302 -8.498 1.00 94.94 770 GLY A O 1
ATOM 5856 N N . ARG A 1 771 ? -11.991 -13.423 -8.768 1.00 97.44 771 ARG A N 1
ATOM 5857 C CA . ARG A 1 771 ? -11.147 -13.682 -9.945 1.00 97.44 771 ARG A CA 1
ATOM 5858 C C . ARG A 1 771 ? -11.512 -12.803 -11.138 1.00 97.44 771 ARG A C 1
ATOM 5860 O O . ARG A 1 771 ? -12.670 -12.435 -11.327 1.00 97.44 771 ARG A O 1
ATOM 5867 N N . VAL A 1 772 ? -10.532 -12.570 -12.010 1.00 98.38 772 VAL A N 1
ATOM 5868 C CA . VAL A 1 772 ? -10.783 -12.030 -13.350 1.00 98.38 772 VAL A CA 1
ATOM 5869 C C . VAL A 1 772 ? -11.772 -12.956 -14.076 1.00 98.38 772 VAL A C 1
ATOM 5871 O O . VAL A 1 772 ? -11.538 -14.170 -14.131 1.00 98.38 772 VAL A O 1
ATOM 5874 N N . PRO A 1 773 ? -12.880 -12.429 -14.628 1.00 96.62 773 PRO A N 1
ATOM 5875 C CA . PRO A 1 773 ? -13.846 -13.243 -15.346 1.00 96.62 773 PRO A CA 1
ATOM 5876 C C . PRO A 1 773 ? -13.222 -13.801 -16.627 1.00 96.62 773 PRO A C 1
ATOM 5878 O O . PRO A 1 773 ? -12.467 -13.119 -17.315 1.00 96.62 773 PRO A O 1
ATOM 5881 N N . PHE A 1 774 ? -13.584 -15.028 -16.973 1.00 87.38 774 PHE A N 1
ATOM 5882 C CA . PHE A 1 774 ? -13.250 -15.649 -18.250 1.00 87.38 774 PHE A CA 1
ATOM 5883 C C . PHE A 1 774 ? -14.531 -15.950 -19.029 1.00 87.38 774 PHE A C 1
ATOM 5885 O O . PHE A 1 774 ? -15.609 -16.030 -18.433 1.00 87.38 774 PHE A O 1
ATOM 5892 N N . ALA A 1 775 ? -14.399 -16.031 -20.352 1.00 63.00 775 ALA A N 1
ATOM 5893 C CA . ALA A 1 775 ? -15.512 -16.240 -21.276 1.00 63.00 775 ALA A CA 1
ATOM 5894 C C . ALA A 1 775 ? -15.957 -17.706 -21.343 1.00 63.00 775 ALA A C 1
ATOM 5896 O O . ALA A 1 775 ? -15.088 -18.597 -21.182 1.00 63.00 775 ALA A O 1
#

Radius of gyration: 30.26 Å; chains: 1; bounding box: 75×70×91 Å

Secondary structure (DSSP, 8-state):
-EEE-SSSSEEEETTEEEE-SSHHHHHHHHHHHHTTTSEEPHHHHHHHHHTT---TTHHHHHHHHHHHHHHHHHHTT--GGGEEEETTTEEEE-S-GGGBHHHHHHHHHHHHHHHHHTT-HHHHHHHHHHHHTT--SSTTTT--SHHHHHHHHHHHHHHHHHHHHHHHHHHHTT-HHHHHHHHHHHHHHS--HHHHHHHHHHHHHTT-GGGHHHHHHHHHHHHHHHHS----HHHHHHHHHHHHS--PPPPPPPPPPP----------------------------------------------------PPPPP--------SSS----THHHHHHHTT-PPPSS--EEEEEEEEEEETTT-PBPPSSSTTSHHHHHHHHHHHTTPEEEEETTEEEEEE-TTS-EEEE-TTSPEEEEPPPBS-HHHHHHHHHHHHHHHHHHHHTTTEEEEESSB-SS--GGG----S-THHHHHHHHHHHTGGGGTTHHHHHHHB-BEEEEE--SSHHHHHHHHHHHHHHHHHHHTTT--B-EETTEE-SSSBHHHHHHTTS-TTTEE--GGGGSTT--HHHHHHHHHTSBPSEEEETTEEEEPPSSBHHHHHHH--SSS----HHHHHHHHTT-EESEEESSSEEE--PBPPPGGGTTHHHHHHHHHHS-HHHHHHHHHHTTT--HHHHHHHHHHHHHHGGG-EETTEEHHHHHHHHHHHHHHHHHHHHHTTSS-TTGGGGGHHHHHHHHH---HHHHHHHHHHTTSTT-HHHHHHHHSPP--

Sequence (775 aa):
MDIRLLGDVEIEAGGVTYALDRAAERCVLATLAFNAGRVVPLGTFIAHVWGEHPPAKAEETVATYVRAARRMIEQAGGGREWIVNRRLDGYRLDADPDLVDHRRFTDLAATARAFARKGDDSRAVETFERALRLWRGEALANVTGQWAELRRHGLRLERLKAAYDMLDLLLRAGAYGEVVIRAAELVEEEPTERGMALAVRGLAGSGQRALIPSFLARAAEQMWEVSGSRPSADLVALARRLAREPEGPPAAAPPPPAEARATVVMNARNATNIYQAAGDQYFFTTPPRVRQAPDARRARTSKTARTSKTQPCPPPSMCVRVVTGGHRLRGEAMVELEGLFTPAAEERIGIEVECGLVDDRLGQSAPYDGQCGSRALLERVRHELGAEPINEAGALVGVELAHGAQVSLELGGAIEYSSPPFRSLSDLVATTRHDLRAIASIAARSGLALLPGGLVPFTPRERIPWAPKPRIDIMRRYFQGLGPAAAYAENVMGLTLSTQTTVDYVSPEDFREKLALLVKAAPIAAALFVNSPIEEGRPTGVLSRRMQMWGYVDPSRCGVLGFAVRPDLSFADVVEWGSALPMIYRRVGTGYVPGPERPFRELVEHGFGDGTAPGLDDWRGHLSQVWPQVRARHTLEMRAFDGPPWEALAAAPAFCVGLAYHAPARRAALALLDGLTAADLAQASEYVAVKGLDAMVGDRSVGGTAEALLGLARQGLRARAVAGLERADAERLLDPLDEVVRTGVTFAERAVSDWTGSLRERPAALVAAGRVPFA